Protein 7S62 (pdb70)

Sequence (1382 aa):
KVQYALTIPALLKSGETQRACVNLIGYHQPLALSVVLEHQRVNISIFSEKVQPPHYFKCNKFMVPTVITNAPDFVTLSVSGGGEDIKDRKAVVIAPLNTICLIQMDKPVYKPGCKVRFRLISLNTMLLPISEKYTAVYLEDPSGSRIAQWQNQESVGGVVQLEFPLISDAAPGSYTITAEGESCESARQGFTVDEYILPRFSVIVDPPNTISILDDILTLNVSAIYTYGQPVPGSVTIKCCREASSICTNITGELGPDGAFYGVVSLLPFQMGQSGFQMSLGVALTVTEEGTGIQVTHQFFIMITSQLATLIFDYDALKEFYKRGIPYLVKVILTDANDNPMANEQVEVELAGKTIGAVLTDKEGRAEYAIDTSSFVQENFTVVVSYENPHQCYYTEWEGPDFPTAQHFVMRFYSETGSFLDIQGSSVELNCGQVHNISVRYILSLDGMGEGATTATFYYLAMSRAKIVQHGQRDVHLNQSKSGLFNIGLNVTSDLAPGAELIVYCILDLELIADTISLDIEKCFQNQVSLSFSDDLGPTASNVSLNLSAAPGSLCGVKVIDSSLLLINPYESLSASGVYYSIPYLSLFGYNYGGFNLEEPEPPCEDPNTVIFCKGRYYLPVSSSTEGDTYQNLRRVGLVLGTSSKIRKPVVCGMEAKLRKNFSETFLWRLVSVDSEGQNTITETVPDTITKWQGSMFCVSEKEGFGITKYSANFTSFLPFFVELSLPYSLTREEILVMKAFVSNYLEECIKIIVTLQPSADFEVIPQDVKQDQCICSGGRSSYSWNIIASSLGRISFIVSAETTHIGASCDGPSDQSQSTRKDTVIQTILVQPEGIRKEETSSNLVCVEDSNVEMPINLTLPENIVQGSASAFVTFVGDVLGLPLSNLQNLLQMPYGCGEQNLARMAPIPYVLEYLNNTNQLTDELLQTAVQFLNEGYYRQLRYKLPSGAYDAFWSSPSDGSSWLSAYTFKTFEKAKKYIYVDGKIQQQTLLYLQTSQKLDNGCFKAEGNLFMRQCGQERDLCFTAYLAIALLESNYSSGMTLLDDALGCLEAAMSSASTLYFKSYTVYVFTLVQNWEIRNTLLNELKSKVVSERGTLHWEREDKLGQEGIPLYYPNYSPAEVEITAYMLLSIAKGSDPTHDDLTYMAQISVWLIQQQNSYGGFRSTQDTVVALQALAFYAQLLFKSNAHHNVFLRSEYGDVGQLNLSEHNRLVVQRLQLPEVSGNYSISINGTGCCLVQSTIRYNIPVPKENSAFYVAADSVSKNCLNGVAYTITITVSVSYRGLRNETNMVIIDIQMLSGYQADYPSLRQLENSQQVSKTEEQDNHVFLYLNAVPLKTIQLSFKVLIGSRVLNVKSASVYVYDYYETGENGFASYSQPC

Structure (mmCIF, N/CA/C/O backbone):
data_7S62
#
_entry.id   7S62
#
_cell.length_a   1.00
_cell.length_b   1.00
_cell.length_c   1.00
_cell.angle_alpha   90.00
_cell.angle_beta   90.00
_cell.angle_gamma   90.00
#
_symmetry.space_group_name_H-M   'P 1'
#
loop_
_entity.id
_entity.type
_entity.pdbx_description
1 polymer 'Alpha 2-macroglobulin'
2 non-polymer 2-acetamido-2-deoxy-beta-D-glucopyranose
#
loop_
_atom_site.group_PDB
_atom_site.id
_atom_site.type_symbol
_atom_site.label_atom_id
_atom_site.label_alt_id
_atom_site.label_comp_id
_atom_site.label_asym_id
_atom_site.label_entity_id
_atom_site.label_seq_id
_atom_site.pdbx_PDB_ins_code
_atom_site.Cartn_x
_atom_site.Cartn_y
_atom_site.Cartn_z
_atom_site.occupancy
_atom_site.B_iso_or_equiv
_atom_site.auth_seq_id
_atom_site.auth_comp_id
_atom_site.auth_asym_id
_atom_site.auth_atom_id
_atom_site.pdbx_PDB_model_num
ATOM 1 N N . LYS A 1 22 ? 185.187 209.199 134.359 1.00 4.93 22 LYS A N 1
ATOM 2 C CA . LYS A 1 22 ? 185.233 209.699 135.727 1.00 4.93 22 LYS A CA 1
ATOM 3 C C . LYS A 1 22 ? 186.274 210.807 135.857 1.00 4.93 22 LYS A C 1
ATOM 4 O O . LYS A 1 22 ? 187.100 211.001 134.970 1.00 4.93 22 LYS A O 1
ATOM 10 N N . VAL A 1 23 ? 186.233 211.542 136.962 1.00 3.07 23 VAL A N 1
ATOM 11 C CA . VAL A 1 23 ? 187.197 212.597 137.235 1.00 3.07 23 VAL A CA 1
ATOM 12 C C . VAL A 1 23 ? 187.937 212.244 138.514 1.00 3.07 23 VAL A C 1
ATOM 13 O O . VAL A 1 23 ? 187.310 211.967 139.542 1.00 3.07 23 VAL A O 1
ATOM 17 N N . GLN A 1 24 ? 189.264 212.236 138.444 1.00 9.19 24 GLN A N 1
ATOM 18 C CA . GLN A 1 24 ? 190.105 212.095 139.621 1.00 9.19 24 GLN A CA 1
ATOM 19 C C . GLN A 1 24 ? 191.031 213.296 139.676 1.00 9.19 24 GLN A C 1
ATOM 20 O O . GLN A 1 24 ? 191.725 213.594 138.698 1.00 9.19 24 GLN A O 1
ATOM 26 N N . TYR A 1 25 ? 191.035 213.982 140.811 1.00 7.52 25 TYR A N 1
ATOM 27 C CA . TYR A 1 25 ? 191.727 215.249 140.946 1.00 7.52 25 TYR A CA 1
ATOM 28 C C . TYR A 1 25 ? 192.566 215.240 142.212 1.00 7.52 25 TYR A C 1
ATOM 29 O O . TYR A 1 25 ? 192.348 214.437 143.121 1.00 7.52 25 TYR A O 1
ATOM 38 N N . ALA A 1 26 ? 193.541 216.144 142.254 1.00 8.82 26 ALA A N 1
ATOM 39 C CA . ALA A 1 26 ? 194.385 216.300 143.428 1.00 8.82 26 ALA A CA 1
ATOM 40 C C . ALA A 1 26 ? 194.962 217.706 143.444 1.00 8.82 26 ALA A C 1
ATOM 41 O O . ALA A 1 26 ? 195.514 218.163 142.433 1.00 8.82 26 ALA A O 1
ATOM 43 N N . LEU A 1 27 ? 194.795 218.389 144.576 1.00 11.20 27 LEU A N 1
ATOM 44 C CA . LEU A 1 27 ? 195.536 219.600 144.896 1.00 11.20 27 LEU A CA 1
ATOM 45 C C . LEU A 1 27 ? 196.738 219.257 145.756 1.00 11.20 27 LEU A C 1
ATOM 46 O O . LEU A 1 27 ? 196.621 218.528 146.743 1.00 11.20 27 LEU A O 1
ATOM 51 N N . THR A 1 28 ? 197.888 219.808 145.393 1.00 20.80 28 THR A N 1
ATOM 52 C CA . THR A 1 28 ? 199.084 219.725 146.214 1.00 20.80 28 THR A CA 1
ATOM 53 C C . THR A 1 28 ? 199.541 221.141 146.515 1.00 20.80 28 THR A C 1
ATOM 54 O O . THR A 1 28 ? 199.922 221.883 145.598 1.00 20.80 28 THR A O 1
ATOM 58 N N . ILE A 1 29 ? 199.439 221.521 147.788 1.00 11.03 29 ILE A N 1
ATOM 59 C CA . ILE A 1 29 ? 199.921 222.809 148.290 1.00 11.03 29 ILE A CA 1
ATOM 60 C C . ILE A 1 29 ? 200.487 222.618 149.681 1.00 11.03 29 ILE A C 1
ATOM 61 O O . ILE A 1 29 ? 200.060 221.736 150.440 1.00 11.03 29 ILE A O 1
ATOM 66 N N . PRO A 1 30 ? 201.469 223.436 150.047 1.00 19.98 30 PRO A N 1
ATOM 67 C CA . PRO A 1 30 ? 201.995 223.383 151.414 1.00 19.98 30 PRO A CA 1
ATOM 68 C C . PRO A 1 30 ? 200.955 223.838 152.421 1.00 19.98 30 PRO A C 1
ATOM 69 O O . PRO A 1 30 ? 200.090 224.665 152.127 1.00 19.98 30 PRO A O 1
ATOM 73 N N . ALA A 1 31 ? 201.046 223.286 153.631 1.00 21.76 31 ALA A N 1
ATOM 74 C CA . ALA A 1 31 ? 200.053 223.606 154.649 1.00 21.76 31 ALA A CA 1
ATOM 75 C C . ALA A 1 31 ? 200.259 224.999 155.222 1.00 21.76 31 ALA A C 1
ATOM 76 O O . ALA A 1 31 ? 199.299 225.619 155.693 1.00 21.76 31 ALA A O 1
ATOM 78 N N . LEU A 1 32 ? 201.492 225.499 155.203 1.00 14.19 32 LEU A N 1
ATOM 79 C CA . LEU A 1 32 ? 201.840 226.796 155.780 1.00 14.19 32 LEU A CA 1
ATOM 80 C C . LEU A 1 32 ? 202.438 227.671 154.685 1.00 14.19 32 LEU A C 1
ATOM 81 O O . LEU A 1 32 ? 203.622 227.552 154.361 1.00 14.19 32 LEU A O 1
ATOM 86 N N . LEU A 1 33 ? 201.622 228.551 154.125 1.00 8.43 33 LEU A N 1
ATOM 87 C CA . LEU A 1 33 ? 202.109 229.492 153.133 1.00 8.43 33 LEU A CA 1
ATOM 88 C C . LEU A 1 33 ? 202.902 230.607 153.804 1.00 8.43 33 LEU A C 1
ATOM 89 O O . LEU A 1 33 ? 202.628 231.000 154.944 1.00 8.43 33 LEU A O 1
ATOM 94 N N . LYS A 1 34 ? 203.905 231.108 153.088 1.00 11.41 34 LYS A N 1
ATOM 95 C CA . LYS A 1 34 ? 204.764 232.179 153.572 1.00 11.41 34 LYS A CA 1
ATOM 96 C C . LYS A 1 34 ? 204.307 233.490 152.949 1.00 11.41 34 LYS A C 1
ATOM 97 O O . LYS A 1 34 ? 204.186 233.591 151.725 1.00 11.41 34 LYS A O 1
ATOM 103 N N . SER A 1 35 ? 204.052 234.485 153.792 1.00 13.37 35 SER A N 1
ATOM 104 C CA . SER A 1 35 ? 203.446 235.725 153.333 1.00 13.37 35 SER A CA 1
ATOM 105 C C . SER A 1 35 ? 204.413 236.537 152.483 1.00 13.37 35 SER A C 1
ATOM 106 O O . SER A 1 35 ? 205.594 236.670 152.808 1.00 13.37 35 SER A O 1
ATOM 109 N N . GLY A 1 36 ? 203.897 237.088 151.388 1.00 31.39 36 GLY A N 1
ATOM 110 C CA . GLY A 1 36 ? 204.625 238.041 150.583 1.00 31.39 36 GLY A CA 1
ATOM 111 C C . GLY A 1 36 ? 205.567 237.462 149.552 1.00 31.39 36 GLY A C 1
ATOM 112 O O . GLY A 1 36 ? 206.203 238.234 148.823 1.00 31.39 36 GLY A O 1
ATOM 113 N N . GLU A 1 37 ? 205.680 236.141 149.451 1.00 12.25 37 GLU A N 1
ATOM 114 C CA . GLU A 1 37 ? 206.580 235.526 148.488 1.00 12.25 37 GLU A CA 1
ATOM 115 C C . GLU A 1 37 ? 205.834 234.488 147.660 1.00 12.25 37 GLU A C 1
ATOM 116 O O . GLU A 1 37 ? 204.923 233.814 148.146 1.00 12.25 37 GLU A O 1
ATOM 122 N N . THR A 1 38 ? 206.238 234.373 146.399 1.00 11.03 38 THR A N 1
ATOM 123 C CA . THR A 1 38 ? 205.539 233.522 145.447 1.00 11.03 38 THR A CA 1
ATOM 124 C C . THR A 1 38 ? 205.670 232.051 145.820 1.00 11.03 38 THR A C 1
ATOM 125 O O . THR A 1 38 ? 206.753 231.574 146.163 1.00 11.03 38 THR A O 1
ATOM 129 N N . GLN A 1 39 ? 204.554 231.330 145.746 1.00 11.03 39 GLN A N 1
ATOM 130 C CA . GLN A 1 39 ? 204.537 229.887 145.930 1.00 11.03 39 GLN A CA 1
ATOM 131 C C . GLN A 1 39 ? 203.886 229.243 144.714 1.00 11.03 39 GLN A C 1
ATOM 132 O O . GLN A 1 39 ? 203.491 229.921 143.761 1.00 11.03 39 GLN A O 1
ATOM 138 N N . ARG A 1 40 ? 203.765 227.919 144.756 1.00 11.45 40 ARG A N 1
ATOM 139 C CA . ARG A 1 40 ? 203.179 227.157 143.666 1.00 11.45 40 ARG A CA 1
ATOM 140 C C . ARG A 1 40 ? 202.134 226.196 144.210 1.00 11.45 40 ARG A C 1
ATOM 141 O O . ARG A 1 40 ? 202.255 225.686 145.326 1.00 11.45 40 ARG A O 1
ATOM 149 N N . ALA A 1 41 ? 201.101 225.961 143.405 1.00 26.43 41 ALA A N 1
ATOM 150 C CA . ALA A 1 41 ? 200.037 225.015 143.714 1.00 26.43 41 ALA A CA 1
ATOM 151 C C . ALA A 1 41 ? 199.861 224.104 142.512 1.00 26.43 41 ALA A C 1
ATOM 152 O O . ALA A 1 41 ? 199.745 224.596 141.386 1.00 26.43 41 ALA A O 1
ATOM 154 N N . CYS A 1 42 ? 199.842 222.788 142.728 1.00 11.03 42 CYS A N 1
ATOM 155 C CA . CYS A 1 42 ? 199.838 221.852 141.608 1.00 11.03 42 CYS A CA 1
ATOM 156 C C . CYS A 1 42 ? 198.530 221.066 141.583 1.00 11.03 42 CYS A C 1
ATOM 157 O O . CYS A 1 42 ? 198.053 220.614 142.627 1.00 11.03 42 CYS A O 1
ATOM 160 N N . VAL A 1 43 ? 197.961 220.892 140.388 1.00 11.69 43 VAL A N 1
ATOM 161 C CA . VAL A 1 43 ? 196.667 220.250 140.196 1.00 11.69 43 VAL A CA 1
ATOM 162 C C . VAL A 1 43 ? 196.832 219.088 139.228 1.00 11.69 43 VAL A C 1
ATOM 163 O O . VAL A 1 43 ? 197.586 219.183 138.248 1.00 11.69 43 VAL A O 1
ATOM 167 N N . ASN A 1 44 ? 196.105 217.999 139.496 1.00 12.54 44 ASN A N 1
ATOM 168 C CA . ASN A 1 44 ? 196.324 216.698 138.858 1.00 12.54 44 ASN A CA 1
ATOM 169 C C . ASN A 1 44 ? 195.024 216.091 138.316 1.00 12.54 44 ASN A C 1
ATOM 170 O O . ASN A 1 44 ? 194.667 214.959 138.640 1.00 12.54 44 ASN A O 1
ATOM 175 N N . LEU A 1 45 ? 194.289 216.834 137.490 1.00 9.74 45 LEU A N 1
ATOM 176 C CA . LEU A 1 45 ? 193.053 216.312 136.909 1.00 9.74 45 LEU A CA 1
ATOM 177 C C . LEU A 1 45 ? 193.324 215.199 135.900 1.00 9.74 45 LEU A C 1
ATOM 178 O O . LEU A 1 45 ? 194.257 215.279 135.092 1.00 9.74 45 LEU A O 1
ATOM 183 N N . ILE A 1 46 ? 192.483 214.164 135.930 1.00 8.29 46 ILE A N 1
ATOM 184 C CA . ILE A 1 46 ? 192.657 213.020 135.042 1.00 8.29 46 ILE A CA 1
ATOM 185 C C . ILE A 1 46 ? 191.324 212.301 134.891 1.00 8.29 46 ILE A C 1
ATOM 186 O O . ILE A 1 46 ? 190.473 212.343 135.784 1.00 8.29 46 ILE A O 1
ATOM 191 N N . GLY A 1 47 ? 191.140 211.652 133.741 1.00 7.51 47 GLY A N 1
ATOM 192 C CA . GLY A 1 47 ? 190.056 210.711 133.526 1.00 7.51 47 GLY A CA 1
ATOM 193 C C . GLY A 1 47 ? 188.938 211.198 132.628 1.00 7.51 47 GLY A C 1
ATOM 194 O O . GLY A 1 47 ? 188.480 210.469 131.744 1.00 7.51 47 GLY A O 1
ATOM 195 N N . TYR A 1 48 ? 188.487 212.426 132.865 1.00 6.87 48 TYR A N 1
ATOM 196 C CA . TYR A 1 48 ? 187.434 213.062 132.082 1.00 6.87 48 TYR A CA 1
ATOM 197 C C . TYR A 1 48 ? 187.704 212.973 130.581 1.00 6.87 48 TYR A C 1
ATOM 198 O O . TYR A 1 48 ? 188.831 212.757 130.131 1.00 6.87 48 TYR A O 1
ATOM 207 N N . HIS A 1 49 ? 186.640 213.156 129.800 1.00 6.97 49 HIS A N 1
ATOM 208 C CA . HIS A 1 49 ? 186.719 213.135 128.345 1.00 6.97 49 HIS A CA 1
ATOM 209 C C . HIS A 1 49 ? 186.366 214.469 127.704 1.00 6.97 49 HIS A C 1
ATOM 210 O O . HIS A 1 49 ? 187.102 214.949 126.838 1.00 6.97 49 HIS A O 1
ATOM 217 N N . GLN A 1 50 ? 185.248 215.081 128.095 1.00 4.47 50 GLN A N 1
ATOM 218 C CA . GLN A 1 50 ? 184.890 216.392 127.576 1.00 4.47 50 GLN A CA 1
ATOM 219 C C . GLN A 1 50 ? 185.798 217.463 128.173 1.00 4.47 50 GLN A C 1
ATOM 220 O O . GLN A 1 50 ? 186.480 217.222 129.168 1.00 4.47 50 GLN A O 1
ATOM 226 N N . PRO A 1 51 ? 185.868 218.639 127.553 1.00 3.52 51 PRO A N 1
ATOM 227 C CA . PRO A 1 51 ? 186.587 219.754 128.181 1.00 3.52 51 PRO A CA 1
ATOM 228 C C . PRO A 1 51 ? 185.892 220.226 129.452 1.00 3.52 51 PRO A C 1
ATOM 229 O O . PRO A 1 51 ? 184.673 220.120 129.597 1.00 3.52 51 PRO A O 1
ATOM 233 N N . LEU A 1 52 ? 186.691 220.748 130.380 1.00 4.18 52 LEU A N 1
ATOM 234 C CA . LEU A 1 52 ? 186.248 221.224 131.687 1.00 4.18 52 LEU A CA 1
ATOM 235 C C . LEU A 1 52 ? 186.641 222.688 131.883 1.00 4.18 52 LEU A C 1
ATOM 236 O O . LEU A 1 52 ? 187.080 223.366 130.953 1.00 4.18 52 LEU A O 1
ATOM 241 N N . ALA A 1 53 ? 186.461 223.172 133.112 1.00 4.85 53 ALA A N 1
ATOM 242 C CA . ALA A 1 53 ? 186.804 224.544 133.472 1.00 4.85 53 ALA A CA 1
ATOM 243 C C . ALA A 1 53 ? 187.118 224.557 134.961 1.00 4.85 53 ALA A C 1
ATOM 244 O O . ALA A 1 53 ? 186.237 224.292 135.789 1.00 4.85 53 ALA A O 1
ATOM 246 N N . LEU A 1 54 ? 188.368 224.862 135.290 1.00 3.34 54 LEU A N 1
ATOM 247 C CA . LEU A 1 54 ? 188.886 224.795 136.645 1.00 3.34 54 LEU A CA 1
ATOM 248 C C . LEU A 1 54 ? 188.894 226.175 137.287 1.00 3.34 54 LEU A C 1
ATOM 249 O O . LEU A 1 54 ? 188.926 227.203 136.607 1.00 3.34 54 LEU A O 1
ATOM 254 N N . SER A 1 55 ? 188.853 226.186 138.616 1.00 4.16 55 SER A N 1
ATOM 255 C CA . SER A 1 55 ? 188.980 227.440 139.357 1.00 4.16 55 SER A CA 1
ATOM 256 C C . SER A 1 55 ? 189.486 227.136 140.755 1.00 4.16 55 SER A C 1
ATOM 257 O O . SER A 1 55 ? 188.830 226.403 141.499 1.00 4.16 55 SER A O 1
ATOM 260 N N . VAL A 1 56 ? 190.641 227.688 141.117 1.00 5.71 56 VAL A N 1
ATOM 261 C CA . VAL A 1 56 ? 191.201 227.530 142.453 1.00 5.71 56 VAL A CA 1
ATOM 262 C C . VAL A 1 56 ? 191.386 228.911 143.066 1.00 5.71 56 VAL A C 1
ATOM 263 O O . VAL A 1 56 ? 192.001 229.796 142.455 1.00 5.71 56 VAL A O 1
ATOM 267 N N . VAL A 1 57 ? 190.854 229.089 144.272 1.00 8.67 57 VAL A N 1
ATOM 268 C CA . VAL A 1 57 ? 190.804 230.383 144.942 1.00 8.67 57 VAL A CA 1
ATOM 269 C C . VAL A 1 57 ? 191.384 230.242 146.339 1.00 8.67 57 VAL A C 1
ATOM 270 O O . VAL A 1 57 ? 190.971 229.362 147.099 1.00 8.67 57 VAL A O 1
ATOM 274 N N . LEU A 1 58 ? 192.331 231.110 146.680 1.00 17.05 58 LEU A N 1
ATOM 275 C CA . LEU A 1 58 ? 192.875 231.187 148.035 1.00 17.05 58 LEU A CA 1
ATOM 276 C C . LEU A 1 58 ? 192.090 232.277 148.755 1.00 17.05 58 LEU A C 1
ATOM 277 O O . LEU A 1 58 ? 192.455 233.452 148.732 1.00 17.05 58 LEU A O 1
ATOM 282 N N . GLU A 1 59 ? 190.997 231.876 149.397 1.00 28.03 59 GLU A N 1
ATOM 283 C CA . GLU A 1 59 ? 190.074 232.822 150.015 1.00 28.03 59 GLU A CA 1
ATOM 284 C C . GLU A 1 59 ? 190.734 233.482 151.217 1.00 28.03 59 GLU A C 1
ATOM 285 O O . GLU A 1 59 ? 190.856 232.870 152.282 1.00 28.03 59 GLU A O 1
ATOM 291 N N . HIS A 1 60 ? 191.154 234.730 151.053 1.00 22.95 60 HIS A N 1
ATOM 292 C CA . HIS A 1 60 ? 191.665 235.516 152.166 1.00 22.95 60 HIS A CA 1
ATOM 293 C C . HIS A 1 60 ? 190.486 236.153 152.898 1.00 22.95 60 HIS A C 1
ATOM 294 O O . HIS A 1 60 ? 189.331 235.751 152.732 1.00 22.95 60 HIS A O 1
ATOM 301 N N . GLN A 1 61 ? 190.769 237.150 153.737 1.00 21.64 61 GLN A N 1
ATOM 302 C CA . GLN A 1 61 ? 189.709 237.779 154.518 1.00 21.64 61 GLN A CA 1
ATOM 303 C C . GLN A 1 61 ? 188.641 238.394 153.622 1.00 21.64 61 GLN A C 1
ATOM 304 O O . GLN A 1 61 ? 187.442 238.223 153.870 1.00 21.64 61 GLN A O 1
ATOM 310 N N . ARG A 1 62 ? 189.050 239.105 152.571 1.00 24.33 62 ARG A N 1
ATOM 311 C CA . ARG A 1 62 ? 188.093 239.810 151.728 1.00 24.33 62 ARG A CA 1
ATOM 312 C C . ARG A 1 62 ? 188.294 239.495 150.251 1.00 24.33 62 ARG A C 1
ATOM 313 O O . ARG A 1 62 ? 187.335 239.506 149.473 1.00 24.33 62 ARG A O 1
ATOM 321 N N . VAL A 1 63 ? 189.531 239.213 149.856 1.00 20.58 63 VAL A N 1
ATOM 322 C CA . VAL A 1 63 ? 189.897 239.127 148.451 1.00 20.58 63 VAL A CA 1
ATOM 323 C C . VAL A 1 63 ? 189.937 237.665 148.021 1.00 20.58 63 VAL A C 1
ATOM 324 O O . VAL A 1 63 ? 190.154 236.752 148.823 1.00 20.58 63 VAL A O 1
ATOM 328 N N . ASN A 1 64 ? 189.707 237.448 146.729 1.00 24.00 64 ASN A N 1
ATOM 329 C CA . ASN A 1 64 ? 189.796 236.135 146.108 1.00 24.00 64 ASN A CA 1
ATOM 330 C C . ASN A 1 64 ? 191.000 236.099 145.178 1.00 24.00 64 ASN A C 1
ATOM 331 O O . ASN A 1 64 ? 191.108 236.922 144.264 1.00 24.00 64 ASN A O 1
ATOM 336 N N . ILE A 1 65 ? 191.891 235.146 145.407 1.00 18.29 65 ILE A N 1
ATOM 337 C CA . ILE A 1 65 ? 193.030 234.932 144.530 1.00 18.29 65 ILE A CA 1
ATOM 338 C C . ILE A 1 65 ? 192.618 233.942 143.444 1.00 18.29 65 ILE A C 1
ATOM 339 O O . ILE A 1 65 ? 191.667 233.174 143.599 1.00 18.29 65 ILE A O 1
ATOM 344 N N . SER A 1 66 ? 193.337 233.954 142.327 1.00 11.03 66 SER A N 1
ATOM 345 C CA . SER A 1 66 ? 192.905 233.307 141.093 1.00 11.03 66 SER A CA 1
ATOM 346 C C . SER A 1 66 ? 193.953 232.314 140.611 1.00 11.03 66 SER A C 1
ATOM 347 O O . SER A 1 66 ? 194.453 232.405 139.489 1.00 11.03 66 SER A O 1
ATOM 350 N N . ILE A 1 67 ? 194.324 231.365 141.481 1.00 6.59 67 ILE A N 1
ATOM 351 C CA . ILE A 1 67 ? 195.470 230.497 141.208 1.00 6.59 67 ILE A CA 1
ATOM 352 C C . ILE A 1 67 ? 195.325 229.802 139.861 1.00 6.59 67 ILE A C 1
ATOM 353 O O . ILE A 1 67 ? 196.267 229.766 139.061 1.00 6.59 67 ILE A O 1
ATOM 358 N N . PHE A 1 68 ? 194.149 229.248 139.582 1.00 8.09 68 PHE A N 1
ATOM 359 C CA . PHE A 1 68 ? 193.861 228.621 138.298 1.00 8.09 68 PHE A CA 1
ATOM 360 C C . PHE A 1 68 ? 192.555 229.177 137.757 1.00 8.09 68 PHE A C 1
ATOM 361 O O . PHE A 1 68 ? 191.553 229.220 138.477 1.00 8.09 68 PHE A O 1
ATOM 369 N N . SER A 1 69 ? 192.564 229.605 136.499 1.00 6.13 69 SER A N 1
ATOM 370 C CA . SER A 1 69 ? 191.342 229.995 135.803 1.00 6.13 69 SER A CA 1
ATOM 371 C C . SER A 1 69 ? 191.392 229.526 134.358 1.00 6.13 69 SER A C 1
ATOM 372 O O . SER A 1 69 ? 191.032 230.261 133.433 1.00 6.13 69 SER A O 1
ATOM 375 N N . GLU A 1 70 ? 191.837 228.295 134.145 1.00 8.96 70 GLU A N 1
ATOM 376 C CA . GLU A 1 70 ? 192.142 227.790 132.816 1.00 8.96 70 GLU A CA 1
ATOM 377 C C . GLU A 1 70 ? 190.988 226.971 132.252 1.00 8.96 70 GLU A C 1
ATOM 378 O O . GLU A 1 70 ? 190.151 226.437 132.983 1.00 8.96 70 GLU A O 1
ATOM 384 N N . LYS A 1 71 ? 190.956 226.885 130.924 1.00 8.00 71 LYS A N 1
ATOM 385 C CA . LYS A 1 71 ? 190.034 226.017 130.202 1.00 8.00 71 LYS A CA 1
ATOM 386 C C . LYS A 1 71 ? 190.747 224.695 129.940 1.00 8.00 71 LYS A C 1
ATOM 387 O O . LYS A 1 71 ? 191.588 224.602 129.040 1.00 8.00 71 LYS A O 1
ATOM 393 N N . VAL A 1 72 ? 190.417 223.680 130.729 1.00 7.07 72 VAL A N 1
ATOM 394 C CA . VAL A 1 72 ? 191.101 222.394 130.663 1.00 7.07 72 VAL A CA 1
ATOM 395 C C . VAL A 1 72 ? 190.572 221.617 129.463 1.00 7.07 72 VAL A C 1
ATOM 396 O O . VAL A 1 72 ? 189.378 221.676 129.153 1.00 7.07 72 VAL A O 1
ATOM 400 N N . GLN A 1 73 ? 191.463 220.895 128.778 1.00 7.13 73 GLN A N 1
ATOM 401 C CA . GLN A 1 73 ? 191.200 220.329 127.461 1.00 7.13 73 GLN A CA 1
ATOM 402 C C . GLN A 1 73 ? 191.709 218.894 127.354 1.00 7.13 73 GLN A C 1
ATOM 403 O O . GLN A 1 73 ? 192.911 218.678 127.557 1.00 7.13 73 GLN A O 1
ATOM 409 N N . PRO A 1 74 ? 190.892 217.947 126.874 1.00 8.08 74 PRO A N 1
ATOM 410 C CA . PRO A 1 74 ? 191.186 216.476 126.994 1.00 8.08 74 PRO A CA 1
ATOM 411 C C . PRO A 1 74 ? 191.993 216.051 128.217 1.00 8.08 74 PRO A C 1
ATOM 412 O O . PRO A 1 74 ? 192.355 216.875 129.068 1.00 8.08 74 PRO A O 1
ATOM 416 N N . PRO A 1 75 ? 192.216 214.742 128.409 1.00 9.43 75 PRO A N 1
ATOM 417 C CA . PRO A 1 75 ? 192.701 214.250 129.706 1.00 9.43 75 PRO A CA 1
ATOM 418 C C . PRO A 1 75 ? 194.168 214.578 129.966 1.00 9.43 75 PRO A C 1
ATOM 419 O O . PRO A 1 75 ? 194.842 215.239 129.179 1.00 9.43 75 PRO A O 1
ATOM 423 N N . HIS A 1 76 ? 194.648 214.084 131.110 1.00 20.24 76 HIS A N 1
ATOM 424 C CA . HIS A 1 76 ? 196.016 214.290 131.580 1.00 20.24 76 HIS A CA 1
ATOM 425 C C . HIS A 1 76 ? 196.329 215.776 131.764 1.00 20.24 76 HIS A C 1
ATOM 426 O O . HIS A 1 76 ? 197.134 216.358 131.036 1.00 20.24 76 HIS A O 1
ATOM 433 N N . TYR A 1 77 ? 195.679 216.394 132.751 1.00 9.78 77 TYR A N 1
ATOM 434 C CA . TYR A 1 77 ? 195.985 217.774 133.113 1.00 9.78 77 TYR A CA 1
ATOM 435 C C . TYR A 1 77 ? 196.766 217.746 134.420 1.00 9.78 77 TYR A C 1
ATOM 436 O O . TYR A 1 77 ? 196.181 217.750 135.504 1.00 9.78 77 TYR A O 1
ATOM 445 N N . PHE A 1 78 ? 198.089 217.704 134.323 1.00 8.53 78 PHE A N 1
ATOM 446 C CA . PHE A 1 78 ? 198.961 217.868 135.482 1.00 8.53 78 PHE A CA 1
ATOM 447 C C . PHE A 1 78 ? 199.718 219.172 135.289 1.00 8.53 78 PHE A C 1
ATOM 448 O O . PHE A 1 78 ? 200.694 219.221 134.536 1.00 8.53 78 PHE A O 1
ATOM 456 N N . LYS A 1 79 ? 199.268 220.227 135.955 1.00 13.95 79 LYS A N 1
ATOM 457 C CA . LYS A 1 79 ? 199.920 221.525 135.832 1.00 13.95 79 LYS A CA 1
ATOM 458 C C . LYS A 1 79 ? 200.077 222.139 137.205 1.00 13.95 79 LYS A C 1
ATOM 459 O O . LYS A 1 79 ? 199.202 221.999 138.059 1.00 13.95 79 LYS A O 1
ATOM 465 N N . CYS A 1 80 ? 201.193 222.824 137.417 1.00 18.89 80 CYS A N 1
ATOM 466 C CA . CYS A 1 80 ? 201.477 223.415 138.713 1.00 18.89 80 CYS A CA 1
ATOM 467 C C . CYS A 1 80 ? 201.831 224.877 138.488 1.00 18.89 80 CYS A C 1
ATOM 468 O O . CYS A 1 80 ? 202.824 225.183 137.819 1.00 18.89 80 CYS A O 1
ATOM 471 N N . ASN A 1 81 ? 201.021 225.773 139.046 1.00 14.03 81 ASN A N 1
ATOM 472 C CA . ASN A 1 81 ? 201.025 227.182 138.683 1.00 14.03 81 ASN A CA 1
ATOM 473 C C . ASN A 1 81 ? 201.390 228.047 139.882 1.00 14.03 81 ASN A C 1
ATOM 474 O O . ASN A 1 81 ? 201.186 227.662 141.037 1.00 14.03 81 ASN A O 1
ATOM 479 N N . LYS A 1 82 ? 201.927 229.228 139.586 1.00 10.71 82 LYS A N 1
ATOM 480 C CA . LYS A 1 82 ? 202.421 230.142 140.601 1.00 10.71 82 LYS A CA 1
ATOM 481 C C . LYS A 1 82 ? 201.307 231.042 141.123 1.00 10.71 82 LYS A C 1
ATOM 482 O O . LYS A 1 82 ? 200.315 231.313 140.443 1.00 10.71 82 LYS A O 1
ATOM 488 N N . PHE A 1 83 ? 201.492 231.513 142.353 1.00 4.89 83 PHE A N 1
ATOM 489 C CA . PHE A 1 83 ? 200.621 232.526 142.927 1.00 4.89 83 PHE A CA 1
ATOM 490 C C . PHE A 1 83 ? 201.400 233.301 143.977 1.00 4.89 83 PHE A C 1
ATOM 491 O O . PHE A 1 83 ? 202.468 232.876 144.425 1.00 4.89 83 PHE A O 1
ATOM 499 N N . MET A 1 84 ? 200.865 234.461 144.346 1.00 11.09 84 MET A N 1
ATOM 500 C CA . MET A 1 84 ? 201.497 235.363 145.303 1.00 11.09 84 MET A CA 1
ATOM 501 C C . MET A 1 84 ? 200.686 235.358 146.590 1.00 11.09 84 MET A C 1
ATOM 502 O O . MET A 1 84 ? 199.505 235.718 146.585 1.00 11.09 84 MET A O 1
ATOM 507 N N . VAL A 1 85 ? 201.318 234.962 147.688 1.00 9.99 85 VAL A N 1
ATOM 508 C CA . VAL A 1 85 ? 200.649 234.937 148.985 1.00 9.99 85 VAL A CA 1
ATOM 509 C C . VAL A 1 85 ? 200.548 236.365 149.507 1.00 9.99 85 VAL A C 1
ATOM 510 O O . VAL A 1 85 ? 201.570 237.058 149.601 1.00 9.99 85 VAL A O 1
ATOM 514 N N . PRO A 1 86 ? 199.356 236.849 149.844 1.00 10.28 86 PRO A N 1
ATOM 515 C CA . PRO A 1 86 ? 199.240 238.211 150.370 1.00 10.28 86 PRO A CA 1
ATOM 516 C C . PRO A 1 86 ? 199.938 238.346 151.713 1.00 10.28 86 PRO A C 1
ATOM 517 O O . PRO A 1 86 ? 199.945 237.425 152.533 1.00 10.28 86 PRO A O 1
ATOM 521 N N . THR A 1 87 ? 200.528 239.517 151.933 1.00 7.83 87 THR A N 1
ATOM 522 C CA . THR A 1 87 ? 201.294 239.749 153.149 1.00 7.83 87 THR A CA 1
ATOM 523 C C . THR A 1 87 ? 200.371 239.900 154.352 1.00 7.83 87 THR A C 1
ATOM 524 O O . THR A 1 87 ? 199.335 240.566 154.285 1.00 7.83 87 THR A O 1
ATOM 528 N N . VAL A 1 88 ? 200.746 239.257 155.455 1.00 5.80 88 VAL A N 1
ATOM 529 C CA . VAL A 1 88 ? 199.958 239.276 156.684 1.00 5.80 88 VAL A CA 1
ATOM 530 C C . VAL A 1 88 ? 200.917 239.348 157.864 1.00 5.80 88 VAL A C 1
ATOM 531 O O . VAL A 1 88 ? 201.966 238.698 157.865 1.00 5.80 88 VAL A O 1
ATOM 535 N N . ILE A 1 89 ? 200.552 240.141 158.874 1.00 4.51 89 ILE A N 1
ATOM 536 C CA . ILE A 1 89 ? 201.444 240.391 160.003 1.00 4.51 89 ILE A CA 1
ATOM 537 C C . ILE A 1 89 ? 201.349 239.349 161.115 1.00 4.51 89 ILE A C 1
ATOM 538 O O . ILE A 1 89 ? 202.303 239.202 161.891 1.00 4.51 89 ILE A O 1
ATOM 543 N N . THR A 1 90 ? 200.234 238.629 161.223 1.00 5.09 90 THR A N 1
ATOM 544 C CA . THR A 1 90 ? 200.067 237.603 162.246 1.00 5.09 90 THR A CA 1
ATOM 545 C C . THR A 1 90 ? 199.432 236.378 161.612 1.00 5.09 90 THR A C 1
ATOM 546 O O . THR A 1 90 ? 198.445 236.506 160.883 1.00 5.09 90 THR A O 1
ATOM 550 N N . ASN A 1 91 ? 199.982 235.199 161.901 1.00 5.29 91 ASN A N 1
ATOM 551 C CA . ASN A 1 91 ? 199.562 233.986 161.207 1.00 5.29 91 ASN A CA 1
ATOM 552 C C . ASN A 1 91 ? 198.059 233.766 161.315 1.00 5.29 91 ASN A C 1
ATOM 553 O O . ASN A 1 91 ? 197.485 233.785 162.406 1.00 5.29 91 ASN A O 1
ATOM 558 N N . ALA A 1 92 ? 197.425 233.576 160.165 1.00 9.83 92 ALA A N 1
ATOM 559 C CA . ALA A 1 92 ? 195.980 233.474 160.078 1.00 9.83 92 ALA A CA 1
ATOM 560 C C . ALA A 1 92 ? 195.586 232.307 159.190 1.00 9.83 92 ALA A C 1
ATOM 561 O O . ALA A 1 92 ? 196.274 232.007 158.211 1.00 9.83 92 ALA A O 1
ATOM 563 N N . PRO A 1 93 ? 194.478 231.637 159.497 1.00 13.96 93 PRO A N 1
ATOM 564 C CA . PRO A 1 93 ? 194.040 230.522 158.654 1.00 13.96 93 PRO A CA 1
ATOM 565 C C . PRO A 1 93 ? 193.122 230.980 157.534 1.00 13.96 93 PRO A C 1
ATOM 566 O O . PRO A 1 93 ? 192.207 231.782 157.729 1.00 13.96 93 PRO A O 1
ATOM 570 N N . ASP A 1 94 ? 193.380 230.457 156.340 1.00 18.48 94 ASP A N 1
ATOM 571 C CA . ASP A 1 94 ? 192.548 230.707 155.176 1.00 18.48 94 ASP A CA 1
ATOM 572 C C . ASP A 1 94 ? 192.226 229.388 154.491 1.00 18.48 94 ASP A C 1
ATOM 573 O O . ASP A 1 94 ? 192.735 228.326 154.858 1.00 18.48 94 ASP A O 1
ATOM 578 N N . PHE A 1 95 ? 191.351 229.465 153.496 1.00 13.11 95 PHE A N 1
ATOM 579 C CA . PHE A 1 95 ? 190.837 228.290 152.815 1.00 13.11 95 PHE A CA 1
ATOM 580 C C . PHE A 1 95 ? 191.239 228.324 151.350 1.00 13.11 95 PHE A C 1
ATOM 581 O O . PHE A 1 95 ? 191.466 229.390 150.776 1.00 13.11 95 PHE A O 1
ATOM 589 N N . VAL A 1 96 ? 191.347 227.142 150.756 1.00 7.22 96 VAL A N 1
ATOM 590 C CA . VAL A 1 96 ? 191.600 226.985 149.332 1.00 7.22 96 VAL A CA 1
ATOM 591 C C . VAL A 1 96 ? 190.430 226.213 148.747 1.00 7.22 96 VAL A C 1
ATOM 592 O O . VAL A 1 96 ? 190.158 225.079 149.164 1.00 7.22 96 VAL A O 1
ATOM 596 N N . THR A 1 97 ? 189.743 226.821 147.788 1.00 7.83 97 THR A N 1
ATOM 597 C CA . THR A 1 97 ? 188.555 226.243 147.180 1.00 7.83 97 THR A CA 1
ATOM 598 C C . THR A 1 97 ? 188.862 225.845 145.746 1.00 7.83 97 THR A C 1
ATOM 599 O O . THR A 1 97 ? 189.529 226.583 145.015 1.00 7.83 97 THR A O 1
ATOM 603 N N . LEU A 1 98 ? 188.374 224.674 145.355 1.00 5.07 98 LEU A N 1
ATOM 604 C CA . LEU A 1 98 ? 188.576 224.125 144.024 1.00 5.07 98 LEU A CA 1
ATOM 605 C C . LEU A 1 98 ? 187.230 223.814 143.393 1.00 5.07 98 LEU A C 1
ATOM 606 O O . LEU A 1 98 ? 186.349 223.248 144.046 1.00 5.07 98 LEU A O 1
ATOM 611 N N . SER A 1 99 ? 187.086 224.180 142.119 1.00 5.24 99 SER A N 1
ATOM 612 C CA . SER A 1 99 ? 185.883 223.927 141.339 1.00 5.24 99 SER A CA 1
ATOM 613 C C . SER A 1 99 ? 186.264 223.362 139.980 1.00 5.24 99 SER A C 1
ATOM 614 O O . SER A 1 99 ? 187.195 223.853 139.335 1.00 5.24 99 SER A O 1
ATOM 617 N N . VAL A 1 100 ? 185.514 222.348 139.546 1.00 8.51 100 VAL A N 1
ATOM 618 C CA . VAL A 1 100 ? 185.846 221.529 138.383 1.00 8.51 100 VAL A CA 1
ATOM 619 C C . VAL A 1 100 ? 184.684 221.616 137.391 1.00 8.51 100 VAL A C 1
ATOM 620 O O . VAL A 1 100 ? 184.269 220.618 136.793 1.00 8.51 100 VAL A O 1
ATOM 624 N N . SER A 1 101 ? 184.103 222.802 137.249 1.00 10.48 101 SER A N 1
ATOM 625 C CA . SER A 1 101 ? 182.835 222.903 136.536 1.00 10.48 101 SER A CA 1
ATOM 626 C C . SER A 1 101 ? 183.007 222.495 135.078 1.00 10.48 101 SER A C 1
ATOM 627 O O . SER A 1 101 ? 183.916 222.965 134.393 1.00 10.48 101 SER A O 1
ATOM 630 N N . GLY A 1 102 ? 182.132 221.621 134.600 1.00 6.38 102 GLY A N 1
ATOM 631 C CA . GLY A 1 102 ? 182.280 221.125 133.252 1.00 6.38 102 GLY A CA 1
ATOM 632 C C . GLY A 1 102 ? 180.973 220.616 132.692 1.00 6.38 102 GLY A C 1
ATOM 633 O O . GLY A 1 102 ? 179.914 220.760 133.305 1.00 6.38 102 GLY A O 1
ATOM 634 N N . GLY A 1 103 ? 181.065 220.019 131.502 1.00 5.58 103 GLY A N 1
ATOM 635 C CA . GLY A 1 103 ? 179.882 219.475 130.859 1.00 5.58 103 GLY A CA 1
ATOM 636 C C . GLY A 1 103 ? 179.262 218.320 131.617 1.00 5.58 103 GLY A C 1
ATOM 637 O O . GLY A 1 103 ? 178.038 218.160 131.616 1.00 5.58 103 GLY A O 1
ATOM 638 N N . GLY A 1 104 ? 180.084 217.501 132.264 1.00 6.53 104 GLY A N 1
ATOM 639 C CA . GLY A 1 104 ? 179.576 216.374 133.016 1.00 6.53 104 GLY A CA 1
ATOM 640 C C . GLY A 1 104 ? 179.657 216.568 134.515 1.00 6.53 104 GLY A C 1
ATOM 641 O O . GLY A 1 104 ? 179.032 217.479 135.067 1.00 6.53 104 GLY A O 1
ATOM 642 N N . GLU A 1 105 ? 180.426 215.715 135.183 1.00 14.70 105 GLU A N 1
ATOM 643 C CA . GLU A 1 105 ? 180.557 215.795 136.630 1.00 14.70 105 GLU A CA 1
ATOM 644 C C . GLU A 1 105 ? 181.326 217.047 137.031 1.00 14.70 105 GLU A C 1
ATOM 645 O O . GLU A 1 105 ? 182.281 217.449 136.363 1.00 14.70 105 GLU A O 1
ATOM 651 N N . ASP A 1 106 ? 180.898 217.667 138.127 1.00 20.13 106 ASP A N 1
ATOM 652 C CA . ASP A 1 106 ? 181.568 218.829 138.689 1.00 20.13 106 ASP A CA 1
ATOM 653 C C . ASP A 1 106 ? 181.997 218.522 140.116 1.00 20.13 106 ASP A C 1
ATOM 654 O O . ASP A 1 106 ? 181.252 217.900 140.879 1.00 20.13 106 ASP A O 1
ATOM 659 N N . ILE A 1 107 ? 183.200 218.963 140.467 1.00 20.97 107 ILE A N 1
ATOM 660 C CA . ILE A 1 107 ? 183.815 218.671 141.755 1.00 20.97 107 ILE A CA 1
ATOM 661 C C . ILE A 1 107 ? 184.051 219.981 142.487 1.00 20.97 107 ILE A C 1
ATOM 662 O O . ILE A 1 107 ? 184.599 220.927 141.910 1.00 20.97 107 ILE A O 1
ATOM 667 N N . LYS A 1 108 ? 183.634 220.039 143.747 1.00 14.39 108 LYS A N 1
ATOM 668 C CA . LYS A 1 108 ? 183.900 221.177 144.614 1.00 14.39 108 LYS A CA 1
ATOM 669 C C . LYS A 1 108 ? 184.634 220.683 145.850 1.00 14.39 108 LYS A C 1
ATOM 670 O O . LYS A 1 108 ? 184.212 219.708 146.478 1.00 14.39 108 LYS A O 1
ATOM 676 N N . ASP A 1 109 ? 185.731 221.352 146.191 1.00 5.97 109 ASP A N 1
ATOM 677 C CA . ASP A 1 109 ? 186.570 220.936 147.306 1.00 5.97 109 ASP A CA 1
ATOM 678 C C . ASP A 1 109 ? 187.024 222.160 148.084 1.00 5.97 109 ASP A C 1
ATOM 679 O O . ASP A 1 109 ? 187.133 223.255 147.530 1.00 5.97 109 ASP A O 1
ATOM 684 N N . ARG A 1 110 ? 187.312 221.966 149.370 1.00 11.03 110 ARG A N 1
ATOM 685 C CA . ARG A 1 110 ? 187.667 223.083 150.242 1.00 11.03 110 ARG A CA 1
ATOM 686 C C . ARG A 1 110 ? 188.640 222.589 151.301 1.00 11.03 110 ARG A C 1
ATOM 687 O O . ARG A 1 110 ? 188.235 221.894 152.236 1.00 11.03 110 ARG A O 1
ATOM 695 N N . LYS A 1 111 ? 189.911 222.952 151.162 1.00 11.03 111 LYS A N 1
ATOM 696 C CA . LYS A 1 111 ? 190.940 222.599 152.129 1.00 11.03 111 LYS A CA 1
ATOM 697 C C . LYS A 1 111 ? 191.358 223.840 152.904 1.00 11.03 111 LYS A C 1
ATOM 698 O O . LYS A 1 111 ? 190.997 224.964 152.559 1.00 11.03 111 LYS A O 1
ATOM 704 N N . ALA A 1 112 ? 192.138 223.636 153.961 1.00 12.51 112 ALA A N 1
ATOM 705 C CA . ALA A 1 112 ? 192.524 224.720 154.854 1.00 12.51 112 ALA A CA 1
ATOM 706 C C . ALA A 1 112 ? 194.039 224.822 154.947 1.00 12.51 112 ALA A C 1
ATOM 707 O O . ALA A 1 112 ? 194.730 223.806 155.052 1.00 12.51 112 ALA A O 1
ATOM 709 N N . VAL A 1 113 ? 194.554 226.053 154.908 1.00 8.66 113 VAL A N 1
ATOM 710 C CA . VAL A 1 113 ? 195.976 226.325 155.061 1.00 8.66 113 VAL A CA 1
ATOM 711 C C . VAL A 1 113 ? 196.149 227.501 156.013 1.00 8.66 113 VAL A C 1
ATOM 712 O O . VAL A 1 113 ? 195.195 228.199 156.356 1.00 8.66 113 VAL A O 1
ATOM 716 N N . VAL A 1 114 ? 197.389 227.709 156.446 1.00 7.26 114 VAL A N 1
ATOM 717 C CA . VAL A 1 114 ? 197.733 228.779 157.375 1.00 7.26 114 VAL A CA 1
ATOM 718 C C . VAL A 1 114 ? 198.750 229.678 156.697 1.00 7.26 114 VAL A C 1
ATOM 719 O O . VAL A 1 114 ? 199.800 229.202 156.253 1.00 7.26 114 VAL A O 1
ATOM 723 N N . ILE A 1 115 ? 198.450 230.968 156.612 1.00 4.50 115 ILE A N 1
ATOM 724 C CA . ILE A 1 115 ? 199.399 231.945 156.095 1.00 4.50 115 ILE A CA 1
ATOM 725 C C . ILE A 1 115 ? 200.150 232.538 157.276 1.00 4.50 115 ILE A C 1
ATOM 726 O O . ILE A 1 115 ? 199.535 233.072 158.205 1.00 4.50 115 ILE A O 1
ATOM 731 N N . ALA A 1 116 ? 201.482 232.445 157.241 1.00 5.84 116 ALA A N 1
ATOM 732 C CA . ALA A 1 116 ? 202.295 232.867 158.367 1.00 5.84 116 ALA A CA 1
ATOM 733 C C . ALA A 1 116 ? 203.081 234.129 158.031 1.00 5.84 116 ALA A C 1
ATOM 734 O O . ALA A 1 116 ? 203.373 234.392 156.862 1.00 5.84 116 ALA A O 1
ATOM 736 N N . PRO A 1 117 ? 203.427 234.937 159.029 1.00 5.90 117 PRO A N 1
ATOM 737 C CA . PRO A 1 117 ? 204.268 236.107 158.776 1.00 5.90 117 PRO A CA 1
ATOM 738 C C . PRO A 1 117 ? 205.742 235.736 158.755 1.00 5.90 117 PRO A C 1
ATOM 739 O O . PRO A 1 117 ? 206.153 234.665 159.204 1.00 5.90 117 PRO A O 1
ATOM 743 N N . LEU A 1 118 ? 206.543 236.654 158.223 1.00 7.34 118 LEU A N 1
ATOM 744 C CA . LEU A 1 118 ? 207.981 236.451 158.135 1.00 7.34 118 LEU A CA 1
ATOM 745 C C . LEU A 1 118 ? 208.706 237.716 158.561 1.00 7.34 118 LEU A C 1
ATOM 746 O O . LEU A 1 118 ? 208.273 238.827 158.244 1.00 7.34 118 LEU A O 1
ATOM 751 N N . ASN A 1 119 ? 209.807 237.539 159.278 1.00 8.61 119 ASN A N 1
ATOM 752 C CA . ASN A 1 119 ? 210.666 238.635 159.682 1.00 8.61 119 ASN A CA 1
ATOM 753 C C . ASN A 1 119 ? 211.815 238.775 158.688 1.00 8.61 119 ASN A C 1
ATOM 754 O O . ASN A 1 119 ? 211.842 238.130 157.636 1.00 8.61 119 ASN A O 1
ATOM 759 N N . THR A 1 120 ? 212.773 239.636 159.017 1.00 10.96 120 THR A N 1
ATOM 760 C CA . THR A 1 120 ? 214.008 239.773 158.265 1.00 10.96 120 THR A CA 1
ATOM 761 C C . THR A 1 120 ? 215.166 239.349 159.153 1.00 10.96 120 THR A C 1
ATOM 762 O O . THR A 1 120 ? 215.126 239.523 160.374 1.00 10.96 120 THR A O 1
ATOM 766 N N . ILE A 1 121 ? 216.198 238.786 158.536 1.00 9.63 121 ILE A N 1
ATOM 767 C CA . ILE A 1 121 ? 217.282 238.139 159.265 1.00 9.63 121 ILE A CA 1
ATOM 768 C C . ILE A 1 121 ? 218.494 239.058 159.293 1.00 9.63 121 ILE A C 1
ATOM 769 O O . ILE A 1 121 ? 218.875 239.634 158.267 1.00 9.63 121 ILE A O 1
ATOM 774 N N . CYS A 1 122 ? 219.090 239.203 160.473 1.00 12.93 122 CYS A N 1
ATOM 775 C CA . CYS A 1 122 ? 220.287 240.008 160.671 1.00 12.93 122 CYS A CA 1
ATOM 776 C C . CYS A 1 122 ? 221.448 239.092 161.030 1.00 12.93 122 CYS A C 1
ATOM 777 O O . CYS A 1 122 ? 221.322 238.241 161.916 1.00 12.93 122 CYS A O 1
ATOM 780 N N . LEU A 1 123 ? 222.572 239.268 160.343 1.00 9.36 123 LEU A N 1
ATOM 781 C CA . LEU A 1 123 ? 223.747 238.433 160.525 1.00 9.36 123 LEU A CA 1
ATOM 782 C C . LEU A 1 123 ? 224.962 239.299 160.817 1.00 9.36 123 LEU A C 1
ATOM 783 O O . LEU A 1 123 ? 225.073 240.431 160.335 1.00 9.36 123 LEU A O 1
ATOM 788 N N . ILE A 1 124 ? 225.879 238.739 161.600 1.00 8.51 124 ILE A N 1
ATOM 789 C CA . ILE A 1 124 ? 227.103 239.408 162.014 1.00 8.51 124 ILE A CA 1
ATOM 790 C C . ILE A 1 124 ? 228.267 238.642 161.405 1.00 8.51 124 ILE A C 1
ATOM 791 O O . ILE A 1 124 ? 228.420 237.442 161.659 1.00 8.51 124 ILE A O 1
ATOM 796 N N . GLN A 1 125 ? 229.091 239.324 160.614 1.00 8.43 125 GLN A N 1
ATOM 797 C CA . GLN A 1 125 ? 230.317 238.721 160.089 1.00 8.43 125 GLN A CA 1
ATOM 798 C C . GLN A 1 125 ? 231.473 239.142 160.984 1.00 8.43 125 GLN A C 1
ATOM 799 O O . GLN A 1 125 ? 231.958 240.272 160.899 1.00 8.43 125 GLN A O 1
ATOM 805 N N . MET A 1 126 ? 231.921 238.230 161.836 1.00 10.89 126 MET A N 1
ATOM 806 C CA . MET A 1 126 ? 233.050 238.477 162.726 1.00 10.89 126 MET A CA 1
ATOM 807 C C . MET A 1 126 ? 234.285 237.835 162.111 1.00 10.89 126 MET A C 1
ATOM 808 O O . MET A 1 126 ? 234.532 236.640 162.294 1.00 10.89 126 MET A O 1
ATOM 813 N N . ASP A 1 127 ? 235.058 238.625 161.374 1.00 15.94 127 ASP A N 1
ATOM 814 C CA . ASP A 1 127 ? 236.334 238.131 160.890 1.00 15.94 127 ASP A CA 1
ATOM 815 C C . ASP A 1 127 ? 237.289 237.955 162.062 1.00 15.94 127 ASP A C 1
ATOM 816 O O . ASP A 1 127 ? 237.100 238.535 163.135 1.00 15.94 127 ASP A O 1
ATOM 821 N N . LYS A 1 128 ? 238.327 237.143 161.845 1.00 21.39 128 LYS A N 1
ATOM 822 C CA . LYS A 1 128 ? 239.285 236.846 162.902 1.00 21.39 128 LYS A CA 1
ATOM 823 C C . LYS A 1 128 ? 238.543 236.214 164.074 1.00 21.39 128 LYS A C 1
ATOM 824 O O . LYS A 1 128 ? 238.301 236.886 165.084 1.00 21.39 128 LYS A O 1
ATOM 830 N N . PRO A 1 129 ? 238.140 234.943 163.964 1.00 25.92 129 PRO A N 1
ATOM 831 C CA . PRO A 1 129 ? 237.259 234.352 164.989 1.00 25.92 129 PRO A CA 1
ATOM 832 C C . PRO A 1 129 ? 237.772 234.482 166.413 1.00 25.92 129 PRO A C 1
ATOM 833 O O . PRO A 1 129 ? 236.968 234.684 167.330 1.00 25.92 129 PRO A O 1
ATOM 837 N N . VAL A 1 130 ? 239.079 234.377 166.631 1.00 23.44 130 VAL A N 1
ATOM 838 C CA . VAL A 1 130 ? 239.672 234.561 167.949 1.00 23.44 130 VAL A CA 1
ATOM 839 C C . VAL A 1 130 ? 240.408 235.895 167.973 1.00 23.44 130 VAL A C 1
ATOM 840 O O . VAL A 1 130 ? 241.076 236.271 167.002 1.00 23.44 130 VAL A O 1
ATOM 844 N N . TYR A 1 131 ? 240.248 236.628 169.071 1.00 21.33 131 TYR A N 1
ATOM 845 C CA . TYR A 1 131 ? 240.836 237.947 169.241 1.00 21.33 131 TYR A CA 1
ATOM 846 C C . TYR A 1 131 ? 241.826 237.944 170.396 1.00 21.33 131 TYR A C 1
ATOM 847 O O . TYR A 1 131 ? 241.701 237.166 171.345 1.00 21.33 131 TYR A O 1
ATOM 856 N N . LYS A 1 132 ? 242.811 238.823 170.301 1.00 26.39 132 LYS A N 1
ATOM 857 C CA . LYS A 1 132 ? 243.808 239.046 171.332 1.00 26.39 132 LYS A CA 1
ATOM 858 C C . LYS A 1 132 ? 243.913 240.539 171.591 1.00 26.39 132 LYS A C 1
ATOM 859 O O . LYS A 1 132 ? 243.567 241.351 170.727 1.00 26.39 132 LYS A O 1
ATOM 865 N N . PRO A 1 133 ? 244.364 240.936 172.780 1.00 22.13 133 PRO A N 1
ATOM 866 C CA . PRO A 1 133 ? 244.504 242.366 173.070 1.00 22.13 133 PRO A CA 1
ATOM 867 C C . PRO A 1 133 ? 245.438 243.050 172.084 1.00 22.13 133 PRO A C 1
ATOM 868 O O . PRO A 1 133 ? 246.422 242.473 171.619 1.00 22.13 133 PRO A O 1
ATOM 872 N N . GLY A 1 134 ? 245.110 244.298 171.763 1.00 22.13 134 GLY A N 1
ATOM 873 C CA . GLY A 1 134 ? 245.860 245.060 170.789 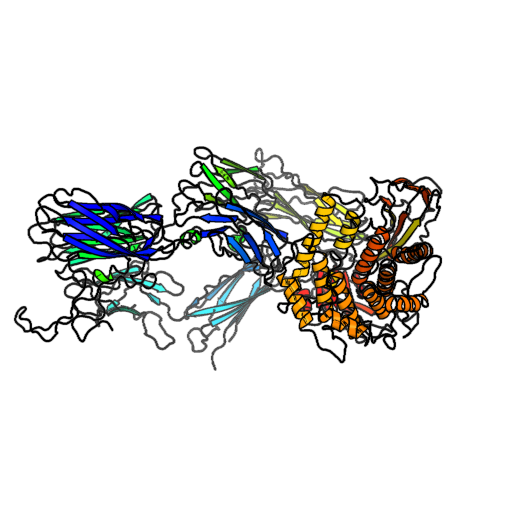1.00 22.13 134 GLY A CA 1
ATOM 874 C C . GLY A 1 134 ? 245.391 244.918 169.360 1.00 22.13 134 GLY A C 1
ATOM 875 O O . GLY A 1 134 ? 246.139 245.275 168.443 1.00 22.13 134 GLY A O 1
ATOM 876 N N . CYS A 1 135 ? 244.182 244.415 169.139 1.00 25.06 135 CYS A N 1
ATOM 877 C CA . CYS A 1 135 ? 243.646 244.168 167.811 1.00 25.06 135 CYS A CA 1
ATOM 878 C C . CYS A 1 135 ? 242.525 245.160 167.497 1.00 25.06 135 CYS A C 1
ATOM 879 O O . CYS A 1 135 ? 242.255 246.099 168.255 1.00 25.06 135 CYS A O 1
ATOM 882 N N . LYS A 1 136 ? 241.874 244.953 166.355 1.00 20.62 136 LYS A N 1
ATOM 883 C CA . LYS A 1 136 ? 240.734 245.760 165.941 1.00 20.62 136 LYS A CA 1
ATOM 884 C C . LYS A 1 136 ? 239.596 244.826 165.571 1.00 20.62 136 LYS A C 1
ATOM 885 O O . LYS A 1 136 ? 239.716 244.049 164.620 1.00 20.62 136 LYS A O 1
ATOM 891 N N . VAL A 1 137 ? 238.496 244.904 166.310 1.00 16.63 137 VAL A N 1
ATOM 892 C CA . VAL A 1 137 ? 237.315 244.115 165.991 1.00 16.63 137 VAL A CA 1
ATOM 893 C C . VAL A 1 137 ? 236.621 244.768 164.805 1.00 16.63 137 VAL A C 1
ATOM 894 O O . VAL A 1 137 ? 236.278 245.954 164.849 1.00 16.63 137 VAL A O 1
ATOM 898 N N . ARG A 1 138 ? 236.416 244.002 163.741 1.00 15.98 138 ARG A N 1
ATOM 899 C CA . ARG A 1 138 ? 235.825 244.514 162.511 1.00 15.98 138 ARG A CA 1
ATOM 900 C C . ARG A 1 138 ? 234.448 243.889 162.324 1.00 15.98 138 ARG A C 1
ATOM 901 O O . ARG A 1 138 ? 234.333 242.714 161.962 1.00 15.98 138 ARG A O 1
ATOM 909 N N . PHE A 1 139 ? 233.412 244.683 162.566 1.00 11.69 139 PHE A N 1
ATOM 910 C CA . PHE A 1 139 ? 232.034 244.244 162.464 1.00 11.69 139 PHE A CA 1
ATOM 911 C C . PHE A 1 139 ? 231.640 244.052 161.007 1.00 11.69 139 PHE A C 1
ATOM 912 O O . PHE A 1 139 ? 232.372 244.408 160.080 1.00 11.69 139 PHE A O 1
ATOM 920 N N . ARG A 1 140 ? 230.458 243.473 160.814 1.00 9.55 140 ARG A N 1
ATOM 921 C CA . ARG A 1 140 ? 229.733 243.621 159.556 1.00 9.55 140 ARG A CA 1
ATOM 922 C C . ARG A 1 140 ? 228.296 243.179 159.797 1.00 9.55 140 ARG A C 1
ATOM 923 O O . ARG A 1 140 ? 228.056 242.003 160.085 1.00 9.55 140 ARG A O 1
ATOM 931 N N . LEU A 1 141 ? 227.359 244.115 159.678 1.00 9.49 141 LEU A N 1
ATOM 932 C CA . LEU A 1 141 ? 225.938 243.840 159.837 1.00 9.49 141 LEU A CA 1
ATOM 933 C C . LEU A 1 141 ? 225.330 243.586 158.465 1.00 9.49 141 LEU A C 1
ATOM 934 O O . LEU A 1 141 ? 225.543 244.374 157.542 1.00 9.49 141 LEU A O 1
ATOM 939 N N . ILE A 1 142 ? 224.573 242.501 158.327 1.00 8.01 142 ILE A N 1
ATOM 940 C CA . ILE A 1 142 ? 223.916 242.180 157.064 1.00 8.01 142 ILE A CA 1
ATOM 941 C C . ILE A 1 142 ? 222.445 241.896 157.326 1.00 8.01 142 ILE A C 1
ATOM 942 O O . ILE A 1 142 ? 222.112 241.080 158.189 1.00 8.01 142 ILE A O 1
ATOM 947 N N . SER A 1 143 ? 221.568 242.560 156.579 1.00 8.69 143 SER A N 1
ATOM 948 C CA . SER A 1 143 ? 220.128 242.378 156.697 1.00 8.69 143 SER A CA 1
ATOM 949 C C . SER A 1 143 ? 219.596 241.747 155.420 1.00 8.69 143 SER A C 1
ATOM 950 O O . SER A 1 143 ? 219.912 242.209 154.320 1.00 8.69 143 SER A O 1
ATOM 953 N N . LEU A 1 144 ? 218.791 240.696 155.566 1.00 8.77 144 LEU A N 1
ATOM 954 C CA . LEU A 1 144 ? 218.272 239.968 154.418 1.00 8.77 144 LEU A CA 1
ATOM 955 C C . LEU A 1 144 ? 216.788 239.685 154.598 1.00 8.77 144 LEU A C 1
ATOM 956 O O . LEU A 1 144 ? 216.297 239.538 155.720 1.00 8.77 144 LEU A O 1
ATOM 961 N N . ASN A 1 145 ? 216.085 239.603 153.472 1.00 8.97 145 ASN A N 1
ATOM 962 C CA . ASN A 1 145 ? 214.708 239.137 153.454 1.00 8.97 145 ASN A CA 1
ATOM 963 C C . ASN A 1 145 ? 214.674 237.638 153.749 1.00 8.97 145 ASN A C 1
ATOM 964 O O . ASN A 1 145 ? 215.709 236.992 153.933 1.00 8.97 145 ASN A O 1
ATOM 969 N N . THR A 1 146 ? 213.469 237.067 153.807 1.00 8.67 146 THR A N 1
ATOM 970 C CA . THR A 1 146 ? 213.363 235.620 153.978 1.00 8.67 146 THR A CA 1
ATOM 971 C C . THR A 1 146 ? 214.015 234.896 152.808 1.00 8.67 146 THR A C 1
ATOM 972 O O . THR A 1 146 ? 214.776 233.941 152.998 1.00 8.67 146 THR A O 1
ATOM 976 N N . MET A 1 147 ? 213.728 235.339 151.589 1.00 10.68 147 MET A N 1
ATOM 977 C CA . MET A 1 147 ? 214.600 235.021 150.470 1.00 10.68 147 MET A CA 1
ATOM 978 C C . MET A 1 147 ? 215.856 235.872 150.578 1.00 10.68 147 MET A C 1
ATOM 979 O O . MET A 1 147 ? 215.798 237.043 150.958 1.00 10.68 147 MET A O 1
ATOM 984 N N . LEU A 1 148 ? 217.000 235.283 150.242 1.00 8.02 148 LEU A N 1
ATOM 985 C CA . LEU A 1 148 ? 218.290 235.907 150.531 1.00 8.02 148 LEU A CA 1
ATOM 986 C C . LEU A 1 148 ? 218.512 237.082 149.582 1.00 8.02 148 LEU A C 1
ATOM 987 O O . LEU A 1 148 ? 219.263 237.010 148.608 1.00 8.02 148 LEU A O 1
ATOM 992 N N . LEU A 1 149 ? 217.842 238.190 149.884 1.00 9.07 149 LEU A N 1
ATOM 993 C CA . LEU A 1 149 ? 217.963 239.433 149.140 1.00 9.07 149 LEU A CA 1
ATOM 994 C C . LEU A 1 149 ? 218.231 240.583 150.098 1.00 9.07 149 LEU A C 1
ATOM 995 O O . LEU A 1 149 ? 217.769 240.564 151.242 1.00 9.07 149 LEU A O 1
ATOM 1000 N N . PRO A 1 150 ? 218.973 241.597 149.660 1.00 9.65 150 PRO A N 1
ATOM 1001 C CA . PRO A 1 150 ? 219.280 242.722 150.547 1.00 9.65 150 PRO A CA 1
ATOM 1002 C C . PRO A 1 150 ? 218.112 243.687 150.662 1.00 9.65 150 PRO A C 1
ATOM 1003 O O . PRO A 1 150 ? 217.389 243.939 149.696 1.00 9.65 150 PRO A O 1
ATOM 1007 N N . ILE A 1 151 ? 217.935 244.230 151.864 1.00 11.32 151 ILE A N 1
ATOM 1008 C CA . ILE A 1 151 ? 216.954 245.278 152.113 1.00 11.32 151 ILE A CA 1
ATOM 1009 C C . ILE A 1 151 ? 217.602 246.359 152.962 1.00 11.32 151 ILE A C 1
ATOM 1010 O O . ILE A 1 151 ? 218.551 246.104 153.709 1.00 11.32 151 ILE A O 1
ATOM 1015 N N . SER A 1 152 ? 217.080 247.577 152.846 1.00 16.30 152 SER A N 1
ATOM 1016 C CA . SER A 1 152 ? 217.566 248.676 153.668 1.00 16.30 152 SER A CA 1
ATOM 1017 C C . SER A 1 152 ? 217.028 248.541 155.085 1.00 16.30 152 SER A C 1
ATOM 1018 O O . SER A 1 152 ? 215.817 248.417 155.291 1.00 16.30 152 SER A O 1
ATOM 1021 N N . GLU A 1 153 ? 217.927 248.572 156.064 1.00 20.09 153 GLU A N 1
ATOM 1022 C CA . GLU A 1 153 ? 217.559 248.404 157.460 1.00 20.09 153 GLU A CA 1
ATOM 1023 C C . GLU A 1 153 ? 218.185 249.513 158.293 1.00 20.09 153 GLU A C 1
ATOM 1024 O O . GLU A 1 153 ? 219.300 249.963 158.020 1.00 20.09 153 GLU A O 1
ATOM 1030 N N . LYS A 1 154 ? 217.449 249.952 159.310 1.00 20.47 154 LYS A N 1
ATOM 1031 C CA . LYS A 1 154 ? 217.884 251.010 160.211 1.00 20.47 154 LYS A CA 1
ATOM 1032 C C . LYS A 1 154 ? 218.063 250.436 161.608 1.00 20.47 154 LYS A C 1
ATOM 1033 O O . LYS A 1 154 ? 217.169 249.757 162.122 1.00 20.47 154 LYS A O 1
ATOM 1039 N N . TYR A 1 155 ? 219.214 250.707 162.216 1.00 14.44 155 TYR A N 1
ATOM 1040 C CA . TYR A 1 155 ? 219.526 250.250 163.561 1.00 14.44 155 TYR A CA 1
ATOM 1041 C C . TYR A 1 155 ? 219.510 251.428 164.526 1.00 14.44 155 TYR A C 1
ATOM 1042 O O . TYR A 1 155 ? 219.738 252.575 164.134 1.00 14.44 155 TYR A O 1
ATOM 1051 N N . THR A 1 156 ? 219.241 251.137 165.797 1.00 14.25 156 THR A N 1
ATOM 1052 C CA . THR A 1 156 ? 219.199 252.173 166.821 1.00 14.25 156 THR A CA 1
ATOM 1053 C C . THR A 1 156 ? 219.995 251.856 168.078 1.00 14.25 156 THR A C 1
ATOM 1054 O O . THR A 1 156 ? 220.354 252.793 168.801 1.00 14.25 156 THR A O 1
ATOM 1058 N N . ALA A 1 157 ? 220.285 250.592 168.370 1.00 14.28 157 ALA A N 1
ATOM 1059 C CA . ALA A 1 157 ? 220.920 250.208 169.626 1.00 14.28 157 ALA A CA 1
ATOM 1060 C C . ALA A 1 157 ? 222.022 249.186 169.389 1.00 14.28 157 ALA A C 1
ATOM 1061 O O . ALA A 1 157 ? 222.067 248.130 170.022 1.00 14.28 157 ALA A O 1
ATOM 1063 N N . VAL A 1 158 ? 222.929 249.481 168.464 1.00 12.76 158 VAL A N 1
ATOM 1064 C CA . VAL A 1 158 ? 224.094 248.630 168.251 1.00 12.76 158 VAL A CA 1
ATOM 1065 C C . VAL A 1 158 ? 225.117 248.936 169.337 1.00 12.76 158 VAL A C 1
ATOM 1066 O O . VAL A 1 158 ? 225.515 250.091 169.516 1.00 12.76 158 VAL A O 1
ATOM 1070 N N . TYR A 1 159 ? 225.534 247.910 170.074 1.00 12.48 159 TYR A N 1
ATOM 1071 C CA . TYR A 1 159 ? 226.510 248.129 171.133 1.00 12.48 159 TYR A CA 1
ATOM 1072 C C . TYR A 1 159 ? 227.189 246.819 171.504 1.00 12.48 159 TYR A C 1
ATOM 1073 O O . TYR A 1 159 ? 226.702 245.729 171.189 1.00 12.48 159 TYR A O 1
ATOM 1082 N N . LEU A 1 160 ? 228.330 246.949 172.179 1.00 12.33 160 LEU A N 1
ATOM 1083 C CA . LEU A 1 160 ? 229.068 245.806 172.704 1.00 12.33 160 LEU A CA 1
ATOM 1084 C C . LEU A 1 160 ? 228.772 245.603 174.185 1.00 12.33 160 LEU A C 1
ATOM 1085 O O . LEU A 1 160 ? 228.170 246.447 174.850 1.00 12.33 160 LEU A O 1
ATOM 1090 N N . GLU A 1 161 ? 229.213 244.458 174.700 1.00 13.15 161 GLU A N 1
ATOM 1091 C CA . GLU A 1 161 ? 229.037 244.131 176.109 1.00 13.15 161 GLU A CA 1
ATOM 1092 C C . GLU A 1 161 ? 230.220 243.303 176.580 1.00 13.15 161 GLU A C 1
ATOM 1093 O O . GLU A 1 161 ? 230.529 242.268 175.981 1.00 13.15 161 GLU A O 1
ATOM 1099 N N . ASP A 1 162 ? 230.862 243.756 177.656 1.00 12.00 162 ASP A N 1
ATOM 1100 C CA . ASP A 1 162 ? 231.997 243.063 178.242 1.00 12.00 162 ASP A CA 1
ATOM 1101 C C . ASP A 1 162 ? 231.527 241.824 179.001 1.00 12.00 162 ASP A C 1
ATOM 1102 O O . ASP A 1 162 ? 230.334 241.666 179.270 1.00 12.00 162 ASP A O 1
ATOM 1107 N N . PRO A 1 163 ? 232.440 240.908 179.341 1.00 10.65 163 PRO A N 1
ATOM 1108 C CA . PRO A 1 163 ? 232.029 239.732 180.124 1.00 10.65 163 PRO A CA 1
ATOM 1109 C C . PRO A 1 163 ? 231.402 240.085 181.458 1.00 10.65 163 PRO A C 1
ATOM 1110 O O . PRO A 1 163 ? 230.610 239.293 181.982 1.00 10.65 163 PRO A O 1
ATOM 1114 N N . SER A 1 164 ? 231.729 241.244 182.030 1.00 9.57 164 SER A N 1
ATOM 1115 C CA . SER A 1 164 ? 231.046 241.701 183.232 1.00 9.57 164 SER A CA 1
ATOM 1116 C C . SER A 1 164 ? 229.606 242.116 182.963 1.00 9.57 164 SER A C 1
ATOM 1117 O O . SER A 1 164 ? 228.836 242.263 183.918 1.00 9.57 164 SER A O 1
ATOM 1120 N N . GLY A 1 165 ? 229.228 242.308 181.703 1.00 9.99 165 GLY A N 1
ATOM 1121 C CA . GLY A 1 165 ? 227.871 242.661 181.348 1.00 9.99 165 GLY A CA 1
ATOM 1122 C C . GLY A 1 165 ? 227.618 244.128 181.090 1.00 9.99 165 GLY A C 1
ATOM 1123 O O . GLY A 1 165 ? 226.456 244.514 180.923 1.00 9.99 165 GLY A O 1
ATOM 1124 N N . SER A 1 166 ? 228.655 244.954 181.049 1.00 10.74 166 SER A N 1
ATOM 1125 C CA . SER A 1 166 ? 228.505 246.389 180.874 1.00 10.74 166 SER A CA 1
ATOM 1126 C C . SER A 1 166 ? 228.842 246.796 179.447 1.00 10.74 166 SER A C 1
ATOM 1127 O O . SER A 1 166 ? 229.743 246.238 178.818 1.00 10.74 166 SER A O 1
ATOM 1130 N N . ARG A 1 167 ? 228.106 247.781 178.942 1.00 10.69 167 ARG A N 1
ATOM 1131 C CA . ARG A 1 167 ? 228.306 248.252 177.581 1.00 10.69 167 ARG A CA 1
ATOM 1132 C C . ARG A 1 167 ? 229.603 249.040 177.488 1.00 10.69 167 ARG A C 1
ATOM 1133 O O . ARG A 1 167 ? 229.862 249.927 178.306 1.00 10.69 167 ARG A O 1
ATOM 1141 N N . ILE A 1 168 ? 230.416 248.716 176.491 1.00 9.60 168 ILE A N 1
ATOM 1142 C CA . ILE A 1 168 ? 231.702 249.368 176.284 1.00 9.60 168 ILE A CA 1
ATOM 1143 C C . ILE A 1 168 ? 231.616 250.445 175.212 1.00 9.60 168 ILE A C 1
ATOM 1144 O O . ILE A 1 168 ? 232.141 251.545 175.384 1.00 9.60 168 ILE A O 1
ATOM 1149 N N . ALA A 1 169 ? 230.953 250.151 174.096 1.00 9.53 169 ALA A N 1
ATOM 1150 C CA . ALA A 1 169 ? 230.798 251.119 173.023 1.00 9.53 169 ALA A CA 1
ATOM 1151 C C . ALA A 1 169 ? 229.433 250.953 172.377 1.00 9.53 169 ALA A C 1
ATOM 1152 O O . ALA A 1 169 ? 228.860 249.857 172.367 1.00 9.53 169 ALA A O 1
ATOM 1154 N N . GLN A 1 170 ? 228.924 252.058 171.831 1.00 11.83 170 GLN A N 1
ATOM 1155 C CA . GLN A 1 170 ? 227.601 252.118 171.230 1.00 11.83 170 GLN A CA 1
ATOM 1156 C C . GLN A 1 170 ? 227.645 252.975 169.973 1.00 11.83 170 GLN A C 1
ATOM 1157 O O . GLN A 1 170 ? 228.417 253.931 169.882 1.00 11.83 170 GLN A O 1
ATOM 1163 N N . TRP A 1 171 ? 226.799 252.625 169.007 1.00 10.84 171 TRP A N 1
ATOM 1164 C CA . TRP A 1 171 ? 226.620 253.387 167.779 1.00 10.84 171 TRP A CA 1
ATOM 1165 C C . TRP A 1 171 ? 225.153 253.767 167.640 1.00 10.84 171 TRP A C 1
ATOM 1166 O O . TRP A 1 171 ? 224.265 252.969 167.953 1.00 10.84 171 TRP A O 1
ATOM 1177 N N . GLN A 1 172 ? 224.899 254.983 167.168 1.00 13.78 172 GLN A N 1
ATOM 1178 C CA . GLN A 1 172 ? 223.549 255.520 167.075 1.00 13.78 172 GLN A CA 1
ATOM 1179 C C . GLN A 1 172 ? 223.160 255.715 165.616 1.00 13.78 172 GLN A C 1
ATOM 1180 O O . GLN A 1 172 ? 223.905 256.333 164.849 1.00 13.78 172 GLN A O 1
ATOM 1186 N N . ASN A 1 173 ? 221.993 255.187 165.243 1.00 14.89 173 ASN A N 1
ATOM 1187 C CA . ASN A 1 173 ? 221.393 255.406 163.927 1.00 14.89 173 ASN A CA 1
ATOM 1188 C C . ASN A 1 173 ? 222.335 254.969 162.804 1.00 14.89 173 ASN A C 1
ATOM 1189 O O . ASN A 1 173 ? 222.797 255.771 161.991 1.00 14.89 173 ASN A O 1
ATOM 1194 N N . GLN A 1 174 ? 222.616 253.669 162.773 1.00 16.01 174 GLN A N 1
ATOM 1195 C CA . GLN A 1 174 ? 223.495 253.091 161.759 1.00 16.01 174 GLN A CA 1
ATOM 1196 C C . GLN A 1 174 ? 222.654 252.746 160.536 1.00 16.01 174 GLN A C 1
ATOM 1197 O O . GLN A 1 174 ? 221.970 251.722 160.505 1.00 16.01 174 GLN A O 1
ATOM 1203 N N . GLU A 1 175 ? 222.703 253.608 159.524 1.00 23.28 175 GLU A N 1
ATOM 1204 C CA . GLU A 1 175 ? 221.952 253.384 158.298 1.00 23.28 175 GLU A CA 1
ATOM 1205 C C . GLU A 1 175 ? 222.717 252.456 157.365 1.00 23.28 175 GLU A C 1
ATOM 1206 O O . GLU A 1 175 ? 223.935 252.574 157.208 1.00 23.28 175 GLU A O 1
ATOM 1212 N N . SER A 1 176 ? 221.992 251.534 156.737 1.00 16.14 176 SER A N 1
ATOM 1213 C CA . SER A 1 176 ? 222.588 250.569 155.825 1.00 16.14 176 SER A CA 1
ATOM 1214 C C . SER A 1 176 ? 222.589 251.124 154.407 1.00 16.14 176 SER A C 1
ATOM 1215 O O . SER A 1 176 ? 221.583 251.672 153.948 1.00 16.14 176 SER A O 1
ATOM 1218 N N . VAL A 1 177 ? 223.717 250.977 153.718 1.00 12.97 177 VAL A N 1
ATOM 1219 C CA . VAL A 1 177 ? 223.856 251.519 152.369 1.00 12.97 177 VAL A CA 1
ATOM 1220 C C . VAL A 1 177 ? 223.432 250.511 151.305 1.00 12.97 177 VAL A C 1
ATOM 1221 O O . VAL A 1 177 ? 222.762 250.873 150.335 1.00 12.97 177 VAL A O 1
ATOM 1225 N N . GLY A 1 178 ? 223.804 249.244 151.456 1.00 10.23 178 GLY A N 1
ATOM 1226 C CA . GLY A 1 178 ? 223.439 248.227 150.492 1.00 10.23 178 GLY A CA 1
ATOM 1227 C C . GLY A 1 178 ? 223.025 246.943 151.172 1.00 10.23 178 GLY A C 1
ATOM 1228 O O . GLY A 1 178 ? 223.279 245.848 150.664 1.00 10.23 178 GLY A O 1
ATOM 1229 N N . GLY A 1 179 ? 222.388 247.067 152.333 1.00 9.49 179 GLY A N 1
ATOM 1230 C CA . GLY A 1 179 ? 222.104 245.926 153.169 1.00 9.49 179 GLY A CA 1
ATOM 1231 C C . GLY A 1 179 ? 223.246 245.506 154.062 1.00 9.49 179 GLY A C 1
ATOM 1232 O O . GLY A 1 179 ? 223.113 244.509 154.783 1.00 9.49 179 GLY A O 1
ATOM 1233 N N . VAL A 1 180 ? 224.361 246.233 154.042 1.00 9.39 180 VAL A N 1
ATOM 1234 C CA . VAL A 1 180 ? 225.536 245.915 154.841 1.00 9.39 180 VAL A CA 1
ATOM 1235 C C . VAL A 1 180 ? 226.008 247.177 155.553 1.00 9.39 180 VAL A C 1
ATOM 1236 O O . VAL A 1 180 ? 226.045 248.264 154.965 1.00 9.39 180 VAL A O 1
ATOM 1240 N N . VAL A 1 181 ? 226.340 247.033 156.831 1.00 9.54 181 VAL A N 1
ATOM 1241 C CA . VAL A 1 181 ? 226.856 248.118 157.657 1.00 9.54 181 VAL A CA 1
ATOM 1242 C C . VAL A 1 181 ? 228.234 247.714 158.154 1.00 9.54 181 VAL A C 1
ATOM 1243 O O . VAL A 1 181 ? 228.391 246.648 158.758 1.00 9.54 181 VAL A O 1
ATOM 1247 N N . GLN A 1 182 ? 229.223 248.562 157.905 1.00 10.81 182 GLN A N 1
ATOM 1248 C CA . GLN A 1 182 ? 230.612 248.271 158.231 1.00 10.81 182 GLN A CA 1
ATOM 1249 C C . GLN A 1 182 ? 231.030 249.098 159.438 1.00 10.81 182 GLN A C 1
ATOM 1250 O O . GLN A 1 182 ? 230.901 250.326 159.430 1.00 10.81 182 GLN A O 1
ATOM 1256 N N . LEU A 1 183 ? 231.530 248.424 160.471 1.00 10.64 183 LEU A N 1
ATOM 1257 C CA . LEU A 1 183 ? 231.903 249.069 161.719 1.00 10.64 183 LEU A CA 1
ATOM 1258 C C . LEU A 1 183 ? 233.270 248.575 162.169 1.00 10.64 183 LEU A C 1
ATOM 1259 O O . LEU A 1 183 ? 233.680 247.458 161.849 1.00 10.64 183 LEU A O 1
ATOM 1264 N N . GLU A 1 184 ? 233.970 249.416 162.924 1.00 14.41 184 GLU A N 1
ATOM 1265 C CA . GLU A 1 184 ? 235.278 249.081 163.462 1.00 14.41 184 GLU A CA 1
ATOM 1266 C C . GLU A 1 184 ? 235.324 249.450 164.936 1.00 14.41 184 GLU A C 1
ATOM 1267 O O . GLU A 1 184 ? 234.621 250.357 165.385 1.00 14.41 184 GLU A O 1
ATOM 1273 N N . PHE A 1 185 ? 236.154 248.734 165.687 1.00 14.24 185 PHE A N 1
ATOM 1274 C CA . PHE A 1 185 ? 236.300 249.020 167.108 1.00 14.24 185 PHE A CA 1
ATOM 1275 C C . PHE A 1 185 ? 237.672 248.574 167.598 1.00 14.24 185 PHE A C 1
ATOM 1276 O O . PHE A 1 185 ? 237.930 247.370 167.698 1.00 14.24 185 PHE A O 1
ATOM 1284 N N . PRO A 1 186 ? 238.582 249.501 167.887 1.00 15.33 186 PRO A N 1
ATOM 1285 C CA . PRO A 1 186 ? 239.881 249.101 168.442 1.00 15.33 186 PRO A CA 1
ATOM 1286 C C . PRO A 1 186 ? 239.711 248.483 169.819 1.00 15.33 186 PRO A C 1
ATOM 1287 O O . PRO A 1 186 ? 238.782 248.811 170.559 1.00 15.33 186 PRO A O 1
ATOM 1291 N N . LEU A 1 187 ? 240.618 247.572 170.163 1.00 16.20 187 LEU A N 1
ATOM 1292 C CA . LEU A 1 187 ? 240.573 246.871 171.436 1.00 16.20 187 LEU A CA 1
ATOM 1293 C C . LEU A 1 187 ? 241.802 247.253 172.246 1.00 16.20 187 LEU A C 1
ATOM 1294 O O . LEU A 1 187 ? 242.930 247.151 171.753 1.00 16.20 187 LEU A O 1
ATOM 1299 N N . ILE A 1 188 ? 241.578 247.696 173.485 1.00 19.50 188 ILE A N 1
ATOM 1300 C CA . ILE A 1 188 ? 242.672 248.208 174.300 1.00 19.50 188 ILE A CA 1
ATOM 1301 C C . ILE A 1 188 ? 243.686 247.098 174.576 1.00 19.50 188 ILE A C 1
ATOM 1302 O O . ILE A 1 188 ? 243.385 245.902 174.495 1.00 19.50 188 ILE A O 1
ATOM 1307 N N . SER A 1 189 ? 244.915 247.512 174.892 1.00 24.68 189 SER A N 1
ATOM 1308 C CA . SER A 1 189 ? 245.980 246.551 175.150 1.00 24.68 189 SER A CA 1
ATOM 1309 C C . SER A 1 189 ? 245.715 245.711 176.391 1.00 24.68 189 SER A C 1
ATOM 1310 O O . SER A 1 189 ? 246.366 244.677 176.572 1.00 24.68 189 SER A O 1
ATOM 1313 N N . ASP A 1 190 ? 244.788 246.130 177.254 1.00 28.02 190 ASP A N 1
ATOM 1314 C CA . ASP A 1 190 ? 244.427 245.305 178.401 1.00 28.02 190 ASP A CA 1
ATOM 1315 C C . ASP A 1 190 ? 243.439 244.217 177.996 1.00 28.02 190 ASP A C 1
ATOM 1316 O O . ASP A 1 190 ? 243.758 243.025 178.055 1.00 28.02 190 ASP A O 1
ATOM 1321 N N . ALA A 1 191 ? 242.240 244.614 177.572 1.00 23.14 191 ALA A N 1
ATOM 1322 C CA . ALA A 1 191 ? 241.278 243.720 176.927 1.00 23.14 191 ALA A CA 1
ATOM 1323 C C . ALA A 1 191 ? 241.006 242.477 177.778 1.00 23.14 191 ALA A C 1
ATOM 1324 O O . ALA A 1 191 ? 241.427 241.366 177.460 1.00 23.14 191 ALA A O 1
ATOM 1326 N N . ALA A 1 192 ? 240.321 242.715 178.897 1.00 23.00 192 ALA A N 1
ATOM 1327 C CA . ALA A 1 192 ? 239.931 241.671 179.839 1.00 23.00 192 ALA A CA 1
ATOM 1328 C C . ALA A 1 192 ? 239.448 240.424 179.112 1.00 23.00 192 ALA A C 1
ATOM 1329 O O . ALA A 1 192 ? 238.445 240.472 178.389 1.00 23.00 192 ALA A O 1
ATOM 1331 N N . PRO A 1 193 ? 240.142 239.299 179.265 1.00 24.78 193 PRO A N 1
ATOM 1332 C CA . PRO A 1 193 ? 239.767 238.092 178.524 1.00 24.78 193 PRO A CA 1
ATOM 1333 C C . PRO A 1 193 ? 238.398 237.582 178.941 1.00 24.78 193 PRO A C 1
ATOM 1334 O O . PRO A 1 193 ? 237.974 237.734 180.087 1.00 24.78 193 PRO A O 1
ATOM 1338 N N . GLY A 1 194 ? 237.709 236.964 177.987 1.00 19.67 194 GLY A N 1
ATOM 1339 C CA . GLY A 1 194 ? 236.380 236.447 178.232 1.00 19.67 194 GLY A CA 1
ATOM 1340 C C . GLY A 1 194 ? 235.607 236.219 176.953 1.00 19.67 194 GLY A C 1
ATOM 1341 O O . GLY A 1 194 ? 236.140 235.656 175.992 1.00 19.67 194 GLY A O 1
ATOM 1342 N N . SER A 1 195 ? 234.348 236.652 176.925 1.00 14.03 195 SER A N 1
ATOM 1343 C CA . SER A 1 195 ? 233.495 236.503 175.744 1.00 14.03 195 SER A CA 1
ATOM 1344 C C . SER A 1 195 ? 232.627 237.754 175.630 1.00 14.03 195 SER A C 1
ATOM 1345 O O . SER A 1 195 ? 231.537 237.821 176.203 1.00 14.03 195 SER A O 1
ATOM 1348 N N . TYR A 1 196 ? 233.119 238.742 174.890 1.00 14.37 196 TYR A N 1
ATOM 1349 C CA . TYR A 1 196 ? 232.315 239.916 174.597 1.00 14.37 196 TYR A CA 1
ATOM 1350 C C . TYR A 1 196 ? 231.120 239.530 173.736 1.00 14.37 196 TYR A C 1
ATOM 1351 O O . TYR A 1 196 ? 231.204 238.654 172.873 1.00 14.37 196 TYR A O 1
ATOM 1360 N N . THR A 1 197 ? 229.997 240.194 173.976 1.00 12.56 197 THR A N 1
ATOM 1361 C CA . THR A 1 197 ? 228.792 239.977 173.191 1.00 12.56 197 THR A CA 1
ATOM 1362 C C . THR A 1 197 ? 228.412 241.261 172.466 1.00 12.56 197 THR A C 1
ATOM 1363 O O . THR A 1 197 ? 228.920 242.342 172.764 1.00 12.56 197 THR A O 1
ATOM 1367 N N . ILE A 1 198 ? 227.509 241.130 171.499 1.00 12.13 198 ILE A N 1
ATOM 1368 C CA . ILE A 1 198 ? 227.067 242.246 170.672 1.00 12.13 198 ILE A CA 1
ATOM 1369 C C . ILE A 1 198 ? 225.548 242.242 170.611 1.00 12.13 198 ILE A C 1
ATOM 1370 O O . ILE A 1 198 ? 224.928 241.177 170.534 1.00 12.13 198 ILE A O 1
ATOM 1375 N N . THR A 1 199 ? 224.947 243.426 170.647 1.00 13.00 199 THR A N 1
ATOM 1376 C CA . THR A 1 199 ? 223.526 243.580 170.373 1.00 13.00 199 THR A CA 1
ATOM 1377 C C . THR A 1 199 ? 223.356 244.548 169.214 1.00 13.00 199 THR A C 1
ATOM 1378 O O . THR A 1 199 ? 224.015 245.592 169.174 1.00 13.00 199 THR A O 1
ATOM 1382 N N . ALA A 1 200 ? 222.490 244.194 168.265 1.00 13.67 200 ALA A N 1
ATOM 1383 C CA . ALA A 1 200 ? 222.219 245.040 167.100 1.00 13.67 200 ALA A CA 1
ATOM 1384 C C . ALA A 1 200 ? 220.707 245.081 166.887 1.00 13.67 200 ALA A C 1
ATOM 1385 O O . ALA A 1 200 ? 220.151 244.269 166.143 1.00 13.67 200 ALA A O 1
ATOM 1387 N N . GLU A 1 201 ? 220.052 246.037 167.537 1.00 17.94 201 GLU A N 1
ATOM 1388 C CA . GLU A 1 201 ? 218.609 246.186 167.420 1.00 17.94 201 GLU A CA 1
ATOM 1389 C C . GLU A 1 201 ? 218.265 246.920 166.132 1.00 17.94 201 GLU A C 1
ATOM 1390 O O . GLU A 1 201 ? 218.947 247.871 165.742 1.00 17.94 201 GLU A O 1
ATOM 1396 N N . GLY A 1 202 ? 217.199 246.469 165.464 1.00 25.15 202 GLY A N 1
ATOM 1397 C CA . GLY A 1 202 ? 216.800 247.051 164.202 1.00 25.15 202 GLY A CA 1
ATOM 1398 C C . GLY A 1 202 ? 215.298 247.238 164.130 1.00 25.15 202 GLY A C 1
ATOM 1399 O O . GLY A 1 202 ? 214.543 246.706 164.946 1.00 25.15 202 GLY A O 1
ATOM 1400 N N . GLU A 1 203 ? 214.875 248.012 163.128 1.00 30.36 203 GLU A N 1
ATOM 1401 C CA . GLU A 1 203 ? 213.453 248.275 162.942 1.00 30.36 203 GLU A CA 1
ATOM 1402 C C . GLU A 1 203 ? 212.685 247.035 162.500 1.00 30.36 203 GLU A C 1
ATOM 1403 O O . GLU A 1 203 ? 211.465 246.982 162.683 1.00 30.36 203 GLU A O 1
ATOM 1409 N N . SER A 1 204 ? 213.365 246.043 161.927 1.00 31.14 204 SER A N 1
ATOM 1410 C CA . SER A 1 204 ? 212.746 244.785 161.528 1.00 31.14 204 SER A CA 1
ATOM 1411 C C . SER A 1 204 ? 213.252 243.605 162.342 1.00 31.14 204 SER A C 1
ATOM 1412 O O . SER A 1 204 ? 212.455 242.794 162.822 1.00 31.14 204 SER A O 1
ATOM 1415 N N . CYS A 1 205 ? 214.566 243.489 162.511 1.00 29.05 205 CYS A N 1
ATOM 1416 C CA . CYS A 1 205 ? 215.128 242.448 163.354 1.00 29.05 205 CYS A CA 1
ATOM 1417 C C . CYS A 1 205 ? 214.831 242.737 164.822 1.00 29.05 205 CYS A C 1
ATOM 1418 O O . CYS A 1 205 ? 214.475 243.854 165.205 1.00 29.05 205 CYS A O 1
ATOM 1421 N N . GLU A 1 206 ? 214.981 241.706 165.650 1.00 30.45 206 GLU A N 1
ATOM 1422 C CA . GLU A 1 206 ? 214.774 241.837 167.087 1.00 30.45 206 GLU A CA 1
ATOM 1423 C C . GLU A 1 206 ? 216.085 241.912 167.860 1.00 30.45 206 GLU A C 1
ATOM 1424 O O . GLU A 1 206 ? 216.256 242.796 168.703 1.00 30.45 206 GLU A O 1
ATOM 1430 N N . SER A 1 207 ? 217.017 241.002 167.588 1.00 20.88 207 SER A N 1
ATOM 1431 C CA . SER A 1 207 ? 218.313 241.018 168.260 1.00 20.88 207 SER A CA 1
ATOM 1432 C C . SER A 1 207 ? 219.298 240.215 167.429 1.00 20.88 207 SER A C 1
ATOM 1433 O O . SER A 1 207 ? 219.112 239.008 167.248 1.00 20.88 207 SER A O 1
ATOM 1436 N N . ALA A 1 208 ? 220.334 240.873 166.924 1.00 17.37 208 ALA A N 1
ATOM 1437 C CA . ALA A 1 208 ? 221.382 240.197 166.163 1.00 17.37 208 ALA A CA 1
ATOM 1438 C C . ALA A 1 208 ? 222.586 239.906 167.056 1.00 17.37 208 ALA A C 1
ATOM 1439 O O . ALA A 1 208 ? 223.690 240.405 166.846 1.00 17.37 208 ALA A O 1
ATOM 1441 N N . ARG A 1 209 ? 222.358 239.071 168.064 1.00 14.23 209 ARG A N 1
ATOM 1442 C CA . ARG A 1 209 ? 223.386 238.794 169.056 1.00 14.23 209 ARG A CA 1
ATOM 1443 C C . ARG A 1 209 ? 224.556 238.032 168.441 1.00 14.23 209 ARG A C 1
ATOM 1444 O O . ARG A 1 209 ? 224.413 237.322 167.444 1.00 14.23 209 ARG A O 1
ATOM 1452 N N . GLN A 1 210 ? 225.727 238.200 169.050 1.00 11.83 210 GLN A N 1
ATOM 1453 C CA . GLN A 1 210 ? 226.945 237.541 168.602 1.00 11.83 210 GLN A CA 1
ATOM 1454 C C . GLN A 1 210 ? 227.886 237.417 169.789 1.00 11.83 210 GLN A C 1
ATOM 1455 O O . GLN A 1 210 ? 227.695 238.060 170.824 1.00 11.83 210 GLN A O 1
ATOM 1461 N N . GLY A 1 211 ? 228.909 236.577 169.634 1.00 12.59 211 GLY A N 1
ATOM 1462 C CA . GLY A 1 211 ? 229.830 236.308 170.712 1.00 12.59 211 GLY A CA 1
ATOM 1463 C C . GLY A 1 211 ? 231.274 236.473 170.280 1.00 12.59 211 GLY A C 1
ATOM 1464 O O . GLY A 1 211 ? 231.603 236.472 169.095 1.00 12.59 211 GLY A O 1
ATOM 1465 N N . PHE A 1 212 ? 232.134 236.624 171.280 1.00 15.56 212 PHE A N 1
ATOM 1466 C CA . PHE A 1 212 ? 233.577 236.684 171.109 1.00 15.56 212 PHE A CA 1
ATOM 1467 C C . PHE A 1 212 ? 234.211 235.471 171.771 1.00 15.56 212 PHE A C 1
ATOM 1468 O O . PHE A 1 212 ? 233.556 234.705 172.482 1.00 15.56 212 PHE A O 1
ATOM 1476 N N . THR A 1 213 ? 235.506 235.304 171.531 1.00 24.26 213 THR A N 1
ATOM 1477 C CA . THR A 1 213 ? 236.307 234.328 172.257 1.00 24.26 213 THR A CA 1
ATOM 1478 C C . THR A 1 213 ? 237.680 234.904 172.562 1.00 24.26 213 THR A C 1
ATOM 1479 O O . THR A 1 213 ? 238.695 234.202 172.509 1.00 24.26 213 THR A O 1
ATOM 1483 N N . VAL A 1 214 ? 237.727 236.196 172.898 1.00 23.97 214 VAL A N 1
ATOM 1484 C CA . VAL A 1 214 ? 239.001 236.843 173.183 1.00 23.97 214 VAL A CA 1
ATOM 1485 C C . VAL A 1 214 ? 239.648 236.172 174.385 1.00 23.97 214 VAL A C 1
ATOM 1486 O O . VAL A 1 214 ? 239.000 235.925 175.411 1.00 23.97 214 VAL A O 1
ATOM 1490 N N . ASP A 1 215 ? 240.930 235.850 174.253 1.00 34.57 215 ASP A N 1
ATOM 1491 C CA . ASP A 1 215 ? 241.643 235.076 175.253 1.00 34.57 215 ASP A CA 1
ATOM 1492 C C . ASP A 1 215 ? 242.927 235.794 175.634 1.00 34.57 215 ASP A C 1
ATOM 1493 O O . ASP A 1 215 ? 243.487 236.567 174.854 1.00 34.57 215 ASP A O 1
ATOM 1498 N N . GLU A 1 216 ? 243.388 235.528 176.852 1.00 43.29 216 GLU A N 1
ATOM 1499 C CA . GLU A 1 216 ? 244.620 236.134 177.332 1.00 43.29 216 GLU A CA 1
ATOM 1500 C C . GLU A 1 216 ? 245.793 235.596 176.526 1.00 43.29 216 GLU A C 1
ATOM 1501 O O . GLU A 1 216 ? 245.970 234.379 176.410 1.00 43.29 216 GLU A O 1
ATOM 1507 N N . TYR A 1 217 ? 246.592 236.500 175.963 1.00 60.21 217 TYR A N 1
ATOM 1508 C CA . TYR A 1 217 ? 247.720 236.106 175.122 1.00 60.21 217 TYR A CA 1
ATOM 1509 C C . TYR A 1 217 ? 248.898 235.699 176.002 1.00 60.21 217 TYR A C 1
ATOM 1510 O O . TYR A 1 217 ? 249.753 236.505 176.376 1.00 60.21 217 TYR A O 1
ATOM 1519 N N . ILE A 1 218 ? 248.937 234.414 176.332 1.00 60.47 218 ILE A N 1
ATOM 1520 C CA . ILE A 1 218 ? 250.074 233.811 177.013 1.00 60.47 218 ILE A CA 1
ATOM 1521 C C . ILE A 1 218 ? 250.704 232.802 176.066 1.00 60.47 218 ILE A C 1
ATOM 1522 O O . ILE A 1 218 ? 250.011 232.063 175.357 1.00 60.47 218 ILE A O 1
ATOM 1527 N N . LEU A 1 219 ? 252.034 232.793 176.033 1.00 62.48 219 LEU A N 1
ATOM 1528 C CA . LEU A 1 219 ? 252.787 231.946 175.112 1.00 62.48 219 LEU A CA 1
ATOM 1529 C C . LEU A 1 219 ? 253.739 231.073 175.916 1.00 62.48 219 LEU A C 1
ATOM 1530 O O . LEU A 1 219 ? 254.885 231.462 176.180 1.00 62.48 219 LEU A O 1
ATOM 1535 N N . PRO A 1 220 ? 253.293 229.890 176.336 1.00 57.03 220 PRO A N 1
ATOM 1536 C CA . PRO A 1 220 ? 254.194 228.974 177.044 1.00 57.03 220 PRO A CA 1
ATOM 1537 C C . PRO A 1 220 ? 255.368 228.577 176.161 1.00 57.03 220 PRO A C 1
ATOM 1538 O O . PRO A 1 220 ? 255.233 228.428 174.946 1.00 57.03 220 PRO A O 1
ATOM 1542 N N . ARG A 1 221 ? 256.530 228.403 176.791 1.00 64.78 221 ARG A N 1
ATOM 1543 C CA . ARG A 1 221 ? 257.755 228.127 176.053 1.00 64.78 221 ARG A CA 1
ATOM 1544 C C . ARG A 1 221 ? 257.793 226.727 175.454 1.00 64.78 221 ARG A C 1
ATOM 1545 O O . ARG A 1 221 ? 258.701 226.437 174.667 1.00 64.78 221 ARG A O 1
ATOM 1553 N N . PHE A 1 222 ? 256.846 225.858 175.798 1.00 64.19 222 PHE A N 1
ATOM 1554 C CA . PHE A 1 222 ? 256.799 224.506 175.264 1.00 64.19 222 PHE A CA 1
ATOM 1555 C C . PHE A 1 222 ? 255.410 224.196 174.729 1.00 64.19 222 PHE A C 1
ATOM 1556 O O . PHE A 1 222 ? 254.413 224.783 175.156 1.00 64.19 222 PHE A O 1
ATOM 1564 N N . SER A 1 223 ? 255.362 223.261 173.785 1.00 59.78 223 SER A N 1
ATOM 1565 C CA . SER A 1 223 ? 254.101 222.704 173.313 1.00 59.78 223 SER A CA 1
ATOM 1566 C C . SER A 1 223 ? 254.345 221.248 172.958 1.00 59.78 223 SER A C 1
ATOM 1567 O O . SER A 1 223 ? 255.150 220.956 172.070 1.00 59.78 223 SER A O 1
ATOM 1570 N N . VAL A 1 224 ? 253.665 220.342 173.654 1.00 50.78 224 VAL A N 1
ATOM 1571 C CA . VAL A 1 224 ? 253.866 218.907 173.492 1.00 50.78 224 VAL A CA 1
ATOM 1572 C C . VAL A 1 224 ? 252.725 218.341 172.656 1.00 50.78 224 VAL A C 1
ATOM 1573 O O . VAL A 1 224 ? 251.558 218.706 172.848 1.00 50.78 224 VAL A O 1
ATOM 1577 N N . ILE A 1 225 ? 253.066 217.477 171.702 1.00 52.48 225 ILE A N 1
ATOM 1578 C CA . ILE A 1 225 ? 252.108 216.886 170.777 1.00 52.48 225 ILE A CA 1
ATOM 1579 C C . ILE A 1 225 ? 252.158 215.373 170.933 1.00 52.48 225 ILE A C 1
ATOM 1580 O O . ILE A 1 225 ? 253.234 214.768 170.843 1.00 52.48 225 ILE A O 1
ATOM 1585 N N . VAL A 1 226 ? 250.993 214.770 171.159 1.00 58.17 226 VAL A N 1
ATOM 1586 C CA . VAL A 1 226 ? 250.857 213.322 171.279 1.00 58.17 226 VAL A CA 1
ATOM 1587 C C . VAL A 1 226 ? 249.495 212.924 170.725 1.00 58.17 226 VAL A C 1
ATOM 1588 O O . VAL A 1 226 ? 248.512 213.657 170.871 1.00 58.17 226 VAL A O 1
ATOM 1592 N N . ASP A 1 227 ? 249.445 211.770 170.060 1.00 60.59 227 ASP A N 1
ATOM 1593 C CA . ASP A 1 227 ? 248.231 211.271 169.410 1.00 60.59 227 ASP A CA 1
ATOM 1594 C C . ASP A 1 227 ? 248.022 209.804 169.766 1.00 60.59 227 ASP A C 1
ATOM 1595 O O . ASP A 1 227 ? 248.405 208.903 169.008 1.00 60.59 227 ASP A O 1
ATOM 1600 N N . PRO A 1 228 ? 247.413 209.525 170.920 1.00 54.33 228 PRO A N 1
ATOM 1601 C CA . PRO A 1 228 ? 247.201 208.135 171.314 1.00 54.33 228 PRO A CA 1
ATOM 1602 C C . PRO A 1 228 ? 246.152 207.479 170.443 1.00 54.33 228 PRO A C 1
ATOM 1603 O O . PRO A 1 228 ? 245.287 208.160 169.860 1.00 54.33 228 PRO A O 1
ATOM 1607 N N . PRO A 1 229 ? 246.181 206.149 170.310 1.00 58.96 229 PRO A N 1
ATOM 1608 C CA . PRO A 1 229 ? 245.118 205.457 169.563 1.00 58.96 229 PRO A CA 1
ATOM 1609 C C . PRO A 1 229 ? 243.745 205.593 170.198 1.00 58.96 229 PRO A C 1
ATOM 1610 O O . PRO A 1 229 ? 242.742 205.335 169.521 1.00 58.96 229 PRO A O 1
ATOM 1614 N N . ASN A 1 230 ? 243.680 205.946 171.485 1.00 59.06 230 ASN A N 1
ATOM 1615 C CA . ASN A 1 230 ? 242.448 206.249 172.208 1.00 59.06 230 ASN A CA 1
ATOM 1616 C C . ASN A 1 230 ? 241.629 205.002 172.524 1.00 59.06 230 ASN A C 1
ATOM 1617 O O . ASN A 1 230 ? 240.604 205.092 173.207 1.00 59.06 230 ASN A O 1
ATOM 1622 N N . THR A 1 231 ? 242.068 203.838 172.046 1.00 40.60 231 THR A N 1
ATOM 1623 C CA . THR A 1 231 ? 241.399 202.582 172.368 1.00 40.60 231 THR A CA 1
ATOM 1624 C C . THR A 1 231 ? 242.332 201.430 172.033 1.00 40.60 231 THR A C 1
ATOM 1625 O O . THR A 1 231 ? 242.877 201.377 170.927 1.00 40.60 231 THR A O 1
ATOM 1629 N N . ILE A 1 232 ? 242.514 200.517 172.983 1.00 32.71 232 ILE A N 1
ATOM 1630 C CA . ILE A 1 232 ? 243.369 199.351 172.799 1.00 32.71 232 ILE A CA 1
ATOM 1631 C C . ILE A 1 232 ? 242.599 198.103 173.202 1.00 32.71 232 ILE A C 1
ATOM 1632 O O . ILE A 1 232 ? 241.873 198.102 174.203 1.00 32.71 232 ILE A O 1
ATOM 1637 N N . SER A 1 233 ? 242.753 197.045 172.413 1.00 33.10 233 SER A N 1
ATOM 1638 C CA . SER A 1 233 ? 242.130 195.769 172.713 1.00 33.10 233 SER A CA 1
ATOM 1639 C C . SER A 1 233 ? 242.927 195.024 173.777 1.00 33.10 233 SER A C 1
ATOM 1640 O O . SER A 1 233 ? 244.085 195.336 174.058 1.00 33.10 233 SER A O 1
ATOM 1643 N N . ILE A 1 234 ? 242.283 194.020 174.374 1.00 36.09 234 ILE A N 1
ATOM 1644 C CA . ILE A 1 234 ? 242.949 193.218 175.393 1.00 36.09 234 ILE A CA 1
ATOM 1645 C C . ILE A 1 234 ? 244.123 192.457 174.793 1.00 36.09 234 ILE A C 1
ATOM 1646 O O . ILE A 1 234 ? 245.213 192.413 175.374 1.00 36.09 234 ILE A O 1
ATOM 1651 N N . LEU A 1 235 ? 243.925 191.851 173.624 1.00 35.18 235 LEU A N 1
ATOM 1652 C CA . LEU A 1 235 ? 244.969 191.046 173.001 1.00 35.18 235 LEU A CA 1
ATOM 1653 C C . LEU A 1 235 ? 245.954 191.917 172.223 1.00 35.18 235 LEU A C 1
ATOM 1654 O O . LEU A 1 235 ? 246.263 191.651 171.057 1.00 35.18 235 LEU A O 1
ATOM 1659 N N . ASP A 1 236 ? 246.480 192.944 172.884 1.00 39.29 236 ASP A N 1
ATOM 1660 C CA . ASP A 1 236 ? 247.526 193.798 172.341 1.00 39.29 236 ASP A CA 1
ATOM 1661 C C . ASP A 1 236 ? 248.733 193.749 173.265 1.00 39.29 236 ASP A C 1
ATOM 1662 O O . ASP A 1 236 ? 248.588 193.788 174.491 1.00 39.29 236 ASP A O 1
ATOM 1667 N N . ASP A 1 237 ? 249.923 193.655 172.677 1.00 41.70 237 ASP A N 1
ATOM 1668 C CA . ASP A 1 237 ? 251.152 193.550 173.450 1.00 41.70 237 ASP A CA 1
ATOM 1669 C C . ASP A 1 237 ? 252.025 194.791 173.391 1.00 41.70 237 ASP A C 1
ATOM 1670 O O . ASP A 1 237 ? 252.796 195.028 174.322 1.00 41.70 237 ASP A O 1
ATOM 1675 N N . ILE A 1 238 ? 251.922 195.590 172.334 1.00 37.75 238 ILE A N 1
ATOM 1676 C CA . ILE A 1 238 ? 252.740 196.783 172.160 1.00 37.75 238 ILE A CA 1
ATOM 1677 C C . ILE A 1 238 ? 251.817 197.988 172.089 1.00 37.75 238 ILE A C 1
ATOM 1678 O O . ILE A 1 238 ? 250.837 197.980 171.337 1.00 37.75 238 ILE A O 1
ATOM 1683 N N . LEU A 1 239 ? 252.119 199.012 172.878 1.00 40.32 239 LEU A N 1
ATOM 1684 C CA . LEU A 1 239 ? 251.455 200.305 172.782 1.00 40.32 239 LEU A CA 1
ATOM 1685 C C . LEU A 1 239 ? 252.493 201.310 172.301 1.00 40.32 239 LEU A C 1
ATOM 1686 O O . LEU A 1 239 ? 253.458 201.601 173.013 1.00 40.32 239 LEU A O 1
ATOM 1691 N N . THR A 1 240 ? 252.307 201.824 171.092 1.00 47.27 240 THR A N 1
ATOM 1692 C CA . THR A 1 240 ? 253.256 202.750 170.492 1.00 47.27 240 THR A CA 1
ATOM 1693 C C . THR A 1 240 ? 252.784 204.182 170.698 1.00 47.27 240 THR A C 1
ATOM 1694 O O . THR A 1 240 ? 251.600 204.487 170.518 1.00 47.27 240 THR A O 1
ATOM 1698 N N . LEU A 1 241 ? 253.706 205.050 171.101 1.00 54.89 241 LEU A N 1
ATOM 1699 C CA . LEU A 1 241 ? 253.428 206.463 171.302 1.00 54.89 241 LEU A CA 1
ATOM 1700 C C . LEU A 1 241 ? 254.300 207.287 170.368 1.00 54.89 241 LEU A C 1
ATOM 1701 O O . LEU A 1 241 ? 255.509 207.058 170.267 1.00 54.89 241 LEU A O 1
ATOM 1706 N N . ASN A 1 242 ? 253.678 208.245 169.691 1.00 61.19 242 ASN A N 1
ATOM 1707 C CA . ASN A 1 242 ? 254.350 209.131 168.745 1.00 61.19 242 ASN A CA 1
ATOM 1708 C C . ASN A 1 242 ? 254.252 210.538 169.323 1.00 61.19 242 ASN A C 1
ATOM 1709 O O . ASN A 1 242 ? 253.327 211.290 169.015 1.00 61.19 242 ASN A O 1
ATOM 1714 N N . VAL A 1 243 ? 255.213 210.888 170.173 1.00 53.53 243 VAL A N 1
ATOM 1715 C CA . VAL A 1 243 ? 255.162 212.127 170.935 1.00 53.53 243 VAL A CA 1
ATOM 1716 C C . VAL A 1 243 ? 256.362 212.993 170.582 1.00 53.53 243 VAL A C 1
ATOM 1717 O O . VAL A 1 243 ? 257.471 212.501 170.353 1.00 53.53 243 VAL A O 1
ATOM 1721 N N . SER A 1 244 ? 256.120 214.299 170.524 1.00 52.18 244 SER A N 1
ATOM 1722 C CA . SER A 1 244 ? 257.184 215.264 170.295 1.00 52.18 244 SER A CA 1
ATOM 1723 C C . SER A 1 244 ? 256.881 216.519 171.099 1.00 52.18 244 SER A C 1
ATOM 1724 O O . SER A 1 244 ? 255.818 216.650 171.708 1.00 52.18 244 SER A O 1
ATOM 1727 N N . ALA A 1 245 ? 257.837 217.443 171.103 1.00 50.91 245 ALA A N 1
ATOM 1728 C CA . ALA A 1 245 ? 257.645 218.742 171.726 1.00 50.91 245 ALA A CA 1
ATOM 1729 C C . ALA A 1 245 ? 258.315 219.801 170.866 1.00 50.91 245 ALA A C 1
ATOM 1730 O O . ALA A 1 245 ? 259.241 219.509 170.106 1.00 50.91 245 ALA A O 1
ATOM 1732 N N . ILE A 1 246 ? 257.829 221.037 170.983 1.00 53.90 246 ILE A N 1
ATOM 1733 C CA . ILE A 1 246 ? 258.266 222.125 170.121 1.00 53.90 246 ILE A CA 1
ATOM 1734 C C . ILE A 1 246 ? 258.290 223.418 170.929 1.00 53.90 246 ILE A C 1
ATOM 1735 O O . ILE A 1 246 ? 257.587 223.566 171.931 1.00 53.90 246 ILE A O 1
ATOM 1740 N N . TYR A 1 247 ? 259.127 224.357 170.488 1.00 57.50 247 TYR A N 1
ATOM 1741 C CA . TYR A 1 247 ? 259.170 225.687 171.081 1.00 57.50 247 TYR A CA 1
ATOM 1742 C C . TYR A 1 247 ? 257.982 226.508 170.584 1.00 57.50 247 TYR A C 1
ATOM 1743 O O . TYR A 1 247 ? 257.071 226.000 169.924 1.00 57.50 247 TYR A O 1
ATOM 1752 N N . THR A 1 248 ? 257.982 227.804 170.902 1.00 58.89 248 THR A N 1
ATOM 1753 C CA . THR A 1 248 ? 256.935 228.687 170.400 1.00 58.89 248 THR A CA 1
ATOM 1754 C C . THR A 1 248 ? 257.122 228.975 168.916 1.00 58.89 248 THR A C 1
ATOM 1755 O O . THR A 1 248 ? 256.144 229.042 168.163 1.00 58.89 248 THR A O 1
ATOM 1759 N N . TYR A 1 249 ? 258.370 229.147 168.477 1.00 66.95 249 TYR A N 1
ATOM 1760 C CA . TYR A 1 249 ? 258.672 229.522 167.102 1.00 66.95 249 TYR A CA 1
ATOM 1761 C C . TYR A 1 249 ? 259.211 228.355 166.281 1.00 66.95 249 TYR A C 1
ATOM 1762 O O . TYR A 1 249 ? 259.846 228.572 165.244 1.00 66.95 249 TYR A O 1
ATOM 1771 N N . GLY A 1 250 ? 258.974 227.124 166.723 1.00 62.79 250 GLY A N 1
ATOM 1772 C CA . GLY A 1 250 ? 259.336 225.962 165.937 1.00 62.79 250 GLY A CA 1
ATOM 1773 C C . GLY A 1 250 ? 260.804 225.593 165.979 1.00 62.79 250 GLY A C 1
ATOM 1774 O O . GLY A 1 250 ? 261.488 225.631 164.952 1.00 62.79 250 GLY A O 1
ATOM 1775 N N . GLN A 1 251 ? 261.304 225.238 167.158 1.00 67.06 251 GLN A N 1
ATOM 1776 C CA . GLN A 1 251 ? 262.671 224.771 167.307 1.00 67.06 251 GLN A CA 1
ATOM 1777 C C . GLN A 1 251 ? 262.684 223.458 168.074 1.00 67.06 251 GLN A C 1
ATOM 1778 O O . GLN A 1 251 ? 261.829 223.227 168.934 1.00 67.06 251 GLN A O 1
ATOM 1784 N N . PRO A 1 252 ? 263.645 222.582 167.786 1.00 62.12 252 PRO A N 1
ATOM 1785 C CA . PRO A 1 252 ? 263.728 221.315 168.521 1.00 62.12 252 PRO A CA 1
ATOM 1786 C C . PRO A 1 252 ? 264.041 221.542 169.991 1.00 62.12 252 PRO A C 1
ATOM 1787 O O . PRO A 1 252 ? 264.649 222.543 170.377 1.00 62.12 252 PRO A O 1
ATOM 1791 N N . VAL A 1 253 ? 263.616 220.590 170.815 1.00 47.19 253 VAL A N 1
ATOM 1792 C CA . VAL A 1 253 ? 263.767 220.694 172.264 1.00 47.19 253 VAL A CA 1
ATOM 1793 C C . VAL A 1 253 ? 264.597 219.525 172.784 1.00 47.19 253 VAL A C 1
ATOM 1794 O O . VAL A 1 253 ? 264.039 218.508 173.219 1.00 47.19 253 VAL A O 1
ATOM 1798 N N . PRO A 1 254 ? 265.924 219.618 172.756 1.00 50.73 254 PRO A N 1
ATOM 1799 C CA . PRO A 1 254 ? 266.739 218.562 173.364 1.00 50.73 254 PRO A CA 1
ATOM 1800 C C . PRO A 1 254 ? 266.438 218.435 174.849 1.00 50.73 254 PRO A C 1
ATOM 1801 O O . PRO A 1 254 ? 266.207 219.428 175.543 1.00 50.73 254 PRO A O 1
ATOM 1805 N N . GLY A 1 255 ? 266.432 217.200 175.331 1.00 47.64 255 GLY A N 1
ATOM 1806 C CA . GLY A 1 255 ? 266.113 216.946 176.723 1.00 47.64 255 GLY A CA 1
ATOM 1807 C C . GLY A 1 255 ? 265.749 215.486 176.928 1.00 47.64 255 GLY A C 1
ATOM 1808 O O . GLY A 1 255 ? 266.104 214.625 176.126 1.00 47.64 255 GLY A O 1
ATOM 1809 N N . SER A 1 256 ? 265.037 215.239 178.023 1.00 41.70 256 SER A N 1
ATOM 1810 C CA . SER A 1 256 ? 264.596 213.903 178.395 1.00 41.70 256 SER A CA 1
ATOM 1811 C C . SER A 1 256 ? 263.078 213.871 178.439 1.00 41.70 256 SER A C 1
ATOM 1812 O O . SER A 1 256 ? 262.451 214.755 179.034 1.00 41.70 256 SER A O 1
ATOM 1815 N N . VAL A 1 257 ? 262.490 212.854 177.817 1.00 36.20 257 VAL A N 1
ATOM 1816 C CA . VAL A 1 257 ? 261.048 212.642 177.840 1.00 36.20 257 VAL A CA 1
ATOM 1817 C C . VAL A 1 257 ? 260.809 211.321 178.549 1.00 36.20 257 VAL A C 1
ATOM 1818 O O . VAL A 1 257 ? 261.237 210.266 178.066 1.00 36.20 257 VAL A O 1
ATOM 1822 N N . THR A 1 258 ? 260.138 211.366 179.694 1.00 32.92 258 THR A N 1
ATOM 1823 C CA . THR A 1 258 ? 259.859 210.159 180.457 1.00 32.92 258 THR A CA 1
ATOM 1824 C C . THR A 1 258 ? 258.354 209.961 180.566 1.00 32.92 258 THR A C 1
ATOM 1825 O O . THR A 1 258 ? 257.612 210.905 180.862 1.00 32.92 258 THR A O 1
ATOM 1829 N N . ILE A 1 259 ? 257.909 208.736 180.303 1.00 35.52 259 ILE A N 1
ATOM 1830 C CA . ILE A 1 259 ? 256.494 208.398 180.260 1.00 35.52 259 ILE A CA 1
ATOM 1831 C C . ILE A 1 259 ? 256.239 207.238 181.214 1.00 35.52 259 ILE A C 1
ATOM 1832 O O . ILE A 1 259 ? 256.965 206.235 181.201 1.00 35.52 259 ILE A O 1
ATOM 1837 N N . LYS A 1 260 ? 255.225 207.391 182.063 1.00 41.31 260 LYS A N 1
ATOM 1838 C CA . LYS A 1 260 ? 254.854 206.387 183.051 1.00 41.31 260 LYS A CA 1
ATOM 1839 C C . LYS A 1 260 ? 253.371 206.093 182.900 1.00 41.31 260 LYS A C 1
ATOM 1840 O O . LYS A 1 260 ? 252.547 207.010 182.959 1.00 41.31 260 LYS A O 1
ATOM 1846 N N . CYS A 1 261 ? 253.031 204.825 182.702 1.00 39.92 261 CYS A N 1
ATOM 1847 C CA . CYS A 1 261 ? 251.653 204.427 182.465 1.00 39.92 261 CYS A CA 1
ATOM 1848 C C . CYS A 1 261 ? 251.310 203.221 183.320 1.00 39.92 261 CYS A C 1
ATOM 1849 O O . CYS A 1 261 ? 252.113 202.292 183.438 1.00 39.92 261 CYS A O 1
ATOM 1852 N N . CYS A 1 262 ? 250.123 203.245 183.916 1.00 47.13 262 CYS A N 1
ATOM 1853 C CA . CYS A 1 262 ? 249.599 202.087 184.642 1.00 47.13 262 CYS A CA 1
ATOM 1854 C C . CYS A 1 262 ? 248.139 202.341 184.999 1.00 47.13 262 CYS A C 1
ATOM 1855 O O . CYS A 1 262 ? 247.519 203.295 184.516 1.00 47.13 262 CYS A O 1
ATOM 1858 N N . ARG A 1 263 ? 247.584 201.460 185.828 1.00 49.77 263 ARG A N 1
ATOM 1859 C CA . ARG A 1 263 ? 246.192 201.552 186.238 1.00 49.77 263 ARG A CA 1
ATOM 1860 C C . ARG A 1 263 ? 246.015 200.836 187.568 1.00 49.77 263 ARG A C 1
ATOM 1861 O O . ARG A 1 263 ? 246.820 199.982 187.947 1.00 49.77 263 ARG A O 1
ATOM 1869 N N . GLU A 1 264 ? 244.945 201.198 188.270 1.00 55.14 264 GLU A N 1
ATOM 1870 C CA . GLU A 1 264 ? 244.525 200.448 189.440 1.00 55.14 264 GLU A CA 1
ATOM 1871 C C . GLU A 1 264 ? 243.812 199.173 188.998 1.00 55.14 264 GLU A C 1
ATOM 1872 O O . GLU A 1 264 ? 243.453 199.007 187.830 1.00 55.14 264 GLU A O 1
ATOM 1878 N N . ALA A 1 265 ? 243.604 198.255 189.941 1.00 57.42 265 ALA A N 1
ATOM 1879 C CA . ALA A 1 265 ? 243.079 196.939 189.600 1.00 57.42 265 ALA A CA 1
ATOM 1880 C C . ALA A 1 265 ? 241.673 196.701 190.134 1.00 57.42 265 ALA A C 1
ATOM 1881 O O . ALA A 1 265 ? 240.747 196.486 189.346 1.00 57.42 265 ALA A O 1
ATOM 1883 N N . SER A 1 266 ? 241.477 196.759 191.452 1.00 73.23 266 SER A N 1
ATOM 1884 C CA . SER A 1 266 ? 240.187 196.407 192.037 1.00 73.23 266 SER A CA 1
ATOM 1885 C C . SER A 1 266 ? 240.127 196.755 193.519 1.00 73.23 266 SER A C 1
ATOM 1886 O O . SER A 1 266 ? 241.064 197.344 194.067 1.00 73.23 266 SER A O 1
ATOM 1889 N N . SER A 1 267 ? 239.025 196.391 194.170 1.00 71.66 267 SER A N 1
ATOM 1890 C CA . SER A 1 267 ? 238.856 196.614 195.601 1.00 71.66 267 SER A CA 1
ATOM 1891 C C . SER A 1 267 ? 238.715 195.288 196.343 1.00 71.66 267 SER A C 1
ATOM 1892 O O . SER A 1 267 ? 239.401 195.043 197.335 1.00 71.66 267 SER A O 1
ATOM 1895 N N . ILE A 1 282 ? 249.890 197.335 189.518 1.00 30.87 282 ILE A N 1
ATOM 1896 C CA . ILE A 1 282 ? 251.214 197.300 188.913 1.00 30.87 282 ILE A CA 1
ATOM 1897 C C . ILE A 1 282 ? 251.433 198.583 188.121 1.00 30.87 282 ILE A C 1
ATOM 1898 O O . ILE A 1 282 ? 250.477 199.183 187.634 1.00 30.87 282 ILE A O 1
ATOM 1903 N N . CYS A 1 283 ? 252.688 199.017 188.015 1.00 49.90 283 CYS A N 1
ATOM 1904 C CA . CYS A 1 283 ? 253.023 200.213 187.255 1.00 49.90 283 CYS A CA 1
ATOM 1905 C C . CYS A 1 283 ? 254.355 200.018 186.546 1.00 49.90 283 CYS A C 1
ATOM 1906 O O . CYS A 1 283 ? 255.229 199.282 187.008 1.00 49.90 283 CYS A O 1
ATOM 1909 N N . THR A 1 284 ? 254.496 200.691 185.405 1.00 45.47 284 THR A N 1
ATOM 1910 C CA . THR A 1 284 ? 255.717 200.665 184.613 1.00 45.47 284 THR A CA 1
ATOM 1911 C C . THR A 1 284 ? 256.093 202.087 184.223 1.00 45.47 284 THR A C 1
ATOM 1912 O O . THR A 1 284 ? 255.294 203.020 184.330 1.00 45.47 284 THR A O 1
ATOM 1916 N N . ASN A 1 285 ? 257.328 202.241 183.751 1.00 42.18 285 ASN A N 1
ATOM 1917 C CA . ASN A 1 285 ? 257.904 203.559 183.515 1.00 42.18 285 ASN A CA 1
ATOM 1918 C C . ASN A 1 285 ? 259.108 203.458 182.591 1.00 42.18 285 ASN A C 1
ATOM 1919 O O . ASN A 1 285 ? 259.999 202.635 182.822 1.00 42.18 285 ASN A O 1
ATOM 1924 N N . ILE A 1 286 ? 259.156 204.282 181.541 1.00 40.75 286 ILE A N 1
ATOM 1925 C CA . ILE A 1 286 ? 260.290 204.288 180.626 1.00 40.75 286 ILE A CA 1
ATOM 1926 C C . ILE A 1 286 ? 260.693 205.726 180.328 1.00 40.75 286 ILE A C 1
ATOM 1927 O O . ILE A 1 286 ? 259.936 206.671 180.552 1.00 40.75 286 ILE A O 1
ATOM 1932 N N . THR A 1 287 ? 261.920 205.877 179.833 1.00 38.89 287 THR A N 1
ATOM 1933 C CA . THR A 1 287 ? 262.518 207.180 179.585 1.00 38.89 287 THR A CA 1
ATOM 1934 C C . THR A 1 287 ? 263.217 207.147 178.235 1.00 38.89 287 THR A C 1
ATOM 1935 O O . THR A 1 287 ? 263.637 206.087 177.766 1.00 38.89 287 THR A O 1
ATOM 1939 N N . GLY A 1 288 ? 263.337 208.318 177.607 1.00 44.21 288 GLY A N 1
ATOM 1940 C CA . GLY A 1 288 ? 264.025 208.407 176.336 1.00 44.21 288 GLY A CA 1
ATOM 1941 C C . GLY A 1 288 ? 264.582 209.793 176.098 1.00 44.21 28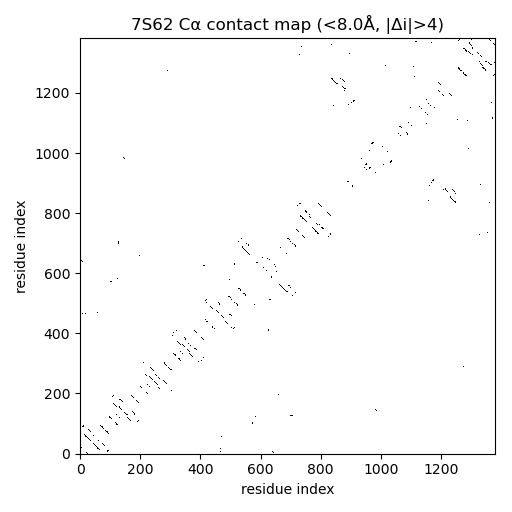8 GLY A C 1
ATOM 1942 O O . GLY A 1 288 ? 264.271 210.752 176.809 1.00 44.21 288 GLY A O 1
ATOM 1943 N N . GLU A 1 289 ? 265.414 209.881 175.065 1.00 52.07 289 GLU A N 1
ATOM 1944 C CA . GLU A 1 289 ? 266.078 211.113 174.681 1.00 52.07 289 GLU A CA 1
ATOM 1945 C C . GLU A 1 289 ? 265.731 211.459 173.239 1.00 52.07 289 GLU A C 1
ATOM 1946 O O . GLU A 1 289 ? 265.366 210.594 172.438 1.00 52.07 289 GLU A O 1
ATOM 1952 N N . LEU A 1 290 ? 265.851 212.743 172.919 1.00 41.07 290 LEU A N 1
ATOM 1953 C CA . LEU A 1 290 ? 265.545 213.263 171.593 1.00 41.07 290 LEU A CA 1
ATOM 1954 C C . LEU A 1 290 ? 266.648 214.245 171.211 1.00 41.07 290 LEU A C 1
ATOM 1955 O O . LEU A 1 290 ? 267.702 214.298 171.850 1.00 41.07 290 LEU A O 1
ATOM 1960 N N . GLY A 1 291 ? 266.416 215.024 170.157 1.00 55.61 291 GLY A N 1
ATOM 1961 C CA . GLY A 1 291 ? 267.385 216.010 169.739 1.00 55.61 291 GLY A CA 1
ATOM 1962 C C . GLY A 1 291 ? 267.599 216.207 168.245 1.00 55.61 291 GLY A C 1
ATOM 1963 O O . GLY A 1 291 ? 267.883 217.327 167.809 1.00 55.61 291 GLY A O 1
ATOM 1964 N N . PRO A 1 292 ? 267.491 215.140 167.418 1.00 54.09 292 PRO A N 1
ATOM 1965 C CA . PRO A 1 292 ? 267.636 215.343 165.968 1.00 54.09 292 PRO A CA 1
ATOM 1966 C C . PRO A 1 292 ? 266.652 216.356 165.406 1.00 54.09 292 PRO A C 1
ATOM 1967 O O . PRO A 1 292 ? 267.054 217.354 164.800 1.00 54.09 292 PRO A O 1
ATOM 1971 N N . ASP A 1 293 ? 265.359 216.107 165.601 1.00 61.18 293 ASP A N 1
ATOM 1972 C CA . ASP A 1 293 ? 264.328 217.064 165.221 1.00 61.18 293 ASP A CA 1
ATOM 1973 C C . ASP A 1 293 ? 263.217 217.183 166.251 1.00 61.18 293 ASP A C 1
ATOM 1974 O O . ASP A 1 293 ? 262.367 218.068 166.112 1.00 61.18 293 ASP A O 1
ATOM 1979 N N . GLY A 1 294 ? 263.192 216.330 167.268 1.00 55.65 294 GLY A N 1
ATOM 1980 C CA . GLY A 1 294 ? 262.134 216.306 168.254 1.00 55.65 294 GLY A CA 1
ATOM 1981 C C . GLY A 1 294 ? 261.169 215.180 167.957 1.00 55.65 294 GLY A C 1
ATOM 1982 O O . GLY A 1 294 ? 260.232 215.348 167.171 1.00 55.65 294 GLY A O 1
ATOM 1983 N N . ALA A 1 295 ? 261.384 214.032 168.598 1.00 51.51 295 ALA A N 1
ATOM 1984 C CA . ALA A 1 295 ? 260.586 212.841 168.342 1.00 51.51 295 ALA A CA 1
ATOM 1985 C C . ALA A 1 295 ? 260.909 211.757 169.358 1.00 51.51 295 ALA A C 1
ATOM 1986 O O . ALA A 1 295 ? 262.076 211.562 169.711 1.00 51.51 295 ALA A O 1
ATOM 1988 N N . PHE A 1 296 ? 259.891 211.046 169.833 1.00 53.30 296 PHE A N 1
ATOM 1989 C CA . PHE A 1 296 ? 260.086 209.927 170.745 1.00 53.30 296 PHE A CA 1
ATOM 1990 C C . PHE A 1 296 ? 259.139 208.803 170.354 1.00 53.30 296 PHE A C 1
ATOM 1991 O O . PHE A 1 296 ? 257.918 208.985 170.368 1.00 53.30 296 PHE A O 1
ATOM 1999 N N . TYR A 1 297 ? 259.704 207.648 170.002 1.00 59.52 297 TYR A N 1
ATOM 2000 C CA . TYR A 1 297 ? 258.924 206.468 169.639 1.00 59.52 297 TYR A CA 1
ATOM 2001 C C . TYR A 1 297 ? 258.840 205.571 170.871 1.00 59.52 297 TYR A C 1
ATOM 2002 O O . TYR A 1 297 ? 259.509 204.544 170.981 1.00 59.52 297 TYR A O 1
ATOM 2011 N N . GLY A 1 298 ? 257.990 205.976 171.811 1.00 53.76 298 GLY A N 1
ATOM 2012 C CA . GLY A 1 298 ? 257.931 205.338 173.111 1.00 53.76 298 GLY A CA 1
ATOM 2013 C C . GLY A 1 298 ? 257.116 204.063 173.165 1.00 53.76 298 GLY A C 1
ATOM 2014 O O . GLY A 1 298 ? 255.989 204.065 173.667 1.00 53.76 298 GLY A O 1
ATOM 2015 N N . VAL A 1 299 ? 257.673 202.966 172.650 1.00 52.09 299 VAL A N 1
ATOM 2016 C CA . VAL A 1 299 ? 256.990 201.680 172.717 1.00 52.09 299 VAL A CA 1
ATOM 2017 C C . VAL A 1 299 ? 256.908 201.217 174.164 1.00 52.09 299 VAL A C 1
ATOM 2018 O O . VAL A 1 299 ? 257.882 201.303 174.923 1.00 52.09 299 VAL A O 1
ATOM 2022 N N . VAL A 1 300 ? 255.734 200.736 174.559 1.00 42.25 300 VAL A N 1
ATOM 2023 C CA . VAL A 1 300 ? 255.499 200.212 175.898 1.00 42.25 300 VAL A CA 1
ATOM 2024 C C . VAL A 1 300 ? 254.971 198.793 175.758 1.00 42.25 300 VAL A C 1
ATOM 2025 O O . VAL A 1 300 ? 253.957 198.565 175.085 1.00 42.25 300 VAL A O 1
ATOM 2029 N N . SER A 1 301 ? 255.658 197.842 176.382 1.00 39.10 301 SER A N 1
ATOM 2030 C CA . SER A 1 301 ? 255.192 196.466 176.399 1.00 39.10 301 SER A CA 1
ATOM 2031 C C . SER A 1 301 ? 254.120 196.300 177.465 1.00 39.10 301 SER A C 1
ATOM 2032 O O . SER A 1 301 ? 254.220 196.865 178.556 1.00 39.10 301 SER A O 1
ATOM 2035 N N . LEU A 1 302 ? 253.085 195.531 177.143 1.00 36.15 302 LEU A N 1
ATOM 2036 C CA . LEU A 1 302 ? 251.980 195.299 178.060 1.00 36.15 302 LEU A CA 1
ATOM 2037 C C . LEU A 1 302 ? 252.129 193.999 178.837 1.00 36.15 302 LEU A C 1
ATOM 2038 O O . LEU A 1 302 ? 251.214 193.622 179.574 1.00 36.15 302 LEU A O 1
ATOM 2043 N N . LEU A 1 303 ? 253.254 193.302 178.681 1.00 40.54 303 LEU A N 1
ATOM 2044 C CA . LEU A 1 303 ? 253.459 192.051 179.409 1.00 40.54 303 LEU A CA 1
ATOM 2045 C C . LEU A 1 303 ? 253.447 192.236 180.921 1.00 40.54 303 LEU A C 1
ATOM 2046 O O . LEU A 1 303 ? 252.782 191.442 181.609 1.00 40.54 303 LEU A O 1
ATOM 2051 N N . PRO A 1 304 ? 254.144 193.218 181.509 1.00 44.61 304 PRO A N 1
ATOM 2052 C CA . PRO A 1 304 ? 253.975 193.441 182.954 1.00 44.61 304 PRO A CA 1
ATOM 2053 C C . PRO A 1 304 ? 252.552 193.789 183.334 1.00 44.61 304 PRO A C 1
ATOM 2054 O O . PRO A 1 304 ? 252.108 193.428 184.430 1.00 44.61 304 PRO A O 1
ATOM 2058 N N . PHE A 1 305 ? 251.821 194.481 182.466 1.00 42.12 305 PHE A N 1
ATOM 2059 C CA . PHE A 1 305 ? 250.406 194.709 182.714 1.00 42.12 305 PHE A CA 1
ATOM 2060 C C . PHE A 1 305 ? 249.650 193.395 182.602 1.00 42.12 305 PHE A C 1
ATOM 2061 O O . PHE A 1 305 ? 249.993 192.531 181.791 1.00 42.12 305 PHE A O 1
ATOM 2069 N N . GLN A 1 306 ? 248.619 193.237 183.429 1.00 42.26 306 GLN A N 1
ATOM 2070 C CA . GLN A 1 306 ? 247.790 192.035 183.385 1.00 42.26 306 GLN A CA 1
ATOM 2071 C C . GLN A 1 306 ? 246.694 192.245 182.346 1.00 42.26 306 GLN A C 1
ATOM 2072 O O . GLN A 1 306 ? 245.530 192.503 182.658 1.00 42.26 306 GLN A O 1
ATOM 2078 N N . MET A 1 307 ? 247.089 192.145 181.080 1.00 49.28 307 MET A N 1
ATOM 2079 C CA . MET A 1 307 ? 246.149 192.183 179.968 1.00 49.28 307 MET A CA 1
ATOM 2080 C C . MET A 1 307 ? 245.662 190.767 179.698 1.00 49.28 307 MET A C 1
ATOM 2081 O O . MET A 1 307 ? 246.453 189.891 179.334 1.00 49.28 307 MET A O 1
ATOM 2086 N N . GLY A 1 308 ? 244.366 190.547 179.879 1.00 48.77 308 GLY A N 1
ATOM 2087 C CA . GLY A 1 308 ? 243.795 189.220 179.826 1.00 48.77 308 GLY A CA 1
ATOM 2088 C C . GLY A 1 308 ? 243.524 188.586 181.171 1.00 48.77 308 GLY A C 1
ATOM 2089 O O . GLY A 1 308 ? 243.141 187.413 181.214 1.00 48.77 308 GLY A O 1
ATOM 2090 N N . GLN A 1 309 ? 243.713 189.320 182.266 1.00 40.65 309 GLN A N 1
ATOM 2091 C CA . GLN A 1 309 ? 243.474 188.789 183.601 1.00 40.65 309 GLN A CA 1
ATOM 2092 C C . GLN A 1 309 ? 242.523 189.702 184.363 1.00 40.65 309 GLN A C 1
ATOM 2093 O O . GLN A 1 309 ? 241.922 190.607 183.776 1.00 40.65 309 GLN A O 1
ATOM 2099 N N . SER A 1 310 ? 242.376 189.474 185.666 1.00 61.47 310 SER A N 1
ATOM 2100 C CA . SER A 1 310 ? 241.403 190.193 186.478 1.00 61.47 310 SER A CA 1
ATOM 2101 C C . SER A 1 310 ? 241.912 191.542 186.970 1.00 61.47 310 SER A C 1
ATOM 2102 O O . SER A 1 310 ? 241.182 192.242 187.679 1.00 61.47 310 SER A O 1
ATOM 2105 N N . GLY A 1 311 ? 243.139 191.922 186.618 1.00 57.13 311 GLY A N 1
ATOM 2106 C CA . GLY A 1 311 ? 243.669 193.216 187.005 1.00 57.13 311 GLY A CA 1
ATOM 2107 C C . GLY A 1 311 ? 243.244 194.327 186.068 1.00 57.13 311 GLY A C 1
ATOM 2108 O O . GLY A 1 311 ? 244.063 195.154 185.656 1.00 57.13 311 GLY A O 1
ATOM 2109 N N . PHE A 1 312 ? 241.960 194.358 185.729 1.00 68.98 312 PHE A N 1
ATOM 2110 C CA . PHE A 1 312 ? 241.427 195.305 184.763 1.00 68.98 312 PHE A CA 1
ATOM 2111 C C . PHE A 1 312 ? 240.836 196.527 185.454 1.00 68.98 312 PHE A C 1
ATOM 2112 O O . PHE A 1 312 ? 240.321 196.449 186.573 1.00 68.98 312 PHE A O 1
ATOM 2120 N N . GLN A 1 313 ? 240.917 197.665 184.767 1.00 59.25 313 GLN A N 1
ATOM 2121 C CA . GLN A 1 313 ? 240.180 198.855 185.163 1.00 59.25 313 GLN A CA 1
ATOM 2122 C C . GLN A 1 313 ? 239.566 199.587 183.980 1.00 59.25 313 GLN A C 1
ATOM 2123 O O . GLN A 1 313 ? 238.979 200.655 184.178 1.00 59.25 313 GLN A O 1
ATOM 2129 N N . MET A 1 314 ? 239.693 199.056 182.764 1.00 49.06 314 MET A N 1
ATOM 2130 C CA . MET A 1 314 ? 239.110 199.627 181.551 1.00 49.06 314 MET A CA 1
ATOM 2131 C C . MET A 1 314 ? 239.651 201.019 181.241 1.00 49.06 314 MET A C 1
ATOM 2132 O O . MET A 1 314 ? 239.044 201.765 180.467 1.00 49.06 314 MET A O 1
ATOM 2137 N N . SER A 1 315 ? 240.789 201.385 181.826 1.00 37.20 315 SER A N 1
ATOM 2138 C CA . SER A 1 315 ? 241.388 202.695 181.581 1.00 37.20 315 SER A CA 1
ATOM 2139 C C . SER A 1 315 ? 242.847 202.640 181.996 1.00 37.20 315 SER A C 1
ATOM 2140 O O . SER A 1 315 ? 243.145 202.384 183.166 1.00 37.20 315 SER A O 1
ATOM 2143 N N . LEU A 1 316 ? 243.750 202.885 181.052 1.00 33.70 316 LEU A N 1
ATOM 2144 C CA . LEU A 1 316 ? 245.186 202.898 181.303 1.00 33.70 316 LEU A CA 1
ATOM 2145 C C . LEU A 1 316 ? 245.626 204.354 181.380 1.00 33.70 316 LEU A C 1
ATOM 2146 O O . LEU A 1 316 ? 245.591 205.068 180.373 1.00 33.70 316 LEU A O 1
ATOM 2151 N N . GLY A 1 317 ? 246.006 204.810 182.572 1.00 37.01 317 GLY A N 1
ATOM 2152 C CA . GLY A 1 317 ? 246.461 206.180 182.720 1.00 37.01 317 GLY A CA 1
ATOM 2153 C C . GLY A 1 317 ? 247.910 206.320 182.284 1.00 37.01 317 GLY A C 1
ATOM 2154 O O . GLY A 1 317 ? 248.751 205.462 182.557 1.00 37.01 317 GLY A O 1
ATOM 2155 N N . VAL A 1 318 ? 248.194 207.421 181.591 1.00 32.92 318 VAL A N 1
ATOM 2156 C CA . VAL A 1 318 ? 249.513 207.702 181.047 1.00 32.92 318 VAL A CA 1
ATOM 2157 C C . VAL A 1 318 ? 249.885 209.125 181.430 1.00 32.92 318 VAL A C 1
ATOM 2158 O O . VAL A 1 318 ? 249.083 210.048 181.247 1.00 32.92 318 VAL A O 1
ATOM 2162 N N . ALA A 1 319 ? 251.092 209.302 181.964 1.00 36.53 319 ALA A N 1
ATOM 2163 C CA . ALA A 1 319 ? 251.626 210.616 182.297 1.00 36.53 319 ALA A CA 1
ATOM 2164 C C . ALA A 1 319 ? 252.973 210.769 181.610 1.00 36.53 319 ALA A C 1
ATOM 2165 O O . ALA A 1 319 ? 253.875 209.952 181.821 1.00 36.53 319 ALA A O 1
ATOM 2167 N N . LEU A 1 320 ? 253.111 211.813 180.800 1.00 33.14 320 LEU A N 1
ATOM 2168 C CA . LEU A 1 320 ? 254.305 212.053 180.005 1.00 33.14 320 LEU A CA 1
ATOM 2169 C C . LEU A 1 320 ? 254.884 213.406 180.388 1.00 33.14 320 LEU A C 1
ATOM 2170 O O . LEU A 1 320 ? 254.172 214.414 180.368 1.00 33.14 320 LEU A O 1
ATOM 2175 N N . THR A 1 321 ? 256.169 213.433 180.734 1.00 31.41 321 THR A N 1
ATOM 2176 C CA . THR A 1 321 ? 256.823 214.661 181.161 1.00 31.41 321 THR A CA 1
ATOM 2177 C C . THR A 1 321 ? 258.081 214.894 180.340 1.00 31.41 321 THR A C 1
ATOM 2178 O O . THR A 1 321 ? 258.913 213.991 180.194 1.00 31.41 321 THR A O 1
ATOM 2182 N N . VAL A 1 322 ? 258.217 216.111 179.821 1.00 36.90 322 VAL A N 1
ATOM 2183 C CA . VAL A 1 322 ? 259.342 216.516 178.986 1.00 36.90 322 VAL A CA 1
ATOM 2184 C C . VAL A 1 322 ? 260.155 217.556 179.741 1.00 36.90 322 VAL A C 1
ATOM 2185 O O . VAL A 1 322 ? 259.590 218.470 180.351 1.00 36.90 322 VAL A O 1
ATOM 2189 N N . THR A 1 323 ? 261.483 217.421 179.702 1.00 47.71 323 THR A N 1
ATOM 2190 C CA . THR A 1 323 ? 262.356 218.351 180.411 1.00 47.71 323 THR A CA 1
ATOM 2191 C C . THR A 1 323 ? 263.385 218.985 179.482 1.00 47.71 323 THR A C 1
ATOM 2192 O O . THR A 1 323 ? 263.299 218.845 178.258 1.00 47.71 323 THR A O 1
ATOM 2196 N N . GLU A 1 324 ? 264.355 219.693 180.058 1.00 61.21 324 GLU A N 1
ATOM 2197 C CA . GLU A 1 324 ? 265.452 220.299 179.316 1.00 61.21 324 GLU A CA 1
ATOM 2198 C C . GLU A 1 324 ? 266.764 220.027 180.039 1.00 61.21 324 GLU A C 1
ATOM 2199 O O . GLU A 1 324 ? 266.796 219.820 181.254 1.00 61.21 324 GLU A O 1
ATOM 2205 N N . GLU A 1 325 ? 267.858 220.028 179.272 1.00 61.97 325 GLU A N 1
ATOM 2206 C CA . GLU A 1 325 ? 269.169 219.781 179.867 1.00 61.97 325 GLU A CA 1
ATOM 2207 C C . GLU A 1 325 ? 269.570 220.910 180.807 1.00 61.97 325 GLU A C 1
ATOM 2208 O O . GLU A 1 325 ? 269.954 220.667 181.957 1.00 61.97 325 GLU A O 1
ATOM 2214 N N . GLY A 1 326 ? 269.489 222.151 180.336 1.00 49.94 326 GLY A N 1
ATOM 2215 C CA . GLY A 1 326 ? 269.902 223.284 181.137 1.00 49.94 326 GLY A CA 1
ATOM 2216 C C . GLY A 1 326 ? 268.870 223.700 182.162 1.00 49.94 326 GLY A C 1
ATOM 2217 O O . GLY A 1 326 ? 269.114 223.620 183.369 1.00 49.94 326 GLY A O 1
ATOM 2218 N N . THR A 1 327 ? 267.709 224.143 181.692 1.00 51.62 327 THR A N 1
ATOM 2219 C CA . THR A 1 327 ? 266.632 224.541 182.586 1.00 51.62 327 THR A CA 1
ATOM 2220 C C . THR A 1 327 ? 265.982 223.305 183.192 1.00 51.62 327 THR A C 1
ATOM 2221 O O . THR A 1 327 ? 265.849 222.274 182.526 1.00 51.62 327 THR A O 1
ATOM 2225 N N . GLY A 1 328 ? 265.578 223.409 184.454 1.00 43.63 328 GLY A N 1
ATOM 2226 C CA . GLY A 1 328 ? 264.935 222.300 185.128 1.00 43.63 328 GLY A CA 1
ATOM 2227 C C . GLY A 1 328 ? 263.434 222.298 184.935 1.00 43.63 328 GLY A C 1
ATOM 2228 O O . GLY A 1 328 ? 262.717 221.537 185.591 1.00 43.63 328 GLY A O 1
ATOM 2229 N N . ILE A 1 329 ? 262.950 223.146 184.036 1.00 53.00 329 ILE A N 1
ATOM 2230 C CA . ILE A 1 329 ? 261.523 223.277 183.771 1.00 53.00 329 ILE A CA 1
ATOM 2231 C C . ILE A 1 329 ? 261.045 222.044 183.018 1.00 53.00 329 ILE A C 1
ATOM 2232 O O . ILE A 1 329 ? 261.772 221.480 182.192 1.00 53.00 329 ILE A O 1
ATOM 2237 N N . GLN A 1 330 ? 259.825 221.607 183.322 1.00 46.35 330 GLN A N 1
ATOM 2238 C CA . GLN A 1 330 ? 259.246 220.426 182.704 1.00 46.35 330 GLN A CA 1
ATOM 2239 C C . GLN A 1 330 ? 257.792 220.687 182.344 1.00 46.35 330 GLN A C 1
ATOM 2240 O O . GLN A 1 330 ? 257.119 221.518 182.960 1.00 46.35 330 GLN A O 1
ATOM 2246 N N . VAL A 1 331 ? 257.318 219.964 181.336 1.00 35.42 331 VAL A N 1
ATOM 2247 C CA . VAL A 1 331 ? 255.938 220.041 180.875 1.00 35.42 331 VAL A CA 1
ATOM 2248 C C . VAL A 1 331 ? 255.301 218.671 181.049 1.00 35.42 331 VAL A C 1
ATOM 2249 O O . VAL A 1 331 ? 255.861 217.660 180.608 1.00 35.42 331 VAL A O 1
ATOM 2253 N N . THR A 1 332 ? 254.136 218.645 181.690 1.00 30.56 332 THR A N 1
ATOM 2254 C CA . THR A 1 332 ? 253.437 217.416 182.039 1.00 30.56 332 THR A CA 1
ATOM 2255 C C . THR A 1 332 ? 252.149 217.319 181.235 1.00 30.56 332 THR A C 1
ATOM 2256 O O . THR A 1 332 ? 251.441 218.317 181.066 1.00 30.56 332 THR A O 1
ATOM 2260 N N . HIS A 1 333 ? 251.852 216.121 180.737 1.00 35.52 333 HIS A N 1
ATOM 2261 C CA . HIS A 1 333 ? 250.626 215.866 179.994 1.00 35.52 333 HIS A CA 1
ATOM 2262 C C . HIS A 1 333 ? 250.109 214.490 180.378 1.00 35.52 333 HIS A C 1
ATOM 2263 O O . HIS A 1 333 ? 250.837 213.501 180.265 1.00 35.52 333 HIS A O 1
ATOM 2270 N N . GLN A 1 334 ? 248.862 214.422 180.833 1.00 30.71 334 GLN A N 1
ATOM 2271 C CA . GLN A 1 334 ? 248.271 213.174 181.295 1.00 30.71 334 GLN A CA 1
ATOM 2272 C C . GLN A 1 334 ? 247.028 212.862 180.477 1.00 30.71 334 GLN A C 1
ATOM 2273 O O . GLN A 1 334 ? 246.210 213.751 180.221 1.00 30.71 334 GLN A O 1
ATOM 2279 N N . PHE A 1 335 ? 246.891 211.603 180.066 1.00 31.50 335 PHE A N 1
ATOM 2280 C CA . PHE A 1 335 ? 245.698 211.185 179.344 1.00 31.50 335 PHE A CA 1
ATOM 2281 C C . PHE A 1 335 ? 245.393 209.726 179.651 1.00 31.50 335 PHE A C 1
ATOM 2282 O O . PHE A 1 335 ? 246.271 208.947 180.028 1.00 31.50 335 PHE A O 1
ATOM 2290 N N . PHE A 1 336 ? 244.128 209.363 179.468 1.00 33.74 336 PHE A N 1
ATOM 2291 C CA . PHE A 1 336 ? 243.647 208.014 179.723 1.00 33.74 336 PHE A CA 1
ATOM 2292 C C . PHE A 1 336 ? 243.384 207.316 178.399 1.00 33.74 336 PHE A C 1
ATOM 2293 O O . PHE A 1 336 ? 242.693 207.862 177.532 1.00 33.74 336 PHE A O 1
ATOM 2301 N N . ILE A 1 337 ? 243.933 206.114 178.245 1.00 34.48 337 ILE A N 1
ATOM 2302 C CA . ILE A 1 337 ? 243.727 205.294 177.059 1.00 34.48 337 ILE A CA 1
ATOM 2303 C C . ILE A 1 337 ? 242.671 204.250 177.385 1.00 34.48 337 ILE A C 1
ATOM 2304 O O . ILE A 1 337 ? 242.787 203.530 178.384 1.00 34.48 337 ILE A O 1
ATOM 2309 N N . MET A 1 338 ? 241.638 204.175 176.555 1.00 45.05 338 MET A N 1
ATOM 2310 C CA . MET A 1 338 ? 240.536 203.265 176.824 1.00 45.05 338 MET A CA 1
ATOM 2311 C C . MET A 1 338 ? 240.942 201.825 176.530 1.00 45.05 338 MET A C 1
ATOM 2312 O O . MET A 1 338 ? 241.657 201.547 175.564 1.00 45.05 338 MET A O 1
ATOM 2317 N N . ILE A 1 339 ? 240.489 200.909 177.381 1.00 40.03 339 ILE A N 1
ATOM 2318 C CA . ILE A 1 339 ? 240.685 199.477 177.188 1.00 40.03 339 ILE A CA 1
ATOM 2319 C C . ILE A 1 339 ? 239.349 198.883 176.772 1.00 40.03 339 ILE A C 1
ATOM 2320 O O . ILE A 1 339 ? 238.355 199.002 177.500 1.00 40.03 339 ILE A O 1
ATOM 2325 N N . THR A 1 340 ? 239.319 198.244 175.608 1.00 33.01 340 THR A N 1
ATOM 2326 C CA . THR A 1 340 ? 238.088 197.702 175.060 1.00 33.01 340 THR A CA 1
ATOM 2327 C C . THR A 1 340 ? 238.138 196.182 175.037 1.00 33.01 340 THR A C 1
ATOM 2328 O O . THR A 1 340 ? 239.204 195.567 175.116 1.00 33.01 340 THR A O 1
ATOM 2332 N N . SER A 1 341 ? 236.955 195.582 174.939 1.00 28.14 341 SER A N 1
ATOM 2333 C CA . SER A 1 341 ? 236.825 194.140 174.785 1.00 28.14 341 SER A CA 1
ATOM 2334 C C . SER A 1 341 ? 235.978 193.727 173.596 1.00 28.14 341 SER A C 1
ATOM 2335 O O . SER A 1 341 ? 236.126 192.593 173.127 1.00 28.14 341 SER A O 1
ATOM 2338 N N . GLN A 1 342 ? 235.103 194.594 173.094 1.00 27.51 342 GLN A N 1
ATOM 2339 C CA . GLN A 1 342 ? 234.281 194.307 171.921 1.00 27.51 342 GLN A CA 1
ATOM 2340 C C . GLN A 1 342 ? 235.123 194.554 170.678 1.00 27.51 342 GLN A C 1
ATOM 2341 O O . GLN A 1 342 ? 235.159 195.656 170.131 1.00 27.51 342 GLN A O 1
ATOM 2347 N N . LEU A 1 343 ? 235.816 193.507 170.227 1.00 27.31 343 LEU A N 1
ATOM 2348 C CA . LEU A 1 343 ? 236.651 193.634 169.037 1.00 27.31 343 LEU A CA 1
ATOM 2349 C C . LEU A 1 343 ? 235.820 193.960 167.803 1.00 27.31 343 LEU A C 1
ATOM 2350 O O . LEU A 1 343 ? 236.206 194.813 166.999 1.00 27.31 343 LEU A O 1
ATOM 2355 N N . ALA A 1 344 ? 234.680 193.297 167.635 1.00 22.92 344 ALA A N 1
ATOM 2356 C CA . ALA A 1 344 ? 233.849 193.449 166.448 1.00 22.92 344 ALA A CA 1
ATOM 2357 C C . ALA A 1 344 ? 232.529 194.113 166.814 1.00 22.92 344 ALA A C 1
ATOM 2358 O O . ALA A 1 344 ? 231.911 193.762 167.823 1.00 22.92 344 ALA A O 1
ATOM 2360 N N . THR A 1 345 ? 232.105 195.071 165.993 1.00 21.85 345 THR A N 1
ATOM 2361 C CA . THR A 1 345 ? 230.847 195.781 166.182 1.00 21.85 345 THR A CA 1
ATOM 2362 C C . THR A 1 345 ? 230.063 195.782 164.879 1.00 21.85 345 THR A C 1
ATOM 2363 O O . THR A 1 345 ? 230.617 196.076 163.812 1.00 21.85 345 THR A O 1
ATOM 2367 N N . LEU A 1 346 ? 228.773 195.463 164.976 1.00 15.25 346 LEU A N 1
ATOM 2368 C CA . LEU A 1 346 ? 227.855 195.453 163.845 1.00 15.25 346 LEU A CA 1
ATOM 2369 C C . LEU A 1 346 ? 226.717 196.415 164.138 1.00 15.25 346 LEU A C 1
ATOM 2370 O O . LEU A 1 346 ? 226.091 196.329 165.199 1.00 15.25 346 LEU A O 1
ATOM 2375 N N . ILE A 1 347 ? 226.452 197.332 163.207 1.00 15.21 347 ILE A N 1
ATOM 2376 C CA . ILE A 1 347 ? 225.468 198.389 163.404 1.00 15.21 347 ILE A CA 1
ATOM 2377 C C . ILE A 1 347 ? 224.602 198.520 162.158 1.00 15.21 347 ILE A C 1
ATOM 2378 O O . ILE A 1 347 ? 224.914 197.991 161.090 1.00 15.21 347 ILE A O 1
ATOM 2383 N N . PHE A 1 348 ? 223.500 199.245 162.316 1.00 12.48 348 PHE A N 1
ATOM 2384 C CA . PHE A 1 348 ? 222.563 199.529 161.238 1.00 12.48 348 PHE A CA 1
ATOM 2385 C C . PHE A 1 348 ? 222.754 200.976 160.798 1.00 12.48 348 PHE A C 1
ATOM 2386 O O . PHE A 1 348 ? 222.685 201.891 161.625 1.00 12.48 348 PHE A O 1
ATOM 2394 N N . ASP A 1 349 ? 222.983 201.184 159.504 1.00 16.96 349 ASP A N 1
ATOM 2395 C CA . ASP A 1 349 ? 223.161 202.531 158.968 1.00 16.96 349 ASP A CA 1
ATOM 2396 C C . ASP A 1 349 ? 221.791 203.163 158.754 1.00 16.96 349 ASP A C 1
ATOM 2397 O O . ASP A 1 349 ? 221.051 202.769 157.849 1.00 16.96 349 ASP A O 1
ATOM 2402 N N . TYR A 1 350 ? 221.455 204.155 159.577 1.00 16.44 350 TYR A N 1
ATOM 2403 C CA . TYR A 1 350 ? 220.114 204.726 159.553 1.00 16.44 350 TYR A CA 1
ATOM 2404 C C . TYR A 1 350 ? 219.961 205.787 158.470 1.00 16.44 350 TYR A C 1
ATOM 2405 O O . TYR A 1 350 ? 219.475 206.890 158.739 1.00 16.44 350 TYR A O 1
ATOM 2414 N N . ASP A 1 351 ? 220.366 205.464 157.245 1.00 17.28 351 ASP A N 1
ATOM 2415 C CA . ASP A 1 351 ? 220.074 206.287 156.078 1.00 17.28 351 ASP A CA 1
ATOM 2416 C C . ASP A 1 351 ? 219.211 205.543 155.074 1.00 17.28 351 ASP A C 1
ATOM 2417 O O . ASP A 1 351 ? 218.160 206.050 154.664 1.00 17.28 351 ASP A O 1
ATOM 2422 N N . ALA A 1 352 ? 219.634 204.349 154.668 1.00 15.11 352 ALA A N 1
ATOM 2423 C CA . ALA A 1 352 ? 218.763 203.387 154.010 1.00 15.11 352 ALA A CA 1
ATOM 2424 C C . ALA A 1 352 ? 217.997 202.638 155.090 1.00 15.11 352 ALA A C 1
ATOM 2425 O O . ALA A 1 352 ? 217.918 203.111 156.229 1.00 15.11 352 ALA A O 1
ATOM 2427 N N . LEU A 1 353 ? 217.414 201.489 154.750 1.00 10.00 353 LEU A N 1
ATOM 2428 C CA . LEU A 1 353 ? 216.709 200.650 155.718 1.00 10.00 353 LEU A CA 1
ATOM 2429 C C . LEU A 1 353 ? 215.520 201.406 156.322 1.00 10.00 353 LEU A C 1
ATOM 2430 O O . LEU A 1 353 ? 215.493 201.763 157.501 1.00 10.00 353 LEU A O 1
ATOM 2435 N N . LYS A 1 354 ? 214.547 201.672 155.454 1.00 14.45 354 LYS A N 1
ATOM 2436 C CA . LYS A 1 354 ? 213.331 202.354 155.870 1.00 14.45 354 LYS A CA 1
ATOM 2437 C C . LYS A 1 354 ? 212.584 201.535 156.921 1.00 14.45 354 LYS A C 1
ATOM 2438 O O . LYS A 1 354 ? 212.818 200.339 157.102 1.00 14.45 354 LYS A O 1
ATOM 2444 N N . GLU A 1 355 ? 211.671 202.204 157.623 1.00 11.03 355 GLU A N 1
ATOM 2445 C CA . GLU A 1 355 ? 210.982 201.625 158.768 1.00 11.03 355 GLU A CA 1
ATOM 2446 C C . GLU A 1 355 ? 209.629 201.020 158.415 1.00 11.03 355 GLU A C 1
ATOM 2447 O O . GLU A 1 355 ? 208.913 200.570 159.313 1.00 11.03 355 GLU A O 1
ATOM 2453 N N . PHE A 1 356 ? 209.263 200.993 157.140 1.00 6.08 356 PHE A N 1
ATOM 2454 C CA . PHE A 1 356 ? 208.030 200.366 156.689 1.00 6.08 356 PHE A CA 1
ATOM 2455 C C . PHE A 1 356 ? 208.359 199.295 155.662 1.00 6.08 356 PHE A C 1
ATOM 2456 O O . PHE A 1 356 ? 209.240 199.485 154.822 1.00 6.08 356 PHE A O 1
ATOM 2464 N N . TYR A 1 357 ? 207.652 198.171 155.719 1.00 22.95 357 TYR A N 1
ATOM 2465 C CA . TYR A 1 357 ? 207.791 197.139 154.704 1.00 22.95 357 TYR A CA 1
ATOM 2466 C C . TYR A 1 357 ? 206.529 197.094 153.855 1.00 22.95 357 TYR A C 1
ATOM 2467 O O . TYR A 1 357 ? 205.413 197.251 154.367 1.00 22.95 357 TYR A O 1
ATOM 2476 N N . LYS A 1 358 ? 206.721 196.893 152.556 1.00 15.07 358 LYS A N 1
ATOM 2477 C CA . LYS A 1 358 ? 205.641 196.815 151.587 1.00 15.07 358 LYS A CA 1
ATOM 2478 C C . LYS A 1 358 ? 205.595 195.421 150.978 1.00 15.07 358 LYS A C 1
ATOM 2479 O O . LYS A 1 358 ? 206.637 194.824 150.693 1.00 15.07 358 LYS A O 1
ATOM 2485 N N . ARG A 1 359 ? 204.386 194.905 150.775 1.00 75.22 359 ARG A N 1
ATOM 2486 C CA . ARG A 1 359 ? 204.227 193.587 150.180 1.00 75.22 359 ARG A CA 1
ATOM 2487 C C . ARG A 1 359 ? 204.698 193.600 148.733 1.00 75.22 359 ARG A C 1
ATOM 2488 O O . ARG A 1 359 ? 204.310 194.471 147.951 1.00 75.22 359 ARG A O 1
ATOM 2496 N N . GLY A 1 360 ? 205.530 192.627 148.374 1.00 11.03 360 GLY A N 1
ATOM 2497 C CA . GLY A 1 360 ? 206.026 192.497 147.024 1.00 11.03 360 GLY A CA 1
ATOM 2498 C C . GLY A 1 360 ? 207.271 193.295 146.720 1.00 11.03 360 GLY A C 1
ATOM 2499 O O . GLY A 1 360 ? 207.863 193.104 145.650 1.00 11.03 360 GLY A O 1
ATOM 2500 N N . ILE A 1 361 ? 207.689 194.175 147.618 1.00 11.03 361 ILE A N 1
ATOM 2501 C CA . ILE A 1 361 ? 208.889 194.990 147.459 1.00 11.03 361 ILE A CA 1
ATOM 2502 C C . ILE A 1 361 ? 209.935 194.470 148.439 1.00 11.03 361 ILE A C 1
ATOM 2503 O O . ILE A 1 361 ? 209.709 194.517 149.655 1.00 11.03 361 ILE A O 1
ATOM 2508 N N . PRO A 1 362 ? 211.067 193.950 147.970 1.00 31.05 362 PRO A N 1
ATOM 2509 C CA . PRO A 1 362 ? 212.063 193.405 148.898 1.00 31.05 362 PRO A CA 1
ATOM 2510 C C . PRO A 1 362 ? 212.577 194.465 149.860 1.00 31.05 362 PRO A C 1
ATOM 2511 O O . PRO A 1 362 ? 212.776 195.624 149.492 1.00 31.05 362 PRO A O 1
ATOM 2515 N N . TYR A 1 363 ? 212.793 194.050 151.103 1.00 8.09 363 TYR A N 1
ATOM 2516 C CA . TYR A 1 363 ? 213.311 194.921 152.150 1.00 8.09 363 TYR A CA 1
ATOM 2517 C C . TYR A 1 363 ? 214.831 194.850 152.136 1.00 8.09 363 TYR A C 1
ATOM 2518 O O . TYR A 1 363 ? 215.405 193.761 152.230 1.00 8.09 363 TYR A O 1
ATOM 2527 N N . LEU A 1 364 ? 215.483 196.002 152.015 1.00 7.16 364 LEU A N 1
ATOM 2528 C CA . LEU A 1 364 ? 216.935 196.057 151.887 1.00 7.16 364 LEU A CA 1
ATOM 2529 C C . LEU A 1 364 ? 217.543 196.250 153.269 1.00 7.16 364 LEU A C 1
ATOM 2530 O O . LEU A 1 364 ? 217.378 197.307 153.885 1.00 7.16 364 LEU A O 1
ATOM 2535 N N . VAL A 1 365 ? 218.254 195.237 153.753 1.00 6.62 365 VAL A N 1
ATOM 2536 C CA . VAL A 1 365 ? 218.914 195.286 155.052 1.00 6.62 365 VAL A CA 1
ATOM 2537 C C . VAL A 1 365 ? 220.391 195.555 154.820 1.00 6.62 365 VAL A C 1
ATOM 2538 O O . VAL A 1 365 ? 221.080 194.757 154.175 1.00 6.62 365 VAL A O 1
ATOM 2542 N N . LYS A 1 366 ? 220.881 196.673 155.344 1.00 12.89 366 LYS A N 1
ATOM 2543 C CA . LYS A 1 366 ? 222.277 197.061 155.207 1.00 12.89 366 LYS A CA 1
ATOM 2544 C C . LYS A 1 366 ? 222.925 197.106 156.582 1.00 12.89 366 LYS A C 1
ATOM 2545 O O . LYS A 1 366 ? 222.423 197.776 157.489 1.00 12.89 366 LYS A O 1
ATOM 2551 N N . VAL A 1 367 ? 224.041 196.399 156.727 1.00 15.48 367 VAL A N 1
ATOM 2552 C CA . VAL A 1 367 ? 224.736 196.267 157.999 1.00 15.48 367 VAL A CA 1
ATOM 2553 C C . VAL A 1 367 ? 226.173 196.734 157.829 1.00 15.48 367 VAL A C 1
ATOM 2554 O O . VAL A 1 367 ? 226.835 196.404 156.836 1.00 15.48 367 VAL A O 1
ATOM 2558 N N . ILE A 1 368 ? 226.648 197.510 158.801 1.00 19.47 368 ILE A N 1
ATOM 2559 C CA . ILE A 1 368 ? 227.985 198.088 158.785 1.00 19.47 368 ILE A CA 1
ATOM 2560 C C . ILE A 1 368 ? 228.800 197.418 159.880 1.00 19.47 368 ILE A C 1
ATOM 2561 O O . ILE A 1 368 ? 228.405 197.421 161.052 1.00 19.47 368 ILE A O 1
ATOM 2566 N N . LEU A 1 369 ? 229.939 196.853 159.496 1.00 22.62 369 LEU A N 1
ATOM 2567 C CA . LEU A 1 369 ? 230.784 196.081 160.396 1.00 22.62 369 LEU A CA 1
ATOM 2568 C C . LEU A 1 369 ? 232.132 196.771 160.545 1.00 22.62 369 LEU A C 1
ATOM 2569 O O . LEU A 1 369 ? 232.818 197.021 159.549 1.00 22.62 369 LEU A O 1
ATOM 2574 N N . THR A 1 370 ? 232.511 197.073 161.787 1.00 29.97 370 THR A N 1
ATOM 2575 C CA . THR A 1 370 ? 233.785 197.720 162.071 1.00 29.97 370 THR A CA 1
ATOM 2576 C C . THR A 1 370 ? 234.430 197.047 163.272 1.00 29.97 370 THR A C 1
ATOM 2577 O O . THR A 1 370 ? 233.751 196.444 164.102 1.00 29.97 370 THR A O 1
ATOM 2581 N N . ASP A 1 371 ? 235.752 197.160 163.367 1.00 38.98 371 ASP A N 1
ATOM 2582 C CA . ASP A 1 371 ? 236.490 196.586 164.481 1.00 38.98 371 ASP A CA 1
ATOM 2583 C C . ASP A 1 371 ? 237.316 197.649 165.190 1.00 38.98 371 ASP A C 1
ATOM 2584 O O . ASP A 1 371 ? 237.835 198.578 164.563 1.00 38.98 371 ASP A O 1
ATOM 2589 N N . ALA A 1 372 ? 237.426 197.493 166.511 1.00 43.46 372 ALA A N 1
ATOM 2590 C CA . ALA A 1 372 ? 238.245 198.356 167.355 1.00 43.46 372 ALA A CA 1
ATOM 2591 C C . ALA A 1 372 ? 237.923 199.827 167.131 1.00 43.46 372 ALA A C 1
ATOM 2592 O O . ALA A 1 372 ? 236.845 200.298 167.506 1.00 43.46 372 ALA A O 1
ATOM 2594 N N . ASN A 1 373 ? 238.855 200.559 166.524 1.00 50.59 373 ASN A N 1
ATOM 2595 C CA . ASN A 1 373 ? 238.668 201.984 166.257 1.00 50.59 373 ASN A CA 1
ATOM 2596 C C . ASN A 1 373 ? 238.140 202.209 164.837 1.00 50.59 373 ASN A C 1
ATOM 2597 O O . ASN A 1 373 ? 238.721 202.932 164.027 1.00 50.59 373 ASN A O 1
ATOM 2602 N N . ASP A 1 374 ? 237.007 201.564 164.553 1.00 52.74 374 ASP A N 1
ATOM 2603 C CA . ASP A 1 374 ? 236.195 201.832 163.364 1.00 52.74 374 ASP A CA 1
ATOM 2604 C C . ASP A 1 374 ? 236.995 201.614 162.074 1.00 52.74 374 ASP A C 1
ATOM 2605 O O . ASP A 1 374 ? 237.279 202.539 161.313 1.00 52.74 374 ASP A O 1
ATOM 2610 N N . ASN A 1 375 ? 237.350 200.353 161.848 1.00 44.02 375 ASN A N 1
ATOM 2611 C CA . ASN A 1 375 ? 238.055 199.972 160.636 1.00 44.02 375 ASN A CA 1
ATOM 2612 C C . ASN A 1 375 ? 237.268 198.908 159.885 1.00 44.02 375 ASN A C 1
ATOM 2613 O O . ASN A 1 375 ? 236.611 198.063 160.501 1.00 44.02 375 ASN A O 1
ATOM 2618 N N . PRO A 1 376 ? 237.308 198.934 158.556 1.00 42.32 376 PRO A N 1
ATOM 2619 C CA . PRO A 1 376 ? 236.548 197.955 157.771 1.00 42.32 376 PRO A CA 1
ATOM 2620 C C . PRO A 1 376 ? 237.086 196.542 157.936 1.00 42.32 376 PRO A C 1
ATOM 2621 O O . PRO A 1 376 ? 238.252 196.319 158.267 1.00 42.32 376 PRO A O 1
ATOM 2625 N N . MET A 1 377 ? 236.204 195.578 157.688 1.00 35.40 377 MET A N 1
ATOM 2626 C CA . MET A 1 377 ? 236.510 194.160 157.801 1.00 35.40 377 MET A CA 1
ATOM 2627 C C . MET A 1 377 ? 236.659 193.523 156.426 1.00 35.40 377 MET A C 1
ATOM 2628 O O . MET A 1 377 ? 236.188 194.048 155.414 1.00 35.40 377 MET A O 1
ATOM 2633 N N . ALA A 1 378 ? 237.325 192.372 156.407 1.00 37.10 378 ALA A N 1
ATOM 2634 C CA . ALA A 1 378 ? 237.482 191.584 155.193 1.00 37.10 378 ALA A CA 1
ATOM 2635 C C . ALA A 1 378 ? 236.286 190.647 155.053 1.00 37.10 378 ALA A C 1
ATOM 2636 O O . ALA A 1 378 ? 235.287 190.774 155.764 1.00 37.10 378 ALA A O 1
ATOM 2638 N N . ASN A 1 379 ? 236.384 189.686 154.134 1.00 39.72 379 ASN A N 1
ATOM 2639 C CA . ASN A 1 379 ? 235.281 188.776 153.841 1.00 39.72 379 ASN A CA 1
ATOM 2640 C C . ASN A 1 379 ? 234.790 188.082 155.102 1.00 39.72 379 ASN A C 1
ATOM 2641 O O . ASN A 1 379 ? 235.510 187.283 155.707 1.00 39.72 379 ASN A O 1
ATOM 2646 N N . GLU A 1 380 ? 233.554 188.387 155.489 1.00 30.43 380 GLU A N 1
ATOM 2647 C CA . GLU A 1 380 ? 232.955 187.850 156.700 1.00 30.43 380 GLU A CA 1
ATOM 2648 C C . GLU A 1 380 ? 231.494 187.522 156.435 1.00 30.43 380 GLU A C 1
ATOM 2649 O O . GLU A 1 380 ? 230.883 188.023 155.487 1.00 30.43 380 GLU A O 1
ATOM 2655 N N . GLN A 1 381 ? 230.939 186.663 157.283 1.00 20.56 381 GLN A N 1
ATOM 2656 C CA . GLN A 1 381 ? 229.548 186.246 157.191 1.00 20.56 381 GLN A CA 1
ATOM 2657 C C . GLN A 1 381 ? 228.774 186.851 158.351 1.00 20.56 381 GLN A C 1
ATOM 2658 O O . GLN A 1 381 ? 229.123 186.629 159.514 1.00 20.56 381 GLN A O 1
ATOM 2664 N N . VAL A 1 382 ? 227.731 187.612 158.035 1.00 15.81 382 VAL A N 1
ATOM 2665 C CA . VAL A 1 382 ? 226.792 188.112 159.030 1.00 15.81 382 VAL A CA 1
ATOM 2666 C C . VAL A 1 382 ? 225.478 187.370 158.846 1.00 15.81 382 VAL A C 1
ATOM 2667 O O . VAL A 1 382 ? 224.924 187.335 157.742 1.00 15.81 382 VAL A O 1
ATOM 2671 N N . GLU A 1 383 ? 224.986 186.754 159.915 1.00 17.95 383 GLU A N 1
ATOM 2672 C CA . GLU A 1 383 ? 223.774 185.952 159.844 1.00 17.95 383 GLU A CA 1
ATOM 2673 C C . GLU A 1 383 ? 222.588 186.792 160.286 1.00 17.95 383 GLU A C 1
ATOM 2674 O O . GLU A 1 383 ? 222.592 187.354 161.385 1.00 17.95 383 GLU A O 1
ATOM 2680 N N . VAL A 1 384 ? 221.584 186.883 159.423 1.00 14.78 384 VAL A N 1
ATOM 2681 C CA . VAL A 1 384 ? 220.383 187.662 159.684 1.00 14.78 384 VAL A CA 1
ATOM 2682 C C . VAL A 1 384 ? 219.239 186.704 159.984 1.00 14.78 384 VAL A C 1
ATOM 2683 O O . VAL A 1 384 ? 218.958 185.790 159.200 1.00 14.78 384 VAL A O 1
ATOM 2687 N N . GLU A 1 385 ? 218.608 186.892 161.136 1.00 17.50 385 GLU A N 1
ATOM 2688 C CA . GLU A 1 385 ? 217.428 186.136 161.515 1.00 17.50 385 GLU A CA 1
ATOM 2689 C C . GLU A 1 385 ? 216.187 186.973 161.230 1.00 17.50 385 GLU A C 1
ATOM 2690 O O . GLU A 1 385 ? 216.071 188.121 161.688 1.00 17.50 385 GLU A O 1
ATOM 2696 N N . LEU A 1 386 ? 215.274 186.385 160.455 1.00 16.04 386 LEU A N 1
ATOM 2697 C CA . LEU A 1 386 ? 214.083 187.087 159.997 1.00 16.04 386 LEU A CA 1
ATOM 2698 C C . LEU A 1 386 ? 213.094 187.265 161.137 1.00 16.04 386 LEU A C 1
ATOM 2699 O O . LEU A 1 386 ? 212.727 188.390 161.491 1.00 16.04 386 LEU A O 1
ATOM 2704 N N . ALA A 1 387 ? 212.641 186.156 161.714 1.00 25.98 387 ALA A N 1
ATOM 2705 C CA . ALA A 1 387 ? 211.828 186.164 162.922 1.00 25.98 387 ALA A CA 1
ATOM 2706 C C . ALA A 1 387 ? 212.485 185.395 164.056 1.00 25.98 387 ALA A C 1
ATOM 2707 O O . ALA A 1 387 ? 212.691 185.952 165.140 1.00 25.98 387 ALA A O 1
ATOM 2709 N N . GLY A 1 388 ? 212.821 184.126 163.834 1.00 21.74 388 GLY A N 1
ATOM 2710 C CA . GLY A 1 388 ? 213.543 183.342 164.815 1.00 21.74 388 GLY A CA 1
ATOM 2711 C C . GLY A 1 388 ? 214.529 182.375 164.192 1.00 21.74 388 GLY A C 1
ATOM 2712 O O . GLY A 1 388 ? 215.099 181.530 164.887 1.00 21.74 388 GLY A O 1
ATOM 2713 N N . LYS A 1 389 ? 214.735 182.484 162.882 1.00 24.65 389 LYS A N 1
ATOM 2714 C CA . LYS A 1 389 ? 215.588 181.567 162.140 1.00 24.65 389 LYS A CA 1
ATOM 2715 C C . LYS A 1 389 ? 216.526 182.348 161.231 1.00 24.65 389 LYS A C 1
ATOM 2716 O O . LYS A 1 389 ? 216.112 183.306 160.574 1.00 24.65 389 LYS A O 1
ATOM 2722 N N . THR A 1 390 ? 217.789 181.933 161.194 1.00 17.96 390 THR A N 1
ATOM 2723 C CA . THR A 1 390 ? 218.753 182.559 160.301 1.00 17.96 390 THR A CA 1
ATOM 2724 C C . THR A 1 390 ? 218.388 182.249 158.856 1.00 17.96 390 THR A C 1
ATOM 2725 O O . THR A 1 390 ? 218.122 181.094 158.510 1.00 17.96 390 THR A O 1
ATOM 2729 N N . ILE A 1 391 ? 218.368 183.276 158.008 1.00 15.12 391 ILE A N 1
ATOM 2730 C CA . ILE A 1 391 ? 217.945 183.080 156.627 1.00 15.12 391 ILE A CA 1
ATOM 2731 C C . ILE A 1 391 ? 219.005 183.558 155.643 1.00 15.12 391 ILE A C 1
ATOM 2732 O O . ILE A 1 391 ? 219.079 183.063 154.513 1.00 15.12 391 ILE A O 1
ATOM 2737 N N . GLY A 1 392 ? 219.832 184.514 156.052 1.00 13.62 392 GLY A N 1
ATOM 2738 C CA . GLY A 1 392 ? 220.672 185.192 155.085 1.00 13.62 392 GLY A CA 1
ATOM 2739 C C . GLY A 1 392 ? 222.080 184.672 154.894 1.00 13.62 392 GLY A C 1
ATOM 2740 O O . GLY A 1 392 ? 222.452 184.298 153.778 1.00 13.62 392 GLY A O 1
ATOM 2741 N N . ALA A 1 393 ? 222.862 184.626 155.969 1.00 13.84 393 ALA A N 1
ATOM 2742 C CA . ALA A 1 393 ? 224.292 184.338 155.896 1.00 13.84 393 ALA A CA 1
ATOM 2743 C C . ALA A 1 393 ? 224.957 185.187 154.811 1.00 13.84 393 ALA A C 1
ATOM 2744 O O . ALA A 1 393 ? 225.541 184.683 153.852 1.00 13.84 393 ALA A O 1
ATOM 2746 N N . VAL A 1 394 ? 224.850 186.500 154.983 1.00 15.41 394 VAL A N 1
ATOM 2747 C CA . VAL A 1 394 ? 225.300 187.451 153.973 1.00 15.41 394 VAL A CA 1
ATOM 2748 C C . VAL A 1 394 ? 226.806 187.631 154.067 1.00 15.41 394 VAL A C 1
ATOM 2749 O O . VAL A 1 394 ? 227.349 187.889 155.148 1.00 15.41 394 VAL A O 1
ATOM 2753 N N . LEU A 1 395 ? 227.484 187.502 152.931 1.00 22.11 395 LEU A N 1
ATOM 2754 C CA . LEU A 1 395 ? 228.899 187.824 152.850 1.00 22.11 395 LEU A CA 1
ATOM 2755 C C . LEU A 1 395 ? 229.080 189.328 152.713 1.00 22.11 395 LEU A C 1
ATOM 2756 O O . LEU A 1 395 ? 228.312 189.999 152.018 1.00 22.11 395 LEU A O 1
ATOM 2761 N N . THR A 1 396 ? 230.097 189.860 153.383 1.00 32.04 396 THR A N 1
ATOM 2762 C CA . THR A 1 396 ? 230.368 191.285 153.298 1.00 32.04 396 THR A CA 1
ATOM 2763 C C . THR A 1 396 ? 231.071 191.603 151.979 1.00 32.04 396 THR A C 1
ATOM 2764 O O . THR A 1 396 ? 231.385 190.716 151.181 1.00 32.04 396 THR A O 1
ATOM 2768 N N . ASP A 1 397 ? 231.326 192.887 151.742 1.00 45.14 397 ASP A N 1
ATOM 2769 C CA . ASP A 1 397 ? 231.872 193.363 150.476 1.00 45.14 397 ASP A CA 1
ATOM 2770 C C . ASP A 1 397 ? 233.241 194.006 150.661 1.00 45.14 397 ASP A C 1
ATOM 2771 O O . ASP A 1 397 ? 233.530 195.064 150.098 1.00 45.14 397 ASP A O 1
ATOM 2776 N N . LYS A 1 398 ? 234.098 193.378 151.465 1.00 49.21 398 LYS A N 1
ATOM 2777 C CA . LYS A 1 398 ? 235.480 193.778 151.715 1.00 49.21 398 LYS A CA 1
ATOM 2778 C C . LYS A 1 398 ? 235.597 195.125 152.417 1.00 49.21 398 LYS A C 1
ATOM 2779 O O . LYS A 1 398 ? 236.720 195.591 152.645 1.00 49.21 398 LYS A O 1
ATOM 2785 N N . GLU A 1 399 ? 234.481 195.774 152.764 1.00 48.64 399 GLU A N 1
ATOM 2786 C CA . GLU A 1 399 ? 234.535 197.010 153.534 1.00 48.64 399 GLU A CA 1
ATOM 2787 C C . GLU A 1 399 ? 233.452 197.059 154.606 1.00 48.64 399 GLU A C 1
ATOM 2788 O O . GLU A 1 399 ? 233.092 198.151 155.060 1.00 48.64 399 GLU A O 1
ATOM 2794 N N . GLY A 1 400 ? 232.929 195.909 155.019 1.00 31.83 400 GLY A N 1
ATOM 2795 C CA . GLY A 1 400 ? 231.938 195.866 156.081 1.00 31.83 400 GLY A CA 1
ATOM 2796 C C . GLY A 1 400 ? 230.650 196.584 155.749 1.00 31.83 400 GLY A C 1
ATOM 2797 O O . GLY A 1 400 ? 230.061 197.228 156.624 1.00 31.83 400 GLY A O 1
ATOM 2798 N N . ARG A 1 401 ? 230.179 196.450 154.510 1.00 35.48 401 ARG A N 1
ATOM 2799 C CA . ARG A 1 401 ? 229.024 197.186 154.011 1.00 35.48 401 ARG A CA 1
ATOM 2800 C C . ARG A 1 401 ? 227.981 196.208 153.487 1.00 35.48 401 ARG A C 1
ATOM 2801 O O . ARG A 1 401 ? 227.477 196.374 152.373 1.00 35.48 401 ARG A O 1
ATOM 2809 N N . ALA A 1 402 ? 227.658 195.183 154.271 1.00 25.96 402 ALA A N 1
ATOM 2810 C CA . ALA A 1 402 ? 226.906 194.057 153.731 1.00 25.96 402 ALA A CA 1
ATOM 2811 C C . ALA A 1 402 ? 225.445 194.424 153.500 1.00 25.96 402 ALA A C 1
ATOM 2812 O O . ALA A 1 402 ? 224.869 195.256 154.204 1.00 25.96 402 ALA A O 1
ATOM 2814 N N . GLU A 1 403 ? 224.846 193.786 152.497 1.00 19.35 403 GLU A N 1
ATOM 2815 C CA . GLU A 1 403 ? 223.487 194.090 152.073 1.00 19.35 403 GLU A CA 1
ATOM 2816 C C . GLU A 1 403 ? 222.751 192.807 151.719 1.00 19.35 403 GLU A C 1
ATOM 2817 O O . GLU A 1 403 ? 223.294 191.939 151.032 1.00 19.35 403 GLU A O 1
ATOM 2823 N N . TYR A 1 404 ? 221.511 192.701 152.184 1.00 6.65 404 TYR A N 1
ATOM 2824 C CA . TYR A 1 404 ? 220.646 191.575 151.872 1.00 6.65 404 TYR A CA 1
ATOM 2825 C C . TYR A 1 404 ? 219.279 192.092 151.449 1.00 6.65 404 TYR A C 1
ATOM 2826 O O . TYR A 1 404 ? 218.880 193.207 151.793 1.00 6.65 404 TYR A O 1
ATOM 2835 N N . ALA A 1 405 ? 218.559 191.268 150.694 1.00 5.23 405 ALA A N 1
ATOM 2836 C CA . ALA A 1 405 ? 217.249 191.627 150.156 1.00 5.23 405 ALA A CA 1
ATOM 2837 C C . ALA A 1 405 ? 216.226 190.619 150.667 1.00 5.23 405 ALA A C 1
ATOM 2838 O O . ALA A 1 405 ? 215.966 189.603 150.020 1.00 5.23 405 ALA A O 1
ATOM 2840 N N . ILE A 1 406 ? 215.642 190.907 151.828 1.00 5.52 406 ILE A N 1
ATOM 2841 C CA . ILE A 1 406 ? 214.602 190.047 152.380 1.00 5.52 406 ILE A CA 1
ATOM 2842 C C . ILE A 1 406 ? 213.386 190.112 151.468 1.00 5.52 406 ILE A C 1
ATOM 2843 O O . ILE A 1 406 ? 212.809 191.184 151.264 1.00 5.52 406 ILE A O 1
ATOM 2848 N N . ASP A 1 407 ? 212.991 188.971 150.913 1.00 11.03 407 ASP A N 1
ATOM 2849 C CA . ASP A 1 407 ? 211.782 188.933 150.103 1.00 11.03 407 ASP A CA 1
ATOM 2850 C C . ASP A 1 407 ? 210.570 189.176 150.988 1.00 11.03 407 ASP A C 1
ATOM 2851 O O . ASP A 1 407 ? 210.338 188.436 151.947 1.00 11.03 407 ASP A O 1
ATOM 2856 N N . THR A 1 408 ? 209.795 190.213 150.671 1.00 16.34 408 THR A N 1
ATOM 2857 C CA . THR A 1 408 ? 208.688 190.635 151.519 1.00 16.34 408 THR A CA 1
ATOM 2858 C C . THR A 1 408 ? 207.332 190.186 151.005 1.00 16.34 408 THR A C 1
ATOM 2859 O O . THR A 1 408 ? 206.310 190.611 151.550 1.00 16.34 408 THR A O 1
ATOM 2863 N N . SER A 1 409 ? 207.287 189.353 149.972 1.00 5.05 409 SER A N 1
ATOM 2864 C CA . SER A 1 409 ? 206.003 188.881 149.477 1.00 5.05 409 SER A CA 1
ATOM 2865 C C . SER A 1 409 ? 205.334 187.988 150.511 1.00 5.05 409 SER A C 1
ATOM 2866 O O . SER A 1 409 ? 205.991 187.197 151.191 1.00 5.05 409 SER A O 1
ATOM 2869 N N . SER A 1 410 ? 204.016 188.138 150.635 1.00 11.03 410 SER A N 1
ATOM 2870 C CA . SER A 1 410 ? 203.190 187.329 151.532 1.00 11.03 410 SER A CA 1
ATOM 2871 C C . SER A 1 410 ? 203.496 187.591 153.006 1.00 11.03 410 SER A C 1
ATOM 2872 O O . SER A 1 410 ? 203.190 186.764 153.866 1.00 11.03 410 SER A O 1
ATOM 2875 N N . PHE A 1 411 ? 204.093 188.736 153.322 1.00 11.03 411 PHE A N 1
ATOM 2876 C CA . PHE A 1 411 ? 204.171 189.212 154.697 1.00 11.03 411 PHE A CA 1
ATOM 2877 C C . PHE A 1 411 ? 202.964 190.091 154.985 1.00 11.03 411 PHE A C 1
ATOM 2878 O O . PHE A 1 411 ? 202.827 191.171 154.404 1.00 11.03 411 PHE A O 1
ATOM 2886 N N . VAL A 1 412 ? 202.098 189.630 155.887 1.00 4.18 412 VAL A N 1
ATOM 2887 C CA . VAL A 1 412 ? 200.923 190.381 156.302 1.00 4.18 412 VAL A CA 1
ATOM 2888 C C . VAL A 1 412 ? 200.950 190.670 157.804 1.00 4.18 412 VAL A C 1
ATOM 2889 O O . VAL A 1 412 ? 199.967 191.147 158.366 1.00 4.18 412 VAL A O 1
ATOM 2893 N N . GLN A 1 413 ? 202.081 190.431 158.459 1.00 3.62 413 GLN A N 1
ATOM 2894 C CA . GLN A 1 413 ? 202.207 190.678 159.889 1.00 3.62 413 GLN A CA 1
ATOM 2895 C C . GLN A 1 413 ? 202.187 192.182 160.149 1.00 3.62 413 GLN A C 1
ATOM 2896 O O . GLN A 1 413 ? 201.915 192.995 159.263 1.00 3.62 413 GLN A O 1
ATOM 2902 N N . GLU A 1 414 ? 202.469 192.575 161.391 1.00 5.92 414 GLU A N 1
ATOM 2903 C CA . GLU A 1 414 ? 202.445 193.982 161.757 1.00 5.92 414 GLU A CA 1
ATOM 2904 C C . GLU A 1 414 ? 203.690 194.478 162.480 1.00 5.92 414 GLU A C 1
ATOM 2905 O O . GLU A 1 414 ? 203.818 195.693 162.657 1.00 5.92 414 GLU A O 1
ATOM 2911 N N . ASN A 1 415 ? 204.595 193.602 162.917 1.00 8.05 415 ASN A N 1
ATOM 2912 C CA . ASN A 1 415 ? 205.799 194.036 163.618 1.00 8.05 415 ASN A CA 1
ATOM 2913 C C . ASN A 1 415 ? 207.073 193.707 162.851 1.00 8.05 415 ASN A C 1
ATOM 2914 O O . ASN A 1 415 ? 207.810 194.621 162.478 1.00 8.05 415 ASN A O 1
ATOM 2919 N N . PHE A 1 416 ? 207.347 192.431 162.584 1.00 6.58 416 PHE A N 1
ATOM 2920 C CA . PHE A 1 416 ? 208.459 192.025 161.722 1.00 6.58 416 PHE A CA 1
ATOM 2921 C C . PHE A 1 416 ? 209.788 192.628 162.194 1.00 6.58 416 PHE A C 1
ATOM 2922 O O . PHE A 1 416 ? 210.369 193.502 161.557 1.00 6.58 416 PHE A O 1
ATOM 2930 N N . THR A 1 417 ? 210.256 192.149 163.343 1.00 10.87 417 THR A N 1
ATOM 2931 C CA . THR A 1 417 ? 211.556 192.571 163.859 1.00 10.87 417 THR A CA 1
ATOM 2932 C C . THR A 1 417 ? 212.654 191.756 163.185 1.00 10.87 417 THR A C 1
ATOM 2933 O O . THR A 1 417 ? 212.716 190.535 163.347 1.00 10.87 417 THR A O 1
ATOM 2937 N N . VAL A 1 418 ? 213.521 192.426 162.438 1.00 7.90 418 VAL A N 1
ATOM 2938 C CA . VAL A 1 418 ? 214.649 191.776 161.779 1.00 7.90 418 VAL A CA 1
ATOM 2939 C C . VAL A 1 418 ? 215.869 191.921 162.674 1.00 7.90 418 VAL A C 1
ATOM 2940 O O . VAL A 1 418 ? 216.044 192.954 163.329 1.00 7.90 418 VAL A O 1
ATOM 2944 N N . VAL A 1 419 ? 216.707 190.888 162.749 1.00 11.21 419 VAL A N 1
ATOM 2945 C CA . VAL A 1 419 ? 217.887 190.954 163.605 1.00 11.21 419 VAL A CA 1
ATOM 2946 C C . VAL A 1 419 ? 219.091 190.453 162.822 1.00 11.21 419 VAL A C 1
ATOM 2947 O O . VAL A 1 419 ? 218.970 189.549 161.993 1.00 11.21 419 VAL A O 1
ATOM 2951 N N . VAL A 1 420 ? 220.245 191.071 163.050 1.00 11.36 420 VAL A N 1
ATOM 2952 C CA . VAL A 1 420 ? 221.488 190.665 162.409 1.00 11.36 420 VAL A CA 1
ATOM 2953 C C . VAL A 1 420 ? 222.514 190.390 163.494 1.00 11.36 420 VAL A C 1
ATOM 2954 O O . VAL A 1 420 ? 222.492 191.007 164.563 1.00 11.36 420 VAL A O 1
ATOM 2958 N N . SER A 1 421 ? 223.423 189.459 163.216 1.00 14.61 421 SER A N 1
ATOM 2959 C CA . SER A 1 421 ? 224.443 189.110 164.189 1.00 14.61 421 SER A CA 1
ATOM 2960 C C . SER A 1 421 ? 225.703 188.671 163.463 1.00 14.61 421 SER A C 1
ATOM 2961 O O . SER A 1 421 ? 225.662 188.225 162.315 1.00 14.61 421 SER A O 1
ATOM 2964 N N . TYR A 1 422 ? 226.833 188.818 164.151 1.00 18.73 422 TYR A N 1
ATOM 2965 C CA . TYR A 1 422 ? 228.134 188.425 163.610 1.00 18.73 422 TYR A CA 1
ATOM 2966 C C . TYR A 1 422 ? 228.508 187.075 164.212 1.00 18.73 422 TYR A C 1
ATOM 2967 O O . TYR A 1 422 ? 229.278 186.975 165.166 1.00 18.73 422 TYR A O 1
ATOM 2976 N N . GLU A 1 423 ? 227.951 186.017 163.632 1.00 20.06 423 GLU A N 1
ATOM 2977 C CA . GLU A 1 423 ? 228.167 184.666 164.135 1.00 20.06 423 GLU A CA 1
ATOM 2978 C C . GLU A 1 423 ? 229.496 184.144 163.610 1.00 20.06 423 GLU A C 1
ATOM 2979 O O . GLU A 1 423 ? 229.628 183.846 162.419 1.00 20.06 423 GLU A O 1
ATOM 2985 N N . ASN A 1 424 ? 230.481 184.037 164.493 1.00 28.56 424 ASN A N 1
ATOM 2986 C CA . ASN A 1 424 ? 231.779 183.461 164.146 1.00 28.56 424 ASN A CA 1
ATOM 2987 C C . ASN A 1 424 ? 232.388 182.893 165.416 1.00 28.56 424 ASN A C 1
ATOM 2988 O O . ASN A 1 424 ? 232.909 183.643 166.256 1.00 28.56 424 ASN A O 1
ATOM 2993 N N . PRO A 1 425 ? 232.351 181.571 165.596 1.00 30.12 425 PRO A N 1
ATOM 2994 C CA . PRO A 1 425 ? 232.889 180.940 166.809 1.00 30.12 425 PRO A CA 1
ATOM 2995 C C . PRO A 1 425 ? 234.414 180.855 166.825 1.00 30.12 425 PRO A C 1
ATOM 2996 O O . PRO A 1 425 ? 234.995 179.824 167.165 1.00 30.12 425 PRO A O 1
ATOM 3000 N N . HIS A 1 426 ? 235.067 181.953 166.447 1.00 32.46 426 HIS A N 1
ATOM 3001 C CA . HIS A 1 426 ? 236.516 182.086 166.573 1.00 32.46 426 HIS A CA 1
ATOM 3002 C C . HIS A 1 426 ? 236.963 183.417 167.150 1.00 32.46 426 HIS A C 1
ATOM 3003 O O . HIS A 1 426 ? 238.099 183.504 167.628 1.00 32.46 426 HIS A O 1
ATOM 3010 N N . GLN A 1 427 ? 236.127 184.450 167.133 1.00 21.91 427 GLN A N 1
ATOM 3011 C CA . GLN A 1 427 ? 236.543 185.776 167.549 1.00 21.91 427 GLN A CA 1
ATOM 3012 C C . GLN A 1 427 ? 236.729 185.835 169.062 1.00 21.91 427 GLN A C 1
ATOM 3013 O O . GLN A 1 427 ? 236.370 184.917 169.802 1.00 21.91 427 GLN A O 1
ATOM 3019 N N . CYS A 1 428 ? 237.311 186.940 169.515 1.00 22.64 428 CYS A N 1
ATOM 3020 C CA . CYS A 1 428 ? 237.516 187.203 170.935 1.00 22.64 428 CYS A CA 1
ATOM 3021 C C . CYS A 1 428 ? 236.498 188.256 171.356 1.00 22.64 428 CYS A C 1
ATOM 3022 O O . CYS A 1 428 ? 236.710 189.453 171.158 1.00 22.64 428 CYS A O 1
ATOM 3025 N N . TYR A 1 429 ? 235.388 187.807 171.937 1.00 21.92 429 TYR A N 1
ATOM 3026 C CA . TYR A 1 429 ? 234.301 188.687 172.363 1.00 21.92 429 TYR A CA 1
ATOM 3027 C C . TYR A 1 429 ? 233.954 188.352 173.807 1.00 21.92 429 TYR A C 1
ATOM 3028 O O . TYR A 1 429 ? 233.062 187.543 174.069 1.00 21.92 429 TYR A O 1
ATOM 3037 N N . TYR A 1 430 ? 234.662 188.977 174.744 1.00 26.41 430 TYR A N 1
ATOM 3038 C CA . TYR A 1 430 ? 234.400 188.795 176.168 1.00 26.41 430 TYR A CA 1
ATOM 3039 C C . TYR A 1 430 ? 233.760 190.077 176.689 1.00 26.41 430 TYR A C 1
ATOM 3040 O O . TYR A 1 430 ? 234.428 190.990 177.172 1.00 26.41 430 TYR A O 1
ATOM 3049 N N . THR A 1 431 ? 232.436 190.137 176.580 1.00 43.20 431 THR A N 1
ATOM 3050 C CA . THR A 1 431 ? 231.710 191.322 177.003 1.00 43.20 431 THR A CA 1
ATOM 3051 C C . THR A 1 431 ? 231.839 191.524 178.510 1.00 43.20 431 THR A C 1
ATOM 3052 O O . THR A 1 431 ? 232.236 190.625 179.256 1.00 43.20 431 THR A O 1
ATOM 3056 N N . GLU A 1 432 ? 231.498 192.730 178.953 1.00 57.20 432 GLU A N 1
ATOM 3057 C CA . GLU A 1 432 ? 231.647 193.125 180.348 1.00 57.20 432 GLU A CA 1
ATOM 3058 C C . GLU A 1 432 ? 230.326 193.304 181.077 1.00 57.20 432 GLU A C 1
ATOM 3059 O O . GLU A 1 432 ? 230.209 192.893 182.233 1.00 57.20 432 GLU A O 1
ATOM 3065 N N . TRP A 1 433 ? 229.326 193.906 180.440 1.00 78.21 433 TRP A N 1
ATOM 3066 C CA . TRP A 1 433 ? 228.022 194.112 181.071 1.00 78.21 433 TRP A CA 1
ATOM 3067 C C . TRP A 1 433 ? 227.053 192.970 180.769 1.00 78.21 433 TRP A C 1
ATOM 3068 O O . TRP A 1 433 ? 225.916 193.191 180.356 1.00 78.21 433 TRP A O 1
ATOM 3079 N N . GLU A 1 434 ? 227.514 191.736 181.004 1.00 74.86 434 GLU A N 1
ATOM 3080 C CA . GLU A 1 434 ? 226.754 190.497 180.826 1.00 74.86 434 GLU A CA 1
ATOM 3081 C C . GLU A 1 434 ? 225.876 190.507 179.577 1.00 74.86 434 GLU A C 1
ATOM 3082 O O . GLU A 1 434 ? 224.730 190.044 179.609 1.00 74.86 434 GLU A O 1
ATOM 3088 N N . GLY A 1 435 ? 226.410 191.011 178.468 1.00 51.42 435 GLY A N 1
ATOM 3089 C CA . GLY A 1 435 ? 225.663 191.104 177.236 1.00 51.42 435 GLY A CA 1
ATOM 3090 C C . GLY A 1 435 ? 225.810 189.875 176.362 1.00 51.42 435 GLY A C 1
ATOM 3091 O O . GLY A 1 435 ? 226.291 188.824 176.797 1.00 51.42 435 GLY A O 1
ATOM 3092 N N . PRO A 1 436 ? 225.389 189.987 175.106 1.00 32.23 436 PRO A N 1
ATOM 3093 C CA . PRO A 1 436 ? 225.499 188.854 174.182 1.00 32.23 436 PRO A CA 1
ATOM 3094 C C . PRO A 1 436 ? 226.950 188.534 173.860 1.00 32.23 436 PRO A C 1
ATOM 3095 O O . PRO A 1 436 ? 227.846 189.370 173.984 1.00 32.23 436 PRO A O 1
ATOM 3099 N N . ASP A 1 437 ? 227.171 187.293 173.439 1.00 23.85 437 ASP A N 1
ATOM 3100 C CA . ASP A 1 437 ? 228.506 186.806 173.125 1.00 23.85 437 ASP A CA 1
ATOM 3101 C C . ASP A 1 437 ? 228.898 187.032 171.670 1.00 23.85 437 ASP A C 1
ATOM 3102 O O . ASP A 1 437 ? 229.967 186.577 171.254 1.00 23.85 437 ASP A O 1
ATOM 3107 N N . PHE A 1 438 ? 228.060 187.705 170.887 1.00 16.69 438 PHE A N 1
ATOM 3108 C CA . PHE A 1 438 ? 228.404 188.070 169.520 1.00 16.69 438 PHE A CA 1
ATOM 3109 C C . PHE A 1 438 ? 227.719 189.384 169.189 1.00 16.69 438 PHE A C 1
ATOM 3110 O O . PHE A 1 438 ? 226.685 189.704 169.786 1.00 16.69 438 PHE A O 1
ATOM 3118 N N . PRO A 1 439 ? 228.269 190.170 168.264 1.00 16.85 439 PRO A N 1
ATOM 3119 C CA . PRO A 1 439 ? 227.623 191.436 167.900 1.00 16.85 439 PRO A CA 1
ATOM 3120 C C . PRO A 1 439 ? 226.227 191.201 167.347 1.00 16.85 439 PRO A C 1
ATOM 3121 O O . PRO A 1 439 ? 226.012 190.312 166.522 1.00 16.85 439 PRO A O 1
ATOM 3125 N N . THR A 1 440 ? 225.283 192.028 167.791 1.00 11.66 440 THR A N 1
ATOM 3126 C CA . THR A 1 440 ? 223.879 191.846 167.454 1.00 11.66 440 THR A CA 1
ATOM 3127 C C . THR A 1 440 ? 223.211 193.204 167.308 1.00 11.66 440 THR A C 1
ATOM 3128 O O . THR A 1 440 ? 223.477 194.120 168.090 1.00 11.66 440 THR A O 1
ATOM 3132 N N . ALA A 1 441 ? 222.348 193.329 166.302 1.00 8.82 441 ALA A N 1
ATOM 3133 C CA . ALA A 1 441 ? 221.551 194.531 166.106 1.00 8.82 441 ALA A CA 1
ATOM 3134 C C . ALA A 1 441 ? 220.132 194.134 165.735 1.00 8.82 441 ALA A C 1
ATOM 3135 O O . ALA A 1 441 ? 219.925 193.126 165.059 1.00 8.82 441 ALA A O 1
ATOM 3137 N N . GLN A 1 442 ? 219.157 194.931 166.167 1.00 7.16 442 GLN A N 1
ATOM 3138 C CA . GLN A 1 442 ? 217.751 194.660 165.899 1.00 7.16 442 GLN A CA 1
ATOM 3139 C C . GLN A 1 442 ? 217.094 195.889 165.293 1.00 7.16 442 GLN A C 1
ATOM 3140 O O . GLN A 1 442 ? 217.336 197.013 165.740 1.00 7.16 442 GLN A O 1
ATOM 3146 N N . HIS A 1 443 ? 216.255 195.676 164.280 1.00 7.77 443 HIS A N 1
ATOM 3147 C CA . HIS A 1 443 ? 215.464 196.751 163.699 1.00 7.77 443 HIS A CA 1
ATOM 3148 C C . HIS A 1 443 ? 214.000 196.341 163.662 1.00 7.77 443 HIS A C 1
ATOM 3149 O O . HIS A 1 443 ? 213.661 195.257 163.175 1.00 7.77 443 HIS A O 1
ATOM 3156 N N . PHE A 1 444 ? 213.143 197.224 164.160 1.00 11.29 444 PHE A N 1
ATOM 3157 C CA . PHE A 1 444 ? 211.711 196.990 164.274 1.00 11.29 444 PHE A CA 1
ATOM 3158 C C . PHE A 1 444 ? 210.991 197.821 163.222 1.00 11.29 444 PHE A C 1
ATOM 3159 O O . PHE A 1 444 ? 211.167 199.042 163.167 1.00 11.29 444 PHE A O 1
ATOM 3167 N N . VAL A 1 445 ? 210.180 197.165 162.394 1.00 6.40 445 VAL A N 1
ATOM 3168 C CA . VAL A 1 445 ? 209.541 197.849 161.274 1.00 6.40 445 VAL A CA 1
ATOM 3169 C C . VAL A 1 445 ? 208.030 197.859 161.468 1.00 6.40 445 VAL A C 1
ATOM 3170 O O . VAL A 1 445 ? 207.516 197.331 162.458 1.00 6.40 445 VAL A O 1
ATOM 3174 N N . MET A 1 446 ? 207.314 198.470 160.530 1.00 11.03 446 MET A N 1
ATOM 3175 C CA . MET A 1 446 ? 205.859 198.449 160.494 1.00 11.03 446 MET A CA 1
ATOM 3176 C C . MET A 1 446 ? 205.405 197.938 159.136 1.00 11.03 446 MET A C 1
ATOM 3177 O O . MET A 1 446 ? 206.204 197.765 158.214 1.00 11.03 446 MET A O 1
ATOM 3182 N N . ARG A 1 447 ? 204.102 197.708 159.020 1.00 4.01 447 ARG A N 1
ATOM 3183 C CA . ARG A 1 447 ? 203.481 197.314 157.764 1.00 4.01 447 ARG A CA 1
ATOM 3184 C C . ARG A 1 447 ? 202.984 198.550 157.028 1.00 4.01 447 ARG A C 1
ATOM 3185 O O . ARG A 1 447 ? 202.523 199.505 157.655 1.00 4.01 447 ARG A O 1
ATOM 3193 N N . PHE A 1 448 ? 203.092 198.549 155.700 1.00 11.03 448 PHE A N 1
ATOM 3194 C CA . PHE A 1 448 ? 202.573 199.653 154.904 1.00 11.03 448 PHE A CA 1
ATOM 3195 C C . PHE A 1 448 ? 201.286 199.232 154.207 1.00 11.03 448 PHE A C 1
ATOM 3196 O O . PHE A 1 448 ? 201.234 198.174 153.573 1.00 11.03 448 PHE A O 1
ATOM 3204 N N . TYR A 1 449 ? 200.257 200.068 154.320 1.00 5.61 449 TYR A N 1
ATOM 3205 C CA . TYR A 1 449 ? 198.925 199.775 153.813 1.00 5.61 449 TYR A CA 1
ATOM 3206 C C . TYR A 1 449 ? 198.704 200.393 152.439 1.00 5.61 449 TYR A C 1
ATOM 3207 O O . TYR A 1 449 ? 199.214 201.471 152.129 1.00 5.61 449 TYR A O 1
ATOM 3216 N N . SER A 1 450 ? 197.925 199.689 151.617 1.00 3.85 450 SER A N 1
ATOM 3217 C CA . SER A 1 450 ? 197.420 200.222 150.357 1.00 3.85 450 SER A CA 1
ATOM 3218 C C . SER A 1 450 ? 196.205 199.404 149.954 1.00 3.85 450 SER A C 1
ATOM 3219 O O . SER A 1 450 ? 196.268 198.173 149.940 1.00 3.85 450 SER A O 1
ATOM 3222 N N . GLU A 1 451 ? 195.110 200.089 149.623 1.00 10.50 451 GLU A N 1
ATOM 3223 C CA . GLU A 1 451 ? 193.821 199.436 149.426 1.00 10.50 451 GLU A CA 1
ATOM 3224 C C . GLU A 1 451 ? 193.843 198.406 148.306 1.00 10.50 451 GLU A C 1
ATOM 3225 O O . GLU A 1 451 ? 193.671 197.210 148.558 1.00 10.50 451 GLU A O 1
ATOM 3231 N N . THR A 1 452 ? 194.057 198.850 147.068 1.00 13.83 452 THR A N 1
ATOM 3232 C CA . THR A 1 452 ? 193.967 197.929 145.943 1.00 13.83 452 THR A CA 1
ATOM 3233 C C . THR A 1 452 ? 195.106 196.922 145.936 1.00 13.83 452 THR A C 1
ATOM 3234 O O . THR A 1 452 ? 194.955 195.831 145.378 1.00 13.83 452 THR A O 1
ATOM 3238 N N . GLY A 1 453 ? 196.229 197.263 146.546 1.00 10.96 453 GLY A N 1
ATOM 3239 C CA . GLY A 1 453 ? 197.410 196.433 146.534 1.00 10.96 453 GLY A CA 1
ATOM 3240 C C . GLY A 1 453 ? 198.363 196.955 145.486 1.00 10.96 453 GLY A C 1
ATOM 3241 O O . GLY A 1 453 ? 198.292 196.574 144.314 1.00 10.96 453 GLY A O 1
ATOM 3242 N N . SER A 1 454 ? 199.272 197.822 145.917 1.00 16.74 454 SER A N 1
ATOM 3243 C CA . SER A 1 454 ? 200.291 198.420 145.070 1.00 16.74 454 SER A CA 1
ATOM 3244 C C . SER A 1 454 ? 201.167 199.281 145.958 1.00 16.74 454 SER A C 1
ATOM 3245 O O . SER A 1 454 ? 200.673 199.887 146.912 1.00 16.74 454 SER A O 1
ATOM 3248 N N . PHE A 1 455 ? 202.457 199.355 145.664 1.00 13.93 455 PHE A N 1
ATOM 3249 C CA . PHE A 1 455 ? 203.346 200.050 146.577 1.00 13.93 455 PHE A CA 1
ATOM 3250 C C . PHE A 1 455 ? 204.453 200.734 145.798 1.00 13.93 455 PHE A C 1
ATOM 3251 O O . PHE A 1 455 ? 204.890 200.255 144.747 1.00 13.93 455 PHE A O 1
ATOM 3259 N N . LEU A 1 456 ? 204.902 201.858 146.345 1.00 25.25 456 LEU A N 1
ATOM 3260 C CA . LEU A 1 456 ? 205.924 202.702 145.748 1.00 25.25 456 LEU A CA 1
ATOM 3261 C C . LEU A 1 456 ? 207.029 202.910 146.769 1.00 25.25 456 LEU A C 1
ATOM 3262 O O . LEU A 1 456 ? 206.750 203.236 147.926 1.00 25.25 456 LEU A O 1
ATOM 3267 N N . ASP A 1 457 ? 208.275 202.715 146.351 1.00 90.26 457 ASP A N 1
ATOM 3268 C CA . ASP A 1 457 ? 209.428 202.911 147.210 1.00 90.26 457 ASP A CA 1
ATOM 3269 C C . ASP A 1 457 ? 210.448 203.724 146.430 1.00 90.26 457 ASP A C 1
ATOM 3270 O O . ASP A 1 457 ? 210.581 203.567 145.217 1.00 90.26 457 ASP A O 1
ATOM 3275 N N . ILE A 1 458 ? 211.164 204.597 147.130 1.00 30.58 458 ILE A N 1
ATOM 3276 C CA . ILE A 1 458 ? 212.164 205.462 146.516 1.00 30.58 458 ILE A CA 1
ATOM 3277 C C . ILE A 1 458 ? 213.513 205.128 147.130 1.00 30.58 458 ILE A C 1
ATOM 3278 O O . ILE A 1 458 ? 213.675 205.197 148.355 1.00 30.58 458 ILE A O 1
ATOM 3283 N N . GLN A 1 459 ? 214.479 204.766 146.288 1.00 21.06 459 GLN A N 1
ATOM 3284 C CA . GLN A 1 459 ? 215.804 204.395 146.770 1.00 21.06 459 GLN A CA 1
ATOM 3285 C C . GLN A 1 459 ? 216.516 205.641 147.279 1.00 21.06 459 GLN A C 1
ATOM 3286 O O . GLN A 1 459 ? 216.927 206.498 146.490 1.00 21.06 459 GLN A O 1
ATOM 3292 N N . GLY A 1 460 ? 216.668 205.740 148.596 1.00 25.99 460 GLY A N 1
ATOM 3293 C CA . GLY A 1 460 ? 217.219 206.939 149.186 1.00 25.99 460 GLY A CA 1
ATOM 3294 C C . GLY A 1 460 ? 218.686 207.135 148.861 1.00 25.99 460 GLY A C 1
ATOM 3295 O O . GLY A 1 460 ? 219.422 206.202 148.538 1.00 25.99 460 GLY A O 1
ATOM 3296 N N . SER A 1 461 ? 219.111 208.392 148.953 1.00 22.08 461 SER A N 1
ATOM 3297 C CA . SER A 1 461 ? 220.491 208.787 148.715 1.00 22.08 461 SER A CA 1
ATOM 3298 C C . SER A 1 461 ? 221.131 209.209 150.029 1.00 22.08 461 SER A C 1
ATOM 3299 O O . SER A 1 461 ? 220.504 209.893 150.844 1.00 22.08 461 SER A O 1
ATOM 3302 N N . SER A 1 462 ? 222.381 208.795 150.232 1.00 21.92 462 SER A N 1
ATOM 3303 C CA . SER A 1 462 ? 223.120 209.101 151.451 1.00 21.92 462 SER A CA 1
ATOM 3304 C C . SER A 1 462 ? 224.332 209.985 151.167 1.00 21.92 462 SER A C 1
ATOM 3305 O O . SER A 1 462 ? 225.319 209.952 151.904 1.00 21.92 462 SER A O 1
ATOM 3308 N N . VAL A 1 463 ? 224.269 210.783 150.101 1.00 19.39 463 VAL A N 1
ATOM 3309 C CA . VAL A 1 463 ? 225.355 211.676 149.724 1.00 19.39 463 VAL A CA 1
ATOM 3310 C C . VAL A 1 463 ? 224.789 213.066 149.476 1.00 19.39 463 VAL A C 1
ATOM 3311 O O . VAL A 1 463 ? 223.604 213.240 149.186 1.00 19.39 463 VAL A O 1
ATOM 3315 N N . GLU A 1 464 ? 225.660 214.064 149.595 1.00 14.90 464 GLU A N 1
ATOM 3316 C CA . GLU A 1 464 ? 225.280 215.444 149.328 1.00 14.90 464 GLU A CA 1
ATOM 3317 C C . GLU A 1 464 ? 225.222 215.664 147.822 1.00 14.90 464 GLU A C 1
ATOM 3318 O O . GLU A 1 464 ? 226.236 215.529 147.131 1.00 14.90 464 GLU A O 1
ATOM 3324 N N . LEU A 1 465 ? 224.040 215.997 147.315 1.00 10.77 465 LEU A N 1
ATOM 3325 C CA . LEU A 1 465 ? 223.861 216.195 145.885 1.00 10.77 465 LEU A CA 1
ATOM 3326 C C . LEU A 1 465 ? 224.422 217.551 145.477 1.00 10.77 465 LEU A C 1
ATOM 3327 O O . LEU A 1 465 ? 224.105 218.574 146.091 1.00 10.77 465 LEU A O 1
ATOM 3332 N N . ASN A 1 466 ? 225.260 217.558 144.445 1.00 8.87 466 ASN A N 1
ATOM 3333 C CA . ASN A 1 466 ? 225.887 218.788 143.989 1.00 8.87 466 ASN A CA 1
ATOM 3334 C C . ASN A 1 466 ? 224.937 219.582 143.097 1.00 8.87 466 ASN A C 1
ATOM 3335 O O . ASN A 1 466 ? 223.917 219.078 142.627 1.00 8.87 466 ASN A O 1
ATOM 3340 N N . CYS A 1 467 ? 225.289 220.842 142.868 1.00 6.80 467 CYS A N 1
ATOM 3341 C CA . CYS A 1 467 ? 224.469 221.715 142.046 1.00 6.80 467 CYS A CA 1
ATOM 3342 C C . CYS A 1 467 ? 224.850 221.598 140.574 1.00 6.80 467 CYS A C 1
ATOM 3343 O O . CYS A 1 467 ? 225.970 221.225 140.218 1.00 6.80 467 CYS A O 1
ATOM 3346 N N . GLY A 1 468 ? 223.889 221.926 139.714 1.00 5.60 468 GLY A N 1
ATOM 3347 C CA . GLY A 1 468 ? 224.111 221.955 138.284 1.00 5.60 468 GLY A CA 1
ATOM 3348 C C . GLY A 1 468 ? 224.161 220.608 137.603 1.00 5.60 468 GLY A C 1
ATOM 3349 O O . GLY A 1 468 ? 224.460 220.550 136.406 1.00 5.60 468 GLY A O 1
ATOM 3350 N N . GLN A 1 469 ? 223.876 219.524 138.318 1.00 6.77 469 GLN A N 1
ATOM 3351 C CA . GLN A 1 469 ? 223.942 218.178 137.768 1.00 6.77 469 GLN A CA 1
ATOM 3352 C C . GLN A 1 469 ? 222.574 217.526 137.858 1.00 6.77 469 GLN A C 1
ATOM 3353 O O . GLN A 1 469 ? 221.954 217.522 138.926 1.00 6.77 469 GLN A O 1
ATOM 3359 N N . VAL A 1 470 ? 222.110 216.968 136.741 1.00 6.95 470 VAL A N 1
ATOM 3360 C CA . VAL A 1 470 ? 220.874 216.200 136.756 1.00 6.95 470 VAL A CA 1
ATOM 3361 C C . VAL A 1 470 ? 221.127 214.847 137.407 1.00 6.95 470 VAL A C 1
ATOM 3362 O O . VAL A 1 470 ? 222.078 214.132 137.062 1.00 6.95 470 VAL A O 1
ATOM 3366 N N . HIS A 1 471 ? 220.298 214.506 138.383 1.00 8.83 471 HIS A N 1
ATOM 3367 C CA . HIS A 1 471 ? 220.411 213.246 139.098 1.00 8.83 471 HIS A CA 1
ATOM 3368 C C . HIS A 1 471 ? 219.270 212.324 138.693 1.00 8.83 471 HIS A C 1
ATOM 3369 O O . HIS A 1 471 ? 218.228 212.768 138.204 1.00 8.83 471 HIS A O 1
ATOM 3376 N N . ASN A 1 472 ? 219.479 211.028 138.894 1.00 12.17 472 ASN A N 1
ATOM 3377 C CA . ASN A 1 472 ? 218.576 210.002 138.390 1.00 12.17 472 ASN A CA 1
ATOM 3378 C C . ASN A 1 472 ? 218.155 209.061 139.510 1.00 12.17 472 ASN A C 1
ATOM 3379 O O . ASN A 1 472 ? 218.346 207.847 139.442 1.00 12.17 472 ASN A O 1
ATOM 3384 N N . ILE A 1 473 ? 217.612 209.641 140.586 1.00 16.19 473 ILE A N 1
ATOM 3385 C CA . ILE A 1 473 ? 217.082 208.860 141.698 1.00 16.19 473 ILE A CA 1
ATOM 3386 C C . ILE A 1 473 ? 216.166 207.753 141.189 1.00 16.19 473 ILE A C 1
ATOM 3387 O O . ILE A 1 473 ? 215.383 207.948 140.253 1.00 16.19 473 ILE A O 1
ATOM 3392 N N . SER A 1 474 ? 216.261 206.583 141.814 1.00 43.11 474 SER A N 1
ATOM 3393 C CA . SER A 1 474 ? 215.542 205.396 141.375 1.00 43.11 474 SER A CA 1
ATOM 3394 C C . SER A 1 474 ? 214.313 205.157 142.243 1.00 43.11 474 SER A C 1
ATOM 3395 O O . SER A 1 474 ? 214.330 205.412 143.451 1.00 43.11 474 SER A O 1
ATOM 3398 N N . VAL A 1 475 ? 213.246 204.672 141.614 1.00 11.03 475 VAL A N 1
ATOM 3399 C CA . VAL A 1 475 ? 211.997 204.346 142.291 1.00 11.03 475 VAL A CA 1
ATOM 3400 C C . VAL A 1 475 ? 211.570 202.946 141.883 1.00 11.03 475 VAL A C 1
ATOM 3401 O O . VAL A 1 475 ? 211.482 202.644 140.689 1.00 11.03 475 VAL A O 1
ATOM 3405 N N . ARG A 1 476 ? 211.304 202.100 142.871 1.00 41.52 476 ARG A N 1
ATOM 3406 C CA . ARG A 1 476 ? 210.815 200.748 142.659 1.00 41.52 476 ARG A CA 1
ATOM 3407 C C . ARG A 1 476 ? 209.319 200.709 142.939 1.00 41.52 476 ARG A C 1
ATOM 3408 O O . ARG A 1 476 ? 208.830 201.391 143.843 1.00 41.52 476 ARG A O 1
ATOM 3416 N N . TYR A 1 477 ? 208.588 199.921 142.158 1.00 8.82 477 TYR A N 1
ATOM 3417 C CA . TYR A 1 477 ? 207.139 199.926 142.262 1.00 8.82 477 TYR A CA 1
ATOM 3418 C C . TYR A 1 477 ? 206.589 198.533 142.022 1.00 8.82 477 TYR A C 1
ATOM 3419 O O . TYR A 1 477 ? 207.023 197.839 141.100 1.00 8.82 477 TYR A O 1
ATOM 3428 N N . ILE A 1 478 ? 205.631 198.135 142.851 1.00 19.63 478 ILE A N 1
ATOM 3429 C CA . ILE A 1 478 ? 204.825 196.946 142.609 1.00 19.63 478 ILE A CA 1
ATOM 3430 C C . ILE A 1 478 ? 203.425 197.420 142.260 1.00 19.63 478 ILE A C 1
ATOM 3431 O O . ILE A 1 478 ? 202.816 198.192 143.010 1.00 19.63 478 ILE A O 1
ATOM 3436 N N . LEU A 1 479 ? 202.927 196.981 141.107 1.00 16.49 479 LEU A N 1
ATOM 3437 C CA . LEU A 1 479 ? 201.673 197.475 140.544 1.00 16.49 479 LEU A CA 1
ATOM 3438 C C . LEU A 1 479 ? 200.829 196.244 140.239 1.00 16.49 479 LEU A C 1
ATOM 3439 O O . LEU A 1 479 ? 200.865 195.717 139.125 1.00 16.49 479 LEU A O 1
ATOM 3444 N N . SER A 1 480 ? 200.074 195.787 141.232 1.00 19.48 480 SER A N 1
ATOM 3445 C CA . SER A 1 480 ? 199.421 194.492 141.152 1.00 19.48 480 SER A CA 1
ATOM 3446 C C . SER A 1 480 ? 198.180 194.551 140.269 1.00 19.48 480 SER A C 1
ATOM 3447 O O . SER A 1 480 ? 197.658 195.619 139.941 1.00 19.48 480 SER A O 1
ATOM 3450 N N . LEU A 1 481 ? 197.706 193.367 139.888 1.00 30.27 481 LEU A N 1
ATOM 3451 C CA . LEU A 1 481 ? 196.451 193.240 139.169 1.00 30.27 481 LEU A CA 1
ATOM 3452 C C . LEU A 1 481 ? 195.289 193.649 140.071 1.00 30.27 481 LEU A C 1
ATOM 3453 O O . LEU A 1 481 ? 195.453 193.902 141.268 1.00 30.27 481 LEU A O 1
ATOM 3458 N N . ASP A 1 482 ? 194.098 193.718 139.477 1.00 34.36 482 ASP A N 1
ATOM 3459 C CA . ASP A 1 482 ? 192.903 194.233 140.142 1.00 34.36 482 ASP A CA 1
ATOM 3460 C C . ASP A 1 482 ? 193.112 195.650 140.661 1.00 34.36 482 ASP A C 1
ATOM 3461 O O . ASP A 1 482 ? 192.405 196.094 141.572 1.00 34.36 482 ASP A O 1
ATOM 3466 N N . GLY A 1 483 ? 194.084 196.362 140.097 1.00 32.36 483 GLY A N 1
ATOM 3467 C CA . GLY A 1 483 ? 194.398 197.714 140.505 1.00 32.36 483 GLY A CA 1
ATOM 3468 C C . GLY A 1 483 ? 194.094 198.734 139.431 1.00 32.36 483 GLY A C 1
ATOM 3469 O O . GLY A 1 483 ? 192.939 199.128 139.246 1.00 32.36 483 GLY A O 1
ATOM 3470 N N . MET A 1 484 ? 195.130 199.169 138.713 1.00 35.34 484 MET A N 1
ATOM 3471 C CA . MET A 1 484 ? 194.943 200.177 137.678 1.00 35.34 484 MET A CA 1
ATOM 3472 C C . MET A 1 484 ? 194.108 199.671 136.509 1.00 35.34 484 MET A C 1
ATOM 3473 O O . MET A 1 484 ? 193.546 200.486 135.769 1.00 35.34 484 MET A O 1
ATOM 3478 N N . GLY A 1 485 ? 194.006 198.357 136.327 1.00 47.12 485 GLY A N 1
ATOM 3479 C CA . GLY A 1 485 ? 193.178 197.807 135.272 1.00 47.12 485 GLY A CA 1
ATOM 3480 C C . GLY A 1 485 ? 193.952 197.017 134.237 1.00 47.12 485 GLY A C 1
ATOM 3481 O O . GLY A 1 485 ? 194.774 197.574 133.504 1.00 47.12 485 GLY A O 1
ATOM 3482 N N . GLU A 1 486 ? 193.684 195.717 134.160 1.00 44.23 486 GLU A N 1
ATOM 3483 C CA . GLU A 1 486 ? 194.398 194.851 133.235 1.00 44.23 486 GLU A CA 1
ATOM 3484 C C . GLU A 1 486 ? 194.084 195.219 131.789 1.00 44.23 486 GLU A C 1
ATOM 3485 O O . GLU A 1 486 ? 193.008 195.732 131.472 1.00 44.23 486 GLU A O 1
ATOM 3491 N N . GLY A 1 487 ? 195.045 194.951 130.908 1.00 40.73 487 GLY A N 1
ATOM 3492 C CA . GLY A 1 487 ? 194.913 195.242 129.499 1.00 40.73 487 GLY A CA 1
ATOM 3493 C C . GLY A 1 487 ? 195.644 196.483 129.033 1.00 40.73 487 GLY A C 1
ATOM 3494 O O . GLY A 1 487 ? 195.825 196.654 127.821 1.00 40.73 487 GLY A O 1
ATOM 3495 N N . ALA A 1 488 ? 196.069 197.347 129.952 1.00 36.82 488 ALA A N 1
ATOM 3496 C CA . ALA A 1 488 ? 196.813 198.559 129.621 1.00 36.82 488 ALA A CA 1
ATOM 3497 C C . ALA A 1 488 ? 198.196 198.452 130.246 1.00 36.82 488 ALA A C 1
ATOM 3498 O O . ALA A 1 488 ? 198.329 198.474 131.474 1.00 36.82 488 ALA A O 1
ATOM 3500 N N . THR A 1 489 ? 199.218 198.325 129.407 1.00 30.39 489 THR A N 1
ATOM 3501 C CA . THR A 1 489 ? 200.593 198.199 129.887 1.00 30.39 489 THR A CA 1
ATOM 3502 C C . THR A 1 489 ? 201.308 199.546 129.932 1.00 30.39 489 THR A C 1
ATOM 3503 O O . THR A 1 489 ? 202.424 199.687 129.441 1.00 30.39 489 THR A O 1
ATOM 3507 N N . THR A 1 490 ? 200.692 200.541 130.565 1.00 29.56 490 THR A N 1
ATOM 3508 C CA . THR A 1 490 ? 201.302 201.860 130.672 1.00 29.56 490 THR A CA 1
ATOM 3509 C C . THR A 1 490 ? 200.771 202.549 131.917 1.00 29.56 490 THR A C 1
ATOM 3510 O O . THR A 1 490 ? 199.558 202.574 132.139 1.00 29.56 490 THR A O 1
ATOM 3514 N N . ALA A 1 491 ? 201.673 203.104 132.723 1.00 26.83 491 ALA A N 1
ATOM 3515 C CA . ALA A 1 491 ? 201.267 203.796 133.938 1.00 26.83 491 ALA A CA 1
ATOM 3516 C C . ALA A 1 491 ? 202.096 205.057 134.111 1.00 26.83 491 ALA A C 1
ATOM 3517 O O . ALA A 1 491 ? 203.303 205.050 133.864 1.00 26.83 491 ALA A O 1
ATOM 3519 N N . THR A 1 492 ? 201.454 206.133 134.551 1.00 19.45 492 THR A N 1
ATOM 3520 C CA . THR A 1 492 ? 202.121 207.410 134.763 1.00 19.45 492 THR A CA 1
ATOM 3521 C C . THR A 1 492 ? 202.296 207.651 136.254 1.00 19.45 492 THR A C 1
ATOM 3522 O O . THR A 1 492 ? 201.333 207.538 137.018 1.00 19.45 492 THR A O 1
ATOM 3526 N N . PHE A 1 493 ? 203.518 207.981 136.665 1.00 11.44 493 PHE A N 1
ATOM 3527 C CA . PHE A 1 493 ? 203.828 208.332 138.042 1.00 11.44 493 PHE A CA 1
ATOM 3528 C C . PHE A 1 493 ? 204.167 209.812 138.091 1.00 11.44 493 PHE A C 1
ATOM 3529 O O . PHE A 1 493 ? 205.095 210.266 137.409 1.00 11.44 493 PHE A O 1
ATOM 3537 N N . TYR A 1 494 ? 203.409 210.561 138.878 1.00 11.03 494 TYR A N 1
ATOM 3538 C CA . TYR A 1 494 ? 203.620 211.986 139.018 1.00 11.03 494 TYR A CA 1
ATOM 3539 C C . TYR A 1 494 ? 204.651 212.250 140.103 1.00 11.03 494 TYR A C 1
ATOM 3540 O O . TYR A 1 494 ? 204.808 211.470 141.048 1.00 11.03 494 TYR A O 1
ATOM 3549 N N . TYR A 1 495 ? 205.332 213.380 139.968 1.00 12.01 495 TYR A N 1
ATOM 3550 C CA . TYR A 1 495 ? 206.605 213.636 140.614 1.00 12.01 495 TYR A CA 1
ATOM 3551 C C . TYR A 1 495 ? 206.667 215.065 141.124 1.00 12.01 495 TYR A C 1
ATOM 3552 O O . TYR A 1 495 ? 206.320 215.998 140.398 1.00 12.01 495 TYR A O 1
ATOM 3561 N N . LEU A 1 496 ? 207.148 215.240 142.354 1.00 11.03 496 LEU A N 1
ATOM 3562 C CA . LEU A 1 496 ? 207.092 216.540 143.000 1.00 11.03 496 LEU A CA 1
ATOM 3563 C C . LEU A 1 496 ? 208.288 216.695 143.925 1.00 11.03 496 LEU A C 1
ATOM 3564 O O . LEU A 1 496 ? 208.789 215.714 144.481 1.00 11.03 496 LEU A O 1
ATOM 3569 N N . ALA A 1 497 ? 208.736 217.936 144.097 1.00 53.33 497 ALA A N 1
ATOM 3570 C CA . ALA A 1 497 ? 209.835 218.251 144.996 1.00 53.33 497 ALA A CA 1
ATOM 3571 C C . ALA A 1 497 ? 209.460 219.452 145.848 1.00 53.33 497 ALA A C 1
ATOM 3572 O O . ALA A 1 497 ? 208.688 220.311 145.422 1.00 53.33 497 ALA A O 1
ATOM 3574 N N . MET A 1 498 ? 210.018 219.512 147.053 1.00 9.62 498 MET A N 1
ATOM 3575 C CA . MET A 1 498 ? 209.700 220.565 148.012 1.00 9.62 498 MET A CA 1
ATOM 3576 C C . MET A 1 498 ? 211.004 221.065 148.616 1.00 9.62 498 MET A C 1
ATOM 3577 O O . MET A 1 498 ? 211.671 220.326 149.348 1.00 9.62 498 MET A O 1
ATOM 3582 N N . SER A 1 499 ? 211.371 222.312 148.314 1.00 6.72 499 SER A N 1
ATOM 3583 C CA . SER A 1 499 ? 212.694 222.805 148.700 1.00 6.72 499 SER A CA 1
ATOM 3584 C C . SER A 1 499 ? 212.726 223.298 150.144 1.00 6.72 499 SER A C 1
ATOM 3585 O O . SER A 1 499 ? 213.367 222.687 151.004 1.00 6.72 499 SER A O 1
ATOM 3588 N N . ARG A 1 500 ? 212.033 224.399 150.434 1.00 6.29 500 ARG A N 1
ATOM 3589 C CA . ARG A 1 500 ? 211.982 224.915 151.798 1.00 6.29 500 ARG A CA 1
ATOM 3590 C C . ARG A 1 500 ? 210.571 224.882 152.363 1.00 6.29 500 ARG A C 1
ATOM 3591 O O . ARG A 1 500 ? 210.322 224.205 153.364 1.00 6.29 500 ARG A O 1
ATOM 3599 N N . ALA A 1 501 ? 209.639 225.602 151.744 1.00 7.50 501 ALA A N 1
ATOM 3600 C CA . ALA A 1 501 ? 208.224 225.440 152.049 1.00 7.50 501 ALA A CA 1
ATOM 3601 C C . ALA A 1 501 ? 207.396 225.596 150.782 1.00 7.50 501 ALA A C 1
ATOM 3602 O O . ALA A 1 501 ? 206.181 225.796 150.872 1.00 7.50 501 ALA A O 1
ATOM 3604 N N . LYS A 1 502 ? 208.025 225.537 149.615 1.00 9.46 502 LYS A N 1
ATOM 3605 C CA . LYS A 1 502 ? 207.374 225.795 148.345 1.00 9.46 502 LYS A CA 1
ATOM 3606 C C . LYS A 1 502 ? 207.641 224.631 147.408 1.00 9.46 502 LYS A C 1
ATOM 3607 O O . LYS A 1 502 ? 208.661 223.949 147.517 1.00 9.46 502 LYS A O 1
ATOM 3613 N N . ILE A 1 503 ? 206.718 224.409 146.491 1.00 11.68 503 ILE A N 1
ATOM 3614 C CA . ILE A 1 503 ? 206.829 223.318 145.536 1.00 11.68 503 ILE A CA 1
ATOM 3615 C C . ILE A 1 503 ? 207.586 223.813 144.314 1.00 11.68 503 ILE A C 1
ATOM 3616 O O . ILE A 1 503 ? 207.200 224.809 143.692 1.00 11.68 503 ILE A O 1
ATOM 3621 N N . VAL A 1 504 ? 208.670 223.123 143.976 1.00 136.73 504 VAL A N 1
ATOM 3622 C CA . VAL A 1 504 ? 209.476 223.447 142.808 1.00 136.73 504 VAL A CA 1
ATOM 3623 C C . VAL A 1 504 ? 209.837 222.146 142.106 1.00 136.73 504 VAL A C 1
ATOM 3624 O O . VAL A 1 504 ? 209.933 221.088 142.734 1.00 136.73 504 VAL A O 1
ATOM 3628 N N . GLN A 1 505 ? 210.011 222.225 140.786 1.00 11.03 505 GLN A N 1
ATOM 3629 C CA . GLN A 1 505 ? 210.409 221.085 139.959 1.00 11.03 505 GLN A CA 1
ATOM 3630 C C . GLN A 1 505 ? 209.380 219.951 140.051 1.00 11.03 505 GLN A C 1
ATOM 3631 O O . GLN A 1 505 ? 209.616 218.894 140.634 1.00 11.03 505 GLN A O 1
ATOM 3637 N N . HIS A 1 506 ? 208.205 220.225 139.492 1.00 14.41 506 HIS A N 1
ATOM 3638 C CA . HIS A 1 506 ? 207.223 219.177 139.261 1.00 14.41 506 HIS A CA 1
ATOM 3639 C C . HIS A 1 506 ? 207.571 218.402 137.994 1.00 14.41 506 HIS A C 1
ATOM 3640 O O . HIS A 1 506 ? 208.356 218.855 137.158 1.00 14.41 506 HIS A O 1
ATOM 3647 N N . GLY A 1 507 ? 206.972 217.224 137.849 1.00 19.09 507 GLY A N 1
ATOM 3648 C CA . GLY A 1 507 ? 207.270 216.414 136.679 1.00 19.09 507 GLY A CA 1
ATOM 3649 C C . GLY A 1 507 ? 206.383 215.193 136.574 1.00 19.09 507 GLY A C 1
ATOM 3650 O O . GLY A 1 507 ? 205.636 214.849 137.493 1.00 19.09 507 GLY A O 1
ATOM 3651 N N . GLN A 1 508 ? 206.495 214.532 135.426 1.00 9.50 508 GLN A N 1
ATOM 3652 C CA . GLN A 1 508 ? 205.730 213.333 135.112 1.00 9.50 508 GLN A CA 1
ATOM 3653 C C . GLN A 1 508 ? 206.654 212.300 134.497 1.00 9.50 508 GLN A C 1
ATOM 3654 O O . GLN A 1 508 ? 207.357 212.607 133.532 1.00 9.50 508 GLN A O 1
ATOM 3660 N N . ARG A 1 509 ? 206.644 211.078 135.025 1.00 10.11 509 ARG A N 1
ATOM 3661 C CA . ARG A 1 509 ? 207.409 209.995 134.426 1.00 10.11 509 ARG A CA 1
ATOM 3662 C C . ARG A 1 509 ? 206.458 208.862 134.078 1.00 10.11 509 ARG A C 1
ATOM 3663 O O . ARG A 1 509 ? 205.802 208.305 134.961 1.00 10.11 509 ARG A O 1
ATOM 3671 N N . ASP A 1 510 ? 206.377 208.529 132.797 1.00 10.62 510 ASP A N 1
ATOM 3672 C CA . ASP A 1 510 ? 205.498 207.473 132.322 1.00 10.62 510 ASP A CA 1
ATOM 3673 C C . ASP A 1 510 ? 206.310 206.225 132.012 1.00 10.62 510 ASP A C 1
ATOM 3674 O O . ASP A 1 510 ? 207.380 206.302 131.403 1.00 10.62 510 ASP A O 1
ATOM 3679 N N . VAL A 1 511 ? 205.802 205.074 132.447 1.00 27.12 511 VAL A N 1
ATOM 3680 C CA . VAL A 1 511 ? 206.503 203.806 132.323 1.00 27.12 511 VAL A CA 1
ATOM 3681 C C . VAL A 1 511 ? 205.655 202.853 131.497 1.00 27.12 511 VAL A C 1
ATOM 3682 O O . VAL A 1 511 ? 204.424 202.818 131.625 1.00 27.12 511 VAL A O 1
ATOM 3686 N N . HIS A 1 512 ? 206.322 202.103 130.626 1.00 28.52 512 HIS A N 1
ATOM 3687 C CA . HIS A 1 512 ? 205.695 201.078 129.803 1.00 28.52 512 HIS A CA 1
ATOM 3688 C C . HIS A 1 512 ? 205.937 199.726 130.458 1.00 28.52 512 HIS A C 1
ATOM 3689 O O . HIS A 1 512 ? 207.088 199.306 130.615 1.00 28.52 512 HIS A O 1
ATOM 3696 N N . LEU A 1 513 ? 204.856 199.046 130.837 1.00 26.55 513 LEU A N 1
ATOM 3697 C CA . LEU A 1 513 ? 204.948 197.787 131.574 1.00 26.55 513 LEU A CA 1
ATOM 3698 C C . LEU A 1 513 ? 205.164 196.634 130.593 1.00 26.55 513 LEU A C 1
ATOM 3699 O O . LEU A 1 513 ? 204.280 195.819 130.322 1.00 26.55 513 LEU A O 1
ATOM 3704 N N . ASN A 1 514 ? 206.382 196.580 130.049 1.00 45.31 514 ASN A N 1
ATOM 3705 C CA . ASN A 1 514 ? 206.746 195.466 129.180 1.00 45.31 514 ASN A CA 1
ATOM 3706 C C . ASN A 1 514 ? 206.720 194.149 129.945 1.00 45.31 514 ASN A C 1
ATOM 3707 O O . ASN A 1 514 ? 206.233 193.134 129.434 1.00 45.31 514 ASN A O 1
ATOM 3712 N N . GLN A 1 515 ? 207.231 194.149 131.173 1.00 44.11 515 GLN A N 1
ATOM 3713 C CA . GLN A 1 515 ? 207.129 192.994 132.049 1.00 44.11 515 GLN A CA 1
ATOM 3714 C C . GLN A 1 515 ? 205.787 193.043 132.778 1.00 44.11 515 GLN A C 1
ATOM 3715 O O . GLN A 1 515 ? 204.905 193.840 132.446 1.00 44.11 515 GLN A O 1
ATOM 3721 N N . SER A 1 516 ? 205.614 192.190 133.786 1.00 30.58 516 SER A N 1
ATOM 3722 C CA . SER A 1 516 ? 204.276 191.967 134.331 1.00 30.58 516 SER A CA 1
ATOM 3723 C C . SER A 1 516 ? 203.863 193.055 135.318 1.00 30.58 516 SER A C 1
ATOM 3724 O O . SER A 1 516 ? 202.925 193.816 135.062 1.00 30.58 516 SER A O 1
ATOM 3727 N N . LYS A 1 517 ? 204.554 193.148 136.453 1.00 21.81 517 LYS A N 1
ATOM 3728 C CA . LYS A 1 517 ? 204.090 194.048 137.500 1.00 21.81 517 LYS A CA 1
ATOM 3729 C C . LYS A 1 517 ? 205.174 194.793 138.260 1.00 21.81 517 LYS A C 1
ATOM 3730 O O . LYS A 1 517 ? 204.841 195.764 138.942 1.00 21.81 517 LYS A O 1
ATOM 3736 N N . SER A 1 518 ? 206.436 194.394 138.186 1.00 20.53 518 SER A N 1
ATOM 3737 C CA . SER A 1 518 ? 207.474 194.952 139.043 1.00 20.53 518 SER A CA 1
ATOM 3738 C C . SER A 1 518 ? 208.550 195.622 138.199 1.00 20.53 518 SER A C 1
ATOM 3739 O O . SER A 1 518 ? 208.450 195.714 136.975 1.00 20.53 518 SER A O 1
ATOM 3742 N N . GLY A 1 519 ? 209.590 196.096 138.878 1.00 19.59 519 GLY A N 1
ATOM 3743 C CA . GLY A 1 519 ? 210.687 196.771 138.214 1.00 19.59 519 GLY A CA 1
ATOM 3744 C C . GLY A 1 519 ? 211.065 198.074 138.883 1.00 19.59 519 GLY A C 1
ATOM 3745 O O . GLY A 1 519 ? 210.814 198.262 140.077 1.00 19.59 519 GLY A O 1
ATOM 3746 N N . LEU A 1 520 ? 211.680 198.979 138.126 1.00 20.93 520 LEU A N 1
ATOM 3747 C CA . LEU A 1 520 ? 212.011 200.298 138.639 1.00 20.93 520 LEU A CA 1
ATOM 3748 C C . LEU A 1 520 ? 212.166 201.255 137.469 1.00 20.93 520 LEU A C 1
ATOM 3749 O O . LEU A 1 520 ? 212.330 200.841 136.320 1.00 20.93 520 LEU A O 1
ATOM 3754 N N . PHE A 1 521 ? 212.110 202.546 137.783 1.00 14.74 521 PHE A N 1
ATOM 3755 C CA . PHE A 1 521 ? 212.343 203.601 136.809 1.00 14.74 521 PHE A CA 1
ATOM 3756 C C . PHE A 1 521 ? 213.157 204.699 137.476 1.00 14.74 521 PHE A C 1
ATOM 3757 O O . PHE A 1 521 ? 213.247 204.778 138.703 1.00 14.74 521 PHE A O 1
ATOM 3765 N N . ASN A 1 522 ? 213.756 205.554 136.654 1.00 18.33 522 ASN A N 1
ATOM 3766 C CA . ASN A 1 522 ? 214.661 206.593 137.120 1.00 18.33 522 ASN A CA 1
ATOM 3767 C C . ASN A 1 522 ? 213.991 207.959 137.053 1.00 18.33 522 ASN A C 1
ATOM 3768 O O . ASN A 1 522 ? 213.266 208.264 136.102 1.00 18.33 522 ASN A O 1
ATOM 3773 N N . ILE A 1 523 ? 214.235 208.774 138.073 1.00 9.19 523 ILE A N 1
ATOM 3774 C CA . ILE A 1 523 ? 213.654 210.105 138.192 1.00 9.19 523 ILE A CA 1
ATOM 3775 C C . ILE A 1 523 ? 214.737 211.123 137.868 1.00 9.19 523 ILE A C 1
ATOM 3776 O O . ILE A 1 523 ? 215.709 211.265 138.618 1.00 9.19 523 ILE A O 1
ATOM 3781 N N . GLY A 1 524 ? 214.568 211.844 136.766 1.00 7.09 524 GLY A N 1
ATOM 3782 C CA . GLY A 1 524 ? 215.591 212.775 136.333 1.00 7.09 524 GLY A CA 1
ATOM 3783 C C . GLY A 1 524 ? 215.590 214.091 137.082 1.00 7.09 524 GLY A C 1
ATOM 3784 O O . GLY A 1 524 ? 215.371 215.145 136.479 1.00 7.09 524 GLY A O 1
ATOM 3785 N N . LEU A 1 525 ? 215.835 214.049 138.390 1.00 4.66 525 LEU A N 1
ATOM 3786 C CA . LEU A 1 525 ? 215.831 215.269 139.186 1.00 4.66 525 LEU A CA 1
ATOM 3787 C C . LEU A 1 525 ? 216.954 216.197 138.745 1.00 4.66 525 LEU A C 1
ATOM 3788 O O . LEU A 1 525 ? 218.082 215.763 138.501 1.00 4.66 525 LEU A O 1
ATOM 3793 N N . ASN A 1 526 ? 216.633 217.483 138.635 1.00 9.17 526 ASN A N 1
ATOM 3794 C CA . ASN A 1 526 ? 217.560 218.512 138.165 1.00 9.17 526 ASN A CA 1
ATOM 3795 C C . ASN A 1 526 ? 217.894 219.419 139.345 1.00 9.17 526 ASN A C 1
ATOM 3796 O O . ASN A 1 526 ? 217.261 220.455 139.548 1.00 9.17 526 ASN A O 1
ATOM 3801 N N . VAL A 1 527 ? 218.907 219.028 140.116 1.00 8.26 527 VAL A N 1
ATOM 3802 C CA . VAL A 1 527 ? 219.279 219.787 141.302 1.00 8.26 527 VAL A CA 1
ATOM 3803 C C . VAL A 1 527 ? 219.905 221.107 140.879 1.00 8.26 527 VAL A C 1
ATOM 3804 O O . VAL A 1 527 ? 220.837 221.139 140.067 1.00 8.26 527 VAL A O 1
ATOM 3808 N N . THR A 1 528 ? 219.395 222.202 141.430 1.00 6.47 528 THR A N 1
ATOM 3809 C CA . THR A 1 528 ? 219.849 223.535 141.076 1.00 6.47 528 THR A CA 1
ATOM 3810 C C . THR A 1 528 ? 219.919 224.353 142.361 1.00 6.47 528 THR A C 1
ATOM 3811 O O . THR A 1 528 ? 219.460 223.918 143.420 1.00 6.47 528 THR A O 1
ATOM 3815 N N . SER A 1 529 ? 220.514 225.542 142.267 1.00 5.05 529 SER A N 1
ATOM 3816 C CA . SER A 1 529 ? 220.703 226.393 143.435 1.00 5.05 529 SER A CA 1
ATOM 3817 C C . SER A 1 529 ? 219.395 226.733 144.136 1.00 5.05 529 SER A C 1
ATOM 3818 O O . SER A 1 529 ? 219.408 227.017 145.338 1.00 5.05 529 SER A O 1
ATOM 3821 N N . ASP A 1 530 ? 218.270 226.714 143.421 1.00 4.39 530 ASP A N 1
ATOM 3822 C CA . ASP A 1 530 ? 216.995 227.055 144.038 1.00 4.39 530 ASP A CA 1
ATOM 3823 C C . ASP A 1 530 ? 216.490 225.989 145.001 1.00 4.39 530 ASP A C 1
ATOM 3824 O O . ASP A 1 530 ? 215.510 226.241 145.708 1.00 4.39 530 ASP A O 1
ATOM 3829 N N . LEU A 1 531 ? 217.122 224.818 145.051 1.00 3.87 531 LEU A N 1
ATOM 3830 C CA . LEU A 1 531 ? 216.831 223.827 146.081 1.00 3.87 531 LEU A CA 1
ATOM 3831 C C . LEU A 1 531 ? 217.806 224.031 147.237 1.00 3.87 531 LEU A C 1
ATOM 3832 O O . LEU A 1 531 ? 218.993 223.710 147.126 1.00 3.87 531 LEU A O 1
ATOM 3837 N N . ALA A 1 532 ? 217.301 224.565 148.344 1.00 7.10 532 ALA A N 1
ATOM 3838 C CA . ALA A 1 532 ? 218.090 224.783 149.542 1.00 7.10 532 ALA A CA 1
ATOM 3839 C C . ALA A 1 532 ? 218.429 223.440 150.180 1.00 7.10 532 ALA A C 1
ATOM 3840 O O . ALA A 1 532 ? 218.006 222.391 149.693 1.00 7.10 532 ALA A O 1
ATOM 3842 N N . PRO A 1 533 ? 219.203 223.430 151.267 1.00 9.44 533 PRO A N 1
ATOM 3843 C CA . PRO A 1 533 ? 219.423 222.167 151.980 1.00 9.44 533 PRO A CA 1
ATOM 3844 C C . PRO A 1 533 ? 218.113 221.570 152.464 1.00 9.44 533 PRO A C 1
ATOM 3845 O O . PRO A 1 533 ? 217.191 222.284 152.861 1.00 9.44 533 PRO A O 1
ATOM 3849 N N . GLY A 1 534 ? 218.039 220.243 152.426 1.00 11.03 534 GLY A N 1
ATOM 3850 C CA . GLY A 1 534 ? 216.844 219.547 152.856 1.00 11.03 534 GLY A CA 1
ATOM 3851 C C . GLY A 1 534 ? 215.706 219.649 151.864 1.00 11.03 534 GLY A C 1
ATOM 3852 O O . GLY A 1 534 ? 214.690 220.289 152.144 1.00 11.03 534 GLY A O 1
ATOM 3853 N N . ALA A 1 535 ? 215.865 219.030 150.699 1.00 11.03 535 ALA A N 1
ATOM 3854 C CA . ALA A 1 535 ? 214.821 219.005 149.683 1.00 11.03 535 ALA A CA 1
ATOM 3855 C C . ALA A 1 535 ? 214.103 217.667 149.770 1.00 11.03 535 ALA A C 1
ATOM 3856 O O . ALA A 1 535 ? 214.738 216.613 149.671 1.00 11.03 535 ALA A O 1
ATOM 3858 N N . GLU A 1 536 ? 212.790 217.703 149.957 1.00 14.05 536 GLU A N 1
ATOM 3859 C CA . GLU A 1 536 ? 212.016 216.487 150.155 1.00 14.05 536 GLU A CA 1
ATOM 3860 C C . GLU A 1 536 ? 211.319 216.101 148.860 1.00 14.05 536 GLU A C 1
ATOM 3861 O O . GLU A 1 536 ? 210.684 216.939 148.211 1.00 14.05 536 GLU A O 1
ATOM 3867 N N . LEU A 1 537 ? 211.443 214.834 148.490 1.00 9.65 537 LEU A N 1
ATOM 3868 C CA . LEU A 1 537 ? 210.984 214.336 147.205 1.00 9.65 537 LEU A CA 1
ATOM 3869 C C . LEU A 1 537 ? 209.751 213.471 147.401 1.00 9.65 537 LEU A C 1
ATOM 3870 O O . LEU A 1 537 ? 209.714 212.635 148.308 1.00 9.65 537 LEU A O 1
ATOM 3875 N N . ILE A 1 538 ? 208.747 213.667 146.547 1.00 11.03 538 ILE A N 1
ATOM 3876 C CA . ILE A 1 538 ? 207.480 212.955 146.632 1.00 11.03 538 ILE A CA 1
ATOM 3877 C C . ILE A 1 538 ? 207.166 212.363 145.269 1.00 11.03 538 ILE A C 1
ATOM 3878 O O . ILE A 1 538 ? 207.270 213.052 144.249 1.00 11.03 538 ILE A O 1
ATOM 3883 N N . VAL A 1 539 ? 206.797 211.087 145.245 1.00 11.03 539 VAL A N 1
ATOM 3884 C CA . VAL A 1 539 ? 206.340 210.437 144.024 1.00 11.03 539 VAL A CA 1
ATOM 3885 C C . VAL A 1 539 ? 205.017 209.761 144.329 1.00 11.03 539 VAL A C 1
ATOM 3886 O O . VAL A 1 539 ? 204.913 209.020 145.312 1.00 11.03 539 VAL A O 1
ATOM 3890 N N . TYR A 1 540 ? 204.003 210.016 143.502 1.00 10.85 540 TYR A N 1
ATOM 3891 C CA . TYR A 1 540 ? 202.706 209.394 143.726 1.00 10.85 540 TYR A CA 1
ATOM 3892 C C . TYR A 1 540 ? 202.075 208.976 142.410 1.00 10.85 540 TYR A C 1
ATOM 3893 O O . TYR A 1 540 ? 202.331 209.568 141.362 1.00 10.85 540 TYR A O 1
ATOM 3902 N N . CYS A 1 541 ? 201.233 207.955 142.486 1.00 11.03 541 CYS A N 1
ATOM 3903 C CA . CYS A 1 541 ? 200.423 207.506 141.365 1.00 11.03 541 CYS A CA 1
ATOM 3904 C C . CYS A 1 541 ? 198.988 207.330 141.828 1.00 11.03 541 CYS A C 1
ATOM 3905 O O . CYS A 1 541 ? 198.741 206.858 142.941 1.00 11.03 541 CYS A O 1
ATOM 3908 N N . ILE A 1 542 ? 198.043 207.716 140.976 1.00 22.10 542 ILE A N 1
ATOM 3909 C CA . ILE A 1 542 ? 196.619 207.609 141.272 1.00 22.10 542 ILE A CA 1
ATOM 3910 C C . ILE A 1 542 ? 196.031 206.547 140.347 1.00 22.10 542 ILE A C 1
ATOM 3911 O O . ILE A 1 542 ? 195.950 206.734 139.127 1.00 22.10 542 ILE A O 1
ATOM 3916 N N . LEU A 1 543 ? 195.654 205.404 140.925 1.00 18.49 543 LEU A N 1
ATOM 3917 C CA . LEU A 1 543 ? 195.430 204.218 140.100 1.00 18.49 543 LEU A CA 1
ATOM 3918 C C . LEU A 1 543 ? 194.018 204.167 139.525 1.00 18.49 543 LEU A C 1
ATOM 3919 O O . LEU A 1 543 ? 193.808 204.436 138.339 1.00 18.49 543 LEU A O 1
ATOM 3924 N N . ASP A 1 544 ? 193.035 203.832 140.361 1.00 34.13 544 ASP A N 1
ATOM 3925 C CA . ASP A 1 544 ? 191.630 203.935 139.989 1.00 34.13 544 ASP A CA 1
ATOM 3926 C C . ASP A 1 544 ? 190.833 204.545 141.132 1.00 34.13 544 ASP A C 1
ATOM 3927 O O . ASP A 1 544 ? 189.904 205.329 140.912 1.00 34.13 544 ASP A O 1
ATOM 3932 N N . LEU A 1 545 ? 191.184 204.163 142.361 1.00 30.26 545 LEU A N 1
ATOM 3933 C CA . LEU A 1 545 ? 190.578 204.750 143.547 1.00 30.26 545 LEU A CA 1
ATOM 3934 C C . LEU A 1 545 ? 191.593 204.934 144.667 1.00 30.26 545 LEU A C 1
ATOM 3935 O O . LEU A 1 545 ? 191.192 205.216 145.802 1.00 30.26 545 LEU A O 1
ATOM 3940 N N . GLU A 1 546 ? 192.884 204.775 144.394 1.00 14.96 546 GLU A N 1
ATOM 3941 C CA . GLU A 1 546 ? 193.903 204.838 145.429 1.00 14.96 546 GLU A CA 1
ATOM 3942 C C . GLU A 1 546 ? 195.044 205.723 144.957 1.00 14.96 546 GLU A C 1
ATOM 3943 O O . GLU A 1 546 ? 195.498 205.600 143.815 1.00 14.96 546 GLU A O 1
ATOM 3949 N N . LEU A 1 547 ? 195.500 206.609 145.834 1.00 12.18 547 LEU A N 1
ATOM 3950 C CA . LEU A 1 547 ? 196.647 207.475 145.589 1.00 12.18 547 LEU A CA 1
ATOM 3951 C C . LEU A 1 547 ? 197.797 206.956 146.439 1.00 12.18 547 LEU A C 1
ATOM 3952 O O . LEU A 1 547 ? 197.797 207.132 147.661 1.00 12.18 547 LEU A O 1
ATOM 3957 N N . ILE A 1 548 ? 198.772 206.321 145.800 1.00 26.85 548 ILE A N 1
ATOM 3958 C CA . ILE A 1 548 ? 199.920 205.746 146.491 1.00 26.85 548 ILE A CA 1
ATOM 3959 C C . ILE A 1 548 ? 201.113 206.679 146.331 1.00 26.85 548 ILE A C 1
ATOM 3960 O O . ILE A 1 548 ? 201.470 207.059 145.210 1.00 26.85 548 ILE A O 1
ATOM 3965 N N .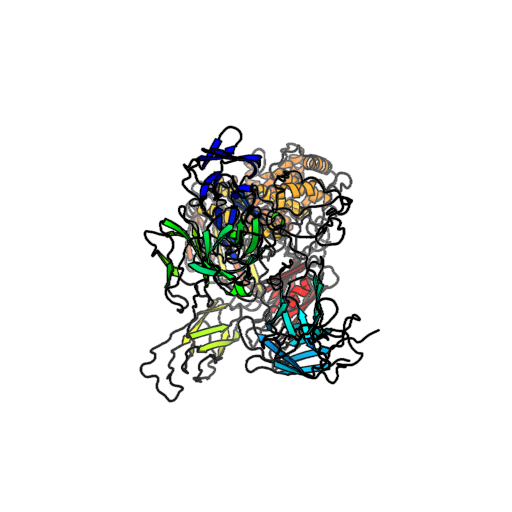 ALA A 1 549 ? 201.714 207.074 147.452 1.00 32.37 549 ALA A N 1
ATOM 3966 C CA . ALA A 1 549 ? 202.788 208.055 147.443 1.00 32.37 549 ALA A CA 1
ATOM 3967 C C . ALA A 1 549 ? 203.895 207.640 148.398 1.00 32.37 549 ALA A C 1
ATOM 3968 O O . ALA A 1 549 ? 203.644 207.036 149.442 1.00 32.37 549 ALA A O 1
ATOM 3970 N N . ASP A 1 550 ? 205.125 207.982 148.027 1.00 11.03 550 ASP A N 1
ATOM 3971 C CA . ASP A 1 550 ? 206.277 207.789 148.895 1.00 11.03 550 ASP A CA 1
ATOM 3972 C C . ASP A 1 550 ? 207.176 209.012 148.821 1.00 11.03 550 ASP A C 1
ATOM 3973 O O . ASP A 1 550 ? 207.284 209.663 147.777 1.00 11.03 550 ASP A O 1
ATOM 3978 N N . THR A 1 551 ? 207.823 209.317 149.946 1.00 9.94 551 THR A N 1
ATOM 3979 C CA . THR A 1 551 ? 208.611 210.530 150.103 1.00 9.94 551 THR A CA 1
ATOM 3980 C C . THR A 1 551 ? 209.960 210.209 150.730 1.00 9.94 551 THR A C 1
ATOM 3981 O O . THR A 1 551 ? 210.089 209.274 151.523 1.00 9.94 551 THR A O 1
ATOM 3985 N N . ILE A 1 552 ? 210.964 211.009 150.375 1.00 10.23 552 ILE A N 1
ATOM 3986 C CA . ILE A 1 552 ? 212.282 210.972 151.001 1.00 10.23 552 ILE A CA 1
ATOM 3987 C C . ILE A 1 552 ? 212.744 212.403 151.257 1.00 10.23 552 ILE A C 1
ATOM 3988 O O . ILE A 1 552 ? 212.073 213.367 150.888 1.00 10.23 552 ILE A O 1
ATOM 3993 N N . SER A 1 553 ? 213.920 212.533 151.867 1.00 7.45 553 SER A N 1
ATOM 3994 C CA . SER A 1 553 ? 214.390 213.772 152.485 1.00 7.45 553 SER A CA 1
ATOM 3995 C C . SER A 1 553 ? 215.795 214.130 152.011 1.00 7.45 553 SER A C 1
ATOM 3996 O O . SER A 1 553 ? 216.713 214.310 152.813 1.00 7.45 553 SER A O 1
ATOM 3999 N N . LEU A 1 554 ? 215.987 214.207 150.691 1.00 5.22 554 LEU A N 1
ATOM 4000 C CA . LEU A 1 554 ? 217.314 214.398 150.118 1.00 5.22 554 LEU A CA 1
ATOM 4001 C C . LEU A 1 554 ? 218.026 215.593 150.737 1.00 5.22 554 LEU A C 1
ATOM 4002 O O . LEU A 1 554 ? 217.402 216.580 151.139 1.00 5.22 554 LEU A O 1
ATOM 4007 N N . ASP A 1 555 ? 219.351 215.502 150.790 1.00 15.30 555 ASP A N 1
ATOM 4008 C CA . ASP A 1 555 ? 220.207 216.587 151.245 1.00 15.30 555 ASP A CA 1
ATOM 4009 C C . ASP A 1 555 ? 220.915 217.200 150.046 1.00 15.30 555 ASP A C 1
ATOM 4010 O O . ASP A 1 555 ? 221.521 216.482 149.245 1.00 15.30 555 ASP A O 1
ATOM 4015 N N . ILE A 1 556 ? 220.840 218.522 149.932 1.00 13.22 556 ILE A N 1
ATOM 4016 C CA . ILE A 1 556 ? 221.439 219.264 148.831 1.00 13.22 556 ILE A CA 1
ATOM 4017 C C . ILE A 1 556 ? 222.519 220.174 149.397 1.00 13.22 556 ILE A C 1
ATOM 4018 O O . ILE A 1 556 ? 222.340 220.770 150.463 1.00 13.22 556 ILE A O 1
ATOM 4023 N N . GLU A 1 557 ? 223.646 220.265 148.694 1.00 11.76 557 GLU A N 1
ATOM 4024 C CA . GLU A 1 557 ? 224.701 221.166 149.127 1.00 11.76 557 GLU A CA 1
ATOM 4025 C C . GLU A 1 557 ? 224.261 222.615 148.939 1.00 11.76 557 GLU A C 1
ATOM 4026 O O . GLU A 1 557 ? 223.386 222.927 148.127 1.00 11.76 557 GLU A O 1
ATOM 4032 N N . LYS A 1 558 ? 224.884 223.505 149.705 1.00 7.13 558 LYS A N 1
ATOM 4033 C CA . LYS A 1 558 ? 224.487 224.906 149.748 1.00 7.13 558 LYS A CA 1
ATOM 4034 C C . LYS A 1 558 ? 225.173 225.670 148.622 1.00 7.13 558 LYS A C 1
ATOM 4035 O O . LYS A 1 558 ? 226.406 225.683 148.537 1.00 7.13 558 LYS A O 1
ATOM 4041 N N . CYS A 1 559 ? 224.377 226.314 147.765 1.00 8.39 559 CYS A N 1
ATOM 4042 C CA . CYS A 1 559 ? 224.898 226.969 146.574 1.00 8.39 559 CYS A CA 1
ATOM 4043 C C . CYS A 1 559 ? 224.568 228.451 146.471 1.00 8.39 559 CYS A C 1
ATOM 4044 O O . CYS A 1 559 ? 225.220 229.151 145.689 1.00 8.39 559 CYS A O 1
ATOM 4047 N N . PHE A 1 560 ? 223.572 228.941 147.206 1.00 5.69 560 PHE A N 1
ATOM 4048 C CA . PHE A 1 560 ? 223.354 230.366 147.439 1.00 5.69 560 PHE A CA 1
ATOM 4049 C C . PHE A 1 560 ? 222.988 231.151 146.186 1.00 5.69 560 PHE A C 1
ATOM 4050 O O . PHE A 1 560 ? 223.166 232.370 146.159 1.00 5.69 560 PHE A O 1
ATOM 4058 N N . GLN A 1 561 ? 222.517 230.486 145.133 1.00 9.37 561 GLN A N 1
ATOM 4059 C CA . GLN A 1 561 ? 221.963 231.098 143.924 1.00 9.37 561 GLN A CA 1
ATOM 4060 C C . GLN A 1 561 ? 222.872 232.156 143.307 1.00 9.37 561 GLN A C 1
ATOM 4061 O O . GLN A 1 561 ? 222.420 232.936 142.461 1.00 9.37 561 GLN A O 1
ATOM 4067 N N . ASN A 1 562 ? 224.145 232.193 143.693 1.00 12.93 562 ASN A N 1
ATOM 4068 C CA . ASN A 1 562 ? 225.090 233.177 143.187 1.00 12.93 562 ASN A CA 1
ATOM 4069 C C . ASN A 1 562 ? 226.458 232.526 143.041 1.00 12.93 562 ASN A C 1
ATOM 4070 O O . ASN A 1 562 ? 226.759 231.515 143.680 1.00 12.93 562 ASN A O 1
ATOM 4075 N N . GLN A 1 563 ? 227.289 233.118 142.189 1.00 15.81 563 GLN A N 1
ATOM 4076 C CA . GLN A 1 563 ? 228.620 232.602 141.904 1.00 15.81 563 GLN A CA 1
ATOM 4077 C C . GLN A 1 563 ? 229.657 233.663 142.236 1.00 15.81 563 GLN A C 1
ATOM 4078 O O . GLN A 1 563 ? 229.480 234.836 141.895 1.00 15.81 563 GLN A O 1
ATOM 4084 N N . VAL A 1 564 ? 230.732 233.250 142.903 1.00 14.45 564 VAL A N 1
ATOM 4085 C CA . VAL A 1 564 ? 231.850 234.125 143.231 1.00 14.45 564 VAL A CA 1
ATOM 4086 C C . VAL A 1 564 ? 233.147 233.386 142.932 1.00 14.45 564 VAL A C 1
ATOM 4087 O O . VAL A 1 564 ? 233.252 232.177 143.166 1.00 14.45 564 VAL A O 1
ATOM 4091 N N . SER A 1 565 ? 234.132 234.111 142.407 1.00 20.64 565 SER A N 1
ATOM 4092 C CA . SER A 1 565 ? 235.377 233.519 141.926 1.00 20.64 565 SER A CA 1
ATOM 4093 C C . SER A 1 565 ? 236.583 234.240 142.516 1.00 20.64 565 SER A C 1
ATOM 4094 O O . SER A 1 565 ? 237.497 234.664 141.804 1.00 20.64 565 SER A O 1
ATOM 4097 N N . LEU A 1 566 ? 236.586 234.403 143.837 1.00 17.84 566 LEU A N 1
ATOM 4098 C CA . LEU A 1 566 ? 237.721 235.008 144.523 1.00 17.84 566 LEU A CA 1
ATOM 4099 C C . LEU A 1 566 ? 238.996 234.225 144.233 1.00 17.84 566 LEU A C 1
ATOM 4100 O O . LEU A 1 566 ? 239.023 232.998 144.366 1.00 17.84 566 LEU A O 1
ATOM 4105 N N . SER A 1 567 ? 240.058 234.932 143.844 1.00 20.85 567 SER A N 1
ATOM 4106 C CA . SER A 1 567 ? 241.302 234.265 143.473 1.00 20.85 567 SER A CA 1
ATOM 4107 C C . SER A 1 567 ? 242.452 235.261 143.459 1.00 20.85 567 SER A C 1
ATOM 4108 O O . SER A 1 567 ? 242.335 236.342 142.875 1.00 20.85 567 SER A O 1
ATOM 4111 N N . PHE A 1 568 ? 243.567 234.881 144.078 1.00 22.19 568 PHE A N 1
ATOM 4112 C CA . PHE A 1 568 ? 244.764 235.707 144.055 1.00 22.19 568 PHE A CA 1
ATOM 4113 C C . PHE A 1 568 ? 245.456 235.606 142.698 1.00 22.19 568 PHE A C 1
ATOM 4114 O O . PHE A 1 568 ? 245.161 234.728 141.884 1.00 22.19 568 PHE A O 1
ATOM 4122 N N . SER A 1 569 ? 246.387 236.528 142.456 1.00 26.69 569 SER A N 1
ATOM 4123 C CA . SER A 1 569 ? 247.167 236.505 141.227 1.00 26.69 569 SER A CA 1
ATOM 4124 C C . SER A 1 569 ? 248.468 235.724 141.358 1.00 26.69 569 SER A C 1
ATOM 4125 O O . SER A 1 569 ? 249.154 235.528 140.350 1.00 26.69 569 SER A O 1
ATOM 4128 N N . ASP A 1 570 ? 248.821 235.278 142.561 1.00 40.12 570 ASP A N 1
ATOM 4129 C CA . ASP A 1 570 ? 250.026 234.488 142.768 1.00 40.12 570 ASP A CA 1
ATOM 4130 C C . ASP A 1 570 ? 249.933 233.789 144.117 1.00 40.12 570 ASP A C 1
ATOM 4131 O O . ASP A 1 570 ? 249.559 234.407 145.116 1.00 40.12 570 ASP A O 1
ATOM 4136 N N . ASP A 1 571 ? 250.276 232.502 144.137 1.00 36.89 571 ASP A N 1
ATOM 4137 C CA . ASP A 1 571 ? 250.223 231.747 145.385 1.00 36.89 571 ASP A CA 1
ATOM 4138 C C . ASP A 1 571 ? 251.387 232.094 146.307 1.00 36.89 571 ASP A C 1
ATOM 4139 O O . ASP A 1 571 ? 251.228 232.098 147.532 1.00 36.89 571 ASP A O 1
ATOM 4144 N N . LEU A 1 572 ? 252.556 232.386 145.745 1.00 37.57 572 LEU A N 1
ATOM 4145 C CA . LEU A 1 572 ? 253.757 232.636 146.527 1.00 37.57 572 LEU A CA 1
ATOM 4146 C C . LEU A 1 572 ? 254.297 234.029 146.233 1.00 37.57 572 LEU A C 1
ATOM 4147 O O . LEU A 1 572 ? 254.126 234.559 145.131 1.00 37.57 572 LEU A O 1
ATOM 4152 N N . GLY A 1 573 ? 254.955 234.616 147.230 1.00 40.43 573 GLY A N 1
ATOM 4153 C CA . GLY A 1 573 ? 255.554 235.920 147.080 1.00 40.43 573 GLY A CA 1
ATOM 4154 C C . GLY A 1 573 ? 256.362 236.336 148.292 1.00 40.43 573 GLY A C 1
ATOM 4155 O O . GLY A 1 573 ? 256.332 235.686 149.342 1.00 40.43 573 GLY A O 1
ATOM 4156 N N . PRO A 1 574 ? 257.107 237.430 148.167 1.00 40.89 574 PRO A N 1
ATOM 4157 C CA . PRO A 1 574 ? 257.899 237.928 149.295 1.00 40.89 574 PRO A CA 1
ATOM 4158 C C . PRO A 1 574 ? 257.019 238.598 150.343 1.00 40.89 574 PRO A C 1
ATOM 4159 O O . PRO A 1 574 ? 255.820 238.806 150.157 1.00 40.89 574 PRO A O 1
ATOM 4163 N N . THR A 1 575 ? 257.652 238.941 151.465 1.00 46.37 575 THR A N 1
ATOM 4164 C CA . THR A 1 575 ? 256.940 239.461 152.625 1.00 46.37 575 THR A CA 1
ATOM 4165 C C . THR A 1 575 ? 256.504 240.911 152.470 1.00 46.37 575 THR A C 1
ATOM 4166 O O . THR A 1 575 ? 255.723 241.394 153.296 1.00 46.37 575 THR A O 1
ATOM 4170 N N . ALA A 1 576 ? 256.981 241.615 151.449 1.00 51.76 576 ALA A N 1
ATOM 4171 C CA . ALA A 1 576 ? 256.615 243.007 151.218 1.00 51.76 576 ALA A CA 1
ATOM 4172 C C . ALA A 1 576 ? 256.168 243.207 149.780 1.00 51.76 576 ALA A C 1
ATOM 4173 O O . ALA A 1 576 ? 256.414 244.251 149.170 1.00 51.76 576 ALA A O 1
ATOM 4175 N N . SER A 1 577 ? 255.500 242.205 149.218 1.00 57.31 577 SER A N 1
ATOM 4176 C CA . SER A 1 577 ? 255.070 242.252 147.833 1.00 57.31 577 SER A CA 1
ATOM 4177 C C . SER A 1 577 ? 253.769 243.038 147.707 1.00 57.31 577 SER A C 1
ATOM 4178 O O . SER A 1 577 ? 253.182 243.492 148.692 1.00 57.31 577 SER A O 1
ATOM 4181 N N . ASN A 1 578 ? 253.313 243.197 146.470 1.00 59.29 578 ASN A N 1
ATOM 4182 C CA . ASN A 1 578 ? 252.052 243.860 146.164 1.00 59.29 578 ASN A CA 1
ATOM 4183 C C . ASN A 1 578 ? 251.068 242.791 145.711 1.00 59.29 578 ASN A C 1
ATOM 4184 O O . ASN A 1 578 ? 251.102 242.359 144.554 1.00 59.29 578 ASN A O 1
ATOM 4189 N N . VAL A 1 579 ? 250.199 242.364 146.620 1.00 42.80 579 VAL A N 1
ATOM 4190 C CA . VAL A 1 579 ? 249.252 241.297 146.325 1.00 42.80 579 VAL A CA 1
ATOM 4191 C C . VAL A 1 579 ? 248.160 241.829 145.407 1.00 42.80 579 VAL A C 1
ATOM 4192 O O . VAL A 1 579 ? 247.608 242.913 145.633 1.00 42.80 579 VAL A O 1
ATOM 4196 N N . SER A 1 580 ? 247.865 241.079 144.351 1.00 37.78 580 SER A N 1
ATOM 4197 C CA . SER A 1 580 ? 246.794 241.401 143.420 1.00 37.78 580 SER A CA 1
ATOM 4198 C C . SER A 1 580 ? 245.698 240.358 143.561 1.00 37.78 580 SER A C 1
ATOM 4199 O O . SER A 1 580 ? 245.981 239.157 143.621 1.00 37.78 580 SER A O 1
ATOM 4202 N N . LEU A 1 581 ? 244.453 240.815 143.627 1.00 25.63 581 LEU A N 1
ATOM 4203 C CA . LEU A 1 581 ? 243.314 239.940 143.852 1.00 25.63 581 LEU A CA 1
ATOM 4204 C C . LEU A 1 581 ? 242.292 240.183 142.752 1.00 25.63 581 LEU A C 1
ATOM 4205 O O . LEU A 1 581 ? 241.938 241.334 142.478 1.00 25.63 581 LEU A O 1
ATOM 4210 N N . ASN A 1 582 ? 241.821 239.108 142.120 1.00 26.51 582 ASN A N 1
ATOM 4211 C CA . ASN A 1 582 ? 240.945 239.191 140.954 1.00 26.51 582 ASN A CA 1
ATOM 4212 C C . ASN A 1 582 ? 239.637 238.485 141.292 1.00 26.51 582 ASN A C 1
ATOM 4213 O O . ASN A 1 582 ? 239.556 237.255 141.229 1.00 26.51 582 ASN A O 1
ATOM 4218 N N . LEU A 1 583 ? 238.613 239.256 141.641 1.00 25.26 583 LEU A N 1
ATOM 4219 C CA . LEU A 1 583 ? 237.335 238.709 142.069 1.00 25.26 583 LEU A CA 1
ATOM 4220 C C . LEU A 1 583 ? 236.268 238.984 141.019 1.00 25.26 583 LEU A C 1
ATOM 4221 O O . LEU A 1 583 ? 236.272 240.037 140.374 1.00 25.26 583 LEU A O 1
ATOM 4226 N N . SER A 1 584 ? 235.361 238.025 140.845 1.00 25.62 584 SER A N 1
ATOM 4227 C CA . SER A 1 584 ? 234.248 238.167 139.919 1.00 25.62 584 SER A CA 1
ATOM 4228 C C . SER A 1 584 ? 233.002 237.553 140.535 1.00 25.62 584 SER A C 1
ATOM 4229 O O . SER A 1 584 ? 233.076 236.569 141.276 1.00 25.62 584 SER A O 1
ATOM 4232 N N . ALA A 1 585 ? 231.856 238.145 140.221 1.00 19.85 585 ALA A N 1
ATOM 4233 C CA . ALA A 1 585 ? 230.573 237.695 140.744 1.00 19.85 585 ALA A CA 1
ATOM 4234 C C . ALA A 1 585 ? 229.471 238.208 139.823 1.00 19.85 585 ALA A C 1
ATOM 4235 O O . ALA A 1 585 ? 229.733 238.650 138.700 1.00 19.85 585 ALA A O 1
ATOM 4237 N N . ALA A 1 586 ? 228.231 238.140 140.300 1.00 22.85 586 ALA A N 1
ATOM 4238 C CA . ALA A 1 586 ? 227.101 238.609 139.519 1.00 22.85 586 ALA A CA 1
ATOM 4239 C C . ALA A 1 586 ? 227.189 240.120 139.301 1.00 22.85 586 ALA A C 1
ATOM 4240 O O . ALA A 1 586 ? 227.696 240.850 140.156 1.00 22.85 586 ALA A O 1
ATOM 4242 N N . PRO A 1 587 ? 226.711 240.609 138.157 1.00 26.37 587 PRO A N 1
ATOM 4243 C CA . PRO A 1 587 ? 226.808 242.045 137.869 1.00 26.37 587 PRO A CA 1
ATOM 4244 C C . PRO A 1 587 ? 226.013 242.886 138.856 1.00 26.37 587 PRO A C 1
ATOM 4245 O O . PRO A 1 587 ? 224.987 242.458 139.389 1.00 26.37 587 PRO A O 1
ATOM 4249 N N . GLY A 1 588 ? 226.507 244.100 139.093 1.00 26.43 588 GLY A N 1
ATOM 4250 C CA . GLY A 1 588 ? 225.831 245.053 139.951 1.00 26.43 588 GLY A CA 1
ATOM 4251 C C . GLY A 1 588 ? 225.672 244.581 141.380 1.00 26.43 588 GLY A C 1
ATOM 4252 O O . GLY A 1 588 ? 224.585 244.686 141.955 1.00 26.43 588 GLY A O 1
ATOM 4253 N N . SER A 1 589 ? 226.746 244.059 141.965 1.00 21.83 589 SER A N 1
ATOM 4254 C CA . SER A 1 589 ? 226.709 243.458 143.290 1.00 21.83 589 SER A CA 1
ATOM 4255 C C . SER A 1 589 ? 227.637 244.212 144.229 1.00 21.83 589 SER A C 1
ATOM 4256 O O . SER A 1 589 ? 228.772 244.529 143.864 1.00 21.83 589 SER A O 1
ATOM 4259 N N . LEU A 1 590 ? 227.160 244.483 145.440 1.00 17.27 590 LEU A N 1
ATOM 4260 C CA . LEU A 1 590 ? 228.007 245.049 146.480 1.00 17.27 590 LEU A CA 1
ATOM 4261 C C . LEU A 1 590 ? 228.595 243.883 147.258 1.00 17.27 590 LEU A C 1
ATOM 4262 O O . LEU A 1 590 ? 227.862 242.987 147.684 1.00 17.27 590 LEU A O 1
ATOM 4267 N N . CYS A 1 591 ? 229.911 243.886 147.449 1.00 12.60 591 CYS A N 1
ATOM 4268 C CA . CYS A 1 591 ? 230.612 242.617 147.567 1.00 12.60 591 CYS A CA 1
ATOM 4269 C C . CYS A 1 591 ? 231.780 242.826 148.522 1.00 12.60 591 CYS A C 1
ATOM 4270 O O . CYS A 1 591 ? 232.725 243.553 148.194 1.00 12.60 591 CYS A O 1
ATOM 4273 N N . GLY A 1 592 ? 231.693 242.234 149.711 1.00 9.02 592 GLY A N 1
ATOM 4274 C CA . GLY A 1 592 ? 232.646 242.486 150.778 1.00 9.02 592 GLY A CA 1
ATOM 4275 C C . GLY A 1 592 ? 233.674 241.371 150.892 1.00 9.02 592 GLY A C 1
ATOM 4276 O O . GLY A 1 592 ? 233.322 240.193 151.005 1.00 9.02 592 GLY A O 1
ATOM 4277 N N . VAL A 1 593 ? 234.943 241.772 150.892 1.00 9.79 593 VAL A N 1
ATOM 4278 C CA . VAL A 1 593 ? 236.071 240.857 150.822 1.00 9.79 593 VAL A CA 1
ATOM 4279 C C . VAL A 1 593 ? 236.774 240.855 152.175 1.00 9.79 593 VAL A C 1
ATOM 4280 O O . VAL A 1 593 ? 236.683 241.810 152.950 1.00 9.79 593 VAL A O 1
ATOM 4284 N N . LYS A 1 594 ? 237.474 239.760 152.465 1.00 11.85 594 LYS A N 1
ATOM 4285 C CA . LYS A 1 594 ? 238.229 239.645 153.703 1.00 11.85 594 LYS A CA 1
ATOM 4286 C C . LYS A 1 594 ? 239.372 238.665 153.493 1.00 11.85 594 LYS A C 1
ATOM 4287 O O . LYS A 1 594 ? 239.215 237.669 152.788 1.00 11.85 594 LYS A O 1
ATOM 4293 N N . VAL A 1 595 ? 240.531 238.975 154.070 1.00 15.59 595 VAL A N 1
ATOM 4294 C CA . VAL A 1 595 ? 241.709 238.118 153.985 1.00 15.59 595 VAL A CA 1
ATOM 4295 C C . VAL A 1 595 ? 242.245 237.923 155.393 1.00 15.59 595 VAL A C 1
ATOM 4296 O O . VAL A 1 595 ? 242.550 238.900 156.084 1.00 15.59 595 VAL A O 1
ATOM 4300 N N . ILE A 1 596 ? 242.380 236.670 155.811 1.00 18.04 596 ILE A N 1
ATOM 4301 C CA . ILE A 1 596 ? 242.602 236.319 157.204 1.00 18.04 596 ILE A CA 1
ATOM 4302 C C . ILE A 1 596 ? 243.730 235.303 157.297 1.00 18.04 596 ILE A C 1
ATOM 4303 O O . ILE A 1 596 ? 243.856 234.414 156.445 1.00 18.04 596 ILE A O 1
ATOM 4308 N N . ASP A 1 597 ? 244.564 235.450 158.323 1.00 26.13 597 ASP A N 1
ATOM 4309 C CA . ASP A 1 597 ? 245.516 234.405 158.670 1.00 26.13 597 ASP A CA 1
ATOM 4310 C C . ASP A 1 597 ? 244.766 233.124 159.009 1.00 26.13 597 ASP A C 1
ATOM 4311 O O . ASP A 1 597 ? 243.829 233.137 159.810 1.00 26.13 597 ASP A O 1
ATOM 4316 N N . SER A 1 598 ? 245.180 232.010 158.403 1.00 28.56 598 SER A N 1
ATOM 4317 C CA . SER A 1 598 ? 244.486 230.756 158.660 1.00 28.56 598 SER A CA 1
ATOM 4318 C C . SER A 1 598 ? 245.008 230.041 159.893 1.00 28.56 598 SER A C 1
ATOM 4319 O O . SER A 1 598 ? 244.479 228.980 160.242 1.00 28.56 598 SER A O 1
ATOM 4322 N N . SER A 1 599 ? 246.034 230.584 160.551 1.00 35.11 599 SER A N 1
ATOM 4323 C CA . SER A 1 599 ? 246.497 229.998 161.802 1.00 35.11 599 SER A CA 1
ATOM 4324 C C . SER A 1 599 ? 245.390 229.980 162.845 1.00 35.11 599 SER A C 1
ATOM 4325 O O . SER A 1 599 ? 245.412 229.153 163.763 1.00 35.11 599 SER A O 1
ATOM 4328 N N . LEU A 1 600 ? 244.417 230.884 162.722 1.00 30.15 600 LEU A N 1
ATOM 4329 C CA . LEU A 1 600 ? 243.281 230.885 163.635 1.00 30.15 600 LEU A CA 1
ATOM 4330 C C . LEU A 1 600 ? 242.414 229.650 163.436 1.00 30.15 600 LEU A C 1
ATOM 4331 O O . LEU A 1 600 ? 241.964 229.037 164.411 1.00 30.15 600 LEU A O 1
ATOM 4336 N N . LEU A 1 601 ? 242.178 229.267 162.179 1.00 31.94 601 LEU A N 1
ATOM 4337 C CA . LEU A 1 601 ? 241.282 228.156 161.884 1.00 31.94 601 LEU A CA 1
ATOM 4338 C C . LEU A 1 601 ? 241.798 226.836 162.437 1.00 31.94 601 LEU A C 1
ATOM 4339 O O . LEU A 1 601 ? 241.021 225.884 162.568 1.00 31.94 601 LEU A O 1
ATOM 4344 N N . LEU A 1 602 ? 243.088 226.753 162.759 1.00 35.05 602 LEU A N 1
ATOM 4345 C CA . LEU A 1 602 ? 243.618 225.596 163.466 1.00 35.05 602 LEU A CA 1
ATOM 4346 C C . LEU A 1 602 ? 243.370 225.668 164.965 1.00 35.05 602 LEU A C 1
ATOM 4347 O O . LEU A 1 602 ? 243.679 224.707 165.676 1.00 35.05 602 LEU A O 1
ATOM 4352 N N . ILE A 1 603 ? 242.824 226.776 165.457 1.00 35.19 603 ILE A N 1
ATOM 4353 C CA . ILE A 1 603 ? 242.546 226.967 166.874 1.00 35.19 603 ILE A CA 1
ATOM 4354 C C . ILE A 1 603 ? 241.047 226.964 167.148 1.00 35.19 603 ILE A C 1
ATOM 4355 O O . ILE A 1 603 ? 240.563 226.208 167.991 1.00 35.19 603 ILE A O 1
ATOM 4360 N N . ASN A 1 604 ? 240.297 227.805 166.442 1.00 32.50 604 ASN A N 1
ATOM 4361 C CA . ASN A 1 604 ? 238.844 227.891 166.584 1.00 32.50 604 ASN A CA 1
ATOM 4362 C C . ASN A 1 604 ? 238.220 227.798 165.200 1.00 32.50 604 ASN A C 1
ATOM 4363 O O . ASN A 1 604 ? 237.919 228.820 164.570 1.00 32.50 604 ASN A O 1
ATOM 4368 N N . PRO A 1 605 ? 238.004 226.585 164.696 1.00 31.18 605 PRO A N 1
ATOM 4369 C CA . PRO A 1 605 ? 237.454 226.412 163.340 1.00 31.18 605 PRO A CA 1
ATOM 4370 C C . PRO A 1 605 ? 235.940 226.593 163.301 1.00 31.18 605 PRO A C 1
ATOM 4371 O O . PRO A 1 605 ? 235.191 225.729 162.838 1.00 31.18 605 PRO A O 1
ATOM 4375 N N . TYR A 1 606 ? 235.480 227.739 163.795 1.00 41.19 606 TYR A N 1
ATOM 4376 C CA . TYR A 1 606 ? 234.060 228.086 163.810 1.00 41.19 606 TYR A CA 1
ATOM 4377 C C . TYR A 1 606 ? 233.926 229.503 163.264 1.00 41.19 606 TYR A C 1
ATOM 4378 O O . TYR A 1 606 ? 233.970 230.475 164.023 1.00 41.19 606 TYR A O 1
ATOM 4387 N N . GLU A 1 607 ? 233.762 229.617 161.950 1.00 20.96 607 GLU A N 1
ATOM 4388 C CA . GLU A 1 607 ? 233.671 230.910 161.291 1.00 20.96 607 GLU A CA 1
ATOM 4389 C C . GLU A 1 607 ? 232.233 231.405 161.321 1.00 20.96 607 GLU A C 1
ATOM 4390 O O . GLU A 1 607 ? 231.314 230.680 160.931 1.00 20.96 607 GLU A O 1
ATOM 4396 N N . SER A 1 608 ? 232.042 232.633 161.793 1.00 11.88 608 SER A N 1
ATOM 4397 C CA . SER A 1 608 ? 230.730 233.256 161.728 1.00 11.88 608 SER A CA 1
ATOM 4398 C C . SER A 1 608 ? 230.366 233.551 160.279 1.00 11.88 608 SER A C 1
ATOM 4399 O O . SER A 1 608 ? 231.229 233.834 159.444 1.00 11.88 608 SER A O 1
ATOM 4402 N N . LEU A 1 609 ? 229.071 233.474 159.985 1.00 7.99 609 LEU A N 1
ATOM 4403 C CA . LEU A 1 609 ? 228.556 233.614 158.625 1.00 7.99 609 LEU A CA 1
ATOM 4404 C C . LEU A 1 609 ? 229.219 232.580 157.710 1.00 7.99 609 LEU A C 1
ATOM 4405 O O . LEU A 1 609 ? 230.047 232.880 156.853 1.00 7.99 609 LEU A O 1
ATOM 4410 N N . SER A 1 610 ? 228.882 231.326 157.986 1.00 6.65 610 SER A N 1
ATOM 4411 C CA . SER A 1 610 ? 229.319 230.216 157.161 1.00 6.65 610 SER A CA 1
ATOM 4412 C C . SER A 1 610 ? 228.269 229.928 156.092 1.00 6.65 610 SER A C 1
ATOM 4413 O O . SER A 1 610 ? 227.244 230.605 155.991 1.00 6.65 610 SER A O 1
ATOM 4416 N N . ALA A 1 611 ? 228.525 228.904 155.277 1.00 7.77 611 ALA A N 1
ATOM 4417 C CA . ALA A 1 611 ? 227.579 228.538 154.231 1.00 7.77 611 ALA A CA 1
ATOM 4418 C C . ALA A 1 611 ? 226.306 227.918 154.789 1.00 7.77 611 ALA A C 1
ATOM 4419 O O . ALA A 1 611 ? 225.303 227.850 154.074 1.00 7.77 611 ALA A O 1
ATOM 4421 N N . SER A 1 612 ? 226.318 227.469 156.042 1.00 5.76 612 SER A N 1
ATOM 4422 C CA . SER A 1 612 ? 225.157 226.829 156.642 1.00 5.76 612 SER A CA 1
ATOM 4423 C C . SER A 1 612 ? 224.427 227.700 157.647 1.00 5.76 612 SER A C 1
ATOM 4424 O O . SER A 1 612 ? 223.227 227.507 157.848 1.00 5.76 612 SER A O 1
ATOM 4427 N N . GLY A 1 613 ? 225.119 228.640 158.292 1.00 6.00 613 GLY A N 1
ATOM 4428 C CA . GLY A 1 613 ? 224.450 229.514 159.242 1.00 6.00 613 GLY A CA 1
ATOM 4429 C C . GLY A 1 613 ? 223.394 230.381 158.587 1.00 6.00 613 GLY A C 1
ATOM 4430 O O . GLY A 1 613 ? 222.303 230.568 159.132 1.00 6.00 613 GLY A O 1
ATOM 4431 N N . VAL A 1 614 ? 223.695 230.901 157.397 1.00 5.20 614 VAL A N 1
ATOM 4432 C CA . VAL A 1 614 ? 222.728 231.718 156.673 1.00 5.20 614 VAL A CA 1
ATOM 4433 C C . VAL A 1 614 ? 221.470 230.912 156.382 1.00 5.20 614 VAL A C 1
ATOM 4434 O O . VAL A 1 614 ? 220.346 231.370 156.618 1.00 5.20 614 VAL A O 1
ATOM 4438 N N . TYR A 1 615 ? 221.643 229.688 155.880 1.00 4.27 615 TYR A N 1
ATOM 4439 C CA . TYR A 1 615 ? 220.493 228.874 155.508 1.00 4.27 615 TYR A CA 1
ATOM 4440 C C . TYR A 1 615 ? 219.705 228.427 156.730 1.00 4.27 615 TYR A C 1
ATOM 4441 O O . TYR A 1 615 ? 218.473 228.350 156.682 1.00 4.27 615 TYR A O 1
ATOM 4450 N N . TYR A 1 616 ? 220.389 228.122 157.831 1.00 5.87 616 TYR A N 1
ATOM 4451 C CA . TYR A 1 616 ? 219.672 227.753 159.043 1.00 5.87 616 TYR A CA 1
ATOM 4452 C C . TYR A 1 616 ? 218.997 228.950 159.693 1.00 5.87 616 TYR A C 1
ATOM 4453 O O . TYR A 1 616 ? 218.105 228.766 160.526 1.00 5.87 616 TYR A O 1
ATOM 4462 N N . SER A 1 617 ? 219.402 230.165 159.339 1.00 5.39 617 SER A N 1
ATOM 4463 C CA . SER A 1 617 ? 218.693 231.362 159.785 1.00 5.39 617 SER A CA 1
ATOM 4464 C C . SER A 1 617 ? 217.552 231.720 158.836 1.00 5.39 617 SER A C 1
ATOM 4465 O O . SER A 1 617 ? 217.473 232.833 158.323 1.00 5.39 617 SER A O 1
ATOM 4468 N N . ILE A 1 618 ? 216.660 230.764 158.589 1.00 7.69 618 ILE A N 1
ATOM 4469 C CA . ILE A 1 618 ? 215.489 230.976 157.740 1.00 7.69 618 ILE A CA 1
ATOM 4470 C C . ILE A 1 618 ? 214.285 230.320 158.405 1.00 7.69 618 ILE A C 1
ATOM 4471 O O . ILE A 1 618 ? 214.350 229.138 158.770 1.00 7.69 618 ILE A O 1
ATOM 4476 N N . PRO A 1 619 ? 213.178 231.034 158.589 1.00 9.05 619 PRO A N 1
ATOM 4477 C CA . PRO A 1 619 ? 212.023 230.434 159.266 1.00 9.05 619 PRO A CA 1
ATOM 4478 C C . PRO A 1 619 ? 211.306 229.431 158.376 1.00 9.05 619 PRO A C 1
ATOM 4479 O O . PRO A 1 619 ? 211.112 229.661 157.180 1.00 9.05 619 PRO A O 1
ATOM 4483 N N . TYR A 1 620 ? 210.903 228.314 158.982 1.00 12.26 620 TYR A N 1
ATOM 4484 C CA . TYR A 1 620 ? 210.095 227.284 158.329 1.00 12.26 620 TYR A CA 1
ATOM 4485 C C . TYR A 1 620 ? 210.735 226.816 157.023 1.00 12.26 620 TYR A C 1
ATOM 4486 O O . TYR A 1 620 ? 210.192 226.995 155.933 1.00 12.26 620 TYR A O 1
ATOM 4495 N N . LEU A 1 621 ? 211.917 226.222 157.145 1.00 10.89 621 LEU A N 1
ATOM 4496 C CA . LEU A 1 621 ? 212.590 225.654 155.986 1.00 10.89 621 LEU A CA 1
ATOM 4497 C C . LEU A 1 621 ? 212.297 224.171 155.804 1.00 10.89 621 LEU A C 1
ATOM 4498 O O . LEU A 1 621 ? 212.781 223.575 154.838 1.00 10.89 621 LEU A O 1
ATOM 4503 N N . SER A 1 622 ? 211.525 223.562 156.707 1.00 9.63 622 SER A N 1
ATOM 4504 C CA . SER A 1 622 ? 211.105 222.173 156.531 1.00 9.63 622 SER A CA 1
ATOM 4505 C C . SER A 1 622 ? 209.825 221.970 157.342 1.00 9.63 622 SER A C 1
ATOM 4506 O O . SER A 1 622 ? 209.885 221.832 158.566 1.00 9.63 622 SER A O 1
ATOM 4509 N N . LEU A 1 623 ? 208.686 221.958 156.656 1.00 6.27 623 LEU A N 1
ATOM 4510 C CA . LEU A 1 623 ? 207.414 221.732 157.322 1.00 6.27 623 LEU A CA 1
ATOM 4511 C C . LEU A 1 623 ? 207.349 220.314 157.875 1.00 6.27 623 LEU A C 1
ATOM 4512 O O . LEU A 1 623 ? 207.927 219.381 157.313 1.00 6.27 623 LEU A O 1
ATOM 4517 N N . PHE A 1 624 ? 206.646 220.154 158.997 1.00 11.03 624 PHE A N 1
ATOM 4518 C CA . PHE A 1 624 ? 206.537 218.845 159.632 1.00 11.03 624 PHE A CA 1
ATOM 4519 C C . PHE A 1 624 ? 205.118 218.294 159.616 1.00 11.03 624 PHE A C 1
ATOM 4520 O O . PHE A 1 624 ? 204.914 217.174 159.142 1.00 11.03 624 PHE A O 1
ATOM 4528 N N . GLY A 1 625 ? 204.133 219.021 160.129 1.00 1.81 625 GLY A N 1
ATOM 4529 C CA . GLY A 1 625 ? 202.811 218.463 160.290 1.00 1.81 625 GLY A CA 1
ATOM 4530 C C . GLY A 1 625 ? 201.730 219.417 159.822 1.00 1.81 625 GLY A C 1
ATOM 4531 O O . GLY A 1 625 ? 201.890 220.152 158.847 1.00 1.81 625 GLY A O 1
ATOM 4532 N N . TYR A 1 626 ? 200.604 219.377 160.534 1.00 10.14 626 TYR A N 1
ATOM 4533 C CA . TYR A 1 626 ? 199.485 220.270 160.282 1.00 10.14 626 TYR A CA 1
ATOM 4534 C C . TYR A 1 626 ? 199.195 221.219 161.436 1.00 10.14 626 TYR A C 1
ATOM 4535 O O . TYR A 1 626 ? 198.395 222.145 161.265 1.00 10.14 626 TYR A O 1
ATOM 4544 N N . ASN A 1 627 ? 199.811 221.019 162.597 1.00 19.15 627 ASN A N 1
ATOM 4545 C CA . ASN A 1 627 ? 199.620 221.906 163.742 1.00 19.15 627 ASN A CA 1
ATOM 4546 C C . ASN A 1 627 ? 200.537 223.107 163.573 1.00 19.15 627 ASN A C 1
ATOM 4547 O O . ASN A 1 627 ? 201.740 223.023 163.825 1.00 19.15 627 ASN A O 1
ATOM 4552 N N . TYR A 1 628 ? 199.974 224.235 163.148 1.00 10.95 628 TYR A N 1
ATOM 4553 C CA . TYR A 1 628 ? 200.753 225.446 162.914 1.00 10.95 628 TYR A CA 1
ATOM 4554 C C . TYR A 1 628 ? 200.004 226.638 163.481 1.00 10.95 628 TYR A C 1
ATOM 4555 O O . TYR A 1 628 ? 198.863 226.897 163.090 1.00 10.95 628 TYR A O 1
ATOM 4564 N N . GLY A 1 629 ? 200.649 227.365 164.387 1.00 10.84 629 GLY A N 1
ATOM 4565 C CA . GLY A 1 629 ? 200.020 228.530 164.990 1.00 10.84 629 GLY A CA 1
ATOM 4566 C C . GLY A 1 629 ? 198.765 228.207 165.768 1.00 10.84 629 GLY A C 1
ATOM 4567 O O . GLY A 1 629 ? 197.813 228.997 165.764 1.00 10.84 629 GLY A O 1
ATOM 4568 N N . GLY A 1 630 ? 198.737 227.056 166.435 1.00 9.73 630 GLY A N 1
ATOM 4569 C CA . GLY A 1 630 ? 197.569 226.680 167.203 1.00 9.73 630 GLY A CA 1
ATOM 4570 C C . GLY A 1 630 ? 196.359 226.313 166.380 1.00 9.73 630 GLY A C 1
ATOM 4571 O O . GLY A 1 630 ? 195.237 226.380 166.885 1.00 9.73 630 GLY A O 1
ATOM 4572 N N . PHE A 1 631 ? 196.549 225.932 165.120 1.00 12.97 631 PHE A N 1
ATOM 4573 C CA . PHE A 1 631 ? 195.460 225.528 164.242 1.00 12.97 631 PHE A CA 1
ATOM 4574 C C . PHE A 1 631 ? 195.686 224.091 163.798 1.00 12.97 631 PHE A C 1
ATOM 4575 O O . PHE A 1 631 ? 196.761 223.758 163.288 1.00 12.97 631 PHE A O 1
ATOM 4583 N N . ASN A 1 632 ? 194.675 223.244 163.990 1.00 20.40 632 ASN A N 1
ATOM 4584 C CA . ASN A 1 632 ? 194.840 221.822 163.709 1.00 20.40 632 ASN A CA 1
ATOM 4585 C C . ASN A 1 632 ? 194.975 221.557 162.214 1.00 20.40 632 ASN A C 1
ATOM 4586 O O . ASN A 1 632 ? 195.849 220.793 161.789 1.00 20.40 632 ASN A O 1
ATOM 4591 N N . LEU A 1 633 ? 194.109 222.164 161.403 1.00 18.22 633 LEU A N 1
ATOM 4592 C CA . LEU A 1 633 ? 194.081 222.008 159.950 1.00 18.22 633 LEU A CA 1
ATOM 4593 C C . LEU A 1 633 ? 193.790 220.581 159.507 1.00 18.22 633 LEU A C 1
ATOM 4594 O O . LEU A 1 633 ? 193.923 220.270 158.318 1.00 18.22 633 LEU A O 1
ATOM 4599 N N . GLU A 1 634 ? 193.394 219.702 160.421 1.00 22.14 634 GLU A N 1
ATOM 4600 C CA . GLU A 1 634 ? 193.137 218.304 160.106 1.00 22.14 634 GLU A CA 1
ATOM 4601 C C . GLU A 1 634 ? 191.637 218.059 160.075 1.00 22.14 634 GLU A C 1
ATOM 4602 O O . GLU A 1 634 ? 190.928 218.403 161.026 1.00 22.14 634 GLU A O 1
ATOM 4608 N N . GLU A 1 635 ? 191.160 217.464 158.987 1.00 28.17 635 GLU A N 1
ATOM 4609 C CA . GLU A 1 635 ? 189.750 217.158 158.864 1.00 28.17 635 GLU A CA 1
ATOM 4610 C C . GLU A 1 635 ? 189.362 216.067 159.861 1.00 28.17 635 GLU A C 1
ATOM 4611 O O . GLU A 1 635 ? 190.209 215.286 160.299 1.00 28.17 635 GLU A O 1
ATOM 4617 N N . PRO A 1 636 ? 188.089 216.010 160.254 1.00 33.71 636 PRO A N 1
ATOM 4618 C CA . PRO A 1 636 ? 187.655 214.965 161.189 1.00 33.71 636 PRO A CA 1
ATOM 4619 C C . PRO A 1 636 ? 187.860 213.571 160.615 1.00 33.71 636 PRO A C 1
ATOM 4620 O O . PRO A 1 636 ? 187.755 213.347 159.407 1.00 33.71 636 PRO A O 1
ATOM 4624 N N . GLU A 1 637 ? 188.160 212.629 161.506 1.00 34.35 637 GLU A N 1
ATOM 4625 C CA . GLU A 1 637 ? 188.458 211.269 161.091 1.00 34.35 637 GLU A CA 1
ATOM 4626 C C . GLU A 1 637 ? 187.202 210.576 160.560 1.00 34.35 637 GLU A C 1
ATOM 4627 O O . GLU A 1 637 ? 186.082 210.918 160.947 1.00 34.35 637 GLU A O 1
ATOM 4633 N N . PRO A 1 638 ? 187.364 209.603 159.668 1.00 26.67 638 PRO A N 1
ATOM 4634 C CA . PRO A 1 638 ? 186.206 208.876 159.135 1.00 26.67 638 PRO A CA 1
ATOM 4635 C C . PRO A 1 638 ? 185.596 207.974 160.193 1.00 26.67 638 PRO A C 1
ATOM 4636 O O . PRO A 1 638 ? 186.214 207.725 161.239 1.00 26.67 638 PRO A O 1
ATOM 4640 N N . PRO A 1 639 ? 184.380 207.477 159.969 1.00 19.73 639 PRO A N 1
ATOM 4641 C CA . PRO A 1 639 ? 183.756 206.588 160.955 1.00 19.73 639 PRO A CA 1
ATOM 4642 C C . PRO A 1 639 ? 184.516 205.279 161.105 1.00 19.73 639 PRO A C 1
ATOM 4643 O O . PRO A 1 639 ? 185.178 204.804 160.180 1.00 19.73 639 PRO A O 1
ATOM 4647 N N . CYS A 1 640 ? 184.408 204.696 162.297 1.00 16.30 640 CYS A N 1
ATOM 4648 C CA . CYS A 1 640 ? 185.098 203.455 162.624 1.00 16.30 640 CYS A CA 1
ATOM 4649 C C . CYS A 1 640 ? 184.223 202.259 162.272 1.00 16.30 640 CYS A C 1
ATOM 4650 O O . CYS A 1 640 ? 183.069 202.176 162.705 1.00 16.30 640 CYS A O 1
ATOM 4653 N N . GLU A 1 641 ? 184.781 201.330 161.500 1.00 19.59 641 GLU A N 1
ATOM 4654 C CA . GLU A 1 641 ? 184.026 200.165 161.061 1.00 19.59 641 GLU A CA 1
ATOM 4655 C C . GLU A 1 641 ? 183.767 199.215 162.223 1.00 19.59 641 GLU A C 1
ATOM 4656 O O . GLU A 1 641 ? 184.646 198.960 163.050 1.00 19.59 641 GLU A O 1
ATOM 4662 N N . ASP A 1 642 ? 182.554 198.685 162.272 1.00 17.27 642 ASP A N 1
ATOM 4663 C CA . ASP A 1 642 ? 182.152 197.810 163.367 1.00 17.27 642 ASP A CA 1
ATOM 4664 C C . ASP A 1 642 ? 182.884 196.478 163.239 1.00 17.27 642 ASP A C 1
ATOM 4665 O O . ASP A 1 642 ? 182.810 195.839 162.185 1.00 17.27 642 ASP A O 1
ATOM 4670 N N . PRO A 1 643 ? 183.599 196.028 164.269 1.00 13.60 643 PRO A N 1
ATOM 4671 C CA . PRO A 1 643 ? 184.367 194.778 164.166 1.00 13.60 643 PRO A CA 1
ATOM 4672 C C . PRO A 1 643 ? 183.582 193.499 164.419 1.00 13.60 643 PRO A C 1
ATOM 4673 O O . PRO A 1 643 ? 184.208 192.460 164.642 1.00 13.60 643 PRO A O 1
ATOM 4677 N N . ASN A 1 644 ? 182.250 193.529 164.395 1.00 8.32 644 ASN A N 1
ATOM 4678 C CA . ASN A 1 644 ? 181.447 192.337 164.638 1.00 8.32 644 ASN A CA 1
ATOM 4679 C C . ASN A 1 644 ? 180.591 191.960 163.437 1.00 8.32 644 ASN A C 1
ATOM 4680 O O . ASN A 1 644 ? 179.572 191.283 163.600 1.00 8.32 644 ASN A O 1
ATOM 4685 N N . THR A 1 645 ? 180.975 192.385 162.234 1.00 4.76 645 THR A N 1
ATOM 4686 C CA . THR A 1 645 ? 180.258 192.055 161.004 1.00 4.76 645 THR A CA 1
ATOM 4687 C C . THR A 1 645 ? 181.106 191.082 160.193 1.00 4.76 645 THR A C 1
ATOM 4688 O O . THR A 1 645 ? 182.162 191.457 159.673 1.00 4.76 645 THR A O 1
ATOM 4692 N N . VAL A 1 646 ? 180.627 189.844 160.063 1.00 1.77 646 VAL A N 1
ATOM 4693 C CA . VAL A 1 646 ? 181.418 188.796 159.434 1.00 1.77 646 VAL A CA 1
ATOM 4694 C C . VAL A 1 646 ? 181.534 189.040 157.931 1.00 1.77 646 VAL A C 1
ATOM 4695 O O . VAL A 1 646 ? 180.806 189.841 157.338 1.00 1.77 646 VAL A O 1
ATOM 4699 N N . ILE A 1 647 ? 182.475 188.330 157.311 1.00 1.68 647 ILE A N 1
ATOM 4700 C CA . ILE A 1 647 ? 182.777 188.472 155.891 1.00 1.68 647 ILE A CA 1
ATOM 4701 C C . ILE A 1 647 ? 182.962 187.088 155.284 1.00 1.68 647 ILE A C 1
ATOM 4702 O O . ILE A 1 647 ? 183.600 186.216 155.884 1.00 1.68 647 ILE A O 1
ATOM 4707 N N . PHE A 1 648 ? 182.397 186.886 154.093 1.00 2.67 648 PHE A N 1
ATOM 4708 C CA . PHE A 1 648 ? 182.540 185.639 153.341 1.00 2.67 648 PHE A CA 1
ATOM 4709 C C . PHE A 1 648 ? 183.557 185.892 152.229 1.00 2.67 648 PHE A C 1
ATOM 4710 O O . PHE A 1 648 ? 183.211 186.201 151.090 1.00 2.67 648 PHE A O 1
ATOM 4718 N N . CYS A 1 649 ? 184.841 185.760 152.575 1.00 5.10 649 CYS A N 1
ATOM 4719 C CA . CYS A 1 649 ? 185.897 186.139 151.633 1.00 5.10 649 CYS A CA 1
ATOM 4720 C C . CYS A 1 649 ? 186.203 185.029 150.629 1.00 5.10 649 CYS A C 1
ATOM 4721 O O . CYS A 1 649 ? 185.912 185.163 149.437 1.00 5.10 649 CYS A O 1
ATOM 4724 N N . LYS A 1 650 ? 186.771 183.915 151.093 1.00 5.66 650 LYS A N 1
ATOM 4725 C CA . LYS A 1 650 ? 187.033 182.780 150.212 1.00 5.66 650 LYS A CA 1
ATOM 4726 C C . LYS A 1 650 ? 186.208 181.560 150.596 1.00 5.66 650 LYS A C 1
ATOM 4727 O O . LYS A 1 650 ? 185.406 181.087 149.785 1.00 5.66 650 LYS A O 1
ATOM 4733 N N . GLY A 1 651 ? 186.377 181.036 151.806 1.00 4.77 651 GLY A N 1
ATOM 4734 C CA . GLY A 1 651 ? 185.520 179.972 152.277 1.00 4.77 651 GLY A CA 1
ATOM 4735 C C . GLY A 1 651 ? 185.249 180.034 153.764 1.00 4.77 651 GLY A C 1
ATOM 4736 O O . GLY A 1 651 ? 184.487 179.218 154.290 1.00 4.77 651 GLY A O 1
ATOM 4737 N N . ARG A 1 652 ? 185.842 181.009 154.448 1.00 2.00 652 ARG A N 1
ATOM 4738 C CA . ARG A 1 652 ? 185.751 181.110 155.896 1.00 2.00 652 ARG A CA 1
ATOM 4739 C C . ARG A 1 652 ? 185.220 182.478 156.293 1.00 2.00 652 ARG A C 1
ATOM 4740 O O . ARG A 1 652 ? 185.498 183.482 155.636 1.00 2.00 652 ARG A O 1
ATOM 4748 N N . TYR A 1 653 ? 184.443 182.504 157.374 1.00 2.66 653 TYR A N 1
ATOM 4749 C CA . TYR A 1 653 ? 184.038 183.766 157.973 1.00 2.66 653 TYR A CA 1
ATOM 4750 C C . TYR A 1 653 ? 185.265 184.527 158.452 1.00 2.66 653 TYR A C 1
ATOM 4751 O O . TYR A 1 653 ? 186.182 183.953 159.043 1.00 2.66 653 TYR A O 1
ATOM 4760 N N . TYR A 1 654 ? 185.282 185.827 158.197 1.00 1.88 654 TYR A N 1
ATOM 4761 C CA . TYR A 1 654 ? 186.385 186.677 158.604 1.00 1.88 654 TYR A CA 1
ATOM 4762 C C . TYR A 1 654 ? 185.832 187.871 159.361 1.00 1.88 654 TYR A C 1
ATOM 4763 O O . TYR A 1 654 ? 184.658 188.217 159.235 1.00 1.88 654 TYR A O 1
ATOM 4772 N N . LEU A 1 655 ? 186.686 188.494 160.159 1.00 11.03 655 LEU A N 1
ATOM 4773 C CA . LEU A 1 655 ? 186.309 189.706 160.860 1.00 11.03 655 LEU A CA 1
ATOM 4774 C C . LEU A 1 655 ? 187.326 190.797 160.565 1.00 11.03 655 LEU A C 1
ATOM 4775 O O . LEU A 1 655 ? 188.499 190.504 160.318 1.00 11.03 655 LEU A O 1
ATOM 4780 N N . PRO A 1 656 ? 186.905 192.057 160.557 1.00 16.18 656 PRO A N 1
ATOM 4781 C CA . PRO A 1 656 ? 187.862 193.141 160.335 1.00 16.18 656 PRO A CA 1
ATOM 4782 C C . PRO A 1 656 ? 188.852 193.268 161.480 1.00 16.18 656 PRO A C 1
ATOM 4783 O O . PRO A 1 656 ? 188.563 192.930 162.629 1.00 16.18 656 PRO A O 1
ATOM 4787 N N . VAL A 1 657 ? 190.041 193.755 161.140 1.00 15.27 657 VAL A N 1
ATOM 4788 C CA . VAL A 1 657 ? 191.096 194.024 162.109 1.00 15.27 657 VAL A CA 1
ATOM 4789 C C . VAL A 1 657 ? 192.013 195.076 161.504 1.00 15.27 657 VAL A C 1
ATOM 4790 O O . VAL A 1 657 ? 192.253 195.086 160.294 1.00 15.27 657 VAL A O 1
ATOM 4794 N N . SER A 1 658 ? 192.508 195.979 162.346 1.00 9.70 658 SER A N 1
ATOM 4795 C CA . SER A 1 658 ? 193.362 197.062 161.884 1.00 9.70 658 SER A CA 1
ATOM 4796 C C . SER A 1 658 ? 194.492 197.290 162.872 1.00 9.70 658 SER A C 1
ATOM 4797 O O . SER A 1 658 ? 194.275 197.286 164.085 1.00 9.70 658 SER A O 1
ATOM 4800 N N . SER A 1 659 ? 195.695 197.498 162.345 1.00 11.33 659 SER A N 1
ATOM 4801 C CA . SER A 1 659 ? 196.850 197.743 163.196 1.00 11.33 659 SER A CA 1
ATOM 4802 C C . SER A 1 659 ? 196.800 199.149 163.778 1.00 11.33 659 SER A C 1
ATOM 4803 O O . SER A 1 659 ? 196.420 200.107 163.101 1.00 11.33 659 SER A O 1
ATOM 4806 N N . SER A 1 660 ? 197.187 199.268 165.049 1.00 31.42 660 SER A N 1
ATOM 4807 C CA . SER A 1 660 ? 197.237 200.581 165.682 1.00 31.42 660 SER A CA 1
ATOM 4808 C C . SER A 1 660 ? 198.377 201.421 165.122 1.00 31.42 660 SER A C 1
ATOM 4809 O O . SER A 1 660 ? 198.182 202.592 164.777 1.00 31.42 660 SER A O 1
ATOM 4812 N N . THR A 1 661 ? 199.571 200.841 165.017 1.00 18.98 661 THR A N 1
ATOM 4813 C CA . THR A 1 661 ? 200.751 201.523 164.497 1.00 18.98 661 THR A CA 1
ATOM 4814 C C . THR A 1 661 ? 201.035 200.977 163.105 1.00 18.98 661 THR A C 1
ATOM 4815 O O . THR A 1 661 ? 201.500 199.842 162.959 1.00 18.98 661 THR A O 1
ATOM 4819 N N . GLU A 1 662 ? 200.747 201.783 162.090 1.00 9.55 662 GLU A N 1
ATOM 4820 C CA . GLU A 1 662 ? 200.903 201.389 160.699 1.00 9.55 662 GLU A CA 1
ATOM 4821 C C . GLU A 1 662 ? 201.230 202.655 159.915 1.00 9.55 662 GLU A C 1
ATOM 4822 O O . GLU A 1 662 ? 201.345 203.743 160.485 1.00 9.55 662 GLU A O 1
ATOM 4828 N N . GLY A 1 663 ? 201.393 202.524 158.605 1.00 8.16 663 GLY A N 1
ATOM 4829 C CA . GLY A 1 663 ? 201.641 203.684 157.778 1.00 8.16 663 GLY A CA 1
ATOM 4830 C C . GLY A 1 663 ? 201.025 203.552 156.404 1.00 8.16 663 GLY A C 1
ATOM 4831 O O . GLY A 1 663 ? 200.983 202.454 155.845 1.00 8.16 663 GLY A O 1
ATOM 4832 N N . ASP A 1 664 ? 200.545 204.656 155.851 1.00 6.63 664 ASP A N 1
ATOM 4833 C CA . ASP A 1 664 ? 199.959 204.653 154.519 1.00 6.63 664 ASP A CA 1
ATOM 4834 C C . ASP A 1 664 ? 200.260 206.005 153.883 1.00 6.63 664 ASP A C 1
ATOM 4835 O O . ASP A 1 664 ? 201.145 206.734 154.343 1.00 6.63 664 ASP A O 1
ATOM 4840 N N . THR A 1 665 ? 199.535 206.337 152.816 1.00 6.10 665 THR A N 1
ATOM 4841 C CA . THR A 1 665 ? 199.805 207.580 152.105 1.00 6.10 665 THR A CA 1
ATOM 4842 C C . THR A 1 665 ? 199.580 208.796 152.994 1.00 6.10 665 THR A C 1
ATOM 4843 O O . THR A 1 665 ? 200.295 209.797 152.876 1.00 6.10 665 THR A O 1
ATOM 4847 N N . TYR A 1 666 ? 198.587 208.742 153.882 1.00 4.78 666 TYR A N 1
ATOM 4848 C CA . TYR A 1 666 ? 198.297 209.909 154.708 1.00 4.78 666 TYR A CA 1
ATOM 4849 C C . TYR A 1 666 ? 199.426 210.210 155.682 1.00 4.78 666 TYR A C 1
ATOM 4850 O O . TYR A 1 666 ? 199.739 211.377 155.921 1.00 4.78 666 TYR A O 1
ATOM 4859 N N . GLN A 1 667 ? 200.030 209.185 156.284 1.00 11.03 667 GLN A N 1
ATOM 4860 C CA . GLN A 1 667 ? 201.183 209.450 157.135 1.00 11.03 667 GLN A CA 1
ATOM 4861 C C . GLN A 1 667 ? 202.464 209.651 156.339 1.00 11.03 667 GLN A C 1
ATOM 4862 O O . GLN A 1 667 ? 203.423 210.210 156.877 1.00 11.03 667 GLN A O 1
ATOM 4868 N N . ASN A 1 668 ? 202.514 209.205 155.082 1.00 7.00 668 ASN A N 1
ATOM 4869 C CA . ASN A 1 668 ? 203.630 209.596 154.228 1.00 7.00 668 ASN A CA 1
ATOM 4870 C C . ASN A 1 668 ? 203.594 211.091 153.948 1.00 7.00 668 ASN A C 1
ATOM 4871 O O . ASN A 1 668 ? 204.633 211.758 153.969 1.00 7.00 668 ASN A O 1
ATOM 4876 N N . LEU A 1 669 ? 202.412 211.627 153.670 1.00 4.60 669 LEU A N 1
ATOM 4877 C CA . LEU A 1 669 ? 202.178 213.062 153.763 1.00 4.60 669 LEU A CA 1
ATOM 4878 C C . LEU A 1 669 ? 201.907 213.386 155.229 1.00 4.60 669 LEU A C 1
ATOM 4879 O O . LEU A 1 669 ? 202.135 212.555 156.110 1.00 4.60 669 LEU A O 1
ATOM 4884 N N . ARG A 1 670 ? 201.473 214.614 155.527 1.00 6.58 670 ARG A N 1
ATOM 4885 C CA . ARG A 1 670 ? 201.278 215.045 156.911 1.00 6.58 670 ARG A CA 1
ATOM 4886 C C . ARG A 1 670 ? 202.595 214.962 157.679 1.00 6.58 670 ARG A C 1
ATOM 4887 O O . ARG A 1 670 ? 202.653 215.242 158.880 1.00 6.58 670 ARG A O 1
ATOM 4895 N N . ARG A 1 671 ? 203.651 214.574 156.983 1.00 7.25 671 ARG A N 1
ATOM 4896 C CA . ARG A 1 671 ? 205.025 214.549 157.456 1.00 7.25 671 ARG A CA 1
ATOM 4897 C C . ARG A 1 671 ? 205.926 215.402 156.588 1.00 7.25 671 ARG A C 1
ATOM 4898 O O . ARG A 1 671 ? 206.792 216.110 157.105 1.00 7.25 671 ARG A O 1
ATOM 4906 N N . VAL A 1 672 ? 205.739 215.344 155.271 1.00 6.63 672 VAL A N 1
ATOM 4907 C CA . VAL A 1 672 ? 206.357 216.320 154.387 1.00 6.63 672 VAL A CA 1
ATOM 4908 C C . VAL A 1 672 ? 205.693 217.676 154.565 1.00 6.63 672 VAL A C 1
ATOM 4909 O O . VAL A 1 672 ? 206.360 218.716 154.552 1.00 6.63 672 VAL A O 1
ATOM 4913 N N . GLY A 1 673 ? 204.374 217.687 154.743 1.00 4.04 673 GLY A N 1
ATOM 4914 C CA . GLY A 1 673 ? 203.632 218.907 155.013 1.00 4.04 673 GLY A CA 1
ATOM 4915 C C . GLY A 1 673 ? 202.587 219.274 153.982 1.00 4.04 673 GLY A C 1
ATOM 4916 O O . GLY A 1 673 ? 201.930 220.310 154.146 1.00 4.04 673 GLY A O 1
ATOM 4917 N N . LEU A 1 674 ? 202.383 218.487 152.931 1.00 11.03 674 LEU A N 1
ATOM 4918 C CA . LEU A 1 674 ? 201.438 218.849 151.887 1.00 11.03 674 LEU A CA 1
ATOM 4919 C C . LEU A 1 674 ? 199.994 218.653 152.333 1.00 11.03 674 LEU A C 1
ATOM 4920 O O . LEU A 1 674 ? 199.700 218.018 153.347 1.00 11.03 674 LEU A O 1
ATOM 4925 N N . VAL A 1 675 ? 199.088 219.218 151.542 1.00 6.59 675 VAL A N 1
ATOM 4926 C CA . VAL A 1 675 ? 197.652 219.071 151.729 1.00 6.59 675 VAL A CA 1
ATOM 4927 C C . VAL A 1 675 ? 197.071 218.534 150.432 1.00 6.59 675 VAL A C 1
ATOM 4928 O O . VAL A 1 675 ? 197.224 219.158 149.375 1.00 6.59 675 VAL A O 1
ATOM 4932 N N . LEU A 1 676 ? 196.415 217.383 150.505 1.00 5.64 676 LEU A N 1
ATOM 4933 C CA . LEU A 1 676 ? 195.689 216.835 149.372 1.00 5.64 676 LEU A CA 1
ATOM 4934 C C . LEU A 1 676 ? 194.195 217.049 149.555 1.00 5.64 676 LEU A C 1
ATOM 4935 O O . LEU A 1 676 ? 193.710 217.315 150.657 1.00 5.64 676 LEU A O 1
ATOM 4940 N N . GLY A 1 677 ? 193.471 216.929 148.450 1.00 11.03 677 GLY A N 1
ATOM 4941 C CA . GLY A 1 677 ? 192.026 216.994 148.475 1.00 11.03 677 GLY A CA 1
ATOM 4942 C C . GLY A 1 677 ? 191.423 215.980 147.531 1.00 11.03 677 GLY A C 1
ATOM 4943 O O . GLY A 1 677 ? 190.301 216.154 147.050 1.00 11.03 677 GLY A O 1
ATOM 4944 N N . THR A 1 678 ? 192.166 214.912 147.265 1.00 11.03 678 THR A N 1
ATOM 4945 C CA . THR A 1 678 ? 191.757 213.942 146.263 1.00 11.03 678 THR A CA 1
ATOM 4946 C C . THR A 1 678 ? 190.529 213.161 146.715 1.00 11.03 678 THR A C 1
ATOM 4947 O O . THR A 1 678 ? 190.265 213.002 147.909 1.00 11.03 678 THR A O 1
ATOM 4951 N N . SER A 1 679 ? 189.760 212.689 145.731 1.00 11.03 679 SER A N 1
ATOM 4952 C CA . SER A 1 679 ? 188.634 211.809 146.012 1.00 11.03 679 SER A CA 1
ATOM 4953 C C . SER A 1 679 ? 189.087 210.409 146.396 1.00 11.03 679 SER A C 1
ATOM 4954 O O . SER A 1 679 ? 188.341 209.692 147.070 1.00 11.03 679 SER A O 1
ATOM 4957 N N . SER A 1 680 ? 190.288 210.012 145.989 1.00 11.03 680 SER A N 1
ATOM 4958 C CA . SER A 1 680 ? 190.779 208.673 146.256 1.00 11.03 680 SER A CA 1
ATOM 4959 C C . SER A 1 680 ? 191.099 208.500 147.739 1.00 11.03 680 SER A C 1
ATOM 4960 O O . SER A 1 680 ? 191.334 209.463 148.470 1.00 11.03 680 SER A O 1
ATOM 4963 N N . LYS A 1 681 ? 191.093 207.247 148.179 1.00 3.71 681 LYS A N 1
ATOM 4964 C CA . LYS A 1 681 ? 191.368 206.931 149.573 1.00 3.71 681 LYS A CA 1
ATOM 4965 C C . LYS A 1 681 ? 192.856 207.062 149.859 1.00 3.71 681 LYS A C 1
ATOM 4966 O O . LYS A 1 681 ? 193.688 206.559 149.100 1.00 3.71 681 LYS A O 1
ATOM 4972 N N . ILE A 1 682 ? 193.192 207.735 150.960 1.00 5.66 682 ILE A N 1
ATOM 4973 C CA . ILE A 1 682 ? 194.578 207.895 151.379 1.00 5.66 682 ILE A CA 1
ATOM 4974 C C . ILE A 1 682 ? 194.802 207.519 152.834 1.00 5.66 682 ILE A C 1
ATOM 4975 O O . ILE A 1 682 ? 195.909 207.694 153.338 1.00 5.66 682 ILE A O 1
ATOM 4980 N N . ARG A 1 683 ? 193.793 207.008 153.531 1.00 4.86 683 ARG A N 1
ATOM 4981 C CA . ARG A 1 683 ? 193.933 206.644 154.931 1.00 4.86 683 ARG A CA 1
ATOM 4982 C C . ARG A 1 683 ? 193.509 205.200 155.140 1.00 4.86 683 ARG A C 1
ATOM 4983 O O . ARG A 1 683 ? 192.605 204.696 154.468 1.00 4.86 683 ARG A O 1
ATOM 4991 N N . LYS A 1 684 ? 194.172 204.539 156.082 1.00 4.76 684 LYS A N 1
ATOM 4992 C CA . LYS A 1 684 ? 193.824 203.170 156.416 1.00 4.76 684 LYS A CA 1
ATOM 4993 C C . LYS A 1 684 ? 192.501 203.131 157.179 1.00 4.76 684 LYS A C 1
ATOM 4994 O O . LYS A 1 684 ? 192.161 204.074 157.897 1.00 4.76 684 LYS A O 1
ATOM 5000 N N . PRO A 1 685 ? 191.724 202.063 157.023 1.00 5.22 685 PRO A N 1
ATOM 5001 C CA . PRO A 1 685 ? 190.509 201.924 157.824 1.00 5.22 685 PRO A CA 1
ATOM 5002 C C . PRO A 1 685 ? 190.856 201.582 159.259 1.00 5.22 685 PRO A C 1
ATOM 5003 O O . PRO A 1 685 ? 191.875 200.950 159.543 1.00 5.22 685 PRO A O 1
ATOM 5007 N N . VAL A 1 686 ? 189.990 202.007 160.169 1.00 10.44 686 VAL A N 1
ATOM 5008 C CA . VAL A 1 686 ? 190.190 201.797 161.594 1.00 10.44 686 VAL A CA 1
ATOM 5009 C C . VAL A 1 686 ? 188.906 201.229 162.176 1.00 10.44 686 VAL A C 1
ATOM 5010 O O . VAL A 1 686 ? 187.805 201.612 161.765 1.00 10.44 686 VAL A O 1
ATOM 5014 N N . VAL A 1 687 ? 189.045 200.294 163.111 1.00 16.31 687 VAL A N 1
ATOM 5015 C CA . VAL A 1 687 ? 187.902 199.672 163.765 1.00 16.31 687 VAL A CA 1
ATOM 5016 C C . VAL A 1 687 ? 187.933 200.022 165.244 1.00 16.31 687 VAL A C 1
ATOM 5017 O O . VAL A 1 687 ? 189.001 200.176 165.845 1.00 16.31 687 VAL A O 1
ATOM 5021 N N . CYS A 1 688 ? 186.747 200.162 165.830 1.00 19.24 688 CYS A N 1
ATOM 5022 C CA . CYS A 1 688 ? 186.653 200.600 167.214 1.00 19.24 688 CYS A CA 1
ATOM 5023 C C . CYS A 1 688 ? 187.224 199.544 168.150 1.00 19.24 688 CYS A C 1
ATOM 5024 O O . CYS A 1 688 ? 187.083 198.340 167.917 1.00 19.24 688 CYS A O 1
ATOM 5027 N N . GLY A 1 689 ? 187.881 200.003 169.213 1.00 19.72 689 GLY A N 1
ATOM 5028 C CA . GLY A 1 689 ? 188.544 199.124 170.149 1.00 19.72 689 GLY A CA 1
ATOM 5029 C C . GLY A 1 689 ? 190.015 198.897 169.877 1.00 19.72 689 GLY A C 1
ATOM 5030 O O . GLY A 1 689 ? 190.716 198.373 170.751 1.00 19.72 689 GLY A O 1
ATOM 5031 N N . MET A 1 690 ? 190.505 199.269 168.697 1.00 28.89 690 MET A N 1
ATOM 5032 C CA . MET A 1 690 ? 191.912 199.144 168.329 1.00 28.89 690 MET A CA 1
ATOM 5033 C C . MET A 1 690 ? 192.410 200.451 167.731 1.00 28.89 690 MET A C 1
ATOM 5034 O O . MET A 1 690 ? 193.036 200.487 166.670 1.00 28.89 690 MET A O 1
ATOM 5039 N N . GLU A 1 691 ? 192.119 201.553 168.414 1.00 48.48 691 GLU A N 1
ATOM 5040 C CA . GLU A 1 691 ? 192.510 202.873 167.950 1.00 48.48 691 GLU A CA 1
ATOM 5041 C C . GLU A 1 691 ? 193.999 203.108 168.202 1.00 48.48 691 GLU A C 1
ATOM 5042 O O . GLU A 1 691 ? 194.704 202.272 168.773 1.00 48.48 691 GLU A O 1
ATOM 5048 N N . ALA A 1 692 ? 194.486 204.270 167.761 1.00 46.83 692 ALA A N 1
ATOM 5049 C CA . ALA A 1 692 ? 195.911 204.565 167.863 1.00 46.83 692 ALA A CA 1
ATOM 5050 C C . ALA A 1 692 ? 196.340 204.772 169.311 1.00 46.83 692 ALA A C 1
ATOM 5051 O O . ALA A 1 692 ? 197.439 204.359 169.700 1.00 46.83 692 ALA A O 1
ATOM 5053 N N . LYS A 1 693 ? 195.492 205.408 170.115 1.00 54.67 693 LYS A N 1
ATOM 5054 C CA . LYS A 1 693 ? 195.801 205.732 171.509 1.00 54.67 693 LYS A CA 1
ATOM 5055 C C . LYS A 1 693 ? 197.089 206.544 171.623 1.00 54.67 693 LYS A C 1
ATOM 5056 O O . LYS A 1 693 ? 197.395 207.364 170.758 1.00 54.67 693 LYS A O 1
ATOM 5062 N N . LEU A 1 718 ? 246.111 229.320 172.170 1.00 56.80 718 LEU A N 1
ATOM 5063 C CA . LEU A 1 718 ? 246.642 230.328 171.262 1.00 56.80 718 LEU A CA 1
ATOM 5064 C C . LEU A 1 718 ? 248.165 230.240 171.241 1.00 56.80 718 LEU A C 1
ATOM 5065 O O . LEU A 1 718 ? 248.829 230.655 172.190 1.00 56.80 718 LEU A O 1
ATOM 5070 N N . ARG A 1 719 ? 248.720 229.694 170.157 1.00 68.53 719 ARG A N 1
ATOM 5071 C CA . ARG A 1 719 ? 250.145 229.386 170.097 1.00 68.53 719 ARG A CA 1
ATOM 5072 C C . ARG A 1 719 ? 250.810 229.990 168.866 1.00 68.53 719 ARG A C 1
ATOM 5073 O O . ARG A 1 719 ? 251.796 229.448 168.362 1.00 68.53 719 ARG A O 1
ATOM 5081 N N . LYS A 1 720 ? 250.292 231.110 168.368 1.00 61.72 720 LYS A N 1
ATOM 5082 C CA . LYS A 1 720 ? 250.881 231.758 167.205 1.00 61.72 720 LYS A CA 1
ATOM 5083 C C . LYS A 1 720 ? 250.689 233.262 167.312 1.00 61.72 720 LYS A C 1
ATOM 5084 O O . LYS A 1 720 ? 249.747 233.738 167.950 1.00 61.72 720 LYS A O 1
ATOM 5090 N N . ASN A 1 721 ? 251.596 234.007 166.684 1.00 55.29 721 ASN A N 1
ATOM 5091 C CA . ASN A 1 721 ? 251.472 235.461 166.606 1.00 55.29 721 ASN A CA 1
ATOM 5092 C C . ASN A 1 721 ? 250.873 235.854 165.257 1.00 55.29 721 ASN A C 1
ATOM 5093 O O . ASN A 1 721 ? 251.533 236.404 164.374 1.00 55.29 721 ASN A O 1
ATOM 5098 N N . PHE A 1 722 ? 249.588 235.548 165.114 1.00 37.50 722 PHE A N 1
ATOM 5099 C CA . PHE A 1 722 ? 248.858 235.927 163.914 1.00 37.50 722 PHE A CA 1
ATOM 5100 C C . PHE A 1 722 ? 248.745 237.443 163.819 1.00 37.50 722 PHE A C 1
ATOM 5101 O O . PHE A 1 722 ? 248.640 238.145 164.827 1.00 37.50 722 PHE A O 1
ATOM 5109 N N . SER A 1 723 ? 248.773 237.949 162.592 1.00 28.68 723 SER A N 1
ATOM 5110 C CA . SER A 1 723 ? 248.700 239.380 162.356 1.00 28.68 723 SER A CA 1
ATOM 5111 C C . SER A 1 723 ? 247.289 239.774 161.923 1.00 28.68 723 SER A C 1
ATOM 5112 O O . SER A 1 723 ? 246.387 238.943 161.800 1.00 28.68 723 SER A O 1
ATOM 5115 N N . GLU A 1 724 ? 247.104 241.069 161.693 1.00 25.21 724 GLU A N 1
ATOM 5116 C CA . GLU A 1 724 ? 245.804 241.627 161.363 1.00 25.21 724 GLU A CA 1
ATOM 5117 C C . GLU A 1 724 ? 245.413 241.297 159.925 1.00 25.21 724 GLU A C 1
ATOM 5118 O O . GLU A 1 724 ? 246.258 241.076 159.055 1.00 25.21 724 GLU A O 1
ATOM 5124 N N . THR A 1 725 ? 244.104 241.267 159.684 1.00 20.78 725 THR A N 1
ATOM 5125 C CA . THR A 1 725 ? 243.583 241.175 158.326 1.00 20.78 725 THR A CA 1
ATOM 5126 C C . THR A 1 725 ? 243.896 242.468 157.584 1.00 20.78 725 THR A C 1
ATOM 5127 O O . THR A 1 725 ? 243.405 243.536 157.960 1.00 20.78 725 THR A O 1
ATOM 5131 N N . PHE A 1 726 ? 244.701 242.379 156.529 1.00 25.32 726 PHE A N 1
ATOM 5132 C CA . PHE A 1 726 ? 245.240 243.580 155.906 1.00 25.32 726 PHE A CA 1
ATOM 5133 C C . PHE A 1 726 ? 244.362 244.143 154.796 1.00 25.32 726 PHE A C 1
ATOM 5134 O O . PHE A 1 726 ? 244.758 245.123 154.158 1.00 25.32 726 PHE A O 1
ATOM 5142 N N . LEU A 1 727 ? 243.191 243.562 154.542 1.00 19.01 727 LEU A N 1
ATOM 5143 C CA . LEU A 1 727 ? 242.227 244.203 153.660 1.00 19.01 727 LEU A CA 1
ATOM 5144 C C . LEU A 1 727 ? 240.822 243.870 154.134 1.00 19.01 727 LEU A C 1
ATOM 5145 O O . LEU A 1 727 ? 240.540 242.735 154.526 1.00 19.01 727 LEU A O 1
ATOM 5150 N N . TRP A 1 728 ? 239.950 244.879 154.100 1.00 11.77 728 TRP A N 1
ATOM 5151 C CA . TRP A 1 728 ? 238.604 244.808 154.653 1.00 11.77 728 TRP A CA 1
ATOM 5152 C C . TRP A 1 728 ? 237.605 245.490 153.724 1.00 11.77 728 TRP A C 1
ATOM 5153 O O . TRP A 1 728 ? 236.608 246.058 154.182 1.00 11.77 728 TRP A O 1
ATOM 5164 N N . ARG A 1 729 ? 237.852 245.435 152.420 1.00 15.23 729 ARG A N 1
ATOM 5165 C CA . ARG A 1 729 ? 237.148 246.277 151.470 1.00 15.23 729 ARG A CA 1
ATOM 5166 C C . ARG A 1 729 ? 235.734 245.766 151.203 1.00 15.23 729 ARG A C 1
ATOM 5167 O O . ARG A 1 729 ? 235.383 244.618 151.491 1.00 15.23 729 ARG A O 1
ATOM 5175 N N . LEU A 1 730 ? 234.924 246.653 150.628 1.00 13.63 730 LEU A N 1
ATOM 5176 C CA . LEU A 1 730 ? 233.493 246.476 150.400 1.00 13.63 730 LEU A CA 1
ATOM 5177 C C . LEU A 1 730 ? 233.139 246.873 148.973 1.00 13.63 730 LEU A C 1
ATOM 5178 O O . LEU A 1 730 ? 232.258 247.698 148.727 1.00 13.63 730 LEU A O 1
ATOM 5183 N N . VAL A 1 731 ? 233.841 246.287 148.006 1.00 17.41 731 VAL A N 1
ATOM 5184 C CA . VAL A 1 731 ? 233.874 246.847 146.659 1.00 17.41 731 VAL A CA 1
ATOM 5185 C C . VAL A 1 731 ? 232.603 246.478 145.898 1.00 17.41 731 VAL A C 1
ATOM 5186 O O . VAL A 1 731 ? 231.927 245.494 146.193 1.00 17.41 731 VAL A O 1
ATOM 5190 N N . SER A 1 732 ? 232.270 247.291 144.900 1.00 20.40 732 SER A N 1
ATOM 5191 C CA . SER A 1 732 ? 231.135 247.040 144.026 1.00 20.40 732 SER A CA 1
ATOM 5192 C C . SER A 1 732 ? 231.626 246.449 142.712 1.00 20.40 732 SER A C 1
ATOM 5193 O O . SER A 1 732 ? 232.713 246.788 142.235 1.00 20.40 732 SER A O 1
ATOM 5196 N N . VAL A 1 733 ? 230.821 245.567 142.133 1.00 28.91 733 VAL A N 1
ATOM 5197 C CA . VAL A 1 733 ? 231.180 244.854 140.914 1.00 28.91 733 VAL A CA 1
ATOM 5198 C C . VAL A 1 733 ? 230.569 245.572 139.719 1.00 28.91 733 VAL A C 1
ATOM 5199 O O . VAL A 1 733 ? 229.362 245.841 139.693 1.00 28.91 733 VAL A O 1
ATOM 5203 N N . ASP A 1 734 ? 231.397 245.877 138.726 1.00 48.05 734 ASP A N 1
ATOM 5204 C CA . ASP A 1 734 ? 230.979 246.628 137.552 1.00 48.05 734 ASP A CA 1
ATOM 5205 C C . ASP A 1 734 ? 230.964 245.725 136.327 1.00 48.05 734 ASP A C 1
ATOM 5206 O O . ASP A 1 734 ? 231.887 244.932 136.118 1.00 48.05 734 ASP A O 1
ATOM 5211 N N . SER A 1 735 ? 229.915 245.859 135.523 1.00 51.32 735 SER A N 1
ATOM 5212 C CA . SER A 1 735 ? 229.731 245.086 134.282 1.00 51.32 735 SER A CA 1
ATOM 5213 C C . SER A 1 735 ? 229.705 243.603 134.664 1.00 51.32 735 SER A C 1
ATOM 5214 O O . SER A 1 735 ? 229.068 243.236 135.662 1.00 51.32 735 SER A O 1
ATOM 5217 N N . GLU A 1 736 ? 230.379 242.733 133.908 1.00 47.07 736 GLU A N 1
ATOM 5218 C CA . GLU A 1 736 ? 230.385 241.314 134.244 1.00 47.07 736 GLU A CA 1
ATOM 5219 C C . GLU A 1 736 ? 231.130 241.045 135.545 1.00 47.07 736 GLU A C 1
ATOM 5220 O O . GLU A 1 736 ? 230.782 240.113 136.277 1.00 47.07 736 GLU A O 1
ATOM 5226 N N . GLY A 1 737 ? 232.144 241.847 135.852 1.00 43.75 737 GLY A N 1
ATOM 5227 C CA . GLY A 1 737 ? 232.888 241.694 137.085 1.00 43.75 737 GLY A CA 1
ATOM 5228 C C . GLY A 1 737 ? 234.322 241.258 136.886 1.00 43.75 737 GLY A C 1
ATOM 5229 O O . GLY A 1 737 ? 234.604 240.070 136.706 1.00 43.75 737 GLY A O 1
ATOM 5230 N N . GLN A 1 738 ? 235.239 242.221 136.913 1.00 47.30 738 GLN A N 1
ATOM 5231 C CA . GLN A 1 738 ? 236.671 241.960 136.833 1.00 47.30 738 GLN A CA 1
ATOM 5232 C C . GLN A 1 738 ? 237.423 242.890 137.773 1.00 47.30 738 GLN A C 1
ATOM 5233 O O . GLN A 1 738 ? 238.483 243.424 137.431 1.00 47.30 738 GLN A O 1
ATOM 5239 N N . ASN A 1 739 ? 236.876 243.104 138.967 1.00 35.24 739 ASN A N 1
ATOM 5240 C CA . ASN A 1 739 ? 237.488 244.020 139.917 1.00 35.24 739 ASN A CA 1
ATOM 5241 C C . ASN A 1 739 ? 238.847 243.502 140.368 1.00 35.24 739 ASN A C 1
ATOM 5242 O O . ASN A 1 739 ? 239.071 242.295 140.491 1.00 35.24 739 ASN A O 1
ATOM 5247 N N . THR A 1 740 ? 239.761 244.434 140.611 1.00 31.92 740 THR A N 1
ATOM 5248 C CA . THR A 1 740 ? 241.108 244.120 141.068 1.00 31.92 740 THR A CA 1
ATOM 5249 C C . THR A 1 740 ? 241.329 244.815 142.404 1.00 31.92 740 THR A C 1
ATOM 5250 O O . THR A 1 740 ? 241.434 246.044 142.460 1.00 31.92 740 THR A O 1
ATOM 5254 N N . ILE A 1 741 ? 241.391 244.032 143.474 1.00 28.22 741 ILE A N 1
ATOM 5255 C CA . ILE A 1 741 ? 241.661 244.556 144.807 1.00 28.22 741 ILE A CA 1
ATOM 5256 C C . ILE A 1 741 ? 243.162 244.489 145.045 1.00 28.22 741 ILE A C 1
ATOM 5257 O O . ILE A 1 741 ? 243.755 243.406 145.021 1.00 28.22 741 ILE A O 1
ATOM 5262 N N . THR A 1 742 ? 243.777 245.646 145.272 1.00 36.19 742 THR A N 1
ATOM 5263 C CA . THR A 1 742 ? 245.224 245.762 145.402 1.00 36.19 742 THR A CA 1
ATOM 5264 C C . THR A 1 742 ? 245.559 246.310 146.781 1.00 36.19 742 THR A C 1
ATOM 5265 O O . THR A 1 742 ? 245.075 247.382 147.159 1.00 36.19 742 THR A O 1
ATOM 5269 N N . GLU A 1 743 ? 246.383 245.578 147.526 1.00 33.74 743 GLU A N 1
ATOM 5270 C CA . GLU A 1 743 ? 246.802 245.988 148.861 1.00 33.74 743 GLU A CA 1
ATOM 5271 C C . GLU A 1 743 ? 248.278 245.644 149.025 1.00 33.74 743 GLU A C 1
ATOM 5272 O O . GLU A 1 743 ? 248.951 245.235 148.074 1.00 33.74 743 GLU A O 1
ATOM 5278 N N . THR A 1 744 ? 248.787 245.813 150.242 1.00 39.16 744 THR A N 1
ATOM 5279 C CA . THR A 1 744 ? 250.173 245.509 150.570 1.00 39.16 744 THR A CA 1
ATOM 5280 C C . THR A 1 744 ? 250.207 244.506 151.713 1.00 39.16 744 THR A C 1
ATOM 5281 O O . THR A 1 744 ? 249.573 244.720 152.752 1.00 39.16 744 THR A O 1
ATOM 5285 N N . VAL A 1 745 ? 250.945 243.421 151.519 1.00 42.09 745 VAL A N 1
ATOM 5286 C CA . VAL A 1 745 ? 250.987 242.339 152.510 1.00 42.09 745 VAL A CA 1
ATOM 5287 C C . VAL A 1 745 ? 251.785 242.794 153.726 1.00 42.09 745 VAL A C 1
ATOM 5288 O O . VAL A 1 745 ? 252.794 243.504 153.569 1.00 42.09 745 VAL A O 1
ATOM 5292 N N . PRO A 1 746 ? 251.373 242.442 154.947 1.00 42.30 746 PRO A N 1
ATOM 5293 C CA . PRO A 1 746 ? 252.216 242.724 156.116 1.00 42.30 746 PRO A CA 1
ATOM 5294 C C . PRO A 1 746 ? 253.456 241.846 156.150 1.00 42.30 746 PRO A C 1
ATOM 5295 O O . PRO A 1 746 ? 253.646 240.994 155.277 1.00 42.30 746 PRO A O 1
ATOM 5299 N N . ASP A 1 747 ? 254.304 242.039 157.159 1.00 46.18 747 ASP A N 1
ATOM 5300 C CA . ASP A 1 747 ? 255.577 241.333 157.225 1.00 46.18 747 ASP A CA 1
ATOM 5301 C C . ASP A 1 747 ? 255.466 239.932 157.812 1.00 46.18 747 ASP A C 1
ATOM 5302 O O . ASP A 1 747 ? 256.423 239.158 157.700 1.00 46.18 747 ASP A O 1
ATOM 5307 N N . THR A 1 748 ? 254.338 239.584 158.423 1.00 41.30 748 THR A N 1
ATOM 5308 C CA . THR A 1 748 ? 254.220 238.301 159.102 1.00 41.30 748 THR A CA 1
ATOM 5309 C C . THR A 1 748 ? 254.201 237.159 158.090 1.00 41.30 748 THR A C 1
ATOM 5310 O O . THR A 1 748 ? 253.563 237.249 157.038 1.00 41.30 748 THR A O 1
ATOM 5314 N N . ILE A 1 749 ? 254.908 236.080 158.413 1.00 36.08 749 ILE A N 1
ATOM 5315 C CA . ILE A 1 749 ? 255.096 234.954 157.497 1.00 36.08 749 ILE A CA 1
ATOM 5316 C C . ILE A 1 749 ? 254.102 233.871 157.904 1.00 36.08 749 ILE A C 1
ATOM 5317 O O . ILE A 1 749 ? 254.410 232.983 158.701 1.00 36.08 749 ILE A O 1
ATOM 5322 N N . THR A 1 750 ? 252.896 233.932 157.338 1.00 31.23 750 THR A N 1
ATOM 5323 C CA . THR A 1 750 ? 251.845 232.948 157.602 1.00 31.23 750 THR A CA 1
ATOM 5324 C C . THR A 1 750 ? 251.030 232.735 156.328 1.00 31.23 750 THR A C 1
ATOM 5325 O O . THR A 1 750 ? 251.430 233.136 155.231 1.00 31.23 750 THR A O 1
ATOM 5329 N N . LYS A 1 751 ? 249.878 232.089 156.489 1.00 27.09 751 LYS A N 1
ATOM 5330 C CA . LYS A 1 751 ? 248.907 231.864 155.429 1.00 27.09 751 LYS A CA 1
ATOM 5331 C C . LYS A 1 751 ? 247.987 233.078 155.304 1.00 27.09 751 LYS A C 1
ATOM 5332 O O . LYS A 1 751 ? 247.881 233.901 156.216 1.00 27.09 751 LYS A O 1
ATOM 5338 N N . TRP A 1 752 ? 247.315 233.188 154.160 1.00 22.66 752 TRP A N 1
ATOM 5339 C CA . TRP A 1 752 ? 246.486 234.358 153.874 1.00 22.66 752 TRP A CA 1
ATOM 5340 C C . TRP A 1 752 ? 245.157 233.964 153.231 1.00 22.66 752 TRP A C 1
ATOM 5341 O O . TRP A 1 752 ? 244.804 234.436 152.150 1.00 22.66 752 TRP A O 1
ATOM 5352 N N . GLN A 1 753 ? 244.407 233.076 153.882 1.00 19.86 753 GLN A N 1
ATOM 5353 C CA . GLN A 1 753 ? 243.164 232.586 153.294 1.00 19.86 753 GLN A CA 1
ATOM 5354 C C . GLN A 1 753 ? 242.182 233.730 153.063 1.00 19.86 753 GLN A C 1
ATOM 5355 O O . GLN A 1 753 ? 241.926 234.531 153.961 1.00 19.86 753 GLN A O 1
ATOM 5361 N N . GLY A 1 754 ? 241.615 233.791 151.868 1.00 15.16 754 GLY A N 1
ATOM 5362 C CA . GLY A 1 754 ? 240.718 234.876 151.490 1.00 15.16 754 GLY A CA 1
ATOM 5363 C C . GLY A 1 754 ? 239.304 234.384 151.250 1.00 15.16 754 GLY A C 1
ATOM 5364 O O . GLY A 1 754 ? 239.101 233.347 150.619 1.00 15.16 754 GLY A O 1
ATOM 5365 N N . SER A 1 755 ? 238.330 235.141 151.750 1.00 11.21 755 SER A N 1
ATOM 5366 C CA . SER A 1 755 ? 236.921 234.818 151.596 1.00 11.21 755 SER A CA 1
ATOM 5367 C C . SER A 1 755 ? 236.151 236.094 151.287 1.00 11.21 755 SER A C 1
ATOM 5368 O O . SER A 1 755 ? 236.704 237.197 151.302 1.00 11.21 755 SER A O 1
ATOM 5371 N N . MET A 1 756 ? 234.861 235.938 151.001 1.00 8.54 756 MET A N 1
ATOM 5372 C CA . MET A 1 756 ? 234.008 237.087 150.731 1.00 8.54 756 MET A CA 1
ATOM 5373 C C . MET A 1 756 ? 232.551 236.677 150.869 1.00 8.54 756 MET A C 1
ATOM 5374 O O . MET A 1 756 ? 232.205 235.496 150.805 1.00 8.54 756 MET A O 1
ATOM 5379 N N . PHE A 1 757 ? 231.696 237.679 151.056 1.00 9.87 757 PHE A N 1
ATOM 5380 C CA . PHE A 1 757 ? 230.256 237.509 150.900 1.00 9.87 757 PHE A CA 1
ATOM 5381 C C . PHE A 1 757 ? 229.815 238.609 149.953 1.00 9.87 757 PHE A C 1
ATOM 5382 O O . PHE A 1 757 ? 230.249 239.756 150.095 1.00 9.87 757 PHE A O 1
ATOM 5390 N N . CYS A 1 758 ? 228.973 238.283 148.984 1.00 11.58 758 CYS A N 1
ATOM 5391 C CA . CYS A 1 758 ? 228.899 239.171 147.829 1.00 11.58 758 CYS A CA 1
ATOM 5392 C C . CYS A 1 758 ? 227.431 239.322 147.425 1.00 11.58 758 CYS A C 1
ATOM 5393 O O . CYS A 1 758 ? 226.926 238.557 146.602 1.00 11.58 758 CYS A O 1
ATOM 5396 N N . VAL A 1 759 ? 226.753 240.327 148.004 1.00 11.77 759 VAL A N 1
ATOM 5397 C CA . VAL A 1 759 ? 225.307 240.456 147.879 1.00 11.77 759 VAL A CA 1
ATOM 5398 C C . VAL A 1 759 ? 224.962 241.240 146.620 1.00 11.77 759 VAL A C 1
ATOM 5399 O O . VAL A 1 759 ? 225.769 242.003 146.084 1.00 11.77 759 VAL A O 1
ATOM 5403 N N . SER A 1 760 ? 223.732 241.050 146.150 1.00 18.61 760 SER A N 1
ATOM 5404 C CA . SER A 1 760 ? 223.208 241.779 145.006 1.00 18.61 760 SER A CA 1
ATOM 5405 C C . SER A 1 760 ? 221.701 241.891 145.165 1.00 18.61 760 SER A C 1
ATOM 5406 O O . SER A 1 760 ? 221.043 240.913 145.529 1.00 18.61 760 SER A O 1
ATOM 5409 N N . GLU A 1 761 ? 221.161 243.079 144.893 1.00 20.75 761 GLU A N 1
ATOM 5410 C CA . GLU A 1 761 ? 219.738 243.333 145.084 1.00 20.75 761 GLU A CA 1
ATOM 5411 C C . GLU A 1 761 ? 218.858 242.594 144.087 1.00 20.75 761 GLU A C 1
ATOM 5412 O O . GLU A 1 761 ? 217.639 242.549 144.279 1.00 20.75 761 GLU A O 1
ATOM 5418 N N . LYS A 1 762 ? 219.435 242.020 143.034 1.00 30.58 762 LYS A N 1
ATOM 5419 C CA . LYS A 1 762 ? 218.650 241.362 141.999 1.00 30.58 762 LYS A CA 1
ATOM 5420 C C . LYS A 1 762 ? 218.567 239.852 142.203 1.00 30.58 762 LYS A C 1
ATOM 5421 O O . LYS A 1 762 ? 217.490 239.265 142.063 1.00 30.58 762 LYS A O 1
ATOM 5427 N N . GLU A 1 763 ? 219.688 239.210 142.531 1.00 24.05 763 GLU A N 1
ATOM 5428 C CA . GLU A 1 763 ? 219.758 237.756 142.603 1.00 24.05 763 GLU A CA 1
ATOM 5429 C C . GLU A 1 763 ? 219.862 237.238 144.032 1.00 24.05 763 GLU A C 1
ATOM 5430 O O . GLU A 1 763 ? 219.048 236.412 144.452 1.00 24.05 763 GLU A O 1
ATOM 5436 N N . GLY A 1 764 ? 220.842 237.697 144.789 1.00 14.79 764 GLY A N 1
ATOM 5437 C CA . GLY A 1 764 ? 221.162 237.163 146.093 1.00 14.79 764 GLY A CA 1
ATOM 5438 C C . GLY A 1 764 ? 222.661 237.104 146.244 1.00 14.79 764 GLY A C 1
ATOM 5439 O O . GLY A 1 764 ? 223.403 237.528 145.361 1.00 14.79 764 GLY A O 1
ATOM 5440 N N . PHE A 1 765 ? 223.134 236.568 147.366 1.00 7.64 765 PHE A N 1
ATOM 5441 C CA . PHE A 1 765 ? 224.566 236.550 147.618 1.00 7.64 765 PHE A CA 1
ATOM 5442 C C . PHE A 1 765 ? 225.079 235.122 147.644 1.00 7.64 765 PHE A C 1
ATOM 5443 O O . PHE A 1 765 ? 224.383 234.204 148.082 1.00 7.64 765 PHE A O 1
ATOM 5451 N N . GLY A 1 766 ? 226.313 234.949 147.183 1.00 6.91 766 GLY A N 1
ATOM 5452 C CA . GLY A 1 766 ? 226.966 233.662 147.267 1.00 6.91 766 GLY A CA 1
ATOM 5453 C C . GLY A 1 766 ? 228.272 233.708 148.030 1.00 6.91 766 GLY A C 1
ATOM 5454 O O . GLY A 1 766 ? 229.248 234.301 147.564 1.00 6.91 766 GLY A O 1
ATOM 5455 N N . ILE A 1 767 ? 228.305 233.084 149.206 1.00 5.87 767 ILE A N 1
ATOM 5456 C CA . ILE A 1 767 ? 229.555 232.944 149.939 1.00 5.87 767 ILE A CA 1
ATOM 5457 C C . ILE A 1 767 ? 230.505 232.071 149.136 1.00 5.87 767 ILE A C 1
ATOM 5458 O O . ILE A 1 767 ? 230.088 231.099 148.492 1.00 5.87 767 ILE A O 1
ATOM 5463 N N . THR A 1 768 ? 231.787 232.422 149.149 1.00 8.39 768 THR A N 1
ATOM 5464 C CA . THR A 1 768 ? 232.777 231.589 148.485 1.00 8.39 768 THR A CA 1
ATOM 5465 C C . THR A 1 768 ? 232.866 230.237 149.183 1.00 8.39 768 THR A C 1
ATOM 5466 O O . THR A 1 768 ? 232.719 230.136 150.404 1.00 8.39 768 THR A O 1
ATOM 5470 N N . LYS A 1 769 ? 233.074 229.185 148.393 1.00 15.60 769 LYS A N 1
ATOM 5471 C CA . LYS A 1 769 ? 233.079 227.830 148.934 1.00 15.60 769 LYS A CA 1
ATOM 5472 C C . LYS A 1 769 ? 234.468 227.429 149.418 1.00 15.60 769 LYS A C 1
ATOM 5473 O O . LYS A 1 769 ? 234.650 227.089 150.590 1.00 15.60 769 LYS A O 1
ATOM 5479 N N . TYR A 1 770 ? 235.453 227.464 148.528 1.00 19.91 770 TYR A N 1
ATOM 5480 C CA . TYR A 1 770 ? 236.831 227.124 148.860 1.00 19.91 770 TYR A CA 1
ATOM 5481 C C . TYR A 1 770 ? 237.641 228.412 148.884 1.00 19.91 770 TYR A C 1
ATOM 5482 O O . TYR A 1 770 ? 237.916 229.000 147.833 1.00 19.91 770 TYR A O 1
ATOM 5491 N N . SER A 1 771 ? 238.017 228.844 150.084 1.00 18.25 771 SER A N 1
ATOM 5492 C CA . SER A 1 771 ? 238.709 230.112 150.250 1.00 18.25 771 SER A CA 1
ATOM 5493 C C . SER A 1 771 ? 240.054 230.097 149.537 1.00 18.25 771 SER A C 1
ATOM 5494 O O . SER A 1 771 ? 240.825 229.142 149.651 1.00 18.25 771 SER A O 1
ATOM 5497 N N . ALA A 1 772 ? 240.331 231.166 148.797 1.00 17.74 772 ALA A N 1
ATOM 5498 C CA . ALA A 1 772 ? 241.604 231.287 148.103 1.00 17.74 772 ALA A CA 1
ATOM 5499 C C . ALA A 1 772 ? 242.750 231.391 149.102 1.00 17.74 772 ALA A C 1
ATOM 5500 O O . ALA A 1 772 ? 242.628 232.015 150.158 1.00 17.74 772 ALA A O 1
ATOM 5502 N N . ASN A 1 773 ? 243.876 230.772 148.755 1.00 19.93 773 ASN A N 1
ATOM 5503 C CA . ASN A 1 773 ? 245.005 230.622 149.662 1.00 19.93 773 ASN A CA 1
ATOM 5504 C C . ASN A 1 773 ? 246.218 231.365 149.124 1.00 19.93 773 ASN A C 1
ATOM 5505 O O . ASN A 1 773 ? 246.482 231.353 147.919 1.00 19.93 773 ASN A O 1
ATOM 5510 N N . PHE A 1 774 ? 246.950 232.014 150.029 1.00 26.87 774 PHE A N 1
ATOM 5511 C CA . PHE A 1 774 ? 248.139 232.778 149.686 1.00 26.87 774 PHE A CA 1
ATOM 5512 C C . PHE A 1 774 ? 249.215 232.530 150.731 1.00 26.87 774 PHE A C 1
ATOM 5513 O O . PHE A 1 774 ? 248.921 232.355 151.916 1.00 26.87 774 PHE A O 1
ATOM 5521 N N . THR A 1 775 ? 250.468 232.518 150.281 1.00 30.52 775 THR A N 1
ATOM 5522 C CA . THR A 1 775 ? 251.612 232.260 151.144 1.00 30.52 775 THR A CA 1
ATOM 5523 C C . THR A 1 775 ? 252.708 233.271 150.850 1.00 30.52 775 THR A C 1
ATOM 5524 O O . THR A 1 775 ? 253.064 233.482 149.687 1.00 30.52 775 THR A O 1
ATOM 5528 N N . SER A 1 776 ? 253.242 233.889 151.901 1.00 38.16 776 SER A N 1
ATOM 5529 C CA . SER A 1 776 ? 254.349 234.830 151.782 1.00 38.16 776 SER A CA 1
ATOM 5530 C C . SER A 1 776 ? 255.475 234.365 152.689 1.00 38.16 776 SER A C 1
ATOM 5531 O O . SER A 1 776 ? 255.259 234.157 153.886 1.00 38.16 776 SER A O 1
ATOM 5534 N N . PHE A 1 777 ? 256.672 234.204 152.123 1.00 45.29 777 PHE A N 1
ATOM 5535 C CA . PHE A 1 777 ? 257.832 233.766 152.884 1.00 45.29 777 PHE A CA 1
ATOM 5536 C C . PHE A 1 777 ? 259.078 234.458 152.353 1.00 45.29 777 PHE A C 1
ATOM 5537 O O . PHE A 1 777 ? 259.138 234.851 151.185 1.00 45.29 777 PHE A O 1
ATOM 5545 N N . LEU A 1 778 ? 260.077 234.594 153.224 1.00 48.39 778 LEU A N 1
ATOM 5546 C CA . LEU A 1 778 ? 261.355 235.183 152.850 1.00 48.39 778 LEU A CA 1
ATOM 5547 C C . LEU A 1 778 ? 262.350 234.077 152.545 1.00 48.39 778 LEU A C 1
ATOM 5548 O O . LEU A 1 778 ? 262.580 233.214 153.405 1.00 48.39 778 LEU A O 1
ATOM 5553 N N . PRO A 1 779 ? 262.948 234.046 151.352 1.00 57.64 779 PRO A N 1
ATOM 5554 C CA . PRO A 1 779 ? 263.878 232.952 151.026 1.00 57.64 779 PRO A CA 1
ATOM 5555 C C . PRO A 1 779 ? 265.123 232.918 151.895 1.00 57.64 779 PRO A C 1
ATOM 5556 O O . PRO A 1 779 ? 265.741 231.853 152.016 1.00 57.64 779 PRO A O 1
ATOM 5560 N N . PHE A 1 780 ? 265.513 234.036 152.504 1.00 69.93 780 PHE A N 1
ATOM 5561 C CA . PHE A 1 780 ? 266.770 234.129 153.238 1.00 69.93 780 PHE A CA 1
ATOM 5562 C C . PHE A 1 780 ? 266.493 234.790 154.580 1.00 69.93 780 PHE A C 1
ATOM 5563 O O . PHE A 1 780 ? 266.203 235.989 154.634 1.00 69.93 780 PHE A O 1
ATOM 5571 N N . PHE A 1 781 ? 266.588 234.016 155.657 1.00 68.13 781 PHE A N 1
ATOM 5572 C CA . PHE A 1 781 ? 266.193 234.456 156.990 1.00 68.13 781 PHE A CA 1
ATOM 5573 C C . PHE A 1 781 ? 267.420 234.787 157.826 1.00 68.13 781 PHE A C 1
ATOM 5574 O O . PHE A 1 781 ? 268.372 234.001 157.877 1.00 68.13 781 PHE A O 1
ATOM 5582 N N . VAL A 1 782 ? 267.389 235.943 158.486 1.00 54.16 782 VAL A N 1
ATOM 5583 C CA . VAL A 1 782 ? 268.374 236.312 159.494 1.00 54.16 782 VAL A CA 1
ATOM 5584 C C . VAL A 1 782 ? 267.629 236.818 160.724 1.00 54.16 782 VAL A C 1
ATOM 5585 O O . VAL A 1 782 ? 266.664 237.580 160.604 1.00 54.16 782 VAL A O 1
ATOM 5589 N N . GLU A 1 783 ? 268.048 236.357 161.901 1.00 51.65 783 GLU A N 1
ATOM 5590 C CA . GLU A 1 783 ? 267.373 236.693 163.146 1.00 51.65 783 GLU A CA 1
ATOM 5591 C C . GLU A 1 783 ? 268.393 237.035 164.221 1.00 51.65 783 GLU A C 1
ATOM 5592 O O . GLU A 1 783 ? 269.461 236.421 164.296 1.00 51.65 783 GLU A O 1
ATOM 5598 N N . LEU A 1 784 ? 268.043 238.008 165.058 1.00 38.53 784 LEU A N 1
ATOM 5599 C CA . LEU A 1 784 ? 268.866 238.450 166.174 1.00 38.53 784 LEU A CA 1
ATOM 5600 C C . LEU A 1 784 ? 268.084 238.315 167.471 1.00 38.53 784 LEU A C 1
ATOM 5601 O O . LEU A 1 784 ? 266.876 238.569 167.508 1.00 38.53 784 LEU A O 1
ATOM 5606 N N . SER A 1 785 ? 268.776 237.910 168.533 1.00 47.04 785 SER A N 1
ATOM 5607 C CA . SER A 1 785 ? 268.187 237.807 169.863 1.00 47.04 785 SER A CA 1
ATOM 5608 C C . SER A 1 785 ? 269.040 238.614 170.828 1.00 47.04 785 SER A C 1
ATOM 5609 O O . SER A 1 785 ? 270.247 238.378 170.936 1.00 47.04 785 SER A O 1
ATOM 5612 N N . LEU A 1 786 ? 268.418 239.559 171.525 1.00 41.53 786 LEU A N 1
ATOM 5613 C CA . LEU A 1 786 ? 269.112 240.404 172.482 1.00 41.53 786 LEU A CA 1
ATOM 5614 C C . LEU A 1 786 ? 268.248 240.593 173.718 1.00 41.53 786 LEU A C 1
ATOM 5615 O O . LEU A 1 786 ? 267.017 240.526 173.635 1.00 41.53 786 LEU A O 1
ATOM 5620 N N . PRO A 1 787 ? 268.862 240.828 174.873 1.00 29.05 787 PRO A N 1
ATOM 5621 C CA . PRO A 1 787 ? 268.088 241.217 176.055 1.00 29.05 787 PRO A CA 1
ATOM 5622 C C . PRO A 1 787 ? 267.592 242.648 175.919 1.00 29.05 787 PRO A C 1
ATOM 5623 O O . PRO A 1 787 ? 268.052 243.422 175.078 1.00 29.05 787 PRO A O 1
ATOM 5627 N N . TYR A 1 788 ? 266.620 242.996 176.764 1.00 22.87 788 TYR A N 1
ATOM 5628 C CA . TYR A 1 788 ? 266.085 244.353 176.728 1.00 22.87 788 TYR A CA 1
ATOM 5629 C C . TYR A 1 788 ? 267.136 245.378 177.134 1.00 22.87 788 TYR A C 1
ATOM 5630 O O . TYR A 1 788 ? 267.252 246.436 176.506 1.00 22.87 788 TYR A O 1
ATOM 5639 N N . SER A 1 789 ? 267.908 245.089 178.179 1.00 25.46 789 SER A N 1
ATOM 5640 C CA . SER A 1 789 ? 268.848 246.061 178.713 1.00 25.46 789 SER A CA 1
ATOM 5641 C C . SER A 1 789 ? 270.139 245.373 179.127 1.00 25.46 789 SER A C 1
ATOM 5642 O O . SER A 1 789 ? 270.190 244.160 179.336 1.00 25.46 789 SER A O 1
ATOM 5645 N N . LEU A 1 790 ? 271.182 246.187 179.256 1.00 32.17 790 LEU A N 1
ATOM 5646 C CA . LEU A 1 790 ? 272.520 245.721 179.576 1.00 32.17 790 LEU A CA 1
ATOM 5647 C C . LEU A 1 790 ? 273.154 246.695 180.558 1.00 32.17 790 LEU A C 1
ATOM 5648 O O . LEU A 1 790 ? 272.709 247.835 180.711 1.00 32.17 790 LEU A O 1
ATOM 5653 N N . THR A 1 791 ? 274.201 246.232 181.227 1.00 43.31 791 THR A N 1
ATOM 5654 C CA . THR A 1 791 ? 274.919 247.034 182.204 1.00 43.31 791 THR A CA 1
ATOM 5655 C C . THR A 1 791 ? 276.254 247.476 181.615 1.00 43.31 791 THR A C 1
ATOM 5656 O O . THR A 1 791 ? 276.823 246.802 180.754 1.00 43.31 791 THR A O 1
ATOM 5660 N N . ARG A 1 792 ? 276.740 248.627 182.075 1.00 47.82 792 ARG A N 1
ATOM 5661 C CA . ARG A 1 792 ? 277.965 249.204 181.538 1.00 47.82 792 ARG A CA 1
ATOM 5662 C C . ARG A 1 792 ? 279.147 248.261 181.737 1.00 47.82 792 ARG A C 1
ATOM 5663 O O . ARG A 1 792 ? 279.221 247.521 182.722 1.00 47.82 792 ARG A O 1
ATOM 5671 N N . GLU A 1 793 ? 280.074 248.304 180.779 1.00 44.36 793 GLU A N 1
ATOM 5672 C CA . GLU A 1 793 ? 281.267 247.452 180.709 1.00 44.36 793 GLU A CA 1
ATOM 5673 C C . GLU A 1 793 ? 280.958 246.008 181.108 1.00 44.36 793 GLU A C 1
ATOM 5674 O O . GLU A 1 793 ? 281.525 245.444 182.044 1.00 44.36 793 GLU A O 1
ATOM 5680 N N . GLU A 1 794 ? 280.033 245.412 180.359 1.00 36.55 794 GLU A N 1
ATOM 5681 C CA . GLU A 1 794 ? 279.666 244.011 180.509 1.00 36.55 794 GLU A CA 1
ATOM 5682 C C . GLU A 1 794 ? 279.807 243.324 179.160 1.00 36.55 794 GLU A C 1
ATOM 5683 O O . GLU A 1 794 ? 279.346 243.851 178.144 1.00 36.55 794 GLU A O 1
ATOM 5689 N N . ILE A 1 795 ? 280.437 242.154 179.150 1.00 37.86 795 ILE A N 1
ATOM 5690 C CA . ILE A 1 795 ? 280.727 241.437 177.913 1.00 37.86 795 ILE A CA 1
ATOM 5691 C C . ILE A 1 795 ? 279.520 240.576 177.559 1.00 37.86 795 ILE A C 1
ATOM 5692 O O . ILE A 1 795 ? 279.230 239.587 178.236 1.00 37.86 795 ILE A O 1
ATOM 5697 N N . LEU A 1 796 ? 278.826 240.942 176.488 1.00 43.94 796 LEU A N 1
ATOM 5698 C CA . LEU A 1 796 ? 277.671 240.209 175.997 1.00 43.94 796 LEU A CA 1
ATOM 5699 C C . LEU A 1 796 ? 278.032 239.468 174.717 1.00 43.94 796 LEU A C 1
ATOM 5700 O O . LEU A 1 796 ? 278.886 239.913 173.945 1.00 43.94 796 LEU A O 1
ATOM 5705 N N . VAL A 1 797 ? 277.378 238.329 174.499 1.00 46.22 797 VAL A N 1
ATOM 5706 C CA . VAL A 1 797 ? 277.557 237.538 173.287 1.00 46.22 797 VAL A CA 1
ATOM 5707 C C . VAL A 1 797 ? 276.360 237.768 172.374 1.00 46.22 797 VAL A C 1
ATOM 5708 O O . VAL A 1 797 ? 275.210 237.798 172.832 1.00 46.22 797 VAL A O 1
ATOM 5712 N N . MET A 1 798 ? 276.629 237.972 171.090 1.00 47.33 798 MET A N 1
ATOM 5713 C CA . MET A 1 798 ? 275.579 238.141 170.097 1.00 47.33 798 MET A CA 1
ATOM 5714 C C . MET A 1 798 ? 275.333 236.819 169.386 1.00 47.33 798 MET A C 1
ATOM 5715 O O . MET A 1 798 ? 276.275 236.099 169.052 1.00 47.33 798 MET A O 1
ATOM 5720 N N . LYS A 1 799 ? 274.061 236.496 169.166 1.00 48.21 799 LYS A N 1
ATOM 5721 C CA . LYS A 1 799 ? 273.675 235.235 168.536 1.00 48.21 799 LYS A CA 1
ATOM 5722 C C . LYS A 1 799 ? 272.800 235.545 167.327 1.00 48.21 799 LYS A C 1
ATOM 5723 O O . LYS A 1 799 ? 271.616 235.860 167.474 1.00 48.21 799 LYS A O 1
ATOM 5729 N N . ALA A 1 800 ? 273.384 235.451 166.138 1.00 47.65 800 ALA A N 1
ATOM 5730 C CA . ALA A 1 800 ? 272.677 235.688 164.887 1.00 47.65 800 ALA A CA 1
ATOM 5731 C C . ALA A 1 800 ? 272.422 234.351 164.209 1.00 47.65 800 ALA A C 1
ATOM 5732 O O . ALA A 1 800 ? 273.362 233.588 163.963 1.00 47.65 800 ALA A O 1
ATOM 5734 N N . PHE A 1 801 ? 271.159 234.070 163.911 1.00 53.86 801 PHE A N 1
ATOM 5735 C CA . PHE A 1 801 ? 270.775 232.853 163.207 1.00 53.86 801 PHE A CA 1
ATOM 5736 C C . PHE A 1 801 ? 270.499 233.183 161.747 1.00 53.86 801 PHE A C 1
ATOM 5737 O O . PHE A 1 801 ? 269.606 233.980 161.446 1.00 53.86 801 PHE A O 1
ATOM 5745 N N . VAL A 1 802 ? 271.260 232.568 160.848 1.00 53.11 802 VAL A N 1
ATOM 5746 C CA . VAL A 1 802 ? 271.055 232.699 159.411 1.00 53.11 802 VAL A CA 1
ATOM 5747 C C . VAL A 1 802 ? 270.610 231.346 158.874 1.00 53.11 802 VAL A C 1
ATOM 5748 O O . VAL A 1 802 ? 271.232 230.317 159.163 1.00 53.11 802 VAL A O 1
ATOM 5752 N N . SER A 1 803 ? 269.519 231.345 158.117 1.00 63.18 803 SER A N 1
ATOM 5753 C CA . SER A 1 803 ? 268.905 230.114 157.650 1.00 63.18 803 SER A CA 1
ATOM 5754 C C . SER A 1 803 ? 268.732 230.160 156.140 1.00 63.18 803 SER A C 1
ATOM 5755 O O . SER A 1 803 ? 268.524 231.225 155.552 1.00 63.18 803 SER A O 1
ATOM 5758 N N . ASN A 1 804 ? 268.821 228.988 155.519 1.00 72.18 804 ASN A N 1
ATOM 5759 C CA . ASN A 1 804 ? 268.677 228.840 154.078 1.00 72.18 804 ASN A CA 1
ATOM 5760 C C . ASN A 1 804 ? 267.454 227.984 153.787 1.00 72.18 804 ASN A C 1
ATOM 5761 O O . ASN A 1 804 ? 267.311 226.889 154.341 1.00 72.18 804 ASN A O 1
ATOM 5766 N N . TYR A 1 805 ? 266.578 228.485 152.918 1.00 75.84 805 TYR A N 1
ATOM 5767 C CA . TYR A 1 805 ? 265.383 227.761 152.514 1.00 75.84 805 TYR A CA 1
ATOM 5768 C C . TYR A 1 805 ? 265.369 227.417 151.033 1.00 75.84 805 TYR A C 1
ATOM 5769 O O . TYR A 1 805 ? 264.394 226.822 150.560 1.00 75.84 805 TYR A O 1
ATOM 5778 N N . LEU A 1 806 ? 266.412 227.771 150.290 1.00 73.31 806 LEU A N 1
ATOM 5779 C CA . LEU A 1 806 ? 266.482 227.421 148.883 1.00 73.31 806 LEU A CA 1
ATOM 5780 C C . LEU A 1 806 ? 266.716 225.922 148.716 1.00 73.31 806 LEU A C 1
ATOM 5781 O O . LEU A 1 806 ? 267.222 225.238 149.610 1.00 73.31 806 LEU A O 1
ATOM 5786 N N . GLU A 1 807 ? 266.333 225.413 147.544 1.00 87.32 807 GLU A N 1
ATOM 5787 C CA . GLU A 1 807 ? 266.508 223.992 147.261 1.00 87.32 807 GLU A CA 1
ATOM 5788 C C . GLU A 1 807 ? 267.977 223.623 147.092 1.00 87.32 807 GLU A C 1
ATOM 5789 O O . GLU A 1 807 ? 268.339 222.451 147.244 1.00 87.32 807 GLU A O 1
ATOM 5795 N N . GLU A 1 808 ? 268.831 224.593 146.780 1.00 82.14 808 GLU A N 1
ATOM 5796 C CA . GLU A 1 808 ? 270.246 224.331 146.564 1.00 82.14 808 GLU A CA 1
ATOM 5797 C C . GLU A 1 808 ? 271.059 224.735 147.787 1.00 82.14 808 GLU A C 1
ATOM 5798 O O . GLU A 1 808 ? 270.736 225.710 148.471 1.00 82.14 808 GLU A O 1
ATOM 5804 N N . CYS A 1 809 ? 272.112 223.968 148.062 1.00 83.88 809 CYS A N 1
ATOM 5805 C CA . CYS A 1 809 ? 272.999 224.274 149.177 1.00 83.88 809 CYS A CA 1
ATOM 5806 C C . CYS A 1 809 ? 273.736 225.579 148.903 1.00 83.88 809 CYS A C 1
ATOM 5807 O O . CYS A 1 809 ? 274.163 225.836 147.774 1.00 83.88 809 CYS A O 1
ATOM 5810 N N . ILE A 1 810 ? 273.882 226.412 149.936 1.00 82.15 810 ILE A N 1
ATOM 5811 C CA . ILE A 1 810 ? 274.471 227.735 149.783 1.00 82.15 810 ILE A CA 1
ATOM 5812 C C . ILE A 1 810 ? 275.548 227.950 150.837 1.00 82.15 810 ILE A C 1
ATOM 5813 O O . ILE A 1 810 ? 275.608 227.261 151.857 1.00 82.15 810 ILE A O 1
ATOM 5818 N N . LYS A 1 811 ? 276.410 228.922 150.568 1.00 79.22 811 LYS A N 1
ATOM 5819 C CA . LYS A 1 811 ? 277.346 229.446 151.549 1.00 79.22 811 LYS A CA 1
ATOM 5820 C C . LYS A 1 811 ? 276.988 230.892 151.871 1.00 79.22 811 LYS A C 1
ATOM 5821 O O . LYS A 1 811 ? 276.265 231.561 151.128 1.00 79.22 811 LYS A O 1
ATOM 5827 N N . ILE A 1 812 ? 277.501 231.376 153.000 1.00 73.00 812 ILE A N 1
ATOM 5828 C CA . ILE A 1 812 ? 277.135 232.696 153.495 1.00 73.00 812 ILE A CA 1
ATOM 5829 C C . ILE A 1 812 ? 278.307 233.283 154.268 1.00 73.00 812 ILE A C 1
ATOM 5830 O O . ILE A 1 812 ? 279.042 232.572 154.958 1.00 73.00 812 ILE A O 1
ATOM 5835 N N . ILE A 1 813 ? 278.487 234.593 154.128 1.00 71.40 813 ILE A N 1
ATOM 5836 C CA . ILE A 1 813 ? 279.451 235.357 154.909 1.00 71.40 813 ILE A CA 1
ATOM 5837 C C . ILE A 1 813 ? 278.701 236.489 155.600 1.00 71.40 813 ILE A C 1
ATOM 5838 O O . ILE A 1 813 ? 277.929 237.214 154.962 1.00 71.40 813 ILE A O 1
ATOM 5843 N N . VAL A 1 814 ? 278.912 236.623 156.906 1.00 53.47 814 VAL A N 1
ATOM 5844 C CA . VAL A 1 814 ? 278.198 237.589 157.732 1.00 53.47 814 VAL A CA 1
ATOM 5845 C C . VAL A 1 814 ? 279.210 238.557 158.329 1.00 53.47 814 VAL A C 1
ATOM 5846 O O . VAL A 1 814 ? 280.272 238.140 158.804 1.00 53.47 814 VAL A O 1
ATOM 5850 N N . THR A 1 815 ? 278.889 239.848 158.281 1.00 61.40 815 THR A N 1
ATOM 5851 C CA . THR A 1 815 ? 279.766 240.895 158.783 1.00 61.40 815 THR A CA 1
ATOM 5852 C C . THR A 1 815 ? 278.996 241.814 159.718 1.00 61.40 815 THR A C 1
ATOM 5853 O O . THR A 1 815 ? 277.832 242.140 159.466 1.00 61.40 815 THR A O 1
ATOM 5857 N N . LEU A 1 816 ? 279.655 242.232 160.794 1.00 58.57 816 LEU A N 1
ATOM 5858 C CA . LEU A 1 816 ? 279.107 243.193 161.742 1.00 58.57 816 LEU A CA 1
ATOM 5859 C C . LEU A 1 816 ? 279.805 244.531 161.553 1.00 58.57 816 LEU A C 1
ATOM 5860 O O . LEU A 1 816 ? 281.039 244.597 161.555 1.00 58.57 816 LEU A O 1
ATOM 5865 N N . GLN A 1 817 ? 279.020 245.586 161.396 1.00 66.94 817 GLN A N 1
ATOM 5866 C CA . GLN A 1 817 ? 279.583 246.905 161.144 1.00 66.94 817 GLN A CA 1
ATOM 5867 C C . GLN A 1 817 ? 280.251 247.438 162.403 1.00 66.94 817 GLN A C 1
ATOM 5868 O O . GLN A 1 817 ? 279.581 247.588 163.433 1.00 66.94 817 GLN A O 1
ATOM 5874 N N . PRO A 1 818 ? 281.548 247.733 162.375 1.00 59.88 818 PRO A N 1
ATOM 5875 C CA . PRO A 1 818 ? 282.207 248.277 163.564 1.00 59.88 818 PRO A CA 1
ATOM 5876 C C . PRO A 1 818 ? 281.754 249.700 163.847 1.00 59.88 818 PRO A C 1
ATOM 5877 O O . PRO A 1 818 ? 281.303 250.432 162.963 1.00 59.88 818 PRO A O 1
ATOM 5881 N N . SER A 1 819 ? 281.881 250.087 165.113 1.00 61.67 819 SER A N 1
ATOM 5882 C CA . SER A 1 819 ? 281.483 251.418 165.543 1.00 61.67 819 SER A CA 1
ATOM 5883 C C . SER A 1 819 ? 282.393 251.869 166.673 1.00 61.67 819 SER A C 1
ATOM 5884 O O . SER A 1 819 ? 283.093 251.066 167.294 1.00 61.67 819 SER A O 1
ATOM 5887 N N . ALA A 1 820 ? 282.378 253.176 166.929 1.00 66.57 820 ALA A N 1
ATOM 5888 C CA . ALA A 1 820 ? 283.227 253.760 167.957 1.00 66.57 820 ALA A CA 1
ATOM 5889 C C . ALA A 1 820 ? 282.529 253.910 169.301 1.00 66.57 820 ALA A C 1
ATOM 5890 O O . ALA A 1 820 ? 283.210 253.977 170.330 1.00 66.57 820 ALA A O 1
ATOM 5892 N N . ASP A 1 821 ? 281.195 253.973 169.319 1.00 60.97 821 ASP A N 1
ATOM 5893 C CA . ASP A 1 821 ? 280.484 254.127 170.585 1.00 60.97 821 ASP A CA 1
ATOM 5894 C C . ASP A 1 821 ? 280.684 252.913 171.483 1.00 60.97 821 ASP A C 1
ATOM 5895 O O . ASP A 1 821 ? 280.904 253.055 172.691 1.00 60.97 821 ASP A O 1
ATOM 5900 N N . PHE A 1 822 ? 280.619 251.713 170.912 1.00 53.14 822 PHE A N 1
ATOM 5901 C CA . PHE A 1 822 ? 280.807 250.477 171.656 1.00 53.14 822 PHE A CA 1
ATOM 5902 C C . PHE A 1 822 ? 281.899 249.653 170.994 1.00 53.14 822 PHE A C 1
ATOM 5903 O O . PHE A 1 822 ? 282.023 249.641 169.766 1.00 53.14 822 PHE A O 1
ATOM 5911 N N . GLU A 1 823 ? 282.692 248.972 171.811 1.00 54.10 823 GLU A N 1
ATOM 5912 C CA . GLU A 1 823 ? 283.787 248.160 171.309 1.00 54.10 823 GLU A CA 1
ATOM 5913 C C . GLU A 1 823 ? 283.323 246.728 171.060 1.00 54.10 823 GLU A C 1
ATOM 5914 O O . GLU A 1 823 ? 282.349 246.251 171.648 1.00 54.10 823 GLU A O 1
ATOM 5920 N N . VAL A 1 824 ? 284.035 246.046 170.168 1.00 48.20 824 VAL A N 1
ATOM 5921 C CA . VAL A 1 824 ? 283.759 244.656 169.829 1.00 48.20 824 VAL A CA 1
ATOM 5922 C C . VAL A 1 824 ? 285.039 243.851 170.016 1.00 48.20 824 VAL A C 1
ATOM 592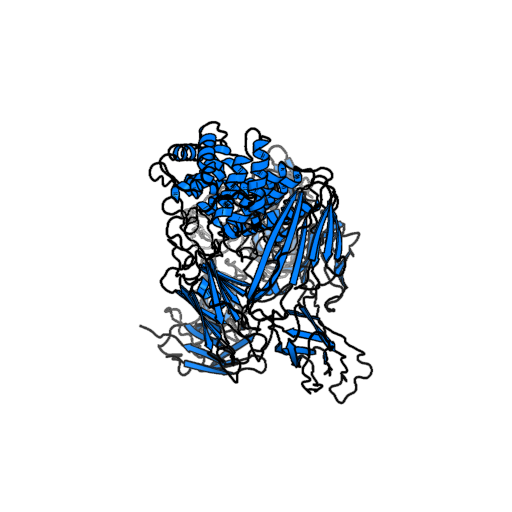3 O O . VAL A 1 824 ? 286.121 244.288 169.606 1.00 48.20 824 VAL A O 1
ATOM 5927 N N . ILE A 1 825 ? 284.924 242.706 170.672 1.00 49.01 825 ILE A N 1
ATOM 5928 C CA . ILE A 1 825 ? 286.075 241.817 170.847 1.00 49.01 825 ILE A CA 1
ATOM 5929 C C . ILE A 1 825 ? 286.309 241.057 169.545 1.00 49.01 825 ILE A C 1
ATOM 5930 O O . ILE A 1 825 ? 285.372 240.427 169.029 1.00 49.01 825 ILE A O 1
ATOM 5935 N N . PRO A 1 826 ? 287.518 241.088 168.989 1.00 57.06 826 PRO A N 1
ATOM 5936 C CA . PRO A 1 826 ? 287.800 240.246 167.822 1.00 57.06 826 PRO A CA 1
ATOM 5937 C C . PRO A 1 826 ? 287.879 238.784 168.222 1.00 57.06 826 PRO A C 1
ATOM 5938 O O . PRO A 1 826 ? 288.877 238.338 168.798 1.00 57.06 826 PRO A O 1
ATOM 5942 N N . GLN A 1 827 ? 286.826 238.027 167.917 1.00 58.18 827 GLN A N 1
ATOM 5943 C CA . GLN A 1 827 ? 286.754 236.636 168.340 1.00 58.18 827 GLN A CA 1
ATOM 5944 C C . GLN A 1 827 ? 287.670 235.728 167.533 1.00 58.18 827 GLN A C 1
ATOM 5945 O O . GLN A 1 827 ? 287.924 234.597 167.964 1.00 58.18 827 GLN A O 1
ATOM 5951 N N . ASP A 1 828 ? 288.174 236.196 166.391 1.00 61.39 828 ASP A N 1
ATOM 5952 C CA . ASP A 1 828 ? 289.041 235.400 165.522 1.00 61.39 828 ASP A CA 1
ATOM 5953 C C . ASP A 1 828 ? 288.363 234.093 165.115 1.00 61.39 828 ASP A C 1
ATOM 5954 O O . ASP A 1 828 ? 288.986 233.031 165.078 1.00 61.39 828 ASP A O 1
ATOM 5959 N N . VAL A 1 829 ? 287.070 234.175 164.814 1.00 68.57 829 VAL A N 1
ATOM 5960 C CA . VAL A 1 829 ? 286.283 233.039 164.349 1.00 68.57 829 VAL A CA 1
ATOM 5961 C C . VAL A 1 829 ? 285.814 233.334 162.930 1.00 68.57 829 VAL A C 1
ATOM 5962 O O . VAL A 1 829 ? 285.267 234.410 162.658 1.00 68.57 829 VAL A O 1
ATOM 5966 N N . LYS A 1 830 ? 286.054 232.391 162.020 1.00 67.08 830 LYS A N 1
ATOM 5967 C CA . LYS A 1 830 ? 285.703 232.594 160.616 1.00 67.08 830 LYS A CA 1
ATOM 5968 C C . LYS A 1 830 ? 285.534 231.231 159.959 1.00 67.08 830 LYS A C 1
ATOM 5969 O O . LYS A 1 830 ? 286.523 230.526 159.736 1.00 67.08 830 LYS A O 1
ATOM 5975 N N . GLN A 1 831 ? 284.291 230.868 159.652 1.00 74.80 831 GLN A N 1
ATOM 5976 C CA . GLN A 1 831 ? 284.006 229.639 158.926 1.00 74.80 831 GLN A CA 1
ATOM 5977 C C . GLN A 1 831 ? 282.786 229.867 158.047 1.00 74.80 831 GLN A C 1
ATOM 5978 O O . GLN A 1 831 ? 281.753 230.345 158.525 1.00 74.80 831 GLN A O 1
ATOM 5984 N N . ASP A 1 832 ? 282.915 229.541 156.763 1.00 79.33 832 ASP A N 1
ATOM 5985 C CA . ASP A 1 832 ? 281.813 229.686 155.814 1.00 79.33 832 ASP A CA 1
ATOM 5986 C C . ASP A 1 832 ? 281.120 228.336 155.706 1.00 79.33 832 ASP A C 1
ATOM 5987 O O . ASP A 1 832 ? 281.427 227.520 154.836 1.00 79.33 832 ASP A O 1
ATOM 5992 N N . GLN A 1 833 ? 280.176 228.096 156.614 1.00 79.87 833 GLN A N 1
ATOM 5993 C CA . GLN A 1 833 ? 279.489 226.813 156.662 1.00 79.87 833 GLN A CA 1
ATOM 5994 C C . GLN A 1 833 ? 278.663 226.599 155.402 1.00 79.87 833 GLN A C 1
ATOM 5995 O O . GLN A 1 833 ? 277.977 227.510 154.930 1.00 79.87 833 GLN A O 1
ATOM 6001 N N . CYS A 1 834 ? 278.734 225.385 154.857 1.00 74.31 834 CYS A N 1
ATOM 6002 C CA . CYS A 1 834 ? 277.967 225.022 153.666 1.00 74.31 834 CYS A CA 1
ATOM 6003 C C . CYS A 1 834 ? 276.572 224.559 154.088 1.00 74.31 834 CYS A C 1
ATOM 6004 O O . CYS A 1 834 ? 276.215 223.381 154.028 1.00 74.31 834 CYS A O 1
ATOM 6007 N N . ILE A 1 835 ? 275.777 225.532 154.536 1.00 68.38 835 ILE A N 1
ATOM 6008 C CA . ILE A 1 835 ? 274.416 225.244 154.963 1.00 68.38 835 ILE A CA 1
ATOM 6009 C C . ILE A 1 835 ? 273.563 224.926 153.741 1.00 68.38 835 ILE A C 1
ATOM 6010 O O . ILE A 1 835 ? 273.864 225.343 152.615 1.00 68.38 835 ILE A O 1
ATOM 6015 N N . CYS A 1 836 ? 272.492 224.166 153.954 1.00 85.34 836 CYS A N 1
ATOM 6016 C CA . CYS A 1 836 ? 271.639 223.776 152.840 1.00 85.34 836 CYS A CA 1
ATOM 6017 C C . CYS A 1 836 ? 270.170 223.932 153.208 1.00 85.34 836 CYS A C 1
ATOM 6018 O O . CYS A 1 836 ? 269.842 224.589 154.202 1.00 85.34 836 CYS A O 1
ATOM 6021 N N . SER A 1 837 ? 269.285 223.347 152.404 1.00 78.50 837 SER A N 1
ATOM 6022 C CA . SER A 1 837 ? 267.853 223.472 152.643 1.00 78.50 837 SER A CA 1
ATOM 6023 C C . SER A 1 837 ? 267.490 222.969 154.034 1.00 78.50 837 SER A C 1
ATOM 6024 O O . SER A 1 837 ? 267.963 221.920 154.479 1.00 78.50 837 SER A O 1
ATOM 6027 N N . GLY A 1 838 ? 266.647 223.732 154.722 1.00 74.87 838 GLY A N 1
ATOM 6028 C CA . GLY A 1 838 ? 266.227 223.370 156.065 1.00 74.87 838 GLY A CA 1
ATOM 6029 C C . GLY A 1 838 ? 267.344 223.370 157.086 1.00 74.87 838 GLY A C 1
ATOM 6030 O O . GLY A 1 838 ? 267.411 222.463 157.925 1.00 74.87 838 GLY A O 1
ATOM 6031 N N . GLY A 1 839 ? 268.227 224.368 157.036 1.00 66.03 839 GLY A N 1
ATOM 6032 C CA . GLY A 1 839 ? 269.327 224.449 157.967 1.00 66.03 839 GLY A CA 1
ATOM 6033 C C . GLY A 1 839 ? 269.459 225.847 158.540 1.00 66.03 839 GLY A C 1
ATOM 6034 O O . GLY A 1 839 ? 268.899 226.814 158.023 1.00 66.03 839 GLY A O 1
ATOM 6035 N N . ARG A 1 840 ? 270.220 225.936 159.628 1.00 65.19 840 ARG A N 1
ATOM 6036 C CA . ARG A 1 840 ? 270.406 227.197 160.328 1.00 65.19 840 ARG A CA 1
ATOM 6037 C C . ARG A 1 840 ? 271.763 227.197 161.015 1.00 65.19 840 ARG A C 1
ATOM 6038 O O . ARG A 1 840 ? 272.171 226.189 161.597 1.00 65.19 840 ARG A O 1
ATOM 6046 N N . SER A 1 841 ? 272.453 228.330 160.943 1.00 50.93 841 SER A N 1
ATOM 6047 C CA . SER A 1 841 ? 273.756 228.500 161.566 1.00 50.93 841 SER A CA 1
ATOM 6048 C C . SER A 1 841 ? 273.640 229.372 162.812 1.00 50.93 841 SER A C 1
ATOM 6049 O O . SER A 1 841 ? 272.612 229.999 163.074 1.00 50.93 841 SER A O 1
ATOM 6052 N N . SER A 1 842 ? 274.721 229.404 163.588 1.00 53.47 842 SER A N 1
ATOM 6053 C CA . SER A 1 842 ? 274.729 230.069 164.887 1.00 53.47 842 SER A CA 1
ATOM 6054 C C . SER A 1 842 ? 275.986 230.920 165.050 1.00 53.47 842 SER A C 1
ATOM 6055 O O . SER A 1 842 ? 276.696 230.831 166.052 1.00 53.47 842 SER A O 1
ATOM 6058 N N . TYR A 1 843 ? 276.284 231.747 164.048 1.00 61.89 843 TYR A N 1
ATOM 6059 C CA . TYR A 1 843 ? 277.410 232.666 164.158 1.00 61.89 843 TYR A CA 1
ATOM 6060 C C . TYR A 1 843 ? 277.238 233.584 165.361 1.00 61.89 843 TYR A C 1
ATOM 6061 O O . TYR A 1 843 ? 276.147 234.098 165.620 1.00 61.89 843 TYR A O 1
ATOM 6070 N N . SER A 1 844 ? 278.327 233.791 166.097 1.00 51.85 844 SER A N 1
ATOM 6071 C CA . SER A 1 844 ? 278.294 234.548 167.339 1.00 51.85 844 SER A CA 1
ATOM 6072 C C . SER A 1 844 ? 279.453 235.533 167.390 1.00 51.85 844 SER A C 1
ATOM 6073 O O . SER A 1 844 ? 280.467 235.371 166.707 1.00 51.85 844 SER A O 1
ATOM 6076 N N . TRP A 1 845 ? 279.284 236.569 168.211 1.00 50.86 845 TRP A N 1
ATOM 6077 C CA . TRP A 1 845 ? 280.311 237.582 168.405 1.00 50.86 845 TRP A CA 1
ATOM 6078 C C . TRP A 1 845 ? 280.283 238.050 169.852 1.00 50.86 845 TRP A C 1
ATOM 6079 O O . TRP A 1 845 ? 279.274 237.918 170.550 1.00 50.86 845 TRP A O 1
ATOM 6090 N N . ASN A 1 846 ? 281.408 238.604 170.294 1.00 48.57 846 ASN A N 1
ATOM 6091 C CA . ASN A 1 846 ? 281.546 239.146 171.639 1.00 48.57 846 ASN A CA 1
ATOM 6092 C C . ASN A 1 846 ? 281.465 240.664 171.579 1.00 48.57 846 ASN A C 1
ATOM 6093 O O . ASN A 1 846 ? 282.188 241.298 170.803 1.00 48.57 846 ASN A O 1
ATOM 6098 N N . ILE A 1 847 ? 280.595 241.241 172.401 1.00 46.29 847 ILE A N 1
ATOM 6099 C CA . ILE A 1 847 ? 280.307 242.669 172.373 1.00 46.29 847 ILE A CA 1
ATOM 6100 C C . ILE A 1 847 ? 280.635 243.257 173.737 1.00 46.29 847 ILE A C 1
ATOM 6101 O O . ILE A 1 847 ? 280.204 242.725 174.766 1.00 46.29 847 ILE A O 1
ATOM 6106 N N . ILE A 1 848 ? 281.395 244.347 173.743 1.00 47.01 848 ILE A N 1
ATOM 6107 C CA . ILE A 1 848 ? 281.704 245.076 174.967 1.00 47.01 848 ILE A CA 1
ATOM 6108 C C . ILE A 1 848 ? 280.674 246.181 175.144 1.00 47.01 848 ILE A C 1
ATOM 6109 O O . ILE A 1 848 ? 280.457 246.991 174.235 1.00 47.01 848 ILE A O 1
ATOM 6114 N N . ALA A 1 849 ? 280.042 246.222 176.313 1.00 43.67 849 ALA A N 1
ATOM 6115 C CA . ALA A 1 849 ? 279.039 247.245 176.606 1.00 43.67 849 ALA A CA 1
ATOM 6116 C C . ALA A 1 849 ? 279.701 248.488 177.203 1.00 43.67 849 ALA A C 1
ATOM 6117 O O . ALA A 1 849 ? 279.360 248.960 178.287 1.00 43.67 849 ALA A O 1
ATOM 6119 N N . SER A 1 850 ? 280.676 249.014 176.465 1.00 51.05 850 SER A N 1
ATOM 6120 C CA . SER A 1 850 ? 281.392 250.219 176.876 1.00 51.05 850 SER A CA 1
ATOM 6121 C C . SER A 1 850 ? 280.811 251.433 176.152 1.00 51.05 850 SER A C 1
ATOM 6122 O O . SER A 1 850 ? 281.464 252.099 175.349 1.00 51.05 850 SER A O 1
ATOM 6125 N N . SER A 1 851 ? 279.550 251.713 176.462 1.00 48.41 851 SER A N 1
ATOM 6126 C CA . SER A 1 851 ? 278.842 252.843 175.876 1.00 48.41 851 SER A CA 1
ATOM 6127 C C . SER A 1 851 ? 277.746 253.272 176.842 1.00 48.41 851 SER A C 1
ATOM 6128 O O . SER A 1 851 ? 277.600 252.718 177.935 1.00 48.41 851 SER A O 1
ATOM 6131 N N . LEU A 1 852 ? 276.976 254.278 176.432 1.00 43.47 852 LEU A N 1
ATOM 6132 C CA . LEU A 1 852 ? 275.893 254.814 177.243 1.00 43.47 852 LEU A CA 1
ATOM 6133 C C . LEU A 1 852 ? 274.622 254.885 176.411 1.00 43.47 852 LEU A C 1
ATOM 6134 O O . LEU A 1 852 ? 274.639 255.391 175.286 1.00 43.47 852 LEU A O 1
ATOM 6139 N N . GLY A 1 853 ? 273.523 254.379 176.966 1.00 39.23 853 GLY A N 1
ATOM 6140 C CA . GLY A 1 853 ? 272.229 254.590 176.345 1.00 39.23 853 GLY A CA 1
ATOM 6141 C C . GLY A 1 853 ? 271.885 253.638 175.218 1.00 39.23 853 GLY A C 1
ATOM 6142 O O . GLY A 1 853 ? 272.065 252.425 175.344 1.00 39.23 853 GLY A O 1
ATOM 6143 N N . ARG A 1 854 ? 271.384 254.181 174.113 1.00 41.24 854 ARG A N 1
ATOM 6144 C CA . ARG A 1 854 ? 270.853 253.391 173.011 1.00 41.24 854 ARG A CA 1
ATOM 6145 C C . ARG A 1 854 ? 271.933 253.135 171.968 1.00 41.24 854 ARG A C 1
ATOM 6146 O O . ARG A 1 854 ? 272.600 254.071 171.516 1.00 41.24 854 ARG A O 1
ATOM 6154 N N . ILE A 1 855 ? 272.101 251.867 171.590 1.00 38.26 855 ILE A N 1
ATOM 6155 C CA . ILE A 1 855 ? 273.056 251.465 170.564 1.00 38.26 855 ILE A CA 1
ATOM 6156 C C . ILE A 1 855 ? 272.363 250.514 169.598 1.00 38.26 855 ILE A C 1
ATOM 6157 O O . ILE A 1 855 ? 271.588 249.643 170.010 1.00 38.26 855 ILE A O 1
ATOM 6162 N N . SER A 1 856 ? 272.641 250.686 168.308 1.00 37.14 856 SER A N 1
ATOM 6163 C CA . SER A 1 856 ? 272.045 249.879 167.253 1.00 37.14 856 SER A CA 1
ATOM 6164 C C . SER A 1 856 ? 273.094 248.950 166.656 1.00 37.14 856 SER A C 1
ATOM 6165 O O . SER A 1 856 ? 274.204 249.385 166.331 1.00 37.14 856 SER A O 1
ATOM 6168 N N . PHE A 1 857 ? 272.736 247.678 166.513 1.00 42.99 857 PHE A N 1
ATOM 6169 C CA . PHE A 1 857 ? 273.579 246.671 165.886 1.00 42.99 857 PHE A CA 1
ATOM 6170 C C . PHE A 1 857 ? 273.036 246.323 164.507 1.00 42.99 857 PHE A C 1
ATOM 6171 O O . PHE A 1 857 ? 271.829 246.115 164.337 1.00 42.99 857 PHE A O 1
ATOM 6179 N N . ILE A 1 858 ? 273.935 246.259 163.526 1.00 48.74 858 ILE A N 1
ATOM 6180 C CA . ILE A 1 858 ? 273.588 245.949 162.145 1.00 48.74 858 ILE A CA 1
ATOM 6181 C C . ILE A 1 858 ? 274.392 244.736 161.704 1.00 48.74 858 ILE A C 1
ATOM 6182 O O . ILE A 1 858 ? 275.624 244.736 161.803 1.00 48.74 858 ILE A O 1
ATOM 6187 N N . VAL A 1 859 ? 273.703 243.716 161.204 1.00 56.70 859 VAL A N 1
ATOM 6188 C CA . VAL A 1 859 ? 274.351 242.562 160.601 1.00 56.70 859 VAL A CA 1
ATOM 6189 C C . VAL A 1 859 ? 274.201 242.672 159.088 1.00 56.70 859 VAL A C 1
ATOM 6190 O O . VAL A 1 859 ? 273.485 243.530 158.572 1.00 56.70 859 VAL A O 1
ATOM 6194 N N . SER A 1 860 ? 274.892 241.791 158.370 1.00 62.68 860 SER A N 1
ATOM 6195 C CA . SER A 1 860 ? 274.878 241.844 156.916 1.00 62.68 860 SER A CA 1
ATOM 6196 C C . SER A 1 860 ? 275.129 240.454 156.350 1.00 62.68 860 SER A C 1
ATOM 6197 O O . SER A 1 860 ? 275.563 239.538 157.052 1.00 62.68 860 SER A O 1
ATOM 6200 N N . ALA A 1 861 ? 274.839 240.312 155.059 1.00 72.29 861 ALA A N 1
ATOM 6201 C CA . ALA A 1 861 ? 275.079 239.075 154.334 1.00 72.29 861 ALA A CA 1
ATOM 6202 C C . ALA A 1 861 ? 275.417 239.421 152.892 1.00 72.29 861 ALA A C 1
ATOM 6203 O O . ALA A 1 861 ? 275.060 240.489 152.389 1.00 72.29 861 ALA A O 1
ATOM 6205 N N . GLU A 1 862 ? 276.117 238.503 152.227 1.00 83.99 862 GLU A N 1
ATOM 6206 C CA . GLU A 1 862 ? 276.523 238.723 150.844 1.00 83.99 862 GLU A CA 1
ATOM 6207 C C . GLU A 1 862 ? 276.019 237.595 149.954 1.00 83.99 862 GLU A C 1
ATOM 6208 O O . GLU A 1 862 ? 275.807 237.789 148.752 1.00 83.99 862 GLU A O 1
ATOM 6214 N N . THR A 1 863 ? 275.822 236.417 150.545 1.00 75.38 863 THR A N 1
ATOM 6215 C CA . THR A 1 863 ? 275.274 235.241 149.866 1.00 75.38 863 THR A CA 1
ATOM 6216 C C . THR A 1 863 ? 276.102 234.862 148.636 1.00 75.38 863 THR A C 1
ATOM 6217 O O . THR A 1 863 ? 275.598 234.770 147.514 1.00 75.38 863 THR A O 1
ATOM 6221 N N . THR A 1 864 ? 277.393 234.642 148.867 1.00 84.46 864 THR A N 1
ATOM 6222 C CA . THR A 1 864 ? 278.231 233.924 147.916 1.00 84.46 864 THR A CA 1
ATOM 6223 C C . THR A 1 864 ? 278.058 232.433 148.190 1.00 84.46 864 THR A C 1
ATOM 6224 O O . THR A 1 864 ? 278.400 231.948 149.274 1.00 84.46 864 THR A O 1
ATOM 6228 N N . HIS A 1 865 ? 277.497 231.720 147.233 1.00 81.40 865 HIS A N 1
ATOM 6229 C CA . HIS A 1 865 ? 276.927 230.431 147.609 1.00 81.40 865 HIS A CA 1
ATOM 6230 C C . HIS A 1 865 ? 277.524 229.243 146.873 1.00 81.40 865 HIS A C 1
ATOM 6231 O O . HIS A 1 865 ? 277.783 228.217 147.509 1.00 81.40 865 HIS A O 1
ATOM 6238 N N . ILE A 1 866 ? 277.754 229.355 145.563 1.00 77.00 866 ILE A N 1
ATOM 6239 C CA . ILE A 1 866 ? 278.120 228.209 144.736 1.00 77.00 866 ILE A CA 1
ATOM 6240 C C . ILE A 1 866 ? 277.035 227.153 144.911 1.00 77.00 866 ILE A C 1
ATOM 6241 O O . ILE A 1 866 ? 277.227 226.156 145.617 1.00 77.00 866 ILE A O 1
ATOM 6246 N N . GLY A 1 867 ? 275.888 227.375 144.271 1.00 80.43 867 GLY A N 1
ATOM 6247 C CA . GLY A 1 867 ? 274.661 226.653 144.555 1.00 80.43 867 GLY A CA 1
ATOM 6248 C C . GLY A 1 867 ? 274.702 225.143 144.447 1.00 80.43 867 GLY A C 1
ATOM 6249 O O . GLY A 1 867 ? 274.127 224.449 145.291 1.00 80.43 867 GLY A O 1
ATOM 6250 N N . ALA A 1 868 ? 275.366 224.614 143.421 1.00 77.92 868 ALA A N 1
ATOM 6251 C CA . ALA A 1 868 ? 275.392 223.170 143.226 1.00 77.92 868 ALA A CA 1
ATOM 6252 C C . ALA A 1 868 ? 276.278 222.513 144.277 1.00 77.92 868 ALA A C 1
ATOM 6253 O O . ALA A 1 868 ? 277.460 222.254 144.029 1.00 77.92 868 ALA A O 1
ATOM 6255 N N . SER A 1 869 ? 275.703 222.242 145.451 1.00 68.15 869 SER A N 1
ATOM 6256 C CA . SER A 1 869 ? 276.418 221.691 146.607 1.00 68.15 869 SER A CA 1
ATOM 6257 C C . SER A 1 869 ? 277.558 222.648 146.939 1.00 68.15 869 SER A C 1
ATOM 6258 O O . SER A 1 869 ? 277.280 223.810 147.283 1.00 68.15 869 SER A O 1
ATOM 6261 N N . CYS A 1 870 ? 278.820 222.233 146.858 1.00 75.70 870 CYS A N 1
ATOM 6262 C CA . CYS A 1 870 ? 279.936 223.142 147.087 1.00 75.70 870 CYS A CA 1
ATOM 6263 C C . CYS A 1 870 ? 280.910 223.087 145.918 1.00 75.70 870 CYS A C 1
ATOM 6264 O O . CYS A 1 870 ? 281.486 224.109 145.530 1.00 75.70 870 CYS A O 1
ATOM 6267 N N . ASP A 1 871 ? 281.099 221.894 145.352 1.00 80.54 871 ASP A N 1
ATOM 6268 C CA . ASP A 1 871 ? 282.027 221.733 144.239 1.00 80.54 871 ASP A CA 1
ATOM 6269 C C . ASP A 1 871 ? 281.457 222.292 142.941 1.00 80.54 871 ASP A C 1
ATOM 6270 O O . ASP A 1 871 ? 282.173 222.950 142.178 1.00 80.54 871 ASP A O 1
ATOM 6275 N N . GLY A 1 872 ? 280.176 222.046 142.675 1.00 71.50 872 GLY A N 1
ATOM 6276 C CA . GLY A 1 872 ? 279.553 222.496 141.454 1.00 71.50 872 GLY A CA 1
ATOM 6277 C C . GLY A 1 872 ? 279.285 223.986 141.457 1.00 71.50 872 GLY A C 1
ATOM 6278 O O . GLY A 1 872 ? 278.571 224.510 142.317 1.00 71.50 872 GLY A O 1
ATOM 6279 N N . PRO A 1 873 ? 279.856 224.699 140.488 1.00 85.10 873 PRO A N 1
ATOM 6280 C CA . PRO A 1 873 ? 279.678 226.154 140.441 1.00 85.10 873 PRO A CA 1
ATOM 6281 C C . PRO A 1 873 ? 278.228 226.544 140.207 1.00 85.10 873 PRO A C 1
ATOM 6282 O O . PRO A 1 873 ? 277.475 225.857 139.512 1.00 85.10 873 PRO A O 1
ATOM 6286 N N . SER A 1 874 ? 277.839 227.668 140.813 1.00 79.03 874 SER A N 1
ATOM 6287 C CA . SER A 1 874 ? 276.483 228.175 140.632 1.00 79.03 874 SER A CA 1
ATOM 6288 C C . SER A 1 874 ? 276.255 228.649 139.202 1.00 79.03 874 SER A C 1
ATOM 6289 O O . SER A 1 874 ? 275.193 228.395 138.621 1.00 79.03 874 SER A O 1
ATOM 6292 N N . ASP A 1 875 ? 277.240 229.333 138.624 1.00 86.36 875 ASP A N 1
ATOM 6293 C CA . ASP A 1 875 ? 277.172 229.886 137.263 1.00 86.36 875 ASP A CA 1
ATOM 6294 C C . ASP A 1 875 ? 275.975 230.834 137.209 1.00 86.36 875 ASP A C 1
ATOM 6295 O O . ASP A 1 875 ? 275.893 231.753 138.039 1.00 86.36 875 ASP A O 1
ATOM 6300 N N . GLN A 1 876 ? 275.038 230.659 136.277 1.00 84.44 876 GLN A N 1
ATOM 6301 C CA . GLN A 1 876 ? 273.900 231.564 136.134 1.00 84.44 876 GLN A CA 1
ATOM 6302 C C . GLN A 1 876 ? 272.702 230.961 136.862 1.00 84.44 876 GLN A C 1
ATOM 6303 O O . GLN A 1 876 ? 271.776 230.418 136.261 1.00 84.44 876 GLN A O 1
ATOM 6309 N N . SER A 1 877 ? 272.734 231.063 138.180 1.00 81.24 877 SER A N 1
ATOM 6310 C CA . SER A 1 877 ? 271.627 230.627 139.023 1.00 81.24 877 SER A CA 1
ATOM 6311 C C . SER A 1 877 ? 271.138 231.720 139.960 1.00 81.24 877 SER A C 1
ATOM 6312 O O . SER A 1 877 ? 269.933 231.820 140.202 1.00 81.24 877 SER A O 1
ATOM 6315 N N . GLN A 1 878 ? 272.041 232.540 140.492 1.00 76.54 878 GLN A N 1
ATOM 6316 C CA . GLN A 1 878 ? 271.663 233.661 141.340 1.00 76.54 878 GLN A CA 1
ATOM 6317 C C . GLN A 1 878 ? 272.791 234.680 141.323 1.00 76.54 878 GLN A C 1
ATOM 6318 O O . GLN A 1 878 ? 273.936 234.360 140.993 1.00 76.54 878 GLN A O 1
ATOM 6324 N N . SER A 1 879 ? 272.453 235.917 141.687 1.00 76.97 879 SER A N 1
ATOM 6325 C CA . SER A 1 879 ? 273.407 237.018 141.668 1.00 76.97 879 SER A CA 1
ATOM 6326 C C . SER A 1 879 ? 273.768 237.496 143.069 1.00 76.97 879 SER A C 1
ATOM 6327 O O . SER A 1 879 ? 274.944 237.480 143.441 1.00 76.97 879 SER A O 1
ATOM 6330 N N . THR A 1 880 ? 272.781 237.910 143.865 1.00 73.57 880 THR A N 1
ATOM 6331 C CA . THR A 1 880 ? 273.045 238.464 145.188 1.00 73.57 880 THR A CA 1
ATOM 6332 C C . THR A 1 880 ? 271.765 238.558 146.011 1.00 73.57 880 THR A C 1
ATOM 6333 O O . THR A 1 880 ? 270.752 239.080 145.535 1.00 73.57 880 THR A O 1
ATOM 6337 N N . ARG A 1 881 ? 271.801 238.055 147.242 1.00 73.99 881 ARG A N 1
ATOM 6338 C CA . ARG A 1 881 ? 270.704 238.199 148.191 1.00 73.99 881 ARG A CA 1
ATOM 6339 C C . ARG A 1 881 ? 271.195 239.031 149.366 1.00 73.99 881 ARG A C 1
ATOM 6340 O O . ARG A 1 881 ? 272.208 238.694 149.987 1.00 73.99 881 ARG A O 1
ATOM 6348 N N . LYS A 1 882 ? 270.485 240.113 149.667 1.00 62.58 882 LYS A N 1
ATOM 6349 C CA . LYS A 1 882 ? 270.862 241.025 150.737 1.00 62.58 882 LYS A CA 1
ATOM 6350 C C . LYS A 1 882 ? 269.754 241.075 151.778 1.00 62.58 882 LYS A C 1
ATOM 6351 O O . LYS A 1 882 ? 268.589 241.310 151.440 1.00 62.58 882 LYS A O 1
ATOM 6357 N N . ASP A 1 883 ? 270.121 240.857 153.040 1.00 61.88 883 ASP A N 1
ATOM 6358 C CA . ASP A 1 883 ? 269.156 240.887 154.136 1.00 61.88 883 ASP A CA 1
ATOM 6359 C C . ASP A 1 883 ? 269.879 241.346 155.393 1.00 61.88 883 ASP A C 1
ATOM 6360 O O . ASP A 1 883 ? 270.598 240.561 156.018 1.00 61.88 883 ASP A O 1
ATOM 6365 N N . THR A 1 884 ? 269.684 242.609 155.761 1.00 55.89 884 THR A N 1
ATOM 6366 C CA . THR A 1 884 ? 270.289 243.195 156.948 1.00 55.89 884 THR A CA 1
ATOM 6367 C C . THR A 1 884 ? 269.186 243.578 157.922 1.00 55.89 884 THR A C 1
ATOM 6368 O O . THR A 1 884 ? 268.209 244.227 157.533 1.00 55.89 884 THR A O 1
ATOM 6372 N N . VAL A 1 885 ? 269.343 243.182 159.182 1.00 46.94 885 VAL A N 1
ATOM 6373 C CA . VAL A 1 885 ? 268.346 243.430 160.215 1.00 46.94 885 VAL A CA 1
ATOM 6374 C C . VAL A 1 885 ? 268.952 244.336 161.278 1.00 46.94 885 VAL A C 1
ATOM 6375 O O . VAL A 1 885 ? 270.077 244.105 161.737 1.00 46.94 885 VAL A O 1
ATOM 6379 N N . ILE A 1 886 ? 268.221 245.384 161.635 1.00 40.28 886 ILE A N 1
ATOM 6380 C CA . ILE A 1 886 ? 268.620 246.286 162.707 1.00 40.28 886 ILE A CA 1
ATOM 6381 C C . ILE A 1 886 ? 268.203 245.689 164.044 1.00 40.28 886 ILE A C 1
ATOM 6382 O O . ILE A 1 886 ? 267.187 244.993 164.149 1.00 40.28 886 ILE A O 1
ATOM 6387 N N . GLN A 1 887 ? 269.001 245.941 165.077 1.00 37.20 887 GLN A N 1
ATOM 6388 C CA . GLN A 1 887 ? 268.628 245.536 166.422 1.00 37.20 887 GLN A CA 1
ATOM 6389 C C . GLN A 1 887 ? 269.023 246.626 167.405 1.00 37.20 887 GLN A C 1
ATOM 6390 O O . GLN A 1 887 ? 269.945 247.404 167.156 1.00 37.20 887 GLN A O 1
ATOM 6396 N N . THR A 1 888 ? 268.321 246.665 168.531 1.00 37.84 888 THR A N 1
ATOM 6397 C CA . THR A 1 888 ? 268.461 247.725 169.514 1.00 37.84 888 THR A CA 1
ATOM 6398 C C . THR A 1 888 ? 268.978 247.164 170.831 1.00 37.84 888 THR A C 1
ATOM 6399 O O . THR A 1 888 ? 268.702 246.015 171.186 1.00 37.84 888 THR A O 1
ATOM 6403 N N . ILE A 1 889 ? 269.738 247.984 171.556 1.00 37.06 889 ILE A N 1
ATOM 6404 C CA . ILE A 1 889 ? 270.180 247.627 172.898 1.00 37.06 889 ILE A CA 1
ATOM 6405 C C . ILE A 1 889 ? 270.273 248.902 173.721 1.00 37.06 889 ILE A C 1
ATOM 6406 O O . ILE A 1 889 ? 270.578 249.979 173.201 1.00 37.06 889 ILE A O 1
ATOM 6411 N N . LEU A 1 890 ? 269.982 248.780 175.013 1.00 32.48 890 LEU A N 1
ATOM 6412 C CA . LEU A 1 890 ? 270.010 249.904 175.941 1.00 32.48 890 LEU A CA 1
ATOM 6413 C C . LEU A 1 890 ? 270.930 249.541 177.098 1.00 32.48 890 LEU A C 1
ATOM 6414 O O . LEU A 1 890 ? 270.603 248.664 177.903 1.00 32.48 890 LEU A O 1
ATOM 6419 N N . VAL A 1 891 ? 272.078 250.207 177.179 1.00 35.11 891 VAL A N 1
ATOM 6420 C CA . VAL A 1 891 ? 273.018 250.020 178.277 1.00 35.11 891 VAL A CA 1
ATOM 6421 C C . VAL A 1 891 ? 272.803 251.134 179.290 1.00 35.11 891 VAL A C 1
ATOM 6422 O O . VAL A 1 891 ? 272.745 252.319 178.929 1.00 35.11 891 VAL A O 1
ATOM 6426 N N . GLN A 1 892 ? 272.662 250.748 180.557 1.00 35.25 892 GLN A N 1
ATOM 6427 C CA . GLN A 1 892 ? 272.332 251.668 181.632 1.00 35.25 892 GLN A CA 1
ATOM 6428 C C . GLN A 1 892 ? 273.339 251.514 182.766 1.00 35.25 892 GLN A C 1
ATOM 6429 O O . GLN A 1 892 ? 273.645 250.380 183.170 1.00 35.25 892 GLN A O 1
ATOM 6435 N N . PRO A 1 893 ? 273.898 252.613 183.271 1.00 46.38 893 PRO A N 1
ATOM 6436 C CA . PRO A 1 893 ? 274.872 252.530 184.353 1.00 46.38 893 PRO A CA 1
ATOM 6437 C C . PRO A 1 893 ? 274.385 251.677 185.518 1.00 46.38 893 PRO A C 1
ATOM 6438 O O . PRO A 1 893 ? 273.187 251.586 185.794 1.00 46.38 893 PRO A O 1
ATOM 6442 N N . GLU A 1 894 ? 275.339 251.052 186.202 1.00 47.75 894 GLU A N 1
ATOM 6443 C CA . GLU A 1 894 ? 275.035 250.265 187.387 1.00 47.75 894 GLU A CA 1
ATOM 6444 C C . GLU A 1 894 ? 274.529 251.159 188.515 1.00 47.75 894 GLU A C 1
ATOM 6445 O O . GLU A 1 894 ? 274.948 252.310 188.663 1.00 47.75 894 GLU A O 1
ATOM 6451 N N . GLY A 1 895 ? 273.616 250.613 189.319 1.00 31.89 895 GLY A N 1
ATOM 6452 C CA . GLY A 1 895 ? 273.047 251.331 190.439 1.00 31.89 895 GLY A CA 1
ATOM 6453 C C . GLY A 1 895 ? 271.545 251.504 190.283 1.00 31.89 895 GLY A C 1
ATOM 6454 O O . GLY A 1 895 ? 270.868 250.675 189.661 1.00 31.89 895 GLY A O 1
ATOM 6455 N N . ILE A 1 896 ? 271.033 252.595 190.856 1.00 34.20 896 ILE A N 1
ATOM 6456 C CA . ILE A 1 896 ? 269.617 252.924 190.791 1.00 34.20 896 ILE A CA 1
ATOM 6457 C C . ILE A 1 896 ? 269.464 254.359 190.309 1.00 34.20 896 ILE A C 1
ATOM 6458 O O . ILE A 1 896 ? 270.395 255.163 190.363 1.00 34.20 896 ILE A O 1
ATOM 6463 N N . ARG A 1 897 ? 268.261 254.670 189.835 1.00 38.42 897 ARG A N 1
ATOM 6464 C CA . ARG A 1 897 ? 267.965 255.994 189.311 1.00 38.42 897 ARG A CA 1
ATOM 6465 C C . ARG A 1 897 ? 267.606 256.958 190.434 1.00 38.42 897 ARG A C 1
ATOM 6466 O O . ARG A 1 897 ? 266.940 256.587 191.404 1.00 38.42 897 ARG A O 1
ATOM 6474 N N . LYS A 1 898 ? 268.052 258.204 190.293 1.00 39.87 898 LYS A N 1
ATOM 6475 C CA . LYS A 1 898 ? 267.730 259.259 191.241 1.00 39.87 898 LYS A CA 1
ATOM 6476 C C . LYS A 1 898 ? 267.394 260.529 190.476 1.00 39.87 898 LYS A C 1
ATOM 6477 O O . LYS A 1 898 ? 267.918 260.771 189.386 1.00 39.87 898 LYS A O 1
ATOM 6483 N N . GLU A 1 899 ? 266.512 261.340 191.056 1.00 45.29 899 GLU A N 1
ATOM 6484 C CA . GLU A 1 899 ? 266.090 262.594 190.453 1.00 45.29 899 GLU A CA 1
ATOM 6485 C C . GLU A 1 899 ? 266.076 263.694 191.503 1.00 45.29 899 GLU A C 1
ATOM 6486 O O . GLU A 1 899 ? 265.915 263.435 192.698 1.00 45.29 899 GLU A O 1
ATOM 6492 N N . GLU A 1 900 ? 266.249 264.930 191.041 1.00 42.52 900 GLU A N 1
ATOM 6493 C CA . GLU A 1 900 ? 266.205 266.093 191.923 1.00 42.52 900 GLU A CA 1
ATOM 6494 C C . GLU A 1 900 ? 265.624 267.255 191.131 1.00 42.52 900 GLU A C 1
ATOM 6495 O O . GLU A 1 900 ? 266.325 267.862 190.317 1.00 42.52 900 GLU A O 1
ATOM 6501 N N . THR A 1 901 ? 264.355 267.562 191.374 1.00 33.05 901 THR A N 1
ATOM 6502 C CA . THR A 1 901 ? 263.636 268.598 190.650 1.00 33.05 901 THR A CA 1
ATOM 6503 C C . THR A 1 901 ? 263.305 269.753 191.584 1.00 33.05 901 THR A C 1
ATOM 6504 O O . THR A 1 901 ? 262.875 269.539 192.721 1.00 33.05 901 THR A O 1
ATOM 6508 N N . SER A 1 902 ? 263.506 270.978 191.100 1.00 28.97 902 SER A N 1
ATOM 6509 C CA . SER A 1 902 ? 263.203 272.190 191.861 1.00 28.97 902 SER A CA 1
ATOM 6510 C C . SER A 1 902 ? 262.431 273.135 190.947 1.00 28.97 902 SER A C 1
ATOM 6511 O O . SER A 1 902 ? 263.020 274.000 190.295 1.00 28.97 902 SER A O 1
ATOM 6514 N N . SER A 1 903 ? 261.112 272.972 190.909 1.00 26.25 903 SER A N 1
ATOM 6515 C CA . SER A 1 903 ? 260.266 273.818 190.082 1.00 26.25 903 SER A CA 1
ATOM 6516 C C . SER A 1 903 ? 260.058 275.171 190.748 1.00 26.25 903 SER A C 1
ATOM 6517 O O . SER A 1 903 ? 260.054 275.290 191.975 1.00 26.25 903 SER A O 1
ATOM 6520 N N . ASN A 1 904 ? 259.892 276.200 189.922 1.00 32.84 904 ASN A N 1
ATOM 6521 C CA . ASN A 1 904 ? 259.660 277.546 190.420 1.00 32.84 904 ASN A CA 1
ATOM 6522 C C . ASN A 1 904 ? 258.683 278.266 189.505 1.00 32.84 904 ASN A C 1
ATOM 6523 O O . ASN A 1 904 ? 258.558 277.939 188.322 1.00 32.84 904 ASN A O 1
ATOM 6528 N N . LEU A 1 905 ? 257.991 279.250 190.069 1.00 42.89 905 LEU A N 1
ATOM 6529 C CA . LEU A 1 905 ? 257.075 280.103 189.329 1.00 42.89 905 LEU A CA 1
ATOM 6530 C C . LEU A 1 905 ? 257.602 281.530 189.332 1.00 42.89 905 LEU A C 1
ATOM 6531 O O . LEU A 1 905 ? 258.044 282.035 190.368 1.00 42.89 905 LEU A O 1
ATOM 6536 N N . VAL A 1 906 ? 257.557 282.178 188.171 1.00 57.03 906 VAL A N 1
ATOM 6537 C CA . VAL A 1 906 ? 257.986 283.563 188.026 1.00 57.03 906 VAL A CA 1
ATOM 6538 C C . VAL A 1 906 ? 256.774 284.408 187.659 1.00 57.03 906 VAL A C 1
ATOM 6539 O O . VAL A 1 906 ? 256.042 284.085 186.715 1.00 57.03 906 VAL A O 1
ATOM 6543 N N . CYS A 1 907 ? 256.553 285.476 188.418 1.00 67.67 907 CYS A N 1
ATOM 6544 C CA . CYS A 1 907 ? 255.462 286.416 188.179 1.00 67.67 907 CYS A CA 1
ATOM 6545 C C . CYS A 1 907 ? 256.089 287.794 188.008 1.00 67.67 907 CYS A C 1
ATOM 6546 O O . CYS A 1 907 ? 256.321 288.505 188.991 1.00 67.67 907 CYS A O 1
ATOM 6549 N N . VAL A 1 908 ? 256.361 288.171 186.763 1.00 74.39 908 VAL A N 1
ATOM 6550 C CA . VAL A 1 908 ? 257.075 289.400 186.450 1.00 74.39 908 VAL A CA 1
ATOM 6551 C C . VAL A 1 908 ? 256.138 290.349 185.719 1.00 74.39 908 VAL A C 1
ATOM 6552 O O . VAL A 1 908 ? 255.417 289.945 184.800 1.00 74.39 908 VAL A O 1
ATOM 6556 N N . GLU A 1 909 ? 256.141 291.609 186.142 1.00 72.77 909 GLU A N 1
ATOM 6557 C CA . GLU A 1 909 ? 255.384 292.679 185.499 1.00 72.77 909 GLU A CA 1
ATOM 6558 C C . GLU A 1 909 ? 256.400 293.730 185.064 1.00 72.77 909 GLU A C 1
ATOM 6559 O O . GLU A 1 909 ? 256.732 294.639 185.828 1.00 72.77 909 GLU A O 1
ATOM 6565 N N . ASP A 1 910 ? 256.891 293.592 183.831 1.00 77.41 910 ASP A N 1
ATOM 6566 C CA . ASP A 1 910 ? 257.911 294.484 183.279 1.00 77.41 910 ASP A CA 1
ATOM 6567 C C . ASP A 1 910 ? 259.165 294.506 184.152 1.00 77.41 910 ASP A C 1
ATOM 6568 O O . ASP A 1 910 ? 259.760 295.558 184.391 1.00 77.41 910 ASP A O 1
ATOM 6573 N N . SER A 1 911 ? 259.571 293.331 184.630 1.00 77.17 911 SER A N 1
ATOM 6574 C CA . SER A 1 911 ? 260.754 293.182 185.464 1.00 77.17 911 SER A CA 1
ATOM 6575 C C . SER A 1 911 ? 261.587 292.010 184.962 1.00 77.17 911 SER A C 1
ATOM 6576 O O . SER A 1 911 ? 261.169 291.249 184.086 1.00 77.17 911 SER A O 1
ATOM 6579 N N . ASN A 1 912 ? 262.782 291.869 185.533 1.00 74.66 912 ASN A N 1
ATOM 6580 C CA . ASN A 1 912 ? 263.718 290.819 185.155 1.00 74.66 912 ASN A CA 1
ATOM 6581 C C . ASN A 1 912 ? 264.161 290.057 186.395 1.00 74.66 912 ASN A C 1
ATOM 6582 O O . ASN A 1 912 ? 264.332 290.645 187.467 1.00 74.66 912 ASN A O 1
ATOM 6587 N N . VAL A 1 913 ? 264.347 288.748 186.242 1.00 68.05 913 VAL A N 1
ATOM 6588 C CA . VAL A 1 913 ? 264.743 287.865 187.333 1.00 68.05 913 VAL A CA 1
ATOM 6589 C C . VAL A 1 913 ? 265.997 287.113 186.911 1.00 68.05 913 VAL A C 1
ATOM 6590 O O . VAL A 1 913 ? 266.079 286.617 185.781 1.00 68.05 913 VAL A O 1
ATOM 6594 N N . GLU A 1 914 ? 266.969 287.030 187.816 1.00 81.51 914 GLU A N 1
ATOM 6595 C CA . GLU A 1 914 ? 268.275 286.434 187.548 1.00 81.51 914 GLU A CA 1
ATOM 6596 C C . GLU A 1 914 ? 268.588 285.342 188.562 1.00 81.51 914 GLU A C 1
ATOM 6597 O O . GLU A 1 914 ? 269.671 285.302 189.151 1.00 81.51 914 GLU A O 1
ATOM 6603 N N . MET A 1 915 ? 267.639 284.438 188.791 1.00 69.39 915 MET A N 1
ATOM 6604 C CA . MET A 1 915 ? 267.885 283.357 189.734 1.00 69.39 915 MET A CA 1
ATOM 6605 C C . MET A 1 915 ? 268.954 282.413 189.188 1.00 69.39 915 MET A C 1
ATOM 6606 O O . MET A 1 915 ? 268.975 282.120 187.988 1.00 69.39 915 MET A O 1
ATOM 6611 N N . PRO A 1 916 ? 269.862 281.943 190.031 1.00 68.16 916 PRO A N 1
ATOM 6612 C CA . PRO A 1 916 ? 270.853 280.954 189.602 1.00 68.16 916 PRO A CA 1
ATOM 6613 C C . PRO A 1 916 ? 270.266 279.549 189.676 1.00 68.16 916 PRO A C 1
ATOM 6614 O O . PRO A 1 916 ? 269.091 279.351 189.978 1.00 68.16 916 PRO A O 1
ATOM 6618 N N . ILE A 1 917 ? 271.113 278.565 189.389 1.00 69.05 917 ILE A N 1
ATOM 6619 C CA . ILE A 1 917 ? 270.756 277.156 189.493 1.00 69.05 917 ILE A CA 1
ATOM 6620 C C . ILE A 1 917 ? 271.645 276.529 190.556 1.00 69.05 917 ILE A C 1
ATOM 6621 O O . ILE A 1 917 ? 272.877 276.549 190.435 1.00 69.05 917 ILE A O 1
ATOM 6626 N N . ASN A 1 918 ? 271.022 275.972 191.594 1.00 64.44 918 ASN A N 1
ATOM 6627 C CA . ASN A 1 918 ? 271.742 275.408 192.734 1.00 64.44 918 ASN A CA 1
ATOM 6628 C C . ASN A 1 918 ? 271.740 273.889 192.600 1.00 64.44 918 ASN A C 1
ATOM 6629 O O . ASN A 1 918 ? 270.891 273.184 193.146 1.00 64.44 918 ASN A O 1
ATOM 6634 N N . LEU A 1 919 ? 272.720 273.382 191.856 1.00 59.98 919 LEU A N 1
ATOM 6635 C CA . LEU A 1 919 ? 272.873 271.954 191.617 1.00 59.98 919 LEU A CA 1
ATOM 6636 C C . LEU A 1 919 ? 274.190 271.483 192.218 1.00 59.98 919 LEU A C 1
ATOM 6637 O O . LEU A 1 919 ? 275.228 272.127 192.034 1.00 59.98 919 LEU A O 1
ATOM 6642 N N . THR A 1 920 ? 274.136 270.377 192.956 1.00 69.06 920 THR A N 1
ATOM 6643 C CA . THR A 1 920 ? 275.314 269.793 193.592 1.00 69.06 920 THR A CA 1
ATOM 6644 C C . THR A 1 920 ? 275.196 268.279 193.493 1.00 69.06 920 THR A C 1
ATOM 6645 O O . THR A 1 920 ? 274.311 267.683 194.114 1.00 69.06 920 THR A O 1
ATOM 6649 N N . LEU A 1 921 ? 276.078 267.664 192.721 1.00 65.52 921 LEU A N 1
ATOM 6650 C CA . LEU A 1 921 ? 276.041 266.216 192.567 1.00 65.52 921 LEU A CA 1
ATOM 6651 C C . LEU A 1 921 ? 276.503 265.556 193.862 1.00 65.52 921 LEU A C 1
ATOM 6652 O O . LEU A 1 921 ? 277.563 265.913 194.389 1.00 65.52 921 LEU A O 1
ATOM 6657 N N . PRO A 1 922 ? 275.743 264.609 194.408 1.00 60.21 922 PRO A N 1
ATOM 6658 C CA . PRO A 1 922 ? 276.127 264.005 195.688 1.00 60.21 922 PRO A CA 1
ATOM 6659 C C . PRO A 1 922 ? 277.402 263.185 195.575 1.00 60.21 922 PRO A C 1
ATOM 6660 O O . PRO A 1 922 ? 277.738 262.649 194.516 1.00 60.21 922 PRO A O 1
ATOM 6664 N N . GLU A 1 923 ? 278.115 263.097 196.695 1.00 73.56 923 GLU A N 1
ATOM 6665 C CA . GLU A 1 923 ? 279.330 262.302 196.770 1.00 73.56 923 GLU A CA 1
ATOM 6666 C C . GLU A 1 923 ? 278.997 260.816 196.632 1.00 73.56 923 GLU A C 1
ATOM 6667 O O . GLU A 1 923 ? 277.870 260.380 196.884 1.00 73.56 923 GLU A O 1
ATOM 6673 N N . ASN A 1 924 ? 279.999 260.040 196.210 1.00 64.02 924 ASN A N 1
ATOM 6674 C CA . ASN A 1 924 ? 279.860 258.602 195.974 1.00 64.02 924 ASN A CA 1
ATOM 6675 C C . ASN A 1 924 ? 278.849 258.336 194.857 1.00 64.02 924 ASN A C 1
ATOM 6676 O O . ASN A 1 924 ? 277.843 257.646 195.032 1.00 64.02 924 ASN A O 1
ATOM 6681 N N . ILE A 1 925 ? 279.145 258.907 193.693 1.00 60.98 925 ILE A N 1
ATOM 6682 C CA . ILE A 1 925 ? 278.267 258.856 192.533 1.00 60.98 925 ILE A CA 1
ATOM 6683 C C . ILE A 1 925 ? 278.976 258.116 191.407 1.00 60.98 925 ILE A C 1
ATOM 6684 O O . ILE A 1 925 ? 280.209 258.108 191.322 1.00 60.98 925 ILE A O 1
ATOM 6689 N N . VAL A 1 926 ? 278.188 257.479 190.548 1.00 56.04 926 VAL A N 1
ATOM 6690 C CA . VAL A 1 926 ? 278.729 256.758 189.402 1.00 56.04 926 VAL A CA 1
ATOM 6691 C C . VAL A 1 926 ? 279.069 257.754 188.302 1.00 56.04 926 VAL A C 1
ATOM 6692 O O . VAL A 1 926 ? 278.224 258.559 187.892 1.00 56.04 926 VAL A O 1
ATOM 6696 N N . GLN A 1 927 ? 280.309 257.705 187.825 1.00 64.14 927 GLN A N 1
ATOM 6697 C CA . GLN A 1 927 ? 280.747 258.614 186.777 1.00 64.14 927 GLN A CA 1
ATOM 6698 C C . GLN A 1 927 ? 280.103 258.255 185.442 1.00 64.14 927 GLN A C 1
ATOM 6699 O O . GLN A 1 927 ? 279.841 257.087 185.143 1.00 64.14 927 GLN A O 1
ATOM 6705 N N . GLY A 1 928 ? 279.844 259.284 184.636 1.00 61.96 928 GLY A N 1
ATOM 6706 C CA . GLY A 1 928 ? 279.244 259.121 183.333 1.00 61.96 928 GLY A CA 1
ATOM 6707 C C . GLY A 1 928 ? 277.731 259.166 183.313 1.00 61.96 928 GLY A C 1
ATOM 6708 O O . GLY A 1 928 ? 277.145 259.356 182.242 1.00 61.96 928 GLY A O 1
ATOM 6709 N N . SER A 1 929 ? 277.081 258.999 184.465 1.00 53.14 929 SER A N 1
ATOM 6710 C CA . SER A 1 929 ? 275.626 259.078 184.562 1.00 53.14 929 SER A CA 1
ATOM 6711 C C . SER A 1 929 ? 275.268 260.403 185.229 1.00 53.14 929 SER A C 1
ATOM 6712 O O . SER A 1 929 ? 275.091 260.497 186.443 1.00 53.14 929 SER A O 1
ATOM 6715 N N . ALA A 1 930 ? 275.162 261.445 184.407 1.00 44.97 930 ALA A N 1
ATOM 6716 C CA . ALA A 1 930 ? 274.850 262.777 184.907 1.00 44.97 930 ALA A CA 1
ATOM 6717 C C . ALA A 1 930 ? 274.289 263.611 183.768 1.00 44.97 930 ALA A C 1
ATOM 6718 O O . ALA A 1 930 ? 274.909 263.708 182.706 1.00 44.97 930 ALA A O 1
ATOM 6720 N N . SER A 1 931 ? 273.120 264.205 183.992 1.00 47.88 931 SER A N 1
ATOM 6721 C CA . SER A 1 931 ? 272.505 265.074 183.001 1.00 47.88 931 SER A CA 1
ATOM 6722 C C . SER A 1 931 ? 271.798 266.217 183.713 1.00 47.88 931 SER A C 1
ATOM 6723 O O . SER A 1 931 ? 271.169 266.016 184.756 1.00 47.88 931 SER A O 1
ATOM 6726 N N . ALA A 1 932 ? 271.913 267.414 183.144 1.00 45.01 932 ALA A N 1
ATOM 6727 C CA . ALA A 1 932 ? 271.291 268.616 183.684 1.00 45.01 932 ALA A CA 1
ATOM 6728 C C . ALA A 1 932 ? 270.239 269.104 182.699 1.00 45.01 932 ALA A C 1
ATOM 6729 O O . ALA A 1 932 ? 270.554 269.380 181.536 1.00 45.01 932 ALA A O 1
ATOM 6731 N N . PHE A 1 933 ? 269.004 269.238 183.174 1.00 44.15 933 PHE A N 1
ATOM 6732 C CA . PHE A 1 933 ? 267.841 269.417 182.324 1.00 44.15 933 PHE A CA 1
ATOM 6733 C C . PHE A 1 933 ? 267.091 270.668 182.761 1.00 44.15 933 PHE A C 1
ATOM 6734 O O . PHE A 1 933 ? 266.969 270.935 183.960 1.00 44.15 933 PHE A O 1
ATOM 6742 N N . VAL A 1 934 ? 266.600 271.442 181.795 1.00 40.22 934 VAL A N 1
ATOM 6743 C CA . VAL A 1 934 ? 265.872 272.676 182.069 1.00 40.22 934 VAL A CA 1
ATOM 6744 C C . VAL A 1 934 ? 264.597 272.682 181.238 1.00 40.22 934 VAL A C 1
ATOM 6745 O O . VAL A 1 934 ? 264.633 272.412 180.032 1.00 40.22 934 VAL A O 1
ATOM 6749 N N . THR A 1 935 ? 263.473 272.991 181.883 1.00 37.20 935 THR A N 1
ATOM 6750 C CA . THR A 1 935 ? 262.160 272.957 181.256 1.00 37.20 935 THR A CA 1
ATOM 6751 C C . THR A 1 935 ? 261.460 274.294 181.447 1.00 37.20 935 THR A C 1
ATOM 6752 O O . THR A 1 935 ? 261.452 274.847 182.553 1.00 37.20 935 THR A O 1
ATOM 6756 N N . PHE A 1 936 ? 260.872 274.801 180.365 1.00 44.11 936 PHE A N 1
ATOM 6757 C CA . PHE A 1 936 ? 260.041 275.995 180.382 1.00 44.11 936 PHE A CA 1
ATOM 6758 C C . PHE A 1 936 ? 258.679 275.649 179.800 1.00 44.11 936 PHE A C 1
ATOM 6759 O O . PHE A 1 936 ? 258.584 274.848 178.866 1.00 44.11 936 PHE A O 1
ATOM 6767 N N . VAL A 1 937 ? 257.625 276.240 180.353 1.00 39.43 937 VAL A N 1
ATOM 6768 C CA . VAL A 1 937 ? 256.277 276.077 179.818 1.00 39.43 937 VAL A CA 1
ATOM 6769 C C . VAL A 1 937 ? 255.597 277.439 179.793 1.00 39.43 937 VAL A C 1
ATOM 6770 O O . VAL A 1 937 ? 255.780 278.256 180.702 1.00 39.43 937 VAL A O 1
ATOM 6774 N N . GLY A 1 938 ? 254.821 277.688 178.739 1.00 37.59 938 GLY A N 1
ATOM 6775 C CA . GLY A 1 938 ? 254.140 278.960 178.591 1.00 37.59 938 GLY A CA 1
ATOM 6776 C C . GLY A 1 938 ? 252.856 279.106 179.375 1.00 37.59 938 GLY A C 1
ATOM 6777 O O . GLY A 1 938 ? 252.310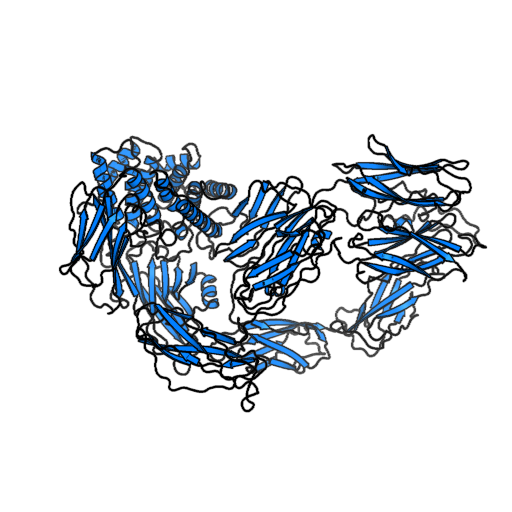 280.211 179.436 1.00 37.59 938 GLY A O 1
ATOM 6778 N N . ASP A 1 939 ? 252.361 278.025 179.973 1.00 37.73 939 ASP A N 1
ATOM 6779 C CA . ASP A 1 939 ? 251.146 278.058 180.774 1.00 37.73 939 ASP A CA 1
ATOM 6780 C C . ASP A 1 939 ? 251.400 277.370 182.105 1.00 37.73 939 ASP A C 1
ATOM 6781 O O . ASP A 1 939 ? 252.224 276.457 182.201 1.00 37.73 939 ASP A O 1
ATOM 6786 N N . VAL A 1 940 ? 250.680 277.818 183.136 1.00 34.56 940 VAL A N 1
ATOM 6787 C CA . VAL A 1 940 ? 250.883 277.272 184.477 1.00 34.56 940 VAL A CA 1
ATOM 6788 C C . VAL A 1 940 ? 250.578 275.780 184.493 1.00 34.56 940 VAL A C 1
ATOM 6789 O O . VAL A 1 940 ? 251.381 274.968 184.967 1.00 34.56 940 VAL A O 1
ATOM 6793 N N . LEU A 1 941 ? 249.414 275.399 183.983 1.00 26.50 941 LEU A N 1
ATOM 6794 C CA . LEU A 1 941 ? 249.080 273.989 183.790 1.00 26.50 941 LEU A CA 1
ATOM 6795 C C . LEU A 1 941 ? 249.306 273.594 182.331 1.00 26.50 941 LEU A C 1
ATOM 6796 O O . LEU A 1 941 ? 248.388 273.251 181.587 1.00 26.50 941 LEU A O 1
ATOM 6801 N N . GLY A 1 942 ? 250.566 273.672 181.918 1.00 29.50 942 GLY A N 1
ATOM 6802 C CA . GLY A 1 942 ? 250.916 273.365 180.548 1.00 29.50 942 GLY A CA 1
ATOM 6803 C C . GLY A 1 942 ? 251.726 272.095 180.401 1.00 29.50 942 GLY A C 1
ATOM 6804 O O . GLY A 1 942 ? 251.570 271.363 179.420 1.00 29.50 942 GLY A O 1
ATOM 6805 N N . LEU A 1 943 ? 252.601 271.829 181.368 1.00 20.87 943 LEU A N 1
ATOM 6806 C CA . LEU A 1 943 ? 253.432 270.628 181.302 1.00 20.87 943 LEU A CA 1
ATOM 6807 C C . LEU A 1 943 ? 252.615 269.343 181.368 1.00 20.87 943 LEU A C 1
ATOM 6808 O O . LEU A 1 943 ? 252.864 268.443 180.548 1.00 20.87 943 LEU A O 1
ATOM 6813 N N . PRO A 1 944 ? 251.624 269.170 182.302 1.00 18.04 944 PRO A N 1
ATOM 6814 C CA . PRO A 1 944 ? 250.835 267.931 182.342 1.00 18.04 944 PRO A CA 1
ATOM 6815 C C . PRO A 1 944 ? 249.821 267.818 181.207 1.00 18.04 944 PRO A C 1
ATOM 6816 O O . PRO A 1 944 ? 248.650 267.506 181.424 1.00 18.04 944 PRO A O 1
ATOM 6820 N N . LEU A 1 945 ? 250.276 268.075 179.990 1.00 23.97 945 LEU A N 1
ATOM 6821 C CA . LEU A 1 945 ? 249.482 267.894 178.783 1.00 23.97 945 LEU A CA 1
ATOM 6822 C C . LEU A 1 945 ? 250.085 266.875 177.836 1.00 23.97 945 LEU A C 1
ATOM 6823 O O . LEU A 1 945 ? 249.350 266.109 177.209 1.00 23.97 945 LEU A O 1
ATOM 6828 N N . SER A 1 946 ? 251.408 266.850 177.713 1.00 22.07 946 SER A N 1
ATOM 6829 C CA . SER A 1 946 ? 252.089 265.845 176.916 1.00 22.07 946 SER A CA 1
ATOM 6830 C C . SER A 1 946 ? 252.426 264.593 177.709 1.00 22.07 946 SER A C 1
ATOM 6831 O O . SER A 1 946 ? 252.857 263.599 177.115 1.00 22.07 946 SER A O 1
ATOM 6834 N N . ASN A 1 947 ? 252.243 264.613 179.028 1.00 15.70 947 ASN A N 1
ATOM 6835 C CA . ASN A 1 947 ? 252.600 263.496 179.892 1.00 15.70 947 ASN A CA 1
ATOM 6836 C C . ASN A 1 947 ? 251.388 262.956 180.643 1.00 15.70 947 ASN A C 1
ATOM 6837 O O . ASN A 1 947 ? 251.528 262.392 181.728 1.00 15.70 947 ASN A O 1
ATOM 6842 N N . LEU A 1 948 ? 250.189 263.125 180.081 1.00 11.38 948 LEU A N 1
ATOM 6843 C CA . LEU A 1 948 ? 248.978 262.757 180.810 1.00 11.38 948 LEU A CA 1
ATOM 6844 C C . LEU A 1 948 ? 248.901 261.255 181.062 1.00 11.38 948 LEU A C 1
ATOM 6845 O O . LEU A 1 948 ? 248.504 260.825 182.150 1.00 11.38 948 LEU A O 1
ATOM 6850 N N . GLN A 1 949 ? 249.269 260.440 180.074 1.00 10.39 949 GLN A N 1
ATOM 6851 C CA . GLN A 1 949 ? 249.201 258.995 180.256 1.00 10.39 949 GLN A CA 1
ATOM 6852 C C . GLN A 1 949 ? 250.311 258.469 181.154 1.00 10.39 949 GLN A C 1
ATOM 6853 O O . GLN A 1 949 ? 250.185 257.364 181.690 1.00 10.39 949 GLN A O 1
ATOM 6859 N N . ASN A 1 950 ? 251.388 259.230 181.329 1.00 13.57 950 ASN A N 1
ATOM 6860 C CA . ASN A 1 950 ? 252.500 258.815 182.173 1.00 13.57 950 ASN A CA 1
ATOM 6861 C C . ASN A 1 950 ? 252.791 259.892 183.206 1.00 13.57 950 ASN A C 1
ATOM 6862 O O . ASN A 1 950 ? 253.946 260.285 183.398 1.00 13.57 950 ASN A O 1
ATOM 6867 N N . LEU A 1 951 ? 251.739 260.377 183.867 1.00 11.54 951 LEU A N 1
ATOM 6868 C CA . LEU A 1 951 ? 251.880 261.493 184.795 1.00 11.54 951 LEU A CA 1
ATOM 6869 C C . LEU A 1 951 ? 252.863 261.181 185.913 1.00 11.54 951 LEU A C 1
ATOM 6870 O O . LEU A 1 951 ? 253.543 262.085 186.410 1.00 11.54 951 LEU A O 1
ATOM 6875 N N . LEU A 1 952 ? 252.962 259.920 186.315 1.00 12.81 952 LEU A N 1
ATOM 6876 C CA . LEU A 1 952 ? 253.881 259.506 187.362 1.00 12.81 952 LEU A CA 1
ATOM 6877 C C . LEU A 1 952 ? 254.677 258.298 186.895 1.00 12.81 952 LEU A C 1
ATOM 6878 O O . LEU A 1 952 ? 254.191 257.480 186.109 1.00 12.81 952 LEU A O 1
ATOM 6883 N N . GLN A 1 953 ? 255.908 258.192 187.389 1.00 13.51 953 GLN A N 1
ATOM 6884 C CA . GLN A 1 953 ? 256.752 257.053 187.065 1.00 13.51 953 GLN A CA 1
ATOM 6885 C C . GLN A 1 953 ? 256.337 255.785 187.797 1.00 13.51 953 GLN A C 1
ATOM 6886 O O . GLN A 1 953 ? 256.872 254.713 187.495 1.00 13.51 953 GLN A O 1
ATOM 6892 N N . MET A 1 954 ? 255.402 255.879 188.735 1.00 10.83 954 MET A N 1
ATOM 6893 C CA . MET A 1 954 ? 254.978 254.722 189.500 1.00 10.83 954 MET A CA 1
ATOM 6894 C C . MET A 1 954 ? 254.336 253.682 188.584 1.00 10.83 954 MET A C 1
ATOM 6895 O O . MET A 1 954 ? 253.752 254.025 187.554 1.00 10.83 954 MET A O 1
ATOM 6900 N N . PRO A 1 955 ? 254.445 252.403 188.926 1.00 8.32 955 PRO A N 1
ATOM 6901 C CA . PRO A 1 955 ? 253.685 251.387 188.196 1.00 8.32 955 PRO A CA 1
ATOM 6902 C C . PRO A 1 955 ? 252.220 251.432 188.589 1.00 8.32 955 PRO A C 1
ATOM 6903 O O . PRO A 1 955 ? 251.877 251.574 189.764 1.00 8.32 955 PRO A O 1
ATOM 6907 N N . TYR A 1 956 ? 251.354 251.303 187.593 1.00 7.32 956 TYR A N 1
ATOM 6908 C CA . TYR A 1 956 ? 249.913 251.332 187.782 1.00 7.32 956 TYR A CA 1
ATOM 6909 C C . TYR A 1 956 ? 249.363 249.913 187.747 1.00 7.32 956 TYR A C 1
ATOM 6910 O O . TYR A 1 956 ? 250.053 248.963 187.373 1.00 7.32 956 TYR A O 1
ATOM 6919 N N . GLY A 1 957 ? 248.100 249.775 188.134 1.00 7.70 957 GLY A N 1
ATOM 6920 C CA . GLY A 1 957 ? 247.487 248.463 188.149 1.00 7.70 957 GLY A CA 1
ATOM 6921 C C . GLY A 1 957 ? 246.504 248.218 189.274 1.00 7.70 957 GLY A C 1
ATOM 6922 O O . GLY A 1 957 ? 245.894 247.148 189.337 1.00 7.70 957 GLY A O 1
ATOM 6923 N N . CYS A 1 958 ? 246.338 249.183 190.170 1.00 9.86 958 CYS A N 1
ATOM 6924 C CA . CYS A 1 958 ? 245.274 249.119 191.158 1.00 9.86 958 CYS A CA 1
ATOM 6925 C C . CYS A 1 958 ? 244.143 250.057 190.751 1.00 9.86 958 CYS A C 1
ATOM 6926 O O . CYS A 1 958 ? 244.271 250.869 189.832 1.00 9.86 958 CYS A O 1
ATOM 6929 N N . GLY A 1 959 ? 243.017 249.934 191.453 1.00 9.33 959 GLY A N 1
ATOM 6930 C CA . GLY A 1 959 ? 241.853 250.730 191.100 1.00 9.33 959 GLY A CA 1
ATOM 6931 C C . GLY A 1 959 ? 242.090 252.218 191.255 1.00 9.33 959 GLY A C 1
ATOM 6932 O O . GLY A 1 959 ? 241.749 253.008 190.375 1.00 9.33 959 GLY A O 1
ATOM 6933 N N . GLU A 1 960 ? 242.676 252.621 192.382 1.00 9.68 960 GLU A N 1
ATOM 6934 C CA . GLU A 1 960 ? 242.972 254.034 192.577 1.00 9.68 960 GLU A CA 1
ATOM 6935 C C . GLU A 1 960 ? 244.139 254.488 191.717 1.00 9.68 960 GLU A C 1
ATOM 6936 O O . GLU A 1 960 ? 244.163 255.639 191.271 1.00 9.68 960 GLU A O 1
ATOM 6942 N N . GLN A 1 961 ? 245.120 253.614 191.488 1.00 9.24 961 GLN A N 1
ATOM 6943 C CA . GLN A 1 961 ? 246.257 253.995 190.657 1.00 9.24 961 GLN A CA 1
ATOM 6944 C C . GLN A 1 961 ? 245.822 254.271 189.226 1.00 9.24 961 GLN A C 1
ATOM 6945 O O . GLN A 1 961 ? 246.332 255.194 188.583 1.00 9.24 961 GLN A O 1
ATOM 6950 N N . ASN A 1 962 ? 244.882 253.480 188.707 1.00 5.17 962 ASN A N 1
ATOM 6951 C CA . ASN A 1 962 ? 244.428 253.695 187.339 1.00 5.17 962 ASN A CA 1
ATOM 6952 C C . ASN A 1 962 ? 243.678 255.010 187.193 1.00 5.17 962 ASN A C 1
ATOM 6953 O O . ASN A 1 962 ? 243.742 255.638 186.132 1.00 5.17 962 ASN A O 1
ATOM 6958 N N . LEU A 1 963 ? 242.972 255.447 188.233 1.00 5.00 963 LEU A N 1
ATOM 6959 C CA . LEU A 1 963 ? 242.273 256.724 188.173 1.00 5.00 963 LEU A CA 1
ATOM 6960 C C . LEU A 1 963 ? 243.235 257.867 188.449 1.00 5.00 963 LEU A C 1
ATOM 6961 O O . LEU A 1 963 ? 242.965 258.737 189.283 1.00 5.00 963 LEU A O 1
ATOM 6966 N N . ALA A 1 964 ? 244.365 257.863 187.751 1.00 4.11 964 ALA A N 1
ATOM 6967 C CA . ALA A 1 964 ? 245.268 258.996 187.708 1.00 4.11 964 ALA A CA 1
ATOM 6968 C C . ALA A 1 964 ? 245.664 259.353 186.290 1.00 4.11 964 ALA A C 1
ATOM 6969 O O . ALA A 1 964 ? 246.324 260.378 186.091 1.00 4.11 964 ALA A O 1
ATOM 6971 N N . ARG A 1 965 ? 245.300 258.534 185.309 1.00 5.10 965 ARG A N 1
ATOM 6972 C CA . ARG A 1 965 ? 245.467 258.849 183.902 1.00 5.10 965 ARG A CA 1
ATOM 6973 C C . ARG A 1 965 ? 244.169 259.298 183.249 1.00 5.10 965 ARG A C 1
ATOM 6974 O O . ARG A 1 965 ? 244.171 259.634 182.062 1.00 5.10 965 ARG A O 1
ATOM 6982 N N . MET A 1 966 ? 243.062 259.311 183.993 1.00 5.14 966 MET A N 1
ATOM 6983 C CA . MET A 1 966 ? 241.810 259.862 183.491 1.00 5.14 966 MET A CA 1
ATOM 6984 C C . MET A 1 966 ? 241.087 260.757 184.483 1.00 5.14 966 MET A C 1
ATOM 6985 O O . MET A 1 966 ? 240.031 261.290 184.134 1.00 5.14 966 MET A O 1
ATOM 6990 N N . ALA A 1 967 ? 241.587 260.926 185.698 1.00 3.98 967 ALA A N 1
ATOM 6991 C CA . ALA A 1 967 ? 240.932 261.755 186.701 1.00 3.98 967 ALA A CA 1
ATOM 6992 C C . ALA A 1 967 ? 241.194 263.249 186.520 1.00 3.98 967 ALA A C 1
ATOM 6993 O O . ALA A 1 967 ? 240.257 264.042 186.668 1.00 3.98 967 ALA A O 1
ATOM 6995 N N . PRO A 1 968 ? 242.424 263.697 186.240 1.00 4.46 968 PRO A N 1
ATOM 6996 C CA . PRO A 1 968 ? 242.649 265.134 186.058 1.00 4.46 968 PRO A CA 1
ATOM 6997 C C . PRO A 1 968 ? 242.453 265.629 184.637 1.00 4.46 968 PRO A C 1
ATOM 6998 O O . PRO A 1 968 ? 242.490 266.850 184.413 1.00 4.46 968 PRO A O 1
ATOM 7002 N N . ILE A 1 969 ? 242.256 264.730 183.680 1.00 7.08 969 ILE A N 1
ATOM 7003 C CA . ILE A 1 969 ? 242.109 265.133 182.286 1.00 7.08 969 ILE A CA 1
ATOM 7004 C C . ILE A 1 969 ? 240.780 265.851 182.045 1.00 7.08 969 ILE A C 1
ATOM 7005 O O . ILE A 1 969 ? 240.776 266.819 181.273 1.00 7.08 969 ILE A O 1
ATOM 7010 N N . PRO A 1 970 ? 239.641 265.479 182.663 1.00 6.64 970 PRO A N 1
ATOM 7011 C CA . PRO A 1 970 ? 238.451 266.324 182.470 1.00 6.64 970 PRO A CA 1
ATOM 7012 C C . PRO A 1 970 ? 238.647 267.735 182.986 1.00 6.64 970 PRO A C 1
ATOM 7013 O O . PRO A 1 970 ? 238.191 268.692 182.353 1.00 6.64 970 PRO A O 1
ATOM 7017 N N . TYR A 1 971 ? 239.348 267.892 184.111 1.00 8.11 971 TYR A N 1
ATOM 7018 C CA . TYR A 1 971 ? 239.542 269.220 184.680 1.00 8.11 971 TYR A CA 1
ATOM 7019 C C . TYR A 1 971 ? 240.483 270.059 183.827 1.00 8.11 971 TYR A C 1
ATOM 7020 O O . TYR A 1 971 ? 240.216 271.241 183.579 1.00 8.11 971 TYR A O 1
ATOM 7029 N N . VAL A 1 972 ? 241.587 269.470 183.360 1.00 12.24 972 VAL A N 1
ATOM 7030 C CA . VAL A 1 972 ? 242.485 270.241 182.505 1.00 12.24 972 VAL A CA 1
ATOM 7031 C C . VAL A 1 972 ? 241.811 270.568 181.176 1.00 12.24 972 VAL A C 1
ATOM 7032 O O . VAL A 1 972 ? 242.012 271.658 180.622 1.00 12.24 972 VAL A O 1
ATOM 7036 N N . LEU A 1 973 ? 240.985 269.658 180.653 1.00 14.37 973 LEU A N 1
ATOM 7037 C CA . LEU A 1 973 ? 240.273 269.937 179.414 1.00 14.37 973 LEU A CA 1
ATOM 7038 C C . LEU A 1 973 ? 239.251 271.051 179.607 1.00 14.37 973 LEU A C 1
ATOM 7039 O O . LEU A 1 973 ? 239.093 271.914 178.736 1.00 14.37 973 LEU A O 1
ATOM 7044 N N . GLU A 1 974 ? 238.555 271.055 180.749 1.00 16.22 974 GLU A N 1
ATOM 7045 C CA . GLU A 1 974 ? 237.631 272.142 181.051 1.00 16.22 974 GLU A CA 1
ATOM 7046 C C . GLU A 1 974 ? 238.365 273.468 181.164 1.00 16.22 974 GLU A C 1
ATOM 7047 O O . GLU A 1 974 ? 237.879 274.496 180.682 1.00 16.22 974 GLU A O 1
ATOM 7053 N N . TYR A 1 975 ? 239.535 273.467 181.805 1.00 17.55 975 TYR A N 1
ATOM 7054 C CA . TYR A 1 975 ? 240.322 274.692 181.910 1.00 17.55 975 TYR A CA 1
ATOM 7055 C C . TYR A 1 975 ? 240.712 275.212 180.533 1.00 17.55 975 TYR A C 1
ATOM 7056 O O . TYR A 1 975 ? 240.578 276.408 180.245 1.00 17.55 975 TYR A O 1
ATOM 7065 N N . LEU A 1 976 ? 241.200 274.320 179.666 1.00 22.18 976 LEU A N 1
ATOM 7066 C CA . LEU A 1 976 ? 241.598 274.739 178.325 1.00 22.18 976 LEU A CA 1
ATOM 7067 C C . LEU A 1 976 ? 240.411 275.273 177.536 1.00 22.18 976 LEU A C 1
ATOM 7068 O O . LEU A 1 976 ? 240.525 276.289 176.840 1.00 22.18 976 LEU A O 1
ATOM 7073 N N . ASN A 1 977 ? 239.260 274.604 177.630 1.00 23.75 977 ASN A N 1
ATOM 7074 C CA . ASN A 1 977 ? 238.077 275.074 176.918 1.00 23.75 977 ASN A CA 1
ATOM 7075 C C . ASN A 1 977 ? 237.622 276.428 177.442 1.00 23.75 977 ASN A C 1
ATOM 7076 O O . ASN A 1 977 ? 237.198 277.292 176.667 1.00 23.75 977 ASN A O 1
ATOM 7081 N N . ASN A 1 978 ? 237.701 276.630 178.758 1.00 23.42 978 ASN A N 1
ATOM 7082 C CA . ASN A 1 978 ? 237.219 277.873 179.344 1.00 23.42 978 ASN A CA 1
ATOM 7083 C C . ASN A 1 978 ? 238.125 279.046 178.997 1.00 23.42 978 ASN A C 1
ATOM 7084 O O . ASN A 1 978 ? 237.637 280.148 178.724 1.00 23.42 978 ASN A O 1
ATOM 7089 N N . THR A 1 979 ? 239.441 278.847 179.005 1.00 27.80 979 THR A N 1
ATOM 7090 C CA . THR A 1 979 ? 240.314 279.971 178.661 1.00 27.80 979 THR A CA 1
ATOM 7091 C C . THR A 1 979 ? 240.654 279.999 177.171 1.00 27.80 979 THR A C 1
ATOM 7092 O O . THR A 1 979 ? 241.795 280.237 176.778 1.00 27.80 979 THR A O 1
ATOM 7096 N N . ASN A 1 980 ? 239.625 279.825 176.343 1.00 30.26 980 ASN A N 1
ATOM 7097 C CA . ASN A 1 980 ? 239.683 279.978 174.885 1.00 30.26 980 ASN A CA 1
ATOM 7098 C C . ASN A 1 980 ? 240.992 279.450 174.294 1.00 30.26 980 ASN A C 1
ATOM 7099 O O . ASN A 1 980 ? 241.721 280.151 173.592 1.00 30.26 980 ASN A O 1
ATOM 7104 N N . GLN A 1 981 ? 241.284 278.184 174.592 1.00 34.60 981 GLN A N 1
ATOM 7105 C CA . GLN A 1 981 ? 242.532 277.585 174.140 1.00 34.60 981 GLN A CA 1
ATOM 7106 C C . GLN A 1 981 ? 242.387 276.171 173.597 1.00 34.60 981 GLN A C 1
ATOM 7107 O O . GLN A 1 981 ? 243.387 275.604 173.148 1.00 34.60 981 GLN A O 1
ATOM 7113 N N . LEU A 1 982 ? 241.195 275.585 173.623 1.00 30.49 982 LEU A N 1
ATOM 7114 C CA . LEU A 1 982 ? 241.032 274.208 173.179 1.00 30.49 982 LEU A CA 1
ATOM 7115 C C . LEU A 1 982 ? 241.234 274.107 171.673 1.00 30.49 982 LEU A C 1
ATOM 7116 O O . LEU A 1 982 ? 240.824 274.993 170.918 1.00 30.49 982 LEU A O 1
ATOM 7121 N N . THR A 1 983 ? 241.869 273.023 171.240 1.00 39.59 983 THR A N 1
ATOM 7122 C CA . THR A 1 983 ? 242.111 272.752 169.832 1.00 39.59 983 THR A CA 1
ATOM 7123 C C . THR A 1 983 ? 241.520 271.393 169.481 1.00 39.59 983 THR A C 1
ATOM 7124 O O . THR A 1 983 ? 241.338 270.538 170.352 1.00 39.59 983 THR A O 1
ATOM 7128 N N . ASP A 1 984 ? 241.205 271.204 168.198 1.00 44.45 984 ASP A N 1
ATOM 7129 C CA . ASP A 1 984 ? 240.514 269.990 167.773 1.00 44.45 984 ASP A CA 1
ATOM 7130 C C . ASP A 1 984 ? 241.355 268.747 168.045 1.00 44.45 984 ASP A C 1
ATOM 7131 O O . ASP A 1 984 ? 240.867 267.770 168.626 1.00 44.45 984 ASP A O 1
ATOM 7136 N N . GLU A 1 985 ? 242.626 268.764 167.638 1.00 44.76 985 GLU A N 1
ATOM 7137 C CA . GLU A 1 985 ? 243.467 267.586 167.828 1.00 44.76 985 GLU A CA 1
ATOM 7138 C C . GLU A 1 985 ? 243.770 267.339 169.301 1.00 44.76 985 GLU A C 1
ATOM 7139 O O . GLU A 1 985 ? 243.849 266.182 169.731 1.00 44.76 985 GLU A O 1
ATOM 7145 N N . LEU A 1 986 ? 243.935 268.404 170.089 1.00 25.53 986 LEU A N 1
ATOM 7146 C CA . LEU A 1 986 ? 244.162 268.229 171.519 1.00 25.53 986 LEU A CA 1
ATOM 7147 C C . LEU A 1 986 ? 242.941 267.612 172.189 1.00 25.53 986 LEU A C 1
ATOM 7148 O O . LEU A 1 986 ? 243.070 266.722 173.039 1.00 25.53 986 LEU A O 1
ATOM 7153 N N . LEU A 1 987 ? 241.744 268.072 171.817 1.00 23.37 987 LEU A N 1
ATOM 7154 C CA . LEU A 1 987 ? 240.526 267.473 172.349 1.00 23.37 987 LEU A CA 1
ATOM 7155 C C . LEU A 1 987 ? 240.401 266.018 171.924 1.00 23.37 987 LEU A C 1
ATOM 7156 O O . LEU A 1 987 ? 239.959 265.172 172.708 1.00 23.37 987 LEU A O 1
ATOM 7161 N N . GLN A 1 988 ? 240.778 265.708 170.682 1.00 25.25 988 GLN A N 1
ATOM 7162 C CA . GLN A 1 988 ? 240.724 264.324 170.224 1.00 25.25 988 GLN A CA 1
ATOM 7163 C C . GLN A 1 988 ? 241.666 263.439 171.031 1.00 25.25 988 GLN A C 1
ATOM 7164 O O . GLN A 1 988 ? 241.302 262.323 171.422 1.00 25.25 988 GLN A O 1
ATOM 7170 N N . THR A 1 989 ? 242.881 263.923 171.299 1.00 21.09 989 THR A N 1
ATOM 7171 C CA . THR A 1 989 ? 243.822 263.154 172.109 1.00 21.09 989 THR A CA 1
ATOM 7172 C C . THR A 1 989 ? 243.308 262.971 173.533 1.00 21.09 989 THR A C 1
ATOM 7173 O O . THR A 1 989 ? 243.437 261.886 174.116 1.00 21.09 989 THR A O 1
ATOM 7177 N N . ALA A 1 990 ? 242.726 264.023 174.113 1.00 16.84 990 ALA A N 1
ATOM 7178 C CA . ALA A 1 990 ? 242.169 263.905 175.456 1.00 16.84 990 ALA A CA 1
ATOM 7179 C C . ALA A 1 990 ? 241.027 262.898 175.491 1.00 16.84 990 ALA A C 1
ATOM 7180 O O . ALA A 1 990 ? 240.907 262.116 176.440 1.00 16.84 990 ALA A O 1
ATOM 7182 N N . VAL A 1 991 ? 240.176 262.904 174.464 1.00 16.55 991 VAL A N 1
ATOM 7183 C CA . VAL A 1 991 ? 239.080 261.942 174.396 1.00 16.55 991 VAL A CA 1
ATOM 7184 C C . VAL A 1 991 ? 239.626 260.528 174.270 1.00 16.55 991 VAL A C 1
ATOM 7185 O O . VAL A 1 991 ? 239.105 259.589 174.884 1.00 16.55 991 VAL A O 1
ATOM 7189 N N . GLN A 1 992 ? 240.683 260.351 173.475 1.00 16.57 992 GLN A N 1
ATOM 7190 C CA . GLN A 1 992 ? 241.302 259.035 173.354 1.00 16.57 992 GLN A CA 1
ATOM 7191 C C . GLN A 1 992 ? 241.828 258.546 174.699 1.00 16.57 992 GLN A C 1
ATOM 7192 O O . GLN A 1 992 ? 241.618 257.385 175.074 1.00 16.57 992 GLN A O 1
ATOM 7198 N N . PHE A 1 993 ? 242.512 259.421 175.440 1.00 13.70 993 PHE A N 1
ATOM 7199 C CA . PHE A 1 993 ? 243.031 259.032 176.750 1.00 13.70 993 PHE A CA 1
ATOM 7200 C C . PHE A 1 993 ? 241.899 258.690 177.709 1.00 13.70 993 PHE A C 1
ATOM 7201 O O . PHE A 1 993 ? 241.981 257.704 178.452 1.00 13.70 993 PHE A O 1
ATOM 7209 N N . LEU A 1 994 ? 240.832 259.491 177.703 1.00 11.05 994 LEU A N 1
ATOM 7210 C CA . LEU A 1 994 ? 239.683 259.212 178.557 1.00 11.05 994 LEU A CA 1
ATOM 7211 C C . LEU A 1 994 ? 239.068 257.862 178.224 1.00 11.05 994 LEU A C 1
ATOM 7212 O O . LEU A 1 994 ? 238.709 257.091 179.122 1.00 11.05 994 LEU A O 1
ATOM 7217 N N . ASN A 1 995 ? 238.934 257.563 176.935 1.00 12.94 995 ASN A N 1
ATOM 7218 C CA . ASN A 1 995 ? 238.284 256.328 176.527 1.00 12.94 995 ASN A CA 1
ATOM 7219 C C . ASN A 1 995 ? 239.141 255.121 176.898 1.00 12.94 995 ASN A C 1
ATOM 7220 O O . ASN A 1 995 ? 238.623 254.098 177.367 1.00 12.94 995 ASN A O 1
ATOM 7225 N N . GLU A 1 996 ? 240.461 255.232 176.717 1.00 12.54 996 GLU A N 1
ATOM 7226 C CA . GLU A 1 996 ? 241.355 254.156 177.134 1.00 12.54 996 GLU A CA 1
ATOM 7227 C C . GLU A 1 996 ? 241.291 253.944 178.640 1.00 12.54 996 GLU A C 1
ATOM 7228 O O . GLU A 1 996 ? 241.284 252.800 179.115 1.00 12.54 996 GLU A O 1
ATOM 7234 N N . GLY A 1 997 ? 241.255 255.033 179.410 1.00 9.07 997 GLY A N 1
ATOM 7235 C CA . GLY A 1 997 ? 241.131 254.899 180.851 1.00 9.07 997 GLY A CA 1
ATOM 7236 C C . GLY A 1 997 ? 239.830 254.240 181.260 1.00 9.07 997 GLY A C 1
ATOM 7237 O O . GLY A 1 997 ? 239.795 253.442 182.198 1.00 9.07 997 GLY A O 1
ATOM 7238 N N . TYR A 1 998 ? 238.741 254.570 180.565 1.00 8.53 998 TYR A N 1
ATOM 7239 C CA . TYR A 1 998 ? 237.460 253.931 180.847 1.00 8.53 998 TYR A CA 1
ATOM 7240 C C . TYR A 1 998 ? 237.527 252.432 180.579 1.00 8.53 998 TYR A C 1
ATOM 7241 O O . TYR A 1 998 ? 237.055 251.627 181.391 1.00 8.53 998 TYR A O 1
ATOM 7250 N N . TYR A 1 999 ? 238.131 252.039 179.454 1.00 9.53 999 TYR A N 1
ATOM 7251 C CA . TYR A 1 999 ? 238.297 250.615 179.169 1.00 9.53 999 TYR A CA 1
ATOM 7252 C C . TYR A 1 999 ? 239.125 249.919 180.242 1.00 9.53 999 TYR A C 1
ATOM 7253 O O . TYR A 1 999 ? 238.770 248.826 180.695 1.00 9.53 999 TYR A O 1
ATOM 7262 N N . ARG A 1 1000 ? 240.238 250.530 180.655 1.00 10.78 1000 ARG A N 1
ATOM 7263 C CA . ARG A 1 1000 ? 241.083 249.894 181.662 1.00 10.78 1000 ARG A CA 1
ATOM 7264 C C . ARG A 1 1000 ? 240.362 249.771 182.999 1.00 10.78 1000 ARG A C 1
ATOM 7265 O O . ARG A 1 1000 ? 240.458 248.736 183.667 1.00 10.78 1000 ARG A O 1
ATOM 7273 N N . GLN A 1 1001 ? 239.636 250.814 183.405 1.00 8.47 1001 GLN A N 1
ATOM 7274 C CA . GLN A 1 1001 ? 238.991 250.821 184.712 1.00 8.47 1001 GLN A CA 1
ATOM 7275 C C . GLN A 1 1001 ? 237.752 249.938 184.760 1.00 8.47 1001 GLN A C 1
ATOM 7276 O O . GLN A 1 1001 ? 237.395 249.452 185.837 1.00 8.47 1001 GLN A O 1
ATOM 7282 N N . LEU A 1 1002 ? 237.100 249.699 183.622 1.00 10.71 1002 LEU A N 1
ATOM 7283 C CA . LEU A 1 1002 ? 235.917 248.847 183.626 1.00 10.71 1002 LEU A CA 1
ATOM 7284 C C . LEU A 1 1002 ? 236.233 247.414 184.033 1.00 10.71 1002 LEU A C 1
ATOM 7285 O O . LEU A 1 1002 ? 235.313 246.658 184.359 1.00 10.71 1002 LEU A O 1
ATOM 7290 N N . ARG A 1 1003 ? 237.509 247.024 184.023 1.00 15.11 1003 ARG A N 1
ATOM 7291 C CA . ARG A 1 1003 ? 237.884 245.648 184.328 1.00 15.11 1003 ARG A CA 1
ATOM 7292 C C . ARG A 1 1003 ? 237.783 245.315 185.811 1.00 15.11 1003 ARG A C 1
ATOM 7293 O O . ARG A 1 1003 ? 237.640 244.138 186.156 1.00 15.11 1003 ARG A O 1
ATOM 7301 N N . TYR A 1 1004 ? 237.854 246.306 186.693 1.00 9.28 1004 TYR A N 1
ATOM 7302 C CA . TYR A 1 1004 ? 237.861 246.047 188.126 1.00 9.28 1004 TYR A CA 1
ATOM 7303 C C . TYR A 1 1004 ? 236.463 245.991 188.722 1.00 9.28 1004 TYR A C 1
ATOM 7304 O O . TYR A 1 1004 ? 236.333 245.798 189.933 1.00 9.28 1004 TYR A O 1
ATOM 7313 N N . LYS A 1 1005 ? 235.422 246.165 187.913 1.00 14.75 1005 LYS A N 1
ATOM 7314 C CA . LYS A 1 1005 ? 234.068 246.233 188.442 1.00 14.75 1005 LYS A CA 1
ATOM 7315 C C . LYS A 1 1005 ? 233.597 244.858 188.892 1.00 14.75 1005 LYS A C 1
ATOM 7316 O O . LYS A 1 1005 ? 233.718 243.875 188.156 1.00 14.75 1005 LYS A O 1
ATOM 7322 N N . LEU A 1 1006 ? 233.063 244.791 190.105 1.00 16.84 1006 LEU A N 1
ATOM 7323 C CA . LEU A 1 1006 ? 232.468 243.568 190.608 1.00 16.84 1006 LEU A CA 1
ATOM 7324 C C . LEU A 1 1006 ? 231.031 243.437 190.118 1.00 16.84 1006 LEU A C 1
ATOM 7325 O O . LEU A 1 1006 ? 230.378 244.435 189.808 1.00 16.84 1006 LEU A O 1
ATOM 7330 N N . PRO A 1 1007 ? 230.513 242.210 190.034 1.00 16.73 1007 PRO A N 1
ATOM 7331 C CA . PRO A 1 1007 ? 229.096 242.042 189.673 1.00 16.73 1007 PRO A CA 1
ATOM 7332 C C . PRO A 1 1007 ? 228.143 242.677 190.668 1.00 16.73 1007 PRO A C 1
ATOM 7333 O O . PRO A 1 1007 ? 226.999 242.975 190.303 1.00 16.73 1007 PRO A O 1
ATOM 7337 N N . SER A 1 1008 ? 228.575 242.897 191.910 1.00 17.07 1008 SER A N 1
ATOM 7338 C CA . SER A 1 1008 ? 227.734 243.550 192.905 1.00 17.07 1008 SER A CA 1
ATOM 7339 C C . SER A 1 1008 ? 227.530 245.031 192.626 1.00 17.07 1008 SER A C 1
ATOM 7340 O O . SER A 1 1008 ? 226.704 245.660 193.295 1.00 17.07 1008 SER A O 1
ATOM 7343 N N . GLY A 1 1009 ? 228.256 245.600 191.669 1.00 15.20 1009 GLY A N 1
ATOM 7344 C CA . GLY A 1 1009 ? 228.161 247.006 191.350 1.00 15.20 1009 GLY A CA 1
ATOM 7345 C C . GLY A 1 1009 ? 229.215 247.874 192.002 1.00 15.20 1009 GLY A C 1
ATOM 7346 O O . GLY A 1 1009 ? 229.355 249.041 191.617 1.00 15.20 1009 GLY A O 1
ATOM 7347 N N . ALA A 1 1010 ? 229.954 247.343 192.970 1.00 14.49 1010 ALA A N 1
ATOM 7348 C CA . ALA A 1 1010 ? 231.011 248.087 193.632 1.00 14.49 1010 ALA A CA 1
ATOM 7349 C C . ALA A 1 1010 ? 232.340 247.859 192.928 1.00 14.49 1010 ALA A C 1
ATOM 7350 O O . ALA A 1 1010 ? 232.554 246.834 192.277 1.00 14.49 1010 ALA A O 1
ATOM 7352 N N . TYR A 1 1011 ? 233.237 248.827 193.072 1.00 12.02 1011 TYR A N 1
ATOM 7353 C CA . TYR A 1 1011 ? 234.548 248.796 192.440 1.00 12.02 1011 TYR A CA 1
ATOM 7354 C C . TYR A 1 1011 ? 235.599 248.460 193.486 1.00 12.02 1011 TYR A C 1
ATOM 7355 O O . TYR A 1 1011 ? 235.584 249.019 194.587 1.00 12.02 1011 TYR A O 1
ATOM 7364 N N . ASP A 1 1012 ? 236.507 247.548 193.146 1.00 12.68 1012 ASP A N 1
ATOM 7365 C CA . ASP A 1 1012 ? 237.571 247.152 194.054 1.00 12.68 1012 ASP A CA 1
ATOM 7366 C C . ASP A 1 1012 ? 238.889 247.115 193.301 1.00 12.68 1012 ASP A C 1
ATOM 7367 O O . ASP A 1 1012 ? 238.920 246.904 192.087 1.00 12.68 1012 ASP A O 1
ATOM 7372 N N . ALA A 1 1013 ? 239.977 247.326 194.033 1.00 11.76 1013 ALA A N 1
ATOM 7373 C CA . ALA A 1 1013 ? 241.300 247.212 193.447 1.00 11.76 1013 ALA A CA 1
ATOM 7374 C C . ALA A 1 1013 ? 241.714 245.746 193.375 1.00 11.76 1013 ALA A C 1
ATOM 7375 O O . ALA A 1 1013 ? 241.109 244.872 194.000 1.00 11.76 1013 ALA A O 1
ATOM 7377 N N . PHE A 1 1014 ? 242.760 245.479 192.590 1.00 10.61 1014 PHE A N 1
ATOM 7378 C CA . PHE A 1 1014 ? 243.355 244.147 192.487 1.00 10.61 1014 PHE A CA 1
ATOM 7379 C C . PHE A 1 1014 ? 242.319 243.115 192.029 1.00 10.61 1014 PHE A C 1
ATOM 7380 O O . PHE A 1 1014 ? 241.880 242.251 192.787 1.00 10.61 1014 PHE A O 1
ATOM 7388 N N . TRP A 1 1015 ? 241.920 243.250 190.763 1.00 14.25 1015 TRP A N 1
ATOM 7389 C CA . TRP A 1 1015 ? 240.946 242.318 190.204 1.00 14.25 1015 TRP A CA 1
ATOM 7390 C C . TRP A 1 1015 ? 241.428 240.875 190.288 1.00 14.25 1015 TRP A C 1
ATOM 7391 O O . TRP A 1 1015 ? 240.609 239.949 190.301 1.00 14.25 1015 TRP A O 1
ATOM 7402 N N . SER A 1 1016 ? 242.744 240.659 190.335 1.00 15.27 1016 SER A N 1
ATOM 7403 C CA . SER A 1 1016 ? 243.274 239.311 190.501 1.00 15.27 1016 SER A CA 1
ATOM 7404 C C . SER A 1 1016 ? 243.033 238.760 191.901 1.00 15.27 1016 SER A C 1
ATOM 7405 O O . SER A 1 1016 ? 242.999 237.537 192.073 1.00 15.27 1016 SER A O 1
ATOM 7408 N N . SER A 1 1017 ? 242.869 239.626 192.899 1.00 19.65 1017 SER A N 1
ATOM 7409 C CA . SER A 1 1017 ? 242.628 239.221 194.285 1.00 19.65 1017 SER A CA 1
ATOM 7410 C C . SER A 1 1017 ? 241.409 239.965 194.817 1.00 19.65 1017 SER A C 1
ATOM 7411 O O . SER A 1 1017 ? 241.535 240.910 195.604 1.00 19.65 1017 SER A O 1
ATOM 7414 N N . PRO A 1 1018 ? 240.210 239.564 194.400 1.00 24.65 1018 PRO A N 1
ATOM 7415 C CA . PRO A 1 1018 ? 239.006 240.294 194.810 1.00 24.65 1018 PRO A CA 1
ATOM 7416 C C . PRO A 1 1018 ? 238.719 240.129 196.293 1.00 24.65 1018 PRO A C 1
ATOM 7417 O O . PRO A 1 1018 ? 238.986 239.084 196.891 1.00 24.65 1018 PRO A O 1
ATOM 7421 N N . SER A 1 1019 ? 238.162 241.187 196.887 1.00 35.56 1019 SER A N 1
ATOM 7422 C CA . SER A 1 1019 ? 237.726 241.144 198.285 1.00 35.56 1019 SER A CA 1
ATOM 7423 C C . SER A 1 1019 ? 236.530 242.088 198.429 1.00 35.56 1019 SER A C 1
ATOM 7424 O O . SER A 1 1019 ? 236.703 243.296 198.602 1.00 35.56 1019 SER A O 1
ATOM 7427 N N . ASP A 1 1020 ? 235.328 241.520 198.290 1.00 38.13 1020 ASP A N 1
ATOM 7428 C CA . ASP A 1 1020 ? 234.031 242.106 198.635 1.00 38.13 1020 ASP A CA 1
ATOM 7429 C C . ASP A 1 1020 ? 233.929 243.608 198.382 1.00 38.13 1020 ASP A C 1
ATOM 7430 O O . ASP A 1 1020 ? 233.332 244.339 199.178 1.00 38.13 1020 ASP A O 1
ATOM 7435 N N . GLY A 1 1021 ? 234.476 244.072 197.263 1.00 20.46 1021 GLY A N 1
ATOM 7436 C CA . GLY A 1 1021 ? 234.380 245.472 196.899 1.00 20.46 1021 GLY A CA 1
ATOM 7437 C C . GLY A 1 1021 ? 235.128 246.419 197.815 1.00 20.46 1021 GLY A C 1
ATOM 7438 O O . GLY A 1 1021 ? 235.563 246.038 198.904 1.00 20.46 1021 GLY A O 1
ATOM 7439 N N . SER A 1 1022 ? 235.286 247.665 197.374 1.00 13.81 1022 SER A N 1
ATOM 7440 C CA . SER A 1 1022 ? 235.908 248.712 198.179 1.00 13.81 1022 SER A CA 1
ATOM 7441 C C . SER A 1 1022 ? 235.071 249.970 198.008 1.00 13.81 1022 SER A C 1
ATOM 7442 O O . SER A 1 1022 ? 234.994 250.520 196.905 1.00 13.81 1022 SER A O 1
ATOM 7445 N N . SER A 1 1023 ? 234.441 250.420 199.094 1.00 14.06 1023 SER A N 1
ATOM 7446 C CA . SER A 1 1023 ? 233.473 251.507 198.992 1.00 14.06 1023 SER A CA 1
ATOM 7447 C C . SER A 1 1023 ? 234.131 252.815 198.570 1.00 14.06 1023 SER A C 1
ATOM 7448 O O . SER A 1 1023 ? 233.578 253.553 197.747 1.00 14.06 1023 SER A O 1
ATOM 7451 N N . TRP A 1 1024 ? 235.300 253.129 199.129 1.00 9.20 1024 TRP A N 1
ATOM 7452 C CA . TRP A 1 1024 ? 235.969 254.374 198.769 1.00 9.20 1024 TRP A CA 1
ATOM 7453 C C . TRP A 1 1024 ? 236.369 254.385 197.301 1.00 9.20 1024 TRP A C 1
ATOM 7454 O O . TRP A 1 1024 ? 236.187 255.391 196.606 1.00 9.20 1024 TRP A O 1
ATOM 7465 N N . LEU A 1 1025 ? 236.921 253.276 196.810 1.00 8.65 1025 LEU A N 1
ATOM 7466 C CA . LEU A 1 1025 ? 237.299 253.216 195.404 1.00 8.65 1025 LEU A CA 1
ATOM 7467 C C . LEU A 1 1025 ? 236.070 253.280 194.508 1.00 8.65 1025 LEU A C 1
ATOM 7468 O O . LEU A 1 1025 ? 236.116 253.874 193.425 1.00 8.65 1025 LEU A O 1
ATOM 7473 N N . SER A 1 1026 ? 234.965 252.666 194.938 1.00 9.48 1026 SER A N 1
ATOM 7474 C CA . SER A 1 1026 ? 233.730 252.766 194.169 1.00 9.48 1026 SER A CA 1
ATOM 7475 C C . SER A 1 1026 ? 233.259 254.209 194.085 1.00 9.48 1026 SER A C 1
ATOM 7476 O O . SER A 1 1026 ? 232.840 254.671 193.019 1.00 9.48 1026 SER A O 1
ATOM 7479 N N . ALA A 1 1027 ? 233.327 254.938 195.200 1.00 7.96 1027 ALA A N 1
ATOM 7480 C CA . ALA A 1 1027 ? 232.951 256.348 195.178 1.00 7.96 1027 ALA A CA 1
ATOM 7481 C C . ALA A 1 1027 ? 233.853 257.138 194.243 1.00 7.96 1027 ALA A C 1
ATOM 7482 O O . ALA A 1 1027 ? 233.376 257.977 193.471 1.00 7.96 1027 ALA A O 1
ATOM 7484 N N . TYR A 1 1028 ? 235.159 256.875 194.290 1.00 7.68 1028 TYR A N 1
ATOM 7485 C CA . TYR A 1 1028 ? 236.096 257.587 193.426 1.00 7.68 1028 TYR A CA 1
ATOM 7486 C C . TYR A 1 1028 ? 235.793 257.332 191.955 1.00 7.68 1028 TYR A C 1
ATOM 7487 O O . TYR A 1 1028 ? 235.726 258.269 191.149 1.00 7.68 1028 TYR A O 1
ATOM 7496 N N . THR A 1 1029 ? 235.603 256.065 191.584 1.00 7.93 1029 THR A N 1
ATOM 7497 C CA . THR A 1 1029 ? 235.332 255.745 190.187 1.00 7.93 1029 THR A CA 1
ATOM 7498 C C . THR A 1 1029 ? 233.993 256.308 189.736 1.00 7.93 1029 THR A C 1
ATOM 7499 O O . THR A 1 1029 ? 233.873 256.797 188.608 1.00 7.93 1029 THR A O 1
ATOM 7503 N N . PHE A 1 1030 ? 232.975 256.249 190.596 1.00 7.15 1030 PHE A N 1
ATOM 7504 C CA . PHE A 1 1030 ? 231.676 256.811 190.244 1.00 7.15 1030 PHE A CA 1
ATOM 7505 C C . PHE A 1 1030 ? 231.778 258.311 190.013 1.00 7.15 1030 PHE A C 1
ATOM 7506 O O . PHE A 1 1030 ? 231.239 258.839 189.033 1.00 7.15 1030 PHE A O 1
ATOM 7514 N N . LYS A 1 1031 ? 232.481 259.013 190.902 1.00 6.04 1031 LYS A N 1
ATOM 7515 C CA . LYS A 1 1031 ? 232.645 260.452 190.750 1.00 6.04 1031 LYS A CA 1
ATOM 7516 C C . LYS A 1 1031 ? 233.381 260.790 189.460 1.00 6.04 1031 LYS A C 1
ATOM 7517 O O . LYS A 1 1031 ? 232.969 261.687 188.713 1.00 6.04 1031 LYS A O 1
ATOM 7523 N N . THR A 1 1032 ? 234.472 260.073 189.174 1.00 6.36 1032 THR A N 1
ATOM 7524 C CA . THR A 1 1032 ? 235.236 260.365 187.964 1.00 6.36 1032 THR A CA 1
ATOM 7525 C C . THR A 1 1032 ? 234.430 260.063 186.708 1.00 6.36 1032 THR A C 1
ATOM 7526 O O . THR A 1 1032 ? 234.480 260.828 185.740 1.00 6.36 1032 THR A O 1
ATOM 7530 N N . PHE A 1 1033 ? 233.685 258.956 186.696 1.00 6.75 1033 PHE A N 1
ATOM 7531 C CA . PHE A 1 1033 ? 232.873 258.635 185.529 1.00 6.75 1033 PHE A CA 1
ATOM 7532 C C . PHE A 1 1033 ? 231.774 259.668 185.319 1.00 6.75 1033 PHE A C 1
ATOM 7533 O O . PHE A 1 1033 ? 231.504 260.067 184.182 1.00 6.75 1033 PHE A O 1
ATOM 7541 N N . GLU A 1 1034 ? 231.127 260.113 186.400 1.00 10.63 1034 GLU A N 1
ATOM 7542 C CA . GLU A 1 1034 ? 230.100 261.139 186.260 1.00 10.63 1034 GLU A CA 1
ATOM 7543 C C . GLU A 1 1034 ? 230.692 262.441 185.740 1.00 10.63 1034 GLU A C 1
ATOM 7544 O O . GLU A 1 1034 ? 230.073 263.128 184.921 1.00 10.63 1034 GLU A O 1
ATOM 7550 N N . LYS A 1 1035 ? 231.888 262.803 186.209 1.00 8.85 1035 LYS A N 1
ATOM 7551 C CA . LYS A 1 1035 ? 232.521 264.017 185.709 1.00 8.85 1035 LYS A CA 1
ATOM 7552 C C . LYS A 1 1035 ? 232.947 263.879 184.253 1.00 8.85 1035 LYS A C 1
ATOM 7553 O O . LYS A 1 1035 ? 232.904 264.860 183.503 1.00 8.85 1035 LYS A O 1
ATOM 7559 N N . ALA A 1 1036 ? 233.357 262.681 183.834 1.00 9.44 1036 ALA A N 1
ATOM 7560 C CA . ALA A 1 1036 ? 233.961 262.478 182.523 1.00 9.44 1036 ALA A CA 1
ATOM 7561 C C . ALA A 1 1036 ? 233.021 261.810 181.527 1.00 9.44 1036 ALA A C 1
ATOM 7562 O O . ALA A 1 1036 ? 233.474 261.343 180.479 1.00 9.44 1036 ALA A O 1
ATOM 7564 N N . LYS A 1 1037 ? 231.728 261.740 181.830 1.00 11.31 1037 LYS A N 1
ATOM 7565 C CA . LYS A 1 1037 ? 230.770 261.203 180.872 1.00 11.31 1037 LYS A CA 1
ATOM 7566 C C . LYS A 1 1037 ? 230.287 262.248 179.877 1.00 11.31 1037 LYS A C 1
ATOM 7567 O O . LYS A 1 1037 ? 229.467 261.924 179.013 1.00 11.31 1037 LYS A O 1
ATOM 7573 N N . LYS A 1 1038 ? 230.760 263.489 179.988 1.00 10.87 1038 LYS A N 1
ATOM 7574 C CA . LYS A 1 1038 ? 230.372 264.515 179.028 1.00 10.87 1038 LYS A CA 1
ATOM 7575 C C . LYS A 1 1038 ? 230.977 264.247 177.656 1.00 10.87 1038 LYS A C 1
ATOM 7576 O O . LYS A 1 1038 ? 230.334 264.489 176.628 1.00 10.87 1038 LYS A O 1
ATOM 7582 N N . TYR A 1 1039 ? 232.213 263.752 177.617 1.00 11.03 1039 TYR A N 1
ATOM 7583 C CA . TYR A 1 1039 ? 232.925 263.534 176.364 1.00 11.03 1039 TYR A CA 1
ATOM 7584 C C . TYR A 1 1039 ? 232.769 262.116 175.830 1.00 11.03 1039 TYR A C 1
ATOM 7585 O O . TYR A 1 1039 ? 232.277 261.923 174.715 1.00 11.03 1039 TYR A O 1
ATOM 7594 N N . ILE A 1 1040 ? 233.176 261.118 176.602 1.00 9.29 1040 ILE A N 1
ATOM 7595 C CA . ILE A 1 1040 ? 233.205 259.745 176.140 1.00 9.29 1040 ILE A CA 1
ATOM 7596 C C . ILE A 1 1040 ? 231.912 259.052 176.539 1.00 9.29 1040 ILE A C 1
ATOM 7597 O O . ILE A 1 1040 ? 231.161 259.516 177.400 1.00 9.29 1040 ILE A O 1
ATOM 7602 N N . TYR A 1 1041 ? 231.643 257.919 175.897 1.00 9.97 1041 TYR A N 1
ATOM 7603 C CA . TYR A 1 1041 ? 230.468 257.130 176.233 1.00 9.97 1041 TYR A CA 1
ATOM 7604 C C . TYR A 1 1041 ? 230.632 256.509 177.613 1.00 9.97 1041 TYR A C 1
ATOM 7605 O O . TYR A 1 1041 ? 231.689 255.959 177.934 1.00 9.97 1041 TYR A O 1
ATOM 7614 N N . VAL A 1 1042 ? 229.589 256.601 178.431 1.00 10.56 1042 VAL A N 1
ATOM 7615 C CA . VAL A 1 1042 ? 229.566 255.970 179.746 1.00 10.56 1042 VAL A CA 1
ATOM 7616 C C . VAL A 1 1042 ? 228.202 255.327 179.942 1.00 10.56 1042 VAL A C 1
ATOM 7617 O O . VAL A 1 1042 ? 227.171 255.973 179.732 1.00 10.56 1042 VAL A O 1
ATOM 7621 N N . ASP A 1 1043 ? 228.194 254.058 180.341 1.00 11.18 1043 ASP A N 1
ATOM 7622 C CA . ASP A 1 1043 ? 226.939 253.358 180.569 1.00 11.18 1043 ASP A CA 1
ATOM 7623 C C . ASP A 1 1043 ? 226.205 253.967 181.756 1.00 11.18 1043 ASP A C 1
ATOM 7624 O O . ASP A 1 1043 ? 226.798 254.203 182.812 1.00 11.18 1043 ASP A O 1
ATOM 7629 N N . GLY A 1 1044 ? 224.910 254.228 181.579 1.00 10.78 1044 GLY A N 1
ATOM 7630 C CA . GLY A 1 1044 ? 224.109 254.715 182.686 1.00 10.78 1044 GLY A CA 1
ATOM 7631 C C . GLY A 1 1044 ? 223.771 253.632 183.688 1.00 10.78 1044 GLY A C 1
ATOM 7632 O O . GLY A 1 1044 ? 223.612 253.911 184.881 1.00 10.78 1044 GLY A O 1
ATOM 7633 N N . LYS A 1 1045 ? 223.665 252.384 183.226 1.00 13.16 1045 LYS A N 1
ATOM 7634 C CA . LYS A 1 1045 ? 223.358 251.283 184.132 1.00 13.16 1045 LYS A CA 1
ATOM 7635 C C . LYS A 1 1045 ? 224.478 251.072 185.143 1.00 13.16 1045 LYS A C 1
ATOM 7636 O O . LYS A 1 1045 ? 224.219 250.748 186.305 1.00 13.16 1045 LYS A O 1
ATOM 7642 N N . ILE A 1 1046 ? 225.729 251.249 184.718 1.00 13.00 1046 ILE A N 1
ATOM 7643 C CA . ILE A 1 1046 ? 226.854 251.093 185.634 1.00 13.00 1046 ILE A CA 1
ATOM 7644 C C . ILE A 1 1046 ? 226.804 252.142 186.735 1.00 13.00 1046 ILE A C 1
ATOM 7645 O O . ILE A 1 1046 ? 226.996 251.831 187.918 1.00 13.00 1046 ILE A O 1
ATOM 7650 N N . GLN A 1 1047 ? 226.552 253.399 186.368 1.00 12.81 1047 GLN A N 1
ATOM 7651 C CA . GLN A 1 1047 ? 226.444 254.448 187.373 1.00 12.81 1047 GLN A CA 1
ATOM 7652 C C . GLN A 1 1047 ? 225.271 254.190 188.307 1.00 12.81 1047 GLN A C 1
ATOM 7653 O O . GLN A 1 1047 ? 225.385 254.378 189.525 1.00 12.81 1047 GLN A O 1
ATOM 7659 N N . GLN A 1 1048 ? 224.139 253.744 187.758 1.00 16.93 1048 GLN A N 1
ATOM 7660 C CA . GLN A 1 1048 ? 222.987 253.442 188.598 1.00 16.93 1048 GLN A CA 1
ATOM 7661 C C . GLN A 1 1048 ? 223.296 252.317 189.576 1.00 16.93 1048 GLN A C 1
ATOM 7662 O O . GLN A 1 1048 ? 222.917 252.384 190.749 1.00 16.93 1048 GLN A O 1
ATOM 7668 N N . GLN A 1 1049 ? 223.998 251.280 189.116 1.00 16.37 1049 GLN A N 1
ATOM 7669 C CA . GLN A 1 1049 ? 224.310 250.149 189.983 1.00 16.37 1049 GLN A CA 1
ATOM 7670 C C . GLN A 1 1049 ? 225.299 250.537 191.074 1.00 16.37 1049 GLN A C 1
ATOM 7671 O O . GLN A 1 1049 ? 225.158 250.112 192.225 1.00 16.37 1049 GLN A O 1
ATOM 7677 N N . THR A 1 1050 ? 226.311 251.339 190.735 1.00 15.26 1050 THR A N 1
ATOM 7678 C CA . THR A 1 1050 ? 227.248 251.794 191.758 1.00 15.26 1050 THR A CA 1
ATOM 7679 C C . THR A 1 1050 ? 226.552 252.686 192.780 1.00 15.26 1050 THR A C 1
ATOM 7680 O O . THR A 1 1050 ? 226.800 252.577 193.989 1.00 15.26 1050 THR A O 1
ATOM 7684 N N . LEU A 1 1051 ? 225.660 253.562 192.317 1.00 17.48 1051 LEU A N 1
ATOM 7685 C CA . LEU A 1 1051 ? 224.914 254.398 193.248 1.00 17.48 1051 LEU A CA 1
ATOM 7686 C C . LEU A 1 1051 ? 224.006 253.554 194.132 1.00 17.48 1051 LEU A C 1
ATOM 7687 O O . LEU A 1 1051 ? 223.834 253.852 195.317 1.00 17.48 1051 LEU A O 1
ATOM 7692 N N . LEU A 1 1052 ? 223.423 252.489 193.577 1.00 20.79 1052 LEU A N 1
ATOM 7693 C CA . LEU A 1 1052 ? 222.610 251.581 194.382 1.00 20.79 1052 LEU A CA 1
ATOM 7694 C C . LEU A 1 1052 ? 223.455 250.858 195.423 1.00 20.79 1052 LEU A C 1
ATOM 7695 O O . LEU A 1 1052 ? 222.999 250.624 196.549 1.00 20.79 1052 LEU A O 1
ATOM 7700 N N . TYR A 1 1053 ? 224.680 250.470 195.060 1.00 20.46 1053 TYR A N 1
ATOM 7701 C CA . TYR A 1 1053 ? 225.570 249.869 196.048 1.00 20.46 1053 TYR A CA 1
ATOM 7702 C C . TYR A 1 1053 ? 225.867 250.849 197.172 1.00 20.46 1053 TYR A C 1
ATOM 7703 O O . TYR A 1 1053 ? 225.903 250.468 198.348 1.00 20.46 1053 TYR A O 1
ATOM 7712 N N . LEU A 1 1054 ? 226.093 252.117 196.828 1.00 22.09 1054 LEU A N 1
ATOM 7713 C CA . LEU A 1 1054 ? 226.289 253.131 197.859 1.00 22.09 1054 LEU A CA 1
ATOM 7714 C C . LEU A 1 1054 ? 225.039 253.288 198.720 1.00 22.09 1054 LEU A C 1
ATOM 7715 O O . LEU A 1 1054 ? 225.135 253.512 199.932 1.00 22.09 1054 LEU A O 1
ATOM 7720 N N . GLN A 1 1055 ? 223.857 253.185 198.104 1.00 30.08 1055 GLN A N 1
ATOM 7721 C CA . GLN A 1 1055 ? 222.607 253.166 198.861 1.00 30.08 1055 GLN A CA 1
ATOM 7722 C C . GLN A 1 1055 ? 222.617 252.056 199.903 1.00 30.08 1055 GLN A C 1
ATOM 7723 O O . GLN A 1 1055 ? 222.364 252.295 201.090 1.00 30.08 1055 GLN A O 1
ATOM 7729 N N . THR A 1 1056 ? 222.913 250.830 199.470 1.00 39.06 1056 THR A N 1
ATOM 7730 C CA . THR A 1 1056 ? 222.860 249.692 200.383 1.00 39.06 1056 THR A CA 1
ATOM 7731 C C . THR A 1 1056 ? 223.954 249.759 201.439 1.00 39.06 1056 THR A C 1
ATOM 7732 O O . THR A 1 1056 ? 223.779 249.229 202.542 1.00 39.06 1056 THR A O 1
ATOM 7736 N N . SER A 1 1057 ? 225.080 250.402 201.132 1.00 39.80 1057 SER A N 1
ATOM 7737 C CA . SER A 1 1057 ? 226.190 250.501 202.080 1.00 39.80 1057 SER A CA 1
ATOM 7738 C C . SER A 1 1057 ? 225.849 251.532 203.156 1.00 39.80 1057 SER A C 1
ATOM 7739 O O . SER A 1 1057 ? 226.458 252.598 203.270 1.00 39.80 1057 SER A O 1
ATOM 7742 N N . GLN A 1 1058 ? 224.842 251.194 203.960 1.00 45.16 1058 GLN A N 1
ATOM 7743 C CA . GLN A 1 1058 ? 224.440 252.087 205.039 1.00 45.16 1058 GLN A CA 1
ATOM 7744 C C . GLN A 1 1058 ? 225.333 251.901 206.260 1.00 45.16 1058 GLN A C 1
ATOM 7745 O O . GLN A 1 1058 ? 226.103 252.799 206.617 1.00 45.16 1058 GLN A O 1
ATOM 7751 N N . LYS A 1 1059 ? 225.267 250.721 206.879 1.00 42.23 1059 LYS A N 1
ATOM 7752 C CA . LYS A 1 1059 ? 226.089 250.348 208.034 1.00 42.23 1059 LYS A CA 1
ATOM 7753 C C . LYS A 1 1059 ? 226.251 251.509 209.011 1.00 42.23 1059 LYS A C 1
ATOM 7754 O O . LYS A 1 1059 ? 227.350 251.832 209.464 1.00 42.23 1059 LYS A O 1
ATOM 7760 N N . LEU A 1 1060 ? 225.127 252.140 209.346 1.00 37.92 1060 LEU A N 1
ATOM 7761 C CA . LEU A 1 1060 ? 225.166 253.384 210.103 1.00 37.92 1060 LEU A CA 1
ATOM 7762 C C . LEU A 1 1060 ? 225.606 253.158 211.542 1.00 37.92 1060 LEU A C 1
ATOM 7763 O O . LEU A 1 1060 ? 224.785 252.838 212.406 1.00 37.92 1060 LEU A O 1
ATOM 7768 N N . ASP A 1 1061 ? 226.897 253.326 211.807 1.00 43.14 1061 ASP A N 1
ATOM 7769 C CA . ASP A 1 1061 ? 227.401 253.337 213.177 1.00 43.14 1061 ASP A CA 1
ATOM 7770 C C . ASP A 1 1061 ? 227.045 254.683 213.792 1.00 43.14 1061 ASP A C 1
ATOM 7771 O O . ASP A 1 1061 ? 227.717 255.687 213.543 1.00 43.14 1061 ASP A O 1
ATOM 7776 N N . ASN A 1 1062 ? 225.984 254.706 214.596 1.00 54.92 1062 ASN A N 1
ATOM 7777 C CA . ASN A 1 1062 ? 225.403 255.946 215.131 1.00 54.92 1062 ASN A CA 1
ATOM 7778 C C . ASN A 1 1062 ? 224.981 256.782 213.923 1.00 54.92 1062 ASN A C 1
ATOM 7779 O O . ASN A 1 1062 ? 224.262 256.266 213.053 1.00 54.92 1062 ASN A O 1
ATOM 7784 N N . GLY A 1 1063 ? 225.384 258.046 213.822 1.00 46.74 1063 GLY A N 1
ATOM 7785 C CA . GLY A 1 1063 ? 225.029 258.872 212.687 1.00 46.74 1063 GLY A CA 1
ATOM 7786 C C . GLY A 1 1063 ? 226.007 258.867 211.534 1.00 46.74 1063 GLY A C 1
ATOM 7787 O O . GLY A 1 1063 ? 225.874 259.685 210.621 1.00 46.74 1063 GLY A O 1
ATOM 7788 N N . CYS A 1 1064 ? 226.985 257.968 211.542 1.00 44.97 1064 CYS A N 1
ATOM 7789 C CA . CYS A 1 1064 ? 228.059 257.962 210.561 1.00 44.97 1064 CYS A CA 1
ATOM 7790 C C . CYS A 1 1064 ? 227.926 256.772 209.618 1.00 44.97 1064 CYS A C 1
ATOM 7791 O O . CYS A 1 1064 ? 227.481 255.693 210.013 1.00 44.97 1064 CYS A O 1
ATOM 7794 N N . PHE A 1 1065 ? 228.326 256.977 208.365 1.00 31.80 1065 PHE A N 1
ATOM 7795 C CA . PHE A 1 1065 ? 228.426 255.868 207.430 1.00 31.80 1065 PHE A CA 1
ATOM 7796 C C . PHE A 1 1065 ? 229.643 255.012 207.764 1.00 31.80 1065 PHE A C 1
ATOM 7797 O O . PHE A 1 1065 ? 230.532 255.415 208.516 1.00 31.80 1065 PHE A O 1
ATOM 7805 N N . LYS A 1 1066 ? 229.679 253.812 207.192 1.00 31.11 1066 LYS A N 1
ATOM 7806 C CA . LYS A 1 1066 ? 230.809 252.914 207.372 1.00 31.11 1066 LYS A CA 1
ATOM 7807 C C . LYS A 1 1066 ? 231.296 252.446 206.012 1.00 31.11 1066 LYS A C 1
ATOM 7808 O O . LYS A 1 1066 ? 230.492 252.114 205.137 1.00 31.11 1066 LYS A O 1
ATOM 7814 N N . ALA A 1 1067 ? 232.612 252.421 205.842 1.00 27.26 1067 ALA A N 1
ATOM 7815 C CA . ALA A 1 1067 ? 233.234 252.087 204.572 1.00 27.26 1067 ALA A CA 1
ATOM 7816 C C . ALA A 1 1067 ? 233.660 250.625 204.541 1.00 27.26 1067 ALA A C 1
ATOM 7817 O O . ALA A 1 1067 ? 233.914 250.003 205.574 1.00 27.26 1067 ALA A O 1
ATOM 7819 N N . GLU A 1 1068 ? 233.736 250.085 203.333 1.00 28.22 1068 GLU A N 1
ATOM 7820 C CA . GLU A 1 1068 ? 234.219 248.734 203.104 1.00 28.22 1068 GLU A CA 1
ATOM 7821 C C . GLU A 1 1068 ? 235.671 248.773 202.643 1.00 28.22 1068 GLU A C 1
ATOM 7822 O O . GLU A 1 1068 ? 236.143 249.765 202.085 1.00 28.22 1068 GLU A O 1
ATOM 7828 N N . GLY A 1 1069 ? 236.378 247.680 202.890 1.00 26.67 1069 GLY A N 1
ATOM 7829 C CA . GLY A 1 1069 ? 237.791 247.616 202.594 1.00 26.67 1069 GLY A CA 1
ATOM 7830 C C . GLY A 1 1069 ? 238.630 248.275 203.675 1.00 26.67 1069 GLY A C 1
ATOM 7831 O O . GLY A 1 1069 ? 238.153 249.071 204.483 1.00 26.67 1069 GLY A O 1
ATOM 7832 N N . ASN A 1 1070 ? 239.916 247.922 203.690 1.00 25.44 1070 ASN A N 1
ATOM 7833 C CA . ASN A 1 1070 ? 240.807 248.415 204.732 1.00 25.44 1070 ASN A CA 1
ATOM 7834 C C . ASN A 1 1070 ? 242.199 248.729 204.199 1.00 25.44 1070 ASN A C 1
ATOM 7835 O O . ASN A 1 1070 ? 243.191 248.528 204.907 1.00 25.44 1070 ASN A O 1
ATOM 7840 N N . LEU A 1 1071 ? 242.306 249.209 202.958 1.00 18.10 1071 LEU A N 1
ATOM 7841 C CA . LEU A 1 1071 ? 243.617 249.465 202.373 1.00 18.10 1071 LEU A CA 1
ATOM 7842 C C . LEU A 1 1071 ? 243.756 250.850 201.753 1.00 18.10 1071 LEU A C 1
ATOM 7843 O O . LEU A 1 1071 ? 244.706 251.076 200.996 1.00 18.10 1071 LEU A O 1
ATOM 7848 N N . PHE A 1 1072 ? 242.851 251.786 202.042 1.00 16.70 1072 PHE A N 1
ATOM 7849 C CA . PHE A 1 1072 ? 242.951 253.116 201.450 1.00 16.70 1072 PHE A CA 1
ATOM 7850 C C . PHE A 1 1072 ? 243.104 254.217 202.490 1.00 16.70 1072 PHE A C 1
ATOM 7851 O O . PHE A 1 1072 ? 244.055 255.000 202.406 1.00 16.70 1072 PHE A O 1
ATOM 7859 N N . MET A 1 1073 ? 242.207 254.310 203.469 1.00 26.98 1073 MET A N 1
ATOM 7860 C CA . MET A 1 1073 ? 242.357 255.296 204.540 1.00 26.98 1073 MET A CA 1
ATOM 7861 C C . MET A 1 1073 ? 243.050 254.640 205.733 1.00 26.98 1073 MET A C 1
ATOM 7862 O O . MET A 1 1073 ? 242.533 254.573 206.848 1.00 26.98 1073 MET A O 1
ATOM 7867 N N . ARG A 1 1074 ? 244.258 254.154 205.472 1.00 23.75 1074 ARG A N 1
ATOM 7868 C CA . ARG A 1 1074 ? 245.054 253.467 206.477 1.00 23.75 1074 ARG A CA 1
ATOM 7869 C C . ARG A 1 1074 ? 245.772 254.422 207.417 1.00 23.75 1074 ARG A C 1
ATOM 7870 O O . ARG A 1 1074 ? 246.360 253.971 208.405 1.00 23.75 1074 ARG A O 1
ATOM 7878 N N . GLN A 1 1075 ? 245.735 255.723 207.144 1.00 36.15 1075 GLN A N 1
ATOM 7879 C CA . GLN A 1 1075 ? 246.471 256.694 207.933 1.00 36.15 1075 GLN A CA 1
ATOM 7880 C C . GLN A 1 1075 ? 245.584 257.655 208.706 1.00 36.15 1075 GLN A C 1
ATOM 7881 O O . GLN A 1 1075 ? 246.102 258.415 209.532 1.00 36.15 1075 GLN A O 1
ATOM 7887 N N . CYS A 1 1076 ? 244.274 257.650 208.469 1.00 53.40 1076 CYS A N 1
ATOM 7888 C CA . CYS A 1 1076 ? 243.377 258.522 209.211 1.00 53.40 1076 CYS A CA 1
ATOM 7889 C C . CYS A 1 1076 ? 243.053 257.989 210.600 1.00 53.40 1076 CYS A C 1
ATOM 7890 O O . CYS A 1 1076 ? 242.526 258.740 211.426 1.00 53.40 1076 CYS A O 1
ATOM 7893 N N . GLY A 1 1077 ? 243.355 256.723 210.876 1.00 44.79 1077 GLY A N 1
ATOM 7894 C CA . GLY A 1 1077 ? 243.122 256.156 212.188 1.00 44.79 1077 GLY A CA 1
ATOM 7895 C C . GLY A 1 1077 ? 241.699 255.688 212.406 1.00 44.79 1077 GLY A C 1
ATOM 7896 O O . GLY A 1 1077 ? 241.075 255.124 211.502 1.00 44.79 1077 GLY A O 1
ATOM 7897 N N . GLN A 1 1078 ? 241.176 255.916 213.612 1.00 58.65 1078 GLN A N 1
ATOM 7898 C CA . GLN A 1 1078 ? 239.808 255.533 213.938 1.00 58.65 1078 GLN A CA 1
ATOM 7899 C C . GLN A 1 1078 ? 238.772 256.423 213.267 1.00 58.65 1078 GLN A C 1
ATOM 7900 O O . GLN A 1 1078 ? 237.580 256.106 213.324 1.00 58.65 1078 GLN A O 1
ATOM 7906 N N . GLU A 1 1079 ? 239.193 257.522 212.644 1.00 44.38 1079 GLU A N 1
ATOM 7907 C CA . GLU A 1 1079 ? 238.293 258.449 211.976 1.00 44.38 1079 GLU A CA 1
ATOM 7908 C C . GLU A 1 1079 ? 237.996 258.035 210.545 1.00 44.38 1079 GLU A C 1
ATOM 7909 O O . GLU A 1 1079 ? 237.596 258.879 209.734 1.00 44.38 1079 GLU A O 1
ATOM 7915 N N . ARG A 1 1080 ? 238.199 256.759 210.218 1.00 32.22 1080 ARG A N 1
ATOM 7916 C CA . ARG A 1 1080 ? 238.037 256.307 208.843 1.00 32.22 1080 ARG A CA 1
ATOM 7917 C C . ARG A 1 1080 ? 236.599 256.476 208.375 1.00 32.22 1080 ARG A C 1
ATOM 7918 O O . ARG A 1 1080 ? 236.354 256.867 207.228 1.00 32.22 1080 ARG A O 1
ATOM 7926 N N . ASP A 1 1081 ? 235.633 256.192 209.250 1.00 33.64 1081 ASP A N 1
ATOM 7927 C CA . ASP A 1 1081 ? 234.233 256.362 208.878 1.00 33.64 1081 ASP A CA 1
ATOM 7928 C C . ASP A 1 1081 ? 233.911 257.820 208.569 1.00 33.64 1081 ASP A C 1
ATOM 7929 O O . ASP A 1 1081 ? 233.252 258.115 207.567 1.00 33.64 1081 ASP A O 1
ATOM 7934 N N . LEU A 1 1082 ? 234.373 258.748 209.411 1.00 26.94 1082 LEU A N 1
ATOM 7935 C CA . LEU A 1 1082 ? 234.107 260.163 209.165 1.00 26.94 1082 LEU A CA 1
ATOM 7936 C C . LEU A 1 1082 ? 234.791 260.643 207.892 1.00 26.94 1082 LEU A C 1
ATOM 7937 O O . LEU A 1 1082 ? 234.210 261.413 207.116 1.00 26.94 1082 LEU A O 1
ATOM 7942 N N . CYS A 1 1083 ? 236.028 260.202 207.660 1.00 23.16 1083 CYS A N 1
ATOM 7943 C CA . CYS A 1 1083 ? 236.718 260.582 206.434 1.00 23.16 1083 CYS A CA 1
ATOM 7944 C C . CYS A 1 1083 ? 235.984 260.056 205.209 1.00 23.16 1083 CYS A C 1
ATOM 7945 O O . CYS A 1 1083 ? 235.855 260.762 204.201 1.00 23.16 1083 CYS A O 1
ATOM 7948 N N . PHE A 1 1084 ? 235.486 258.819 205.277 1.00 16.45 1084 PHE A N 1
ATOM 7949 C CA . PHE A 1 1084 ? 234.756 258.269 204.142 1.00 16.45 1084 PHE A CA 1
ATOM 7950 C C . PHE A 1 1084 ? 233.441 259.001 203.920 1.00 16.45 1084 PHE A C 1
ATOM 7951 O O . PHE A 1 1084 ? 233.039 259.215 202.773 1.00 16.45 1084 PHE A O 1
ATOM 7959 N N . THR A 1 1085 ? 232.745 259.376 204.997 1.00 20.17 1085 THR A N 1
ATOM 7960 C CA . THR A 1 1085 ? 231.523 260.161 204.834 1.00 20.17 1085 THR A CA 1
ATOM 7961 C C . THR A 1 1085 ? 231.819 261.497 204.173 1.00 20.17 1085 THR A C 1
ATOM 7962 O O . THR A 1 1085 ? 231.087 261.933 203.277 1.00 20.17 1085 THR A O 1
ATOM 7966 N N . ALA A 1 1086 ? 232.888 262.166 204.608 1.00 14.53 1086 ALA A N 1
ATOM 7967 C CA . ALA A 1 1086 ? 233.240 263.443 204.003 1.00 14.53 1086 ALA A CA 1
ATOM 7968 C C . ALA A 1 1086 ? 233.567 263.278 202.526 1.00 14.53 1086 ALA A C 1
ATOM 7969 O O . ALA A 1 1086 ? 233.120 264.073 201.693 1.00 14.53 1086 ALA A O 1
ATOM 7971 N N . TYR A 1 1087 ? 234.326 262.238 202.175 1.00 8.37 1087 TYR A N 1
ATOM 7972 C CA . TYR A 1 1087 ? 234.660 262.034 200.768 1.00 8.37 1087 TYR A CA 1
ATOM 7973 C C . TYR A 1 1087 ? 233.428 261.673 199.949 1.00 8.37 1087 TYR A C 1
ATOM 7974 O O . TYR A 1 1087 ? 233.306 262.085 198.790 1.00 8.37 1087 TYR A O 1
ATOM 7983 N N . LEU A 1 1088 ? 232.512 260.892 200.524 1.00 11.31 1088 LEU A N 1
ATOM 7984 C CA . LEU A 1 1088 ? 231.274 260.572 199.825 1.00 11.31 1088 LEU A CA 1
ATOM 7985 C C . LEU A 1 1088 ? 230.460 261.829 199.564 1.00 11.31 1088 LEU A C 1
ATOM 7986 O O . LEU A 1 1088 ? 229.890 262.000 198.479 1.00 11.31 1088 LEU A O 1
ATOM 7991 N N . ALA A 1 1089 ? 230.404 262.728 200.546 1.00 10.79 1089 ALA A N 1
ATOM 7992 C CA . ALA A 1 1089 ? 229.730 264.001 200.331 1.00 10.79 1089 ALA A CA 1
ATOM 7993 C C . ALA A 1 1089 ? 230.416 264.807 199.235 1.00 10.79 1089 ALA A C 1
ATOM 7994 O O . ALA A 1 1089 ? 229.746 265.415 198.396 1.00 10.79 1089 ALA A O 1
ATOM 7996 N N . ILE A 1 1090 ? 231.751 264.823 199.222 1.00 9.62 1090 ILE A N 1
ATOM 7997 C CA . ILE A 1 1090 ? 232.469 265.566 198.185 1.00 9.62 1090 ILE A CA 1
ATOM 7998 C C . ILE A 1 1090 ? 232.120 265.020 196.809 1.00 9.62 1090 ILE A C 1
ATOM 7999 O O . ILE A 1 1090 ? 231.853 265.775 195.863 1.00 9.62 1090 ILE A O 1
ATOM 8004 N N . ALA A 1 1091 ? 232.126 263.693 196.678 1.00 9.18 1091 ALA A N 1
ATOM 8005 C CA . ALA A 1 1091 ? 231.795 263.072 195.402 1.00 9.18 1091 ALA A CA 1
ATOM 8006 C C . ALA A 1 1091 ? 230.371 263.407 194.980 1.00 9.18 1091 ALA A C 1
ATOM 8007 O O . ALA A 1 1091 ? 230.123 263.744 193.817 1.00 9.18 1091 ALA A O 1
ATOM 8009 N N . LEU A 1 1092 ? 229.422 263.338 195.916 1.00 12.74 1092 LEU A N 1
ATOM 8010 C CA . LEU A 1 1092 ? 228.034 263.625 195.566 1.00 12.74 1092 LEU A CA 1
ATOM 8011 C C . LEU A 1 1092 ? 227.850 265.077 195.141 1.00 12.74 1092 LEU A C 1
ATOM 8012 O O . LEU A 1 1092 ? 227.155 265.350 194.157 1.00 12.74 1092 LEU A O 1
ATOM 8017 N N . LEU A 1 1093 ? 228.460 266.026 195.859 1.00 12.43 1093 LEU A N 1
ATOM 8018 C CA . LEU A 1 1093 ? 228.352 267.425 195.447 1.00 12.43 1093 LEU A CA 1
ATOM 8019 C C . LEU A 1 1093 ? 228.958 267.659 194.072 1.00 12.43 1093 LEU A C 1
ATOM 8020 O O . LEU A 1 1093 ? 228.319 268.262 193.203 1.00 12.43 1093 LEU A O 1
ATOM 8025 N N . GLU A 1 1094 ? 230.185 267.202 193.843 1.00 13.53 1094 GLU A N 1
ATOM 8026 C CA . GLU A 1 1094 ? 230.826 267.559 192.585 1.00 13.53 1094 GLU A CA 1
ATOM 8027 C C . GLU A 1 1094 ? 230.469 266.606 191.451 1.00 13.53 1094 GLU A C 1
ATOM 8028 O O . GLU A 1 1094 ? 230.998 266.752 190.345 1.00 13.53 1094 GLU A O 1
ATOM 8034 N N . SER A 1 1095 ? 229.570 265.652 191.690 1.00 18.31 1095 SER A N 1
ATOM 8035 C CA . SER A 1 1095 ? 228.945 264.905 190.610 1.00 18.31 1095 SER A CA 1
ATOM 8036 C C . SER A 1 1095 ? 227.616 265.514 190.168 1.00 18.31 1095 SER A C 1
ATOM 8037 O O . SER A 1 1095 ? 226.806 264.816 189.548 1.00 18.31 1095 SER A O 1
ATOM 8040 N N . ASN A 1 1096 ? 227.377 266.790 190.485 1.00 30.98 1096 ASN A N 1
ATOM 8041 C CA . ASN A 1 1096 ? 226.165 267.512 190.083 1.00 30.98 1096 ASN A CA 1
ATOM 8042 C C . ASN A 1 1096 ? 224.909 266.903 190.705 1.00 30.98 1096 ASN A C 1
ATOM 8043 O O . ASN A 1 1096 ? 223.931 266.601 190.019 1.00 30.98 1096 ASN A O 1
ATOM 8048 N N . TYR A 1 1097 ? 224.938 266.730 192.023 1.00 21.93 1097 TYR A N 1
ATOM 8049 C CA . TYR A 1 1097 ? 223.773 266.305 192.787 1.00 21.93 1097 TYR A CA 1
ATOM 8050 C C . TYR A 1 1097 ? 223.429 267.389 193.795 1.00 21.93 1097 TYR A C 1
ATOM 8051 O O . TYR A 1 1097 ? 224.314 267.902 194.487 1.00 21.93 1097 TYR A O 1
ATOM 8060 N N . SER A 1 1098 ? 222.150 267.739 193.874 1.00 31.27 1098 SER A N 1
ATOM 8061 C CA . SER A 1 1098 ? 221.701 268.725 194.842 1.00 31.27 1098 SER A CA 1
ATOM 8062 C C . SER A 1 1098 ? 221.672 268.105 196.236 1.00 31.27 1098 SER A C 1
ATOM 8063 O O . SER A 1 1098 ? 221.917 266.910 196.422 1.00 31.27 1098 SER A O 1
ATOM 8066 N N . SER A 1 1099 ? 221.357 268.928 197.235 1.00 30.01 1099 SER A N 1
ATOM 8067 C CA . SER A 1 1099 ? 221.324 268.492 198.622 1.00 30.01 1099 SER A CA 1
ATOM 8068 C C . SER A 1 1099 ? 219.970 267.920 199.029 1.00 30.01 1099 SER A C 1
ATOM 8069 O O . SER A 1 1099 ? 219.629 267.942 200.217 1.00 30.01 1099 SER A O 1
ATOM 8072 N N . GLY A 1 1100 ? 219.193 267.414 198.074 1.00 32.57 1100 GLY A N 1
ATOM 8073 C CA . GLY A 1 1100 ? 217.911 266.812 198.382 1.00 32.57 1100 GLY A CA 1
ATOM 8074 C C . GLY A 1 1100 ? 217.951 265.299 198.448 1.00 32.57 1100 GLY A C 1
ATOM 8075 O O . GLY A 1 1100 ? 216.974 264.664 198.854 1.00 32.57 1100 GLY A O 1
ATOM 8076 N N . MET A 1 1101 ? 219.075 264.710 198.051 1.00 27.94 1101 MET A N 1
ATOM 8077 C CA . MET A 1 1101 ? 219.210 263.261 198.066 1.00 27.94 1101 MET A CA 1
ATOM 8078 C C . MET A 1 1101 ? 219.310 262.744 199.497 1.00 27.94 1101 MET A C 1
ATOM 8079 O O . MET A 1 1101 ? 219.737 263.454 200.411 1.00 27.94 1101 MET A O 1
ATOM 8084 N N . THR A 1 1102 ? 218.901 261.487 199.688 1.00 32.63 1102 THR A N 1
ATOM 8085 C CA . THR A 1 1102 ? 218.942 260.892 201.020 1.00 32.63 1102 THR A CA 1
ATOM 8086 C C . THR A 1 1102 ? 220.374 260.740 201.528 1.00 32.63 1102 THR A C 1
ATOM 8087 O O . THR A 1 1102 ? 220.667 261.104 202.674 1.00 32.63 1102 THR A O 1
ATOM 8091 N N . LEU A 1 1103 ? 221.285 260.225 200.693 1.00 28.41 1103 LEU A N 1
ATOM 8092 C CA . LEU A 1 1103 ? 222.673 260.075 201.123 1.00 28.41 1103 LEU A CA 1
ATOM 8093 C C . LEU A 1 1103 ? 223.284 261.422 201.462 1.00 28.41 1103 LEU A C 1
ATOM 8094 O O . LEU A 1 1103 ? 223.970 261.567 202.478 1.00 28.41 1103 LEU A O 1
ATOM 8099 N N . LEU A 1 1104 ? 223.050 262.421 200.613 1.00 26.30 1104 LEU A N 1
ATOM 8100 C CA . LEU A 1 1104 ? 223.649 263.727 200.846 1.00 26.30 1104 LEU A CA 1
ATOM 8101 C C . LEU A 1 1104 ? 223.084 264.385 202.095 1.00 26.30 1104 LEU A C 1
ATOM 8102 O O . LEU A 1 1104 ? 223.832 264.977 202.880 1.00 26.30 1104 LEU A O 1
ATOM 8107 N N . ASP A 1 1105 ? 221.768 264.304 202.296 1.00 29.32 1105 ASP A N 1
ATOM 8108 C CA . ASP A 1 1105 ? 221.181 264.897 203.491 1.00 29.32 1105 ASP A CA 1
ATOM 8109 C C . ASP A 1 1105 ? 221.692 264.208 204.747 1.00 29.32 1105 ASP A C 1
ATOM 8110 O O . ASP A 1 1105 ? 222.025 264.871 205.738 1.00 29.32 1105 ASP A O 1
ATOM 8115 N N . ASP A 1 1106 ? 221.782 262.876 204.720 1.00 31.75 1106 ASP A N 1
ATOM 8116 C CA . ASP A 1 1106 ? 222.307 262.151 205.870 1.00 31.75 1106 ASP A CA 1
ATOM 8117 C C . ASP A 1 1106 ? 223.764 262.515 206.130 1.00 31.75 1106 ASP A C 1
ATOM 8118 O O . ASP A 1 1106 ? 224.173 262.684 207.285 1.00 31.75 1106 ASP A O 1
ATOM 8123 N N . ALA A 1 1107 ? 224.561 262.646 205.068 1.00 28.09 1107 ALA A N 1
ATOM 8124 C CA . ALA A 1 1107 ? 225.967 262.998 205.233 1.00 28.09 1107 ALA A CA 1
ATOM 8125 C C . ALA A 1 1107 ? 226.124 264.400 205.803 1.00 28.09 1107 ALA A C 1
ATOM 8126 O O . ALA A 1 1107 ? 226.981 264.634 206.660 1.00 28.09 1107 ALA A O 1
ATOM 8128 N N . LEU A 1 1108 ? 225.321 265.354 205.328 1.00 29.01 1108 LEU A N 1
ATOM 8129 C CA . LEU A 1 1108 ? 225.384 266.701 205.887 1.00 29.01 1108 LEU A CA 1
ATOM 8130 C C . LEU A 1 1108 ? 224.958 266.711 207.349 1.00 29.01 1108 LEU A C 1
ATOM 8131 O O . LEU A 1 1108 ? 225.562 267.409 208.173 1.00 29.01 1108 LEU A O 1
ATOM 8136 N N . GLY A 1 1109 ? 223.923 265.943 207.693 1.00 38.64 1109 GLY A N 1
ATOM 8137 C CA . GLY A 1 1109 ? 223.544 265.829 209.092 1.00 38.64 1109 GLY A CA 1
ATOM 8138 C C . GLY A 1 1109 ? 224.653 265.241 209.943 1.00 38.64 1109 GLY A C 1
ATOM 8139 O O . GLY A 1 1109 ? 224.869 265.666 211.081 1.00 38.64 1109 GLY A O 1
ATOM 8140 N N . CYS A 1 1110 ? 225.368 264.252 209.404 1.00 40.67 1110 CYS A N 1
ATOM 8141 C CA . CYS A 1 1110 ? 226.490 263.661 210.124 1.00 40.67 1110 CYS A CA 1
ATOM 8142 C C . CYS A 1 1110 ? 227.624 264.662 210.312 1.00 40.67 1110 CYS A C 1
ATOM 8143 O O . CYS A 1 1110 ? 228.185 264.777 211.407 1.00 40.67 1110 CYS A O 1
ATOM 8146 N N . LEU A 1 1111 ? 227.973 265.395 209.254 1.00 40.19 1111 LEU A N 1
ATOM 8147 C CA . LEU A 1 1111 ? 229.083 266.338 209.319 1.00 40.19 1111 LEU A CA 1
ATOM 8148 C C . LEU A 1 1111 ? 228.761 267.576 210.142 1.00 40.19 1111 LEU A C 1
ATOM 8149 O O . LEU A 1 1111 ? 229.687 268.221 210.645 1.00 40.19 1111 LEU A O 1
ATOM 8154 N N . GLU A 1 1112 ? 227.483 267.926 210.288 1.00 46.95 1112 GLU A N 1
ATOM 8155 C CA . GLU A 1 1112 ? 227.137 269.115 211.060 1.00 46.95 1112 GLU A CA 1
ATOM 8156 C C . GLU A 1 1112 ? 227.558 268.972 212.518 1.00 46.95 1112 GLU A C 1
ATOM 8157 O O . GLU A 1 1112 ? 228.046 269.930 213.128 1.00 46.95 1112 GLU A O 1
ATOM 8163 N N . ALA A 1 1113 ? 227.375 267.789 213.092 1.00 48.10 1113 ALA A N 1
ATOM 8164 C CA . ALA A 1 1113 ? 227.728 267.539 214.489 1.00 48.10 1113 ALA A CA 1
ATOM 8165 C C . ALA A 1 1113 ? 229.123 266.924 214.591 1.00 48.10 1113 ALA A C 1
ATOM 8166 O O . ALA A 1 1113 ? 229.312 265.816 215.091 1.00 48.10 1113 ALA A O 1
ATOM 8168 N N . ALA A 1 1114 ? 230.117 267.668 214.102 1.00 45.61 1114 ALA A N 1
ATOM 8169 C CA . ALA A 1 1114 ? 231.490 267.185 214.122 1.00 45.61 1114 ALA A CA 1
ATOM 8170 C C . ALA A 1 1114 ? 232.520 268.237 214.509 1.00 45.61 1114 ALA A C 1
ATOM 8171 O O . ALA A 1 1114 ? 233.716 267.934 214.480 1.00 45.61 1114 ALA A O 1
ATOM 8173 N N . MET A 1 1115 ? 232.108 269.457 214.861 1.00 50.55 1115 MET A N 1
ATOM 8174 C CA . MET A 1 1115 ? 233.082 270.489 215.204 1.00 50.55 1115 MET A CA 1
ATOM 8175 C C . MET A 1 1115 ? 233.740 270.215 216.551 1.00 50.55 1115 MET A C 1
ATOM 8176 O O . MET A 1 1115 ? 234.956 270.382 216.697 1.00 50.55 1115 MET A O 1
ATOM 8181 N N . SER A 1 1116 ? 232.953 269.805 217.548 1.00 60.74 1116 SER A N 1
ATOM 8182 C CA . SER A 1 1116 ? 233.504 269.566 218.879 1.00 60.74 1116 SER A CA 1
ATOM 8183 C C . SER A 1 1116 ? 234.542 268.451 218.850 1.00 60.74 1116 SER A C 1
ATOM 8184 O O . SER A 1 1116 ? 235.628 268.579 219.428 1.00 60.74 1116 SER A O 1
ATOM 8187 N N . SER A 1 1117 ? 234.228 267.353 218.174 1.00 48.20 1117 SER A N 1
ATOM 8188 C CA . SER A 1 1117 ? 235.172 266.267 217.971 1.00 48.20 1117 SER A CA 1
ATOM 8189 C C . SER A 1 1117 ? 235.928 266.507 216.667 1.00 48.20 1117 SER A C 1
ATOM 8190 O O . SER A 1 1117 ? 235.949 267.619 216.133 1.00 48.20 1117 SER A O 1
ATOM 8193 N N . ALA A 1 1118 ? 236.577 265.460 216.156 1.00 51.60 1118 ALA A N 1
ATOM 8194 C CA . ALA A 1 1118 ? 237.249 265.486 214.857 1.00 51.60 1118 ALA A CA 1
ATOM 8195 C C . ALA A 1 1118 ? 238.358 266.540 214.818 1.00 51.60 1118 ALA A C 1
ATOM 8196 O O . ALA A 1 1118 ? 238.312 267.512 214.060 1.00 51.60 1118 ALA A O 1
ATOM 8198 N N . SER A 1 1119 ? 239.368 266.327 215.662 1.00 41.32 1119 SER A N 1
ATOM 8199 C CA . SER A 1 1119 ? 240.536 267.207 215.708 1.00 41.32 1119 SER A CA 1
ATOM 8200 C C . SER A 1 1119 ? 241.639 266.640 214.813 1.00 41.32 1119 SER A C 1
ATOM 8201 O O . SER A 1 1119 ? 242.710 266.229 215.261 1.00 41.32 1119 SER A O 1
ATOM 8204 N N . THR A 1 1120 ? 241.350 266.624 213.513 1.00 33.21 1120 THR A N 1
ATOM 8205 C CA . THR A 1 1120 ? 242.285 266.133 212.509 1.00 33.21 1120 THR A CA 1
ATOM 8206 C C . THR A 1 1120 ? 242.411 267.152 211.390 1.00 33.21 1120 THR A C 1
ATOM 8207 O O . THR A 1 1120 ? 241.400 267.602 210.838 1.00 33.21 1120 THR A O 1
ATOM 8211 N N . LEU A 1 1121 ? 243.650 267.507 211.048 1.00 24.61 1121 LEU A N 1
ATOM 8212 C CA . LEU A 1 1121 ? 243.871 268.446 209.957 1.00 24.61 1121 LEU A CA 1
ATOM 8213 C C . LEU A 1 1121 ? 243.590 267.815 208.600 1.00 24.61 1121 LEU A C 1
ATOM 8214 O O . LEU A 1 1121 ? 243.385 268.540 207.622 1.00 24.61 1121 LEU A O 1
ATOM 8219 N N . TYR A 1 1122 ? 243.572 266.484 208.521 1.00 23.17 1122 TYR A N 1
ATOM 8220 C CA . TYR A 1 1122 ? 243.151 265.813 207.296 1.00 23.17 1122 TYR A CA 1
ATOM 8221 C C . TYR A 1 1122 ? 241.640 265.886 207.118 1.00 23.17 1122 TYR A C 1
ATOM 8222 O O . TYR A 1 1122 ? 241.150 266.132 206.011 1.00 23.17 1122 TYR A O 1
ATOM 8231 N N . PHE A 1 1123 ? 240.889 265.670 208.197 1.00 23.44 1123 PHE A N 1
ATOM 8232 C CA . PHE A 1 1123 ? 239.433 265.697 208.124 1.00 23.44 1123 PHE A CA 1
ATOM 8233 C C . PHE A 1 1123 ? 238.902 267.119 207.999 1.00 23.44 1123 PHE A C 1
ATOM 8234 O O . PHE A 1 1123 ? 237.855 267.340 207.373 1.00 23.44 1123 PHE A O 1
ATOM 8242 N N . LYS A 1 1124 ? 239.605 268.088 208.588 1.00 22.45 1124 LYS A N 1
ATOM 8243 C CA . LYS A 1 1124 ? 239.159 269.473 208.510 1.00 22.45 1124 LYS A CA 1
ATOM 8244 C C . LYS A 1 1124 ? 239.148 269.970 207.071 1.00 22.45 1124 LYS A C 1
ATOM 8245 O O . LYS A 1 1124 ? 238.257 270.730 206.681 1.00 22.45 1124 LYS A O 1
ATOM 8251 N N . SER A 1 1125 ? 240.130 269.556 206.268 1.00 18.30 1125 SER A N 1
ATOM 8252 C CA . SER A 1 1125 ? 240.163 269.971 204.869 1.00 18.30 1125 SER A CA 1
ATOM 8253 C C . SER A 1 1125 ? 238.971 269.421 204.096 1.00 18.30 1125 SER A C 1
ATOM 8254 O O . SER A 1 1125 ? 238.348 270.139 203.303 1.00 18.30 1125 SER A O 1
ATOM 8257 N N . TYR A 1 1126 ? 238.637 268.147 204.314 1.00 13.83 1126 TYR A N 1
ATOM 8258 C CA . TYR A 1 1126 ? 237.463 267.571 203.667 1.00 13.83 1126 TYR A CA 1
ATOM 8259 C C . TYR A 1 1126 ? 236.199 268.315 204.069 1.00 13.83 1126 TYR A C 1
ATOM 8260 O O . TYR A 1 1126 ? 235.343 268.612 203.224 1.00 13.83 1126 TYR A O 1
ATOM 8269 N N . THR A 1 1127 ? 236.059 268.620 205.361 1.00 18.31 1127 THR A N 1
ATOM 8270 C CA . THR A 1 1127 ? 234.852 269.306 205.808 1.00 18.31 1127 THR A CA 1
ATOM 8271 C C . THR A 1 1127 ? 234.776 270.718 205.235 1.00 18.31 1127 THR A C 1
ATOM 8272 O O . THR A 1 1127 ? 233.696 271.178 204.846 1.00 18.31 1127 THR A O 1
ATOM 8276 N N . VAL A 1 1128 ? 235.911 271.416 205.159 1.00 14.31 1128 VAL A N 1
ATOM 8277 C CA . VAL A 1 1128 ? 235.923 272.747 204.558 1.00 14.31 1128 VAL A CA 1
ATOM 8278 C C . VAL A 1 1128 ? 235.500 272.673 203.100 1.00 14.31 1128 VAL A C 1
ATOM 8279 O O . VAL A 1 1128 ? 234.711 273.497 202.625 1.00 14.31 1128 VAL A O 1
ATOM 8283 N N . TYR A 1 1129 ? 236.017 271.691 202.362 1.00 13.94 1129 TYR A N 1
ATOM 8284 C CA . TYR A 1 1129 ? 235.648 271.597 200.954 1.00 13.94 1129 TYR A CA 1
ATOM 8285 C C . TYR A 1 1129 ? 234.166 271.290 200.784 1.00 13.94 1129 TYR A C 1
ATOM 8286 O O . TYR A 1 1129 ? 233.507 271.874 199.916 1.00 13.94 1129 TYR A O 1
ATOM 8295 N N . VAL A 1 1130 ? 233.618 270.383 201.596 1.00 13.74 1130 VAL A N 1
ATOM 8296 C CA . VAL A 1 1130 ? 232.209 270.038 201.422 1.00 13.74 1130 VAL A CA 1
ATOM 8297 C C . VAL A 1 1130 ? 231.313 271.208 201.820 1.00 13.74 1130 VAL A C 1
ATOM 8298 O O . VAL A 1 1130 ? 230.279 271.456 201.189 1.00 13.74 1130 VAL A O 1
ATOM 8302 N N . PHE A 1 1131 ? 231.699 271.959 202.853 1.00 17.63 1131 PHE A N 1
ATOM 8303 C CA . PHE A 1 1131 ? 230.914 273.112 203.269 1.00 17.63 1131 PHE A CA 1
ATOM 8304 C C . PHE A 1 1131 ? 231.141 274.330 202.388 1.00 17.63 1131 PHE A C 1
ATOM 8305 O O . PHE A 1 1131 ? 230.408 275.313 202.519 1.00 17.63 1131 PHE A O 1
ATOM 8313 N N . THR A 1 1132 ? 232.152 274.304 201.522 1.00 12.84 1132 THR A N 1
ATOM 8314 C CA . THR A 1 1132 ? 232.216 275.299 200.460 1.00 12.84 1132 THR A CA 1
ATOM 8315 C C . THR A 1 1132 ? 231.365 274.874 199.271 1.00 12.84 1132 THR A C 1
ATOM 8316 O O . THR A 1 1132 ? 230.701 275.709 198.648 1.00 12.84 1132 THR A O 1
ATOM 8320 N N . LEU A 1 1133 ? 231.353 273.576 198.960 1.00 13.47 1133 LEU A N 1
ATOM 8321 C CA . LEU A 1 1133 ? 230.505 273.087 197.878 1.00 13.47 1133 LEU A CA 1
ATOM 8322 C C . LEU A 1 1133 ? 229.033 273.337 198.178 1.00 13.47 1133 LEU A C 1
ATOM 8323 O O . LEU A 1 1133 ? 228.278 273.772 197.301 1.00 13.47 1133 LEU A O 1
ATOM 8328 N N . VAL A 1 1134 ? 228.604 273.070 199.410 1.00 14.09 1134 VAL A N 1
ATOM 8329 C CA . VAL A 1 1134 ? 227.290 273.499 199.879 1.00 14.09 1134 VAL A CA 1
ATOM 8330 C C . VAL A 1 1134 ? 227.468 274.934 200.361 1.00 14.09 1134 VAL A C 1
ATOM 8331 O O . VAL A 1 1134 ? 227.925 275.172 201.478 1.00 14.09 1134 VAL A O 1
ATOM 8335 N N . GLN A 1 1135 ? 227.099 275.894 199.512 1.00 15.50 1135 GLN A N 1
ATOM 8336 C CA . GLN A 1 1135 ? 227.425 277.296 199.749 1.00 15.50 1135 GLN A CA 1
ATOM 8337 C C . GLN A 1 1135 ? 226.908 277.766 201.101 1.00 15.50 1135 GLN A C 1
ATOM 8338 O O . GLN A 1 1135 ? 225.695 277.855 201.317 1.00 15.50 1135 GLN A O 1
ATOM 8344 N N . ASN A 1 1136 ? 227.828 278.062 202.016 1.00 14.35 1136 ASN A N 1
ATOM 8345 C CA . ASN A 1 1136 ? 227.493 278.475 203.368 1.00 14.35 1136 ASN A CA 1
ATOM 8346 C C . ASN A 1 1136 ? 228.315 279.698 203.742 1.00 14.35 1136 ASN A C 1
ATOM 8347 O O . ASN A 1 1136 ? 229.422 279.899 203.239 1.00 14.35 1136 ASN A O 1
ATOM 8352 N N . TRP A 1 1137 ? 227.756 280.518 204.628 1.00 22.81 1137 TRP A N 1
ATOM 8353 C CA . TRP A 1 1137 ? 228.396 281.763 205.028 1.00 22.81 1137 TRP A CA 1
ATOM 8354 C C . TRP A 1 1137 ? 228.986 281.724 206.429 1.00 22.81 1137 TRP A C 1
ATOM 8355 O O . TRP A 1 1137 ? 229.954 282.443 206.694 1.00 22.81 1137 TRP A O 1
ATOM 8366 N N . GLU A 1 1138 ? 228.442 280.912 207.332 1.00 27.11 1138 GLU A N 1
ATOM 8367 C CA . GLU A 1 1138 ? 228.898 280.912 208.717 1.00 27.11 1138 GLU A CA 1
ATOM 8368 C C . GLU A 1 1138 ? 229.776 279.712 209.057 1.00 27.11 1138 GLU A C 1
ATOM 8369 O O . GLU A 1 1138 ? 230.888 279.889 209.564 1.00 27.11 1138 GLU A O 1
ATOM 8375 N N . ILE A 1 1139 ? 229.312 278.494 208.775 1.00 23.89 1139 ILE A N 1
ATOM 8376 C CA . ILE A 1 1139 ? 230.045 277.301 209.188 1.00 23.89 1139 ILE A CA 1
ATOM 8377 C C . ILE A 1 1139 ? 231.340 277.157 208.395 1.00 23.89 1139 ILE A C 1
ATOM 8378 O O . ILE A 1 1139 ? 232.412 276.917 208.965 1.00 23.89 1139 ILE A O 1
ATOM 8383 N N . ARG A 1 1140 ? 231.269 277.330 207.074 1.00 20.78 1140 ARG A N 1
ATOM 8384 C CA . ARG A 1 1140 ? 232.477 277.270 206.259 1.00 20.78 1140 ARG A CA 1
ATOM 8385 C C . ARG A 1 1140 ? 233.446 278.380 206.638 1.00 20.78 1140 ARG A C 1
ATOM 8386 O O . ARG A 1 1140 ? 234.660 278.156 206.722 1.00 20.78 1140 ARG A O 1
ATOM 8394 N N . ASN A 1 1141 ? 232.925 279.585 206.877 1.00 24.50 1141 ASN A N 1
ATOM 8395 C CA . ASN A 1 1141 ? 233.785 280.707 207.230 1.00 24.50 1141 ASN A CA 1
ATOM 8396 C C . ASN A 1 1141 ? 234.513 280.451 208.541 1.00 24.50 1141 ASN A C 1
ATOM 8397 O O . ASN A 1 1141 ? 235.728 280.652 208.636 1.00 24.50 1141 ASN A O 1
ATOM 8402 N N . THR A 1 1142 ? 233.791 279.989 209.566 1.00 23.40 1142 THR A N 1
ATOM 8403 C CA . THR A 1 1142 ? 234.443 279.761 210.850 1.00 23.40 1142 THR A CA 1
ATOM 8404 C C . THR A 1 1142 ? 235.403 278.580 210.789 1.00 23.40 1142 THR A C 1
ATOM 8405 O O . THR A 1 1142 ? 236.455 278.608 211.439 1.00 23.40 1142 THR A O 1
ATOM 8409 N N . LEU A 1 1143 ? 235.091 277.555 209.991 1.00 20.78 1143 LEU A N 1
ATOM 8410 C CA . LEU A 1 1143 ? 236.001 276.420 209.893 1.00 20.78 1143 LEU A CA 1
ATOM 8411 C C . LEU A 1 1143 ? 237.296 276.811 209.190 1.00 20.78 1143 LEU A C 1
ATOM 8412 O O . LEU A 1 1143 ? 238.389 276.449 209.644 1.00 20.78 1143 LEU A O 1
ATOM 8417 N N . LEU A 1 1144 ? 237.202 277.566 208.091 1.00 22.91 1144 LEU A N 1
ATOM 8418 C CA . LEU A 1 1144 ? 238.427 278.016 207.439 1.00 22.91 1144 LEU A CA 1
ATOM 8419 C C . LEU A 1 1144 ? 239.177 279.021 208.304 1.00 22.91 1144 LEU A C 1
ATOM 8420 O O . LEU A 1 1144 ? 240.409 279.071 208.257 1.00 22.91 1144 LEU A O 1
ATOM 8425 N N . ASN A 1 1145 ? 238.463 279.826 209.096 1.00 26.32 1145 ASN A N 1
ATOM 8426 C CA . ASN A 1 1145 ? 239.139 280.741 210.009 1.00 26.32 1145 ASN A CA 1
ATOM 8427 C C . ASN A 1 1145 ? 239.919 279.978 211.069 1.00 26.32 1145 ASN A C 1
ATOM 8428 O O . ASN A 1 1145 ? 241.019 280.388 211.457 1.00 26.32 1145 ASN A O 1
ATOM 8433 N N . GLU A 1 1146 ? 239.357 278.872 211.561 1.00 28.44 1146 GLU A N 1
ATOM 8434 C CA . GLU A 1 1146 ? 240.095 278.022 212.489 1.00 28.44 1146 GLU A CA 1
ATOM 8435 C C . GLU A 1 1146 ? 241.310 277.393 211.817 1.00 28.44 1146 GLU A C 1
ATOM 8436 O O . GLU A 1 1146 ? 242.400 277.350 212.401 1.00 28.44 1146 GLU A O 1
ATOM 8442 N N . LEU A 1 1147 ? 241.142 276.901 210.586 1.00 23.70 1147 LEU A N 1
ATOM 8443 C CA . LEU A 1 1147 ? 242.245 276.228 209.903 1.00 23.70 1147 LEU A CA 1
ATOM 8444 C C . LEU A 1 1147 ? 243.375 277.194 209.569 1.00 23.70 1147 LEU A C 1
ATOM 8445 O O . LEU A 1 1147 ? 244.551 276.817 209.611 1.00 23.70 1147 LEU A O 1
ATOM 8450 N N . LYS A 1 1148 ? 243.041 278.440 209.232 1.00 26.72 1148 LYS A N 1
ATOM 8451 C CA . LYS A 1 1148 ? 244.063 279.415 208.871 1.00 26.72 1148 LYS A CA 1
ATOM 8452 C C . LYS A 1 1148 ? 245.019 279.704 210.018 1.00 26.72 1148 LYS A C 1
ATOM 8453 O O . LYS A 1 1148 ? 246.135 280.173 209.776 1.00 26.72 1148 LYS A O 1
ATOM 8459 N N . SER A 1 1149 ? 244.605 279.449 211.260 1.00 37.31 1149 SER A N 1
ATOM 8460 C CA . SER A 1 1149 ? 245.498 279.666 212.392 1.00 37.31 1149 SER A CA 1
ATOM 8461 C C . SER A 1 1149 ? 246.694 278.722 212.344 1.00 37.31 1149 SER A C 1
ATOM 8462 O O . SER A 1 1149 ? 247.819 279.121 212.666 1.00 37.31 1149 SER A O 1
ATOM 8465 N N . LYS A 1 1150 ? 246.471 277.471 211.946 1.00 29.75 1150 LYS A N 1
ATOM 8466 C CA . LYS A 1 1150 ? 247.524 276.455 211.944 1.00 29.75 1150 LYS A CA 1
ATOM 8467 C C . LYS A 1 1150 ? 248.167 276.342 210.560 1.00 29.75 1150 LYS A C 1
ATOM 8468 O O . LYS A 1 1150 ? 248.112 275.309 209.899 1.00 29.75 1150 LYS A O 1
ATOM 8474 N N . VAL A 1 1151 ? 248.800 277.430 210.133 1.00 35.49 1151 VAL A N 1
ATOM 8475 C CA . VAL A 1 1151 ? 249.463 277.494 208.837 1.00 35.49 1151 VAL A CA 1
ATOM 8476 C C . VAL A 1 1151 ? 250.969 277.525 209.059 1.00 35.49 1151 VAL A C 1
ATOM 8477 O O . VAL A 1 1151 ? 251.464 278.215 209.957 1.00 35.49 1151 VAL A O 1
ATOM 8481 N N . VAL A 1 1152 ? 251.692 276.747 208.259 1.00 42.22 1152 VAL A N 1
ATOM 8482 C CA . VAL A 1 1152 ? 253.147 276.688 208.316 1.00 42.22 1152 VAL A CA 1
ATOM 8483 C C . VAL A 1 1152 ? 253.693 277.647 207.270 1.00 42.22 1152 VAL A C 1
ATOM 8484 O O . VAL A 1 1152 ? 253.353 277.545 206.085 1.00 42.22 1152 VAL A O 1
ATOM 8488 N N . SER A 1 1153 ? 254.539 278.578 207.700 1.00 48.13 1153 SER A N 1
ATOM 8489 C CA . SER A 1 1153 ? 255.042 279.639 206.840 1.00 48.13 1153 SER A CA 1
ATOM 8490 C C . SER A 1 1153 ? 256.513 279.411 206.524 1.00 48.13 1153 SER A C 1
ATOM 8491 O O . SER A 1 1153 ? 257.318 279.166 207.429 1.00 48.13 1153 SER A O 1
ATOM 8494 N N . GLU A 1 1154 ? 256.853 279.493 205.245 1.00 51.12 1154 GLU A N 1
ATOM 8495 C CA . GLU A 1 1154 ? 258.223 279.449 204.754 1.00 51.12 1154 GLU A CA 1
ATOM 8496 C C . GLU A 1 1154 ? 258.530 280.770 204.051 1.00 51.12 1154 GLU A C 1
ATOM 8497 O O . GLU A 1 1154 ? 257.775 281.741 204.151 1.00 51.12 1154 GLU A O 1
ATOM 8503 N N . ARG A 1 1155 ? 259.651 280.804 203.335 1.00 57.06 1155 ARG A N 1
ATOM 8504 C CA . ARG A 1 1155 ? 260.036 282.021 202.636 1.00 57.06 1155 ARG A CA 1
ATOM 8505 C C . ARG A 1 1155 ? 259.134 282.249 201.430 1.00 57.06 1155 ARG A C 1
ATOM 8506 O O . ARG A 1 1155 ? 259.406 281.745 200.336 1.00 57.06 1155 ARG A O 1
ATOM 8514 N N . GLY A 1 1156 ? 258.058 283.009 201.625 1.00 42.49 1156 GLY A N 1
ATOM 8515 C CA . GLY A 1 1156 ? 257.150 283.341 200.548 1.00 42.49 1156 GLY A CA 1
ATOM 8516 C C . GLY A 1 1156 ? 256.133 282.279 200.197 1.00 42.49 1156 GLY A C 1
ATOM 8517 O O . GLY A 1 1156 ? 255.359 282.478 199.255 1.00 42.49 1156 GLY A O 1
ATOM 8518 N N . THR A 1 1157 ? 256.108 281.157 200.914 1.00 49.09 1157 THR A N 1
ATOM 8519 C CA . THR A 1 1157 ? 255.181 280.071 200.629 1.00 49.09 1157 THR A CA 1
ATOM 8520 C C . THR A 1 1157 ? 254.482 279.634 201.909 1.00 49.09 1157 THR A C 1
ATOM 8521 O O . THR A 1 1157 ? 255.080 279.621 202.988 1.00 49.09 1157 THR A O 1
ATOM 8525 N N . LEU A 1 1158 ? 253.211 279.260 201.773 1.00 47.09 1158 LEU A N 1
ATOM 8526 C CA . LEU A 1 1158 ? 252.390 278.801 202.886 1.00 47.09 1158 LEU A CA 1
ATOM 8527 C C . LEU A 1 1158 ? 251.806 277.436 202.559 1.00 47.09 1158 LEU A C 1
ATOM 8528 O O . LEU A 1 1158 ? 251.362 277.198 201.432 1.00 47.09 1158 LEU A O 1
ATOM 8533 N N . HIS A 1 1159 ? 251.800 276.544 203.546 1.00 35.83 1159 HIS A N 1
ATOM 8534 C CA . HIS A 1 1159 ? 251.266 275.202 203.354 1.00 35.83 1159 HIS A CA 1
ATOM 8535 C C . HIS A 1 1159 ? 250.919 274.605 204.710 1.00 35.83 1159 HIS A C 1
ATOM 8536 O O . HIS A 1 1159 ? 251.345 275.098 205.757 1.00 35.83 1159 HIS A O 1
ATOM 8543 N N . TRP A 1 1160 ? 250.142 273.526 204.674 1.00 30.51 1160 TRP A N 1
ATOM 8544 C CA . TRP A 1 1160 ? 249.666 272.839 205.869 1.00 30.51 1160 TRP A CA 1
ATOM 8545 C C . TRP A 1 1160 ? 250.371 271.499 206.018 1.00 30.51 1160 TRP A C 1
ATOM 8546 O O . TRP A 1 1160 ? 250.242 270.624 205.156 1.00 30.51 1160 TRP A O 1
ATOM 8557 N N . GLU A 1 1161 ? 251.102 271.341 207.118 1.00 45.04 1161 GLU A N 1
ATOM 8558 C CA . GLU A 1 1161 ? 251.760 270.082 207.419 1.00 45.04 1161 GLU A CA 1
ATOM 8559 C C . GLU A 1 1161 ? 250.743 269.070 207.939 1.00 45.04 1161 GLU A C 1
ATOM 8560 O O . GLU A 1 1161 ? 249.608 269.406 208.287 1.00 45.04 1161 GLU A O 1
ATOM 8566 N N . ARG A 1 1162 ? 251.166 267.806 207.989 1.00 48.88 1162 ARG A N 1
ATOM 8567 C CA . ARG A 1 1162 ? 250.287 266.746 208.467 1.00 48.88 1162 ARG A CA 1
ATOM 8568 C C . ARG A 1 1162 ? 249.940 266.903 209.942 1.00 48.88 1162 ARG A C 1
ATOM 8569 O O . ARG A 1 1162 ? 248.897 266.399 210.375 1.00 48.88 1162 ARG A O 1
ATOM 8577 N N . GLU A 1 1163 ? 250.779 267.598 210.710 1.00 69.35 1163 GLU A N 1
ATOM 8578 C CA . GLU A 1 1163 ? 250.592 267.777 212.150 1.00 69.35 1163 GLU A CA 1
ATOM 8579 C C . GLU A 1 1163 ? 250.449 266.419 212.839 1.00 69.35 1163 GLU A C 1
ATOM 8580 O O . GLU A 1 1163 ? 249.514 266.163 213.600 1.00 69.35 1163 GLU A O 1
ATOM 8586 N N . ASP A 1 1164 ? 251.387 265.525 212.534 1.00 77.12 1164 ASP A N 1
ATOM 8587 C CA . ASP A 1 1164 ? 251.402 264.182 213.112 1.00 77.12 1164 ASP A CA 1
ATOM 8588 C C . ASP A 1 1164 ? 252.193 264.244 214.411 1.00 77.12 1164 ASP A C 1
ATOM 8589 O O . ASP A 1 1164 ? 253.411 264.065 214.433 1.00 77.12 1164 ASP A O 1
ATOM 8594 N N . LYS A 1 1165 ? 251.486 264.505 215.513 1.00 80.04 1165 LYS A N 1
ATOM 8595 C CA . LYS A 1 1165 ? 252.147 264.630 216.808 1.00 80.04 1165 LYS A CA 1
ATOM 8596 C C . LYS A 1 1165 ? 252.724 263.303 217.282 1.00 80.04 1165 LYS A C 1
ATOM 8597 O O . LYS A 1 1165 ? 253.717 263.289 218.018 1.00 80.04 1165 LYS A O 1
ATOM 8603 N N . LEU A 1 1166 ? 252.124 262.187 216.876 1.00 92.09 1166 LEU A N 1
ATOM 8604 C CA . LEU A 1 1166 ? 252.546 260.871 217.345 1.00 92.09 1166 LEU A CA 1
ATOM 8605 C C . LEU A 1 1166 ? 253.918 260.537 216.773 1.00 92.09 1166 LEU A C 1
ATOM 8606 O O . LEU A 1 1166 ? 254.050 260.251 215.579 1.00 92.09 1166 LEU A O 1
ATOM 8611 N N . GLY A 1 1167 ? 254.941 260.572 217.624 1.00 80.41 1167 GLY A N 1
ATOM 8612 C CA . GLY A 1 1167 ? 256.284 260.209 217.219 1.00 80.41 1167 GLY A CA 1
ATOM 8613 C C . GLY A 1 1167 ? 256.937 261.201 216.278 1.00 80.41 1167 GLY A C 1
ATOM 8614 O O . GLY A 1 1167 ? 257.190 260.884 215.112 1.00 80.41 1167 GLY A O 1
ATOM 8615 N N . GLN A 1 1168 ? 257.217 262.406 216.771 1.00 92.55 1168 GLN A N 1
ATOM 8616 C CA . GLN A 1 1168 ? 257.874 263.440 215.972 1.00 92.55 1168 GLN A CA 1
ATOM 8617 C C . GLN A 1 1168 ? 259.381 263.292 216.138 1.00 92.55 1168 GLN A C 1
ATOM 8618 O O . GLN A 1 1168 ? 259.995 263.895 217.020 1.00 92.55 1168 GLN A O 1
ATOM 8624 N N . GLU A 1 1169 ? 259.985 262.477 215.275 1.00 84.27 1169 GLU A N 1
ATOM 8625 C CA . GLU A 1 1169 ? 261.429 262.285 215.289 1.00 84.27 1169 GLU A CA 1
ATOM 8626 C C . GLU A 1 1169 ? 261.995 262.388 213.878 1.00 84.27 1169 GLU A C 1
ATOM 8627 O O . GLU A 1 1169 ? 261.268 262.714 212.935 1.00 84.27 1169 GLU A O 1
ATOM 8633 N N . GLY A 1 1170 ? 263.290 262.125 213.725 1.00 71.95 1170 GLY A N 1
ATOM 8634 C CA . GLY A 1 1170 ? 263.916 262.188 212.419 1.00 71.95 1170 GLY A CA 1
ATOM 8635 C C . GLY A 1 1170 ? 264.604 260.903 212.007 1.00 71.95 1170 GLY A C 1
ATOM 8636 O O . GLY A 1 1170 ? 264.766 260.634 210.813 1.00 71.95 1170 GLY A O 1
ATOM 8637 N N . ILE A 1 1171 ? 265.014 260.100 212.984 1.00 69.11 1171 ILE A N 1
ATOM 8638 C CA . ILE A 1 1171 ? 265.724 258.852 212.714 1.00 69.11 1171 ILE A CA 1
ATOM 8639 C C . ILE A 1 1171 ? 264.755 257.758 212.270 1.00 69.11 1171 ILE A C 1
ATOM 8640 O O . ILE A 1 1171 ? 264.975 257.151 211.212 1.00 69.11 1171 ILE A O 1
ATOM 8645 N N . PRO A 1 1172 ? 263.671 257.458 213.021 1.00 77.39 1172 PRO A N 1
ATOM 8646 C CA . PRO A 1 1172 ? 262.837 256.306 212.604 1.00 77.39 1172 PRO A CA 1
ATOM 8647 C C . PRO A 1 1172 ? 261.940 256.620 211.413 1.00 77.39 1172 PRO A C 1
ATOM 8648 O O . PRO A 1 1172 ? 260.708 256.665 211.504 1.00 77.39 1172 PRO A O 1
ATOM 8652 N N . LEU A 1 1173 ? 262.577 256.841 210.261 1.00 70.01 1173 LEU A N 1
ATOM 8653 C CA . LEU A 1 1173 ? 261.884 256.981 208.979 1.00 70.01 1173 LEU A CA 1
ATOM 8654 C C . LEU A 1 1173 ? 260.846 258.103 209.002 1.00 70.01 1173 LEU A C 1
ATOM 8655 O O . LEU A 1 1173 ? 259.731 257.952 208.498 1.00 70.01 1173 LEU A O 1
ATOM 8660 N N . TYR A 1 1174 ? 261.213 259.239 209.597 1.00 80.79 1174 TYR A N 1
ATOM 8661 C CA . TYR A 1 1174 ? 260.385 260.434 209.541 1.00 80.79 1174 TYR A CA 1
ATOM 8662 C C . TYR A 1 1174 ? 261.131 261.654 209.018 1.00 80.79 1174 TYR A C 1
ATOM 8663 O O . TYR A 1 1174 ? 260.548 262.742 208.968 1.00 80.79 1174 TYR A O 1
ATOM 8672 N N . TYR A 1 1175 ? 262.393 261.504 208.626 1.00 78.37 1175 TYR A N 1
ATOM 8673 C CA . TYR A 1 1175 ? 263.186 262.582 208.048 1.00 78.37 1175 TYR A CA 1
ATOM 8674 C C . TYR A 1 1175 ? 262.724 263.033 206.659 1.00 78.37 1175 TYR A C 1
ATOM 8675 O O . TYR A 1 1175 ? 262.926 264.208 206.325 1.00 78.37 1175 TYR A O 1
ATOM 8684 N N . PRO A 1 1176 ? 262.126 262.156 205.793 1.00 68.08 1176 PRO A N 1
ATOM 8685 C CA . PRO A 1 1176 ? 261.685 262.644 204.476 1.00 68.08 1176 PRO A CA 1
ATOM 8686 C C . PRO A 1 1176 ? 260.774 263.858 204.552 1.00 68.08 1176 PRO A C 1
ATOM 8687 O O . PRO A 1 1176 ? 259.679 263.796 205.118 1.00 68.08 1176 PRO A O 1
ATOM 8691 N N . ASN A 1 1177 ? 261.233 264.973 203.980 1.00 66.21 1177 ASN A N 1
ATOM 8692 C CA . ASN A 1 1177 ? 260.460 266.207 204.038 1.00 66.21 1177 ASN A CA 1
ATOM 8693 C C . ASN A 1 1177 ? 259.267 266.175 203.093 1.00 66.21 1177 ASN A C 1
ATOM 8694 O O . ASN A 1 1177 ? 258.217 266.746 203.406 1.00 66.21 1177 ASN A O 1
ATOM 8699 N N . TYR A 1 1178 ? 259.400 265.517 201.940 1.00 47.37 1178 TYR A N 1
ATOM 8700 C CA . TYR A 1 1178 ? 258.329 265.503 200.945 1.00 47.37 1178 TYR A CA 1
ATOM 8701 C C . TYR A 1 1178 ? 257.312 264.417 201.305 1.00 47.37 1178 TYR A C 1
ATOM 8702 O O . TYR A 1 1178 ? 257.207 263.361 200.677 1.00 47.37 1178 TYR A O 1
ATOM 8711 N N . SER A 1 1179 ? 256.550 264.698 202.350 1.00 34.41 1179 SER A N 1
ATOM 8712 C CA . SER A 1 1179 ? 255.440 263.828 202.715 1.00 34.41 1179 SER A CA 1
ATOM 8713 C C . SER A 1 1179 ? 254.310 264.019 201.712 1.00 34.41 1179 SER A C 1
ATOM 8714 O O . SER A 1 1179 ? 253.856 265.152 201.515 1.00 34.41 1179 SER A O 1
ATOM 8717 N N . PRO A 1 1180 ? 253.848 262.963 201.044 1.00 23.88 1180 PRO A N 1
ATOM 8718 C CA . PRO A 1 1180 ? 252.765 263.130 200.063 1.00 23.88 1180 PRO A CA 1
ATOM 8719 C C . PRO A 1 1180 ? 251.454 263.596 200.665 1.00 23.88 1180 PRO A C 1
ATOM 8720 O O . PRO A 1 1180 ? 250.642 264.188 199.948 1.00 23.88 1180 PRO A O 1
ATOM 8724 N N . ALA A 1 1181 ? 251.224 263.360 201.958 1.00 21.94 1181 ALA A N 1
ATOM 8725 C CA . ALA A 1 1181 ? 249.920 263.652 202.545 1.00 21.94 1181 ALA A CA 1
ATOM 8726 C C . ALA A 1 1181 ? 249.595 265.139 202.494 1.00 21.94 1181 ALA A C 1
ATOM 8727 O O . ALA A 1 1181 ? 248.454 265.520 202.209 1.00 21.94 1181 ALA A O 1
ATOM 8729 N N . GLU A 1 1182 ? 250.580 265.996 202.767 1.00 25.16 1182 GLU A N 1
ATOM 8730 C CA . GLU A 1 1182 ? 250.309 267.426 202.862 1.00 25.16 1182 GLU A CA 1
ATOM 8731 C C . GLU A 1 1182 ? 249.897 268.041 201.531 1.00 25.16 1182 GLU A C 1
ATOM 8732 O O . GLU A 1 1182 ? 249.228 269.080 201.529 1.00 25.16 1182 GLU A O 1
ATOM 8738 N N . VAL A 1 1183 ? 250.274 267.432 200.406 1.00 19.52 1183 VAL A N 1
ATOM 8739 C CA . VAL A 1 1183 ? 249.898 267.985 199.108 1.00 19.52 1183 VAL A CA 1
ATOM 8740 C C . VAL A 1 1183 ? 248.386 267.954 198.930 1.00 19.52 1183 VAL A C 1
ATOM 8741 O O . VAL A 1 1183 ? 247.784 268.925 198.461 1.00 19.52 1183 VAL A O 1
ATOM 8745 N N . GLU A 1 1184 ? 247.746 266.845 199.306 1.00 15.94 1184 GLU A N 1
ATOM 8746 C CA . GLU A 1 1184 ? 246.296 266.747 199.176 1.00 15.94 1184 GLU A CA 1
ATOM 8747 C C . GLU A 1 1184 ? 245.587 267.774 200.052 1.00 15.94 1184 GLU A C 1
ATOM 8748 O O . GLU A 1 1184 ? 244.621 268.416 199.617 1.00 15.94 1184 GLU A O 1
ATOM 8754 N N . ILE A 1 1185 ? 246.053 267.945 201.290 1.00 17.34 1185 ILE A N 1
ATOM 8755 C CA . ILE A 1 1185 ? 245.432 268.911 202.189 1.00 17.34 1185 ILE A CA 1
ATOM 8756 C C . ILE A 1 1185 ? 245.595 270.325 201.651 1.00 17.34 1185 ILE A C 1
ATOM 8757 O O . ILE A 1 1185 ? 244.643 271.115 201.643 1.00 17.34 1185 ILE A O 1
ATOM 8762 N N . THR A 1 1186 ? 246.799 270.671 201.192 1.00 15.55 1186 THR A N 1
ATOM 8763 C CA . THR A 1 1186 ? 247.001 271.999 200.628 1.00 15.55 1186 THR A CA 1
ATOM 8764 C C . THR A 1 1186 ? 246.168 272.206 199.371 1.00 15.55 1186 THR A C 1
ATOM 8765 O O . THR A 1 1186 ? 245.684 273.316 199.124 1.00 15.55 1186 THR A O 1
ATOM 8769 N N . ALA A 1 1187 ? 245.982 271.160 198.569 1.00 12.99 1187 ALA A N 1
ATOM 8770 C CA . ALA A 1 1187 ? 245.193 271.303 197.352 1.00 12.99 1187 ALA A CA 1
ATOM 8771 C C . ALA A 1 1187 ? 243.722 271.546 197.671 1.00 12.99 1187 ALA A C 1
ATOM 8772 O O . ALA A 1 1187 ? 243.086 272.415 197.064 1.00 12.99 1187 ALA A O 1
ATOM 8774 N N . TYR A 1 1188 ? 243.157 270.793 198.621 1.00 9.68 1188 TYR A N 1
ATOM 8775 C CA . TYR A 1 1188 ? 241.800 271.107 199.071 1.00 9.68 1188 TYR A CA 1
ATOM 8776 C C . TYR A 1 1188 ? 241.703 272.496 199.681 1.00 9.68 1188 TYR A C 1
ATOM 8777 O O . TYR A 1 1188 ? 240.693 273.182 199.497 1.00 9.68 1188 TYR A O 1
ATOM 8786 N N . MET A 1 1189 ? 242.720 272.932 200.419 1.00 13.68 1189 MET A N 1
ATOM 8787 C CA . MET A 1 1189 ? 242.657 274.274 200.985 1.00 13.68 1189 MET A CA 1
ATOM 8788 C C . MET A 1 1189 ? 242.631 275.332 199.888 1.00 13.68 1189 MET A C 1
ATOM 8789 O O . MET A 1 1189 ? 241.844 276.286 199.950 1.00 13.68 1189 MET A O 1
ATOM 8794 N N . LEU A 1 1190 ? 243.479 275.175 198.869 1.00 12.55 1190 LEU A N 1
ATOM 8795 C CA . LEU A 1 1190 ? 243.478 276.114 197.752 1.00 12.55 1190 LEU A CA 1
ATOM 8796 C C . LEU A 1 1190 ? 242.151 276.084 197.008 1.00 12.55 1190 LEU A C 1
ATOM 8797 O O . LEU A 1 1190 ? 241.613 277.136 196.647 1.00 12.55 1190 LEU A O 1
ATOM 8802 N N . LEU A 1 1191 ? 241.604 274.889 196.772 1.00 12.14 1191 LEU A N 1
ATOM 8803 C CA . LEU A 1 1191 ? 240.312 274.790 196.100 1.00 12.14 1191 LEU A CA 1
ATOM 8804 C C . LEU A 1 1191 ? 239.219 275.485 196.896 1.00 12.14 1191 LEU A C 1
ATOM 8805 O O . LEU A 1 1191 ? 238.400 276.219 196.331 1.00 12.14 1191 LEU A O 1
ATOM 8810 N N . SER A 1 1192 ? 239.188 275.266 198.210 1.00 13.12 1192 SER A N 1
ATOM 8811 C CA . SER A 1 1192 ? 238.138 275.854 199.030 1.00 13.12 1192 SER A CA 1
ATOM 8812 C C . SER A 1 1192 ? 238.256 277.369 199.086 1.00 13.12 1192 SER A C 1
ATOM 8813 O O . SER A 1 1192 ? 237.247 278.076 198.999 1.00 13.12 1192 SER A O 1
ATOM 8816 N N . ILE A 1 1193 ? 239.473 277.892 199.237 1.00 17.22 1193 ILE A N 1
ATOM 8817 C CA . ILE A 1 1193 ? 239.606 279.343 199.264 1.00 17.22 1193 ILE A CA 1
ATOM 8818 C C . ILE A 1 1193 ? 239.294 279.940 197.895 1.00 17.22 1193 ILE A C 1
ATOM 8819 O O . ILE A 1 1193 ? 238.710 281.026 197.807 1.00 17.22 1193 ILE A O 1
ATOM 8824 N N . ALA A 1 1194 ? 239.655 279.248 196.808 1.00 18.94 1194 ALA A N 1
ATOM 8825 C CA . ALA A 1 1194 ? 239.343 279.746 195.471 1.00 18.94 1194 ALA A CA 1
ATOM 8826 C C . ALA A 1 1194 ? 237.842 279.773 195.218 1.00 18.94 1194 ALA A C 1
ATOM 8827 O O . ALA A 1 1194 ? 237.326 280.720 194.613 1.00 18.94 1194 ALA A O 1
ATOM 8829 N N . LYS A 1 1195 ? 237.123 278.746 195.669 1.00 20.82 1195 LYS A N 1
ATOM 8830 C CA . LYS A 1 1195 ? 235.674 278.679 195.488 1.00 20.82 1195 LYS A CA 1
ATOM 8831 C C . LYS A 1 1195 ? 234.964 279.553 196.525 1.00 20.82 1195 LYS A C 1
ATOM 8832 O O . LYS A 1 1195 ? 234.092 279.113 197.272 1.00 20.82 1195 LYS A O 1
ATOM 8838 N N . GLY A 1 1196 ? 235.357 280.826 196.553 1.00 31.14 1196 GLY A N 1
ATOM 8839 C CA . GLY A 1 1196 ? 234.794 281.784 197.475 1.00 31.14 1196 GLY A CA 1
ATOM 8840 C C . GLY A 1 1196 ? 233.723 282.646 196.826 1.00 31.14 1196 GLY A C 1
ATOM 8841 O O . GLY A 1 1196 ? 233.455 282.565 195.630 1.00 31.14 1196 GLY A O 1
ATOM 8842 N N . SER A 1 1197 ? 233.098 283.482 197.656 1.00 41.90 1197 SER A N 1
ATOM 8843 C CA . SER A 1 1197 ? 232.073 284.389 197.153 1.00 41.90 1197 SER A CA 1
ATOM 8844 C C . SER A 1 1197 ? 232.672 285.409 196.193 1.00 41.90 1197 SER A C 1
ATOM 8845 O O . SER A 1 1197 ? 232.173 285.601 195.079 1.00 41.90 1197 SER A O 1
ATOM 8848 N N . ASP A 1 1198 ? 233.747 286.072 196.610 1.00 52.08 1198 ASP A N 1
ATOM 8849 C CA . ASP A 1 1198 ? 234.441 287.037 195.767 1.00 52.08 1198 ASP A CA 1
ATOM 8850 C C . ASP A 1 1198 ? 235.885 287.180 196.232 1.00 52.08 1198 ASP A C 1
ATOM 8851 O O . ASP A 1 1198 ? 236.149 287.861 197.231 1.00 52.08 1198 ASP A O 1
ATOM 8856 N N . PRO A 1 1199 ? 236.838 286.543 195.552 1.00 51.04 1199 PRO A N 1
ATOM 8857 C CA . PRO A 1 1199 ? 238.248 286.664 195.954 1.00 51.04 1199 PRO A CA 1
ATOM 8858 C C . PRO A 1 1199 ? 238.716 288.111 195.915 1.00 51.04 1199 PRO A C 1
ATOM 8859 O O . PRO A 1 1199 ? 238.747 288.747 194.859 1.00 51.04 1199 PRO A O 1
ATOM 8863 N N . THR A 1 1200 ? 239.082 288.628 197.081 1.00 55.75 1200 THR A N 1
ATOM 8864 C CA . THR A 1 1200 ? 239.497 290.013 197.221 1.00 55.75 1200 THR A CA 1
ATOM 8865 C C . THR A 1 1200 ? 240.998 290.162 196.987 1.00 55.75 1200 THR A C 1
ATOM 8866 O O . THR A 1 1200 ? 241.753 289.185 196.951 1.00 55.75 1200 THR A O 1
ATOM 8870 N N . HIS A 1 1201 ? 241.428 291.419 196.845 1.00 67.99 1201 HIS A N 1
ATOM 8871 C CA . HIS A 1 1201 ? 242.840 291.702 196.616 1.00 67.99 1201 HIS A CA 1
ATOM 8872 C C . HIS A 1 1201 ? 243.702 291.201 197.765 1.00 67.99 1201 HIS A C 1
ATOM 8873 O O . HIS A 1 1201 ? 244.845 290.783 197.548 1.00 67.99 1201 HIS A O 1
ATOM 8880 N N . ASP A 1 1202 ? 243.176 291.231 198.990 1.00 70.46 1202 ASP A N 1
ATOM 8881 C CA . ASP A 1 1202 ? 243.867 290.631 200.124 1.00 70.46 1202 ASP A CA 1
ATOM 8882 C C . ASP A 1 1202 ? 243.910 289.111 200.044 1.00 70.46 1202 ASP A C 1
ATOM 8883 O O . ASP A 1 1202 ? 244.639 288.488 200.824 1.00 70.46 1202 ASP A O 1
ATOM 8888 N N . ASP A 1 1203 ? 243.147 288.501 199.136 1.00 55.31 1203 ASP A N 1
ATOM 8889 C CA . ASP A 1 1203 ? 243.116 287.051 199.012 1.00 55.31 1203 ASP A CA 1
ATOM 8890 C C . ASP A 1 1203 ? 243.839 286.538 197.773 1.00 55.31 1203 ASP A C 1
ATOM 8891 O O . ASP A 1 1203 ? 244.214 285.362 197.739 1.00 55.31 1203 ASP A O 1
ATOM 8896 N N . LEU A 1 1204 ? 244.050 287.380 196.758 1.00 51.93 1204 LEU A N 1
ATOM 8897 C CA . LEU A 1 1204 ? 244.883 286.959 195.632 1.00 51.93 1204 LEU A CA 1
ATOM 8898 C C . LEU A 1 1204 ? 246.315 286.681 196.075 1.00 51.93 1204 LEU A C 1
ATOM 8899 O O . LEU A 1 1204 ? 246.962 285.755 195.570 1.00 51.93 1204 LEU A O 1
ATOM 8904 N N . THR A 1 1205 ? 246.836 287.480 197.010 1.00 49.50 1205 THR A N 1
ATOM 8905 C CA . THR A 1 1205 ? 248.162 287.194 197.545 1.00 49.50 1205 THR A CA 1
ATOM 8906 C C . THR A 1 1205 ? 248.186 285.868 198.296 1.00 49.50 1205 THR A C 1
ATOM 8907 O O . THR A 1 1205 ? 249.183 285.140 198.231 1.00 49.50 1205 THR A O 1
ATOM 8911 N N . TYR A 1 1206 ? 247.102 285.530 198.998 1.00 43.51 1206 TYR A N 1
ATOM 8912 C CA . TYR A 1 1206 ? 247.014 284.221 199.634 1.00 43.51 1206 TYR A CA 1
ATOM 8913 C C . TYR A 1 1206 ? 246.978 283.109 198.594 1.00 43.51 1206 TYR A C 1
ATOM 8914 O O . TYR A 1 1206 ? 247.601 282.056 198.778 1.00 43.51 1206 TYR A O 1
ATOM 8923 N N . MET A 1 1207 ? 246.246 283.325 197.499 1.00 39.15 1207 MET A N 1
ATOM 8924 C CA . MET A 1 1207 ? 246.258 282.380 196.387 1.00 39.15 1207 MET A CA 1
ATOM 8925 C C . MET A 1 1207 ? 247.679 282.135 195.904 1.00 39.15 1207 MET A C 1
ATOM 8926 O O . MET A 1 1207 ? 248.098 280.989 195.718 1.00 39.15 1207 MET A O 1
ATOM 8931 N N . ALA A 1 1208 ? 248.431 283.213 195.682 1.00 37.58 1208 ALA A N 1
ATOM 8932 C CA . ALA A 1 1208 ? 249.797 283.068 195.190 1.00 37.58 1208 ALA A CA 1
ATOM 8933 C C . ALA A 1 1208 ? 250.678 282.339 196.199 1.00 37.58 1208 ALA A C 1
ATOM 8934 O O . ALA A 1 1208 ? 251.463 281.457 195.828 1.00 37.58 1208 ALA A O 1
ATOM 8936 N N . GLN A 1 1209 ? 250.561 282.691 197.482 1.00 41.52 1209 GLN A N 1
ATOM 8937 C CA . GLN A 1 1209 ? 251.420 282.097 198.500 1.00 41.52 1209 GLN A CA 1
ATOM 8938 C C . GLN A 1 1209 ? 251.080 280.639 198.775 1.00 41.52 1209 GLN A C 1
ATOM 8939 O O . GLN A 1 1209 ? 251.941 279.900 199.261 1.00 41.52 1209 GLN A O 1
ATOM 8945 N N . ILE A 1 1210 ? 249.850 280.211 198.495 1.00 28.23 1210 ILE A N 1
ATOM 8946 C CA . ILE A 1 1210 ? 249.518 278.797 198.617 1.00 28.23 1210 ILE A CA 1
ATOM 8947 C C . ILE A 1 1210 ? 249.779 278.033 197.325 1.00 28.23 1210 ILE A C 1
ATOM 8948 O O . ILE A 1 1210 ? 249.960 276.808 197.366 1.00 28.23 1210 ILE A O 1
ATOM 8953 N N . SER A 1 1211 ? 249.820 278.716 196.182 1.00 25.14 1211 SER A N 1
ATOM 8954 C CA . SER A 1 1211 ? 250.031 278.035 194.914 1.00 25.14 1211 SER A CA 1
ATOM 8955 C C . SER A 1 1211 ? 251.499 277.862 194.569 1.00 25.14 1211 SER A C 1
ATOM 8956 O O . SER A 1 1211 ? 251.855 276.878 193.912 1.00 25.14 1211 SER A O 1
ATOM 8959 N N . VAL A 1 1212 ? 252.362 278.792 194.986 1.00 28.06 1212 VAL A N 1
ATOM 8960 C CA . VAL A 1 1212 ? 253.783 278.651 194.679 1.00 28.06 1212 VAL A CA 1
ATOM 8961 C C . VAL A 1 1212 ? 254.353 277.406 195.349 1.00 28.06 1212 VAL A C 1
ATOM 8962 O O . VAL A 1 1212 ? 255.075 276.619 194.721 1.00 28.06 1212 VAL A O 1
ATOM 8966 N N . TRP A 1 1213 ? 254.018 277.187 196.621 1.00 26.18 1213 TRP A N 1
ATOM 8967 C CA . TRP A 1 1213 ? 254.504 275.996 197.306 1.00 26.18 1213 TRP A CA 1
ATOM 8968 C C . TRP A 1 1213 ? 253.970 274.733 196.653 1.00 26.18 1213 TRP A C 1
ATOM 8969 O O . TRP A 1 1213 ? 254.708 273.758 196.475 1.00 26.18 1213 TRP A O 1
ATOM 8980 N N . LEU A 1 1214 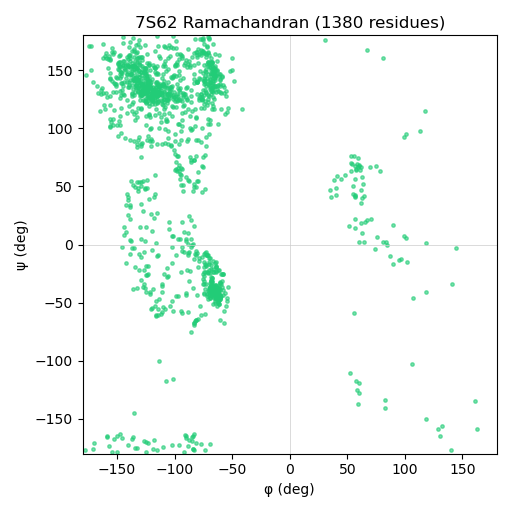? 252.687 274.727 196.292 1.00 19.02 1214 LEU A N 1
ATOM 8981 C CA . LEU A 1 1214 ? 252.104 273.539 195.683 1.00 19.02 1214 LEU A CA 1
ATOM 8982 C C . LEU A 1 1214 ? 252.765 273.226 194.349 1.00 19.02 1214 LEU A C 1
ATOM 8983 O O . LEU A 1 1214 ? 253.064 272.064 194.055 1.00 19.02 1214 LEU A O 1
ATOM 8988 N N . ILE A 1 1215 ? 253.019 274.250 193.532 1.00 20.94 1215 ILE A N 1
ATOM 8989 C CA . ILE A 1 1215 ? 253.657 274.016 192.244 1.00 20.94 1215 ILE A CA 1
ATOM 8990 C C . ILE A 1 1215 ? 255.135 273.694 192.409 1.00 20.94 1215 ILE A C 1
ATOM 8991 O O . ILE A 1 1215 ? 255.760 273.184 191.473 1.00 20.94 1215 ILE A O 1
ATOM 8996 N N . GLN A 1 1216 ? 255.717 273.987 193.576 1.00 20.31 1216 GLN A N 1
ATOM 8997 C CA . GLN A 1 1216 ? 257.107 273.608 193.809 1.00 20.31 1216 GLN A CA 1
ATOM 8998 C C . GLN A 1 1216 ? 257.291 272.096 193.832 1.00 20.31 1216 GLN A C 1
ATOM 8999 O O . GLN A 1 1216 ? 258.319 271.595 193.367 1.00 20.31 1216 GLN A O 1
ATOM 9005 N N . GLN A 1 1217 ? 256.324 271.355 194.368 1.00 19.90 1217 GLN A N 1
ATOM 9006 C CA . GLN A 1 1217 ? 256.423 269.896 194.424 1.00 19.90 1217 GLN A CA 1
ATOM 9007 C C . GLN A 1 1217 ? 255.828 269.255 193.170 1.00 19.90 1217 GLN A C 1
ATOM 9008 O O . GLN A 1 1217 ? 254.910 268.442 193.229 1.00 19.90 1217 GLN A O 1
ATOM 9014 N N . GLN A 1 1218 ? 256.378 269.629 192.018 1.00 19.89 1218 GLN A N 1
ATOM 9015 C CA . GLN A 1 1218 ? 255.985 269.052 190.738 1.00 19.89 1218 GLN A CA 1
ATOM 9016 C C . GLN A 1 1218 ? 257.214 268.451 190.077 1.00 19.89 1218 GLN A C 1
ATOM 9017 O O . GLN A 1 1218 ? 258.194 269.160 189.826 1.00 19.89 1218 GLN A O 1
ATOM 9023 N N . ASN A 1 1219 ? 257.161 267.153 189.788 1.00 24.05 1219 ASN A N 1
ATOM 9024 C CA . ASN A 1 1219 ? 258.278 266.494 189.131 1.00 24.05 1219 ASN A CA 1
ATOM 9025 C C . ASN A 1 1219 ? 258.314 266.864 187.652 1.00 24.05 1219 ASN A C 1
ATOM 9026 O O . ASN A 1 1219 ? 257.459 267.587 187.136 1.00 24.05 1219 ASN A O 1
ATOM 9031 N N . SER A 1 1220 ? 259.328 266.347 186.959 1.00 20.45 1220 SER A N 1
ATOM 9032 C CA . SER A 1 1220 ? 259.542 266.677 185.558 1.00 20.45 1220 SER A CA 1
ATOM 9033 C C . SER A 1 1220 ? 258.439 266.159 184.647 1.00 20.45 1220 SER A C 1
ATOM 9034 O O . SER A 1 1220 ? 258.369 266.586 183.490 1.00 20.45 1220 SER A O 1
ATOM 9037 N N . TYR A 1 1221 ? 257.585 265.257 185.128 1.00 15.66 1221 TYR A N 1
ATOM 9038 C CA . TYR A 1 1221 ? 256.507 264.719 184.311 1.00 15.66 1221 TYR A CA 1
ATOM 9039 C C . TYR A 1 1221 ? 255.151 265.337 184.615 1.00 15.66 1221 TYR A C 1
ATOM 9040 O O . TYR A 1 1221 ? 254.229 265.189 183.806 1.00 15.66 1221 TYR A O 1
ATOM 9049 N N . GLY A 1 1222 ? 255.006 266.025 185.743 1.00 15.57 1222 GLY A N 1
ATOM 9050 C CA . GLY A 1 1222 ? 253.740 266.638 186.090 1.00 15.57 1222 GLY A CA 1
ATOM 9051 C C . GLY A 1 1222 ? 253.143 266.102 187.373 1.00 15.57 1222 GLY A C 1
ATOM 9052 O O . GLY A 1 1222 ? 252.598 266.866 188.174 1.00 15.57 1222 GLY A O 1
ATOM 9053 N N . GLY A 1 1223 ? 253.235 264.790 187.578 1.00 16.76 1223 GLY A N 1
ATOM 9054 C CA . GLY A 1 1223 ? 252.757 264.213 188.823 1.00 16.76 1223 GLY A CA 1
ATOM 9055 C C . GLY A 1 1223 ? 253.510 264.778 190.013 1.00 16.76 1223 GLY A C 1
ATOM 9056 O O . GLY A 1 1223 ? 254.727 264.964 189.972 1.00 16.76 1223 GLY A O 1
ATOM 9057 N N . PHE A 1 1224 ? 252.769 265.073 191.082 1.00 18.29 1224 PHE A N 1
ATOM 9058 C CA . PHE A 1 1224 ? 253.368 265.775 192.217 1.00 18.29 1224 PHE A CA 1
ATOM 9059 C C . PHE A 1 1224 ? 254.086 264.813 193.160 1.00 18.29 1224 PHE A C 1
ATOM 9060 O O . PHE A 1 1224 ? 255.316 264.821 193.256 1.00 18.29 1224 PHE A O 1
ATOM 9068 N N . ARG A 1 1225 ? 253.336 263.979 193.853 1.00 21.41 1225 ARG A N 1
ATOM 9069 C CA . ARG A 1 1225 ? 253.928 262.993 194.748 1.00 21.41 1225 ARG A CA 1
ATOM 9070 C C . ARG A 1 1225 ? 253.347 261.602 194.564 1.00 21.41 1225 ARG A C 1
ATOM 9071 O O . ARG A 1 1225 ? 254.080 260.617 194.661 1.00 21.41 1225 ARG A O 1
ATOM 9079 N N . SER A 1 1226 ? 252.048 261.499 194.305 1.00 15.91 1226 SER A N 1
ATOM 9080 C CA . SER A 1 1226 ? 251.372 260.218 194.160 1.00 15.91 1226 SER A CA 1
ATOM 9081 C C . SER A 1 1226 ? 250.056 260.466 193.441 1.00 15.91 1226 SER A C 1
ATOM 9082 O O . SER A 1 1226 ? 249.667 261.611 193.203 1.00 15.91 1226 SER A O 1
ATOM 9085 N N . THR A 1 1227 ? 249.371 259.375 193.093 1.00 14.10 1227 THR A N 1
ATOM 9086 C CA . THR A 1 1227 ? 248.174 259.493 192.265 1.00 14.10 1227 THR A CA 1
ATOM 9087 C C . THR A 1 1227 ? 247.074 260.280 192.967 1.00 14.10 1227 THR A C 1
ATOM 9088 O O . THR A 1 1227 ? 246.558 261.265 192.419 1.00 14.10 1227 THR A O 1
ATOM 9092 N N . GLN A 1 1228 ? 246.715 259.875 194.187 1.00 12.59 1228 GLN A N 1
ATOM 9093 C CA . GLN A 1 1228 ? 245.660 260.559 194.924 1.00 12.59 1228 GLN A CA 1
ATOM 9094 C C . GLN A 1 1228 ? 246.035 261.996 195.245 1.00 12.59 1228 GLN A C 1
ATOM 9095 O O . GLN A 1 1228 ? 245.150 262.815 195.510 1.00 12.59 1228 GLN A O 1
ATOM 9101 N N . ASP A 1 1229 ? 247.322 262.322 195.205 1.00 14.57 1229 ASP A N 1
ATOM 9102 C CA . ASP A 1 1229 ? 247.804 263.677 195.421 1.00 14.57 1229 ASP A CA 1
ATOM 9103 C C . ASP A 1 1229 ? 247.901 264.477 194.134 1.00 14.57 1229 ASP A C 1
ATOM 9104 O O . ASP A 1 1229 ? 247.511 265.647 194.109 1.00 14.57 1229 ASP A O 1
ATOM 9109 N N . THR A 1 1230 ? 248.411 263.870 193.061 1.00 10.90 1230 THR A N 1
ATOM 9110 C CA . THR A 1 1230 ? 248.532 264.598 191.807 1.00 10.90 1230 THR A CA 1
ATOM 9111 C C . THR A 1 1230 ? 247.170 264.899 191.200 1.00 10.90 1230 THR A C 1
ATOM 9112 O O . THR A 1 1230 ? 247.009 265.936 190.552 1.00 10.90 1230 THR A O 1
ATOM 9116 N N . VAL A 1 1231 ? 246.173 264.037 191.420 1.00 8.87 1231 VAL A N 1
ATOM 9117 C CA . VAL A 1 1231 ? 244.836 264.320 190.900 1.00 8.87 1231 VAL A CA 1
ATOM 9118 C C . VAL A 1 1231 ? 244.294 265.609 191.507 1.00 8.87 1231 VAL A C 1
ATOM 9119 O O . VAL A 1 1231 ? 243.869 266.532 190.795 1.00 8.87 1231 VAL A O 1
ATOM 9123 N N . VAL A 1 1232 ? 244.341 265.705 192.835 1.00 7.98 1232 VAL A N 1
ATOM 9124 C CA . VAL A 1 1232 ? 243.815 266.878 193.519 1.00 7.98 1232 VAL A CA 1
ATOM 9125 C C . VAL A 1 1232 ? 244.673 268.102 193.232 1.00 7.98 1232 VAL A C 1
ATOM 9126 O O . VAL A 1 1232 ? 244.156 269.216 193.085 1.00 7.98 1232 VAL A O 1
ATOM 9130 N N . ALA A 1 1233 ? 245.992 267.925 193.148 1.00 9.93 1233 ALA A N 1
ATOM 9131 C CA . ALA A 1 1233 ? 246.857 269.055 192.838 1.00 9.93 1233 ALA A CA 1
ATOM 9132 C C . ALA A 1 1233 ? 246.555 269.615 191.457 1.00 9.93 1233 ALA A C 1
ATOM 9133 O O . ALA A 1 1233 ? 246.498 270.835 191.277 1.00 9.93 1233 ALA A O 1
ATOM 9135 N N . LEU A 1 1234 ? 246.352 268.742 190.467 1.00 7.76 1234 LEU A N 1
ATOM 9136 C CA . LEU A 1 1234 ? 246.038 269.214 189.125 1.00 7.76 1234 LEU A CA 1
ATOM 9137 C C . LEU A 1 1234 ? 244.676 269.890 189.082 1.00 7.76 1234 LEU A C 1
ATOM 9138 O O . LEU A 1 1234 ? 244.511 270.912 188.408 1.00 7.76 1234 LEU A O 1
ATOM 9143 N N . GLN A 1 1235 ? 243.687 269.342 189.791 1.00 9.38 1235 GLN A N 1
ATOM 9144 C CA . GLN A 1 1235 ? 242.378 269.990 189.825 1.00 9.38 1235 GLN A CA 1
ATOM 9145 C C . GLN A 1 1235 ? 242.471 271.384 190.438 1.00 9.38 1235 GLN A C 1
ATOM 9146 O O . GLN A 1 1235 ? 241.931 272.358 189.892 1.00 9.38 1235 GLN A O 1
ATOM 9152 N N . ALA A 1 1236 ? 243.172 271.503 191.568 1.00 9.78 1236 ALA A N 1
ATOM 9153 C CA . ALA A 1 1236 ? 243.312 272.801 192.218 1.00 9.78 1236 ALA A CA 1
ATOM 9154 C C . ALA A 1 1236 ? 244.087 273.779 191.346 1.00 9.78 1236 ALA A C 1
ATOM 9155 O O . ALA A 1 1236 ? 243.741 274.962 191.273 1.00 9.78 1236 ALA A O 1
ATOM 9157 N N . LEU A 1 1237 ? 245.147 273.308 190.685 1.00 12.25 1237 LEU A N 1
ATOM 9158 C CA . LEU A 1 1237 ? 245.925 274.187 189.820 1.00 12.25 1237 LEU A CA 1
ATOM 9159 C C . LEU A 1 1237 ? 245.107 274.655 188.626 1.00 12.25 1237 LEU A C 1
ATOM 9160 O O . LEU A 1 1237 ? 245.212 275.815 188.216 1.00 12.25 1237 LEU A O 1
ATOM 9165 N N . ALA A 1 1238 ? 244.290 273.771 188.051 1.00 14.95 1238 ALA A N 1
ATOM 9166 C CA . ALA A 1 1238 ? 243.405 274.185 186.967 1.00 14.95 1238 ALA A CA 1
ATOM 9167 C C . ALA A 1 1238 ? 242.435 275.257 187.440 1.00 14.95 1238 ALA A C 1
ATOM 9168 O O . ALA A 1 1238 ? 242.257 276.288 186.778 1.00 14.95 1238 ALA A O 1
ATOM 9170 N N . PHE A 1 1239 ? 241.815 275.046 188.606 1.00 17.74 1239 PHE A N 1
ATOM 9171 C CA . PHE A 1 1239 ? 240.857 276.030 189.101 1.00 17.74 1239 PHE A CA 1
ATOM 9172 C C . PHE A 1 1239 ? 241.530 277.361 189.416 1.00 17.74 1239 PHE A C 1
ATOM 9173 O O . PHE A 1 1239 ? 240.942 278.425 189.196 1.00 17.74 1239 PHE A O 1
ATOM 9181 N N . TYR A 1 1240 ? 242.751 277.325 189.950 1.00 19.78 1240 TYR A N 1
ATOM 9182 C CA . TYR A 1 1240 ? 243.441 278.565 190.286 1.00 19.78 1240 TYR A CA 1
ATOM 9183 C C . TYR A 1 1240 ? 243.896 279.307 189.036 1.00 19.78 1240 TYR A C 1
ATOM 9184 O O . TYR A 1 1240 ? 243.738 280.529 188.945 1.00 19.78 1240 TYR A O 1
ATOM 9193 N N . ALA A 1 1241 ? 244.465 278.592 188.063 1.00 18.45 1241 ALA A N 1
ATOM 9194 C CA . ALA A 1 1241 ? 244.873 279.228 186.818 1.00 18.45 1241 ALA A CA 1
ATOM 9195 C C . ALA A 1 1241 ? 243.681 279.685 185.993 1.00 18.45 1241 ALA A C 1
ATOM 9196 O O . ALA A 1 1241 ? 243.850 280.499 185.081 1.00 18.45 1241 ALA A O 1
ATOM 9198 N N . GLN A 1 1242 ? 242.484 279.169 186.283 1.00 19.04 1242 GLN A N 1
ATOM 9199 C CA . GLN A 1 1242 ? 241.281 279.715 185.667 1.00 19.04 1242 GLN A CA 1
ATOM 9200 C C . GLN A 1 1242 ? 241.112 281.194 185.986 1.00 19.04 1242 GLN A C 1
ATOM 9201 O O . GLN A 1 1242 ? 240.655 281.964 185.135 1.00 19.04 1242 GLN A O 1
ATOM 9207 N N . LEU A 1 1243 ? 241.481 281.609 187.196 1.00 21.06 1243 LEU A N 1
ATOM 9208 C CA . LEU A 1 1243 ? 241.281 282.977 187.655 1.00 21.06 1243 LEU A CA 1
ATOM 9209 C C . LEU A 1 1243 ? 242.423 283.912 187.283 1.00 21.06 1243 LEU A C 1
ATOM 9210 O O . LEU A 1 1243 ? 242.316 285.118 187.526 1.00 21.06 1243 LEU A O 1
ATOM 9215 N N . LEU A 1 1244 ? 243.509 283.400 186.712 1.00 27.28 1244 LEU A N 1
ATOM 9216 C CA . LEU A 1 1244 ? 244.636 284.229 186.295 1.00 27.28 1244 LEU A CA 1
ATOM 9217 C C . LEU A 1 1244 ? 245.048 283.821 184.889 1.00 27.28 1244 LEU A C 1
ATOM 9218 O O . LEU A 1 1244 ? 245.532 282.705 184.678 1.00 27.28 1244 LEU A O 1
ATOM 9223 N N . PHE A 1 1245 ? 244.865 284.728 183.936 1.00 46.15 1245 PHE A N 1
ATOM 9224 C CA . PHE A 1 1245 ? 245.178 284.458 182.543 1.00 46.15 1245 PHE A CA 1
ATOM 9225 C C . PHE A 1 1245 ? 245.511 285.772 181.856 1.00 46.15 1245 PHE A C 1
ATOM 9226 O O . PHE A 1 1245 ? 244.855 286.789 182.096 1.00 46.15 1245 PHE A O 1
ATOM 9234 N N . LYS A 1 1246 ? 246.531 285.744 181.005 1.00 52.93 1246 LYS A N 1
ATOM 9235 C CA . LYS A 1 1246 ? 246.971 286.917 180.266 1.00 52.93 1246 LYS A CA 1
ATOM 9236 C C . LYS A 1 1246 ? 246.709 286.716 178.781 1.00 52.93 1246 LYS A C 1
ATOM 9237 O O . LYS A 1 1246 ? 246.963 285.637 178.236 1.00 52.93 1246 LYS A O 1
ATOM 9243 N N . SER A 1 1247 ? 246.191 287.760 178.133 1.00 54.90 1247 SER A N 1
ATOM 9244 C CA . SER A 1 1247 ? 245.868 287.663 176.713 1.00 54.90 1247 SER A CA 1
ATOM 9245 C C . SER A 1 1247 ? 247.125 287.461 175.875 1.00 54.90 1247 SER A C 1
ATOM 9246 O O . SER A 1 1247 ? 247.177 286.572 175.017 1.00 54.90 1247 SER A O 1
ATOM 9249 N N . ASN A 1 1248 ? 248.152 288.276 176.112 1.00 66.73 1248 ASN A N 1
ATOM 9250 C CA . ASN A 1 1248 ? 249.386 288.216 175.334 1.00 66.73 1248 ASN A CA 1
ATOM 9251 C C . ASN A 1 1248 ? 250.497 287.476 176.073 1.00 66.73 1248 ASN A C 1
ATOM 9252 O O . ASN A 1 1248 ? 251.033 286.489 175.560 1.00 66.73 1248 ASN A O 1
ATOM 9257 N N . ALA A 1 1249 ? 250.851 287.938 177.274 1.00 62.43 1249 ALA A N 1
ATOM 9258 C CA . ALA A 1 1249 ? 251.857 287.296 178.120 1.00 62.43 1249 ALA A CA 1
ATOM 9259 C C . ALA A 1 1249 ? 253.204 287.183 177.400 1.00 62.43 1249 ALA A C 1
ATOM 9260 O O . ALA A 1 1249 ? 253.694 286.091 177.104 1.00 62.43 1249 ALA A O 1
ATOM 9262 N N . HIS A 1 1250 ? 253.795 288.341 177.116 1.00 76.10 1250 HIS A N 1
ATOM 9263 C CA . HIS A 1 1250 ? 255.108 288.382 176.482 1.00 76.10 1250 HIS A CA 1
ATOM 9264 C C . HIS A 1 1250 ? 256.160 287.817 177.427 1.00 76.10 1250 HIS A C 1
ATOM 9265 O O . HIS A 1 1250 ? 256.288 288.273 178.568 1.00 76.10 1250 HIS A O 1
ATOM 9272 N N . HIS A 1 1251 ? 256.906 286.819 176.959 1.00 71.99 1251 HIS A N 1
ATOM 9273 C CA . HIS A 1 1251 ? 258.016 286.258 177.717 1.00 71.99 1251 HIS A CA 1
ATOM 9274 C C . HIS A 1 1251 ? 259.143 285.875 176.774 1.00 71.99 1251 HIS A C 1
ATOM 9275 O O . HIS A 1 1251 ? 258.917 285.169 175.787 1.00 71.99 1251 HIS A O 1
ATOM 9282 N N . ASN A 1 1252 ? 260.351 286.337 177.082 1.00 68.71 1252 ASN A N 1
ATOM 9283 C CA . ASN A 1 1252 ? 261.557 285.815 176.457 1.00 68.71 1252 ASN A CA 1
ATOM 9284 C C . ASN A 1 1252 ? 262.526 285.387 177.547 1.00 68.71 1252 ASN A C 1
ATOM 9285 O O . ASN A 1 1252 ? 262.752 286.116 178.519 1.00 68.71 1252 ASN A O 1
ATOM 9290 N N . VAL A 1 1253 ? 263.082 284.191 177.388 1.00 63.69 1253 VAL A N 1
ATOM 9291 C CA . VAL A 1 1253 ? 263.951 283.587 178.387 1.00 63.69 1253 VAL A CA 1
ATOM 9292 C C . VAL A 1 1253 ? 265.261 283.190 177.725 1.00 63.69 1253 VAL A C 1
ATOM 9293 O O . VAL A 1 1253 ? 265.269 282.629 176.623 1.00 63.69 1253 VAL A O 1
ATOM 9297 N N . PHE A 1 1254 ? 266.369 283.503 178.389 1.00 72.49 1254 PHE A N 1
ATOM 9298 C CA . PHE A 1 1254 ? 267.683 283.105 177.908 1.00 72.49 1254 PHE A CA 1
ATOM 9299 C C . PHE A 1 1254 ? 268.569 282.719 179.081 1.00 72.49 1254 PHE A C 1
ATOM 9300 O O . PHE A 1 1254 ? 268.500 283.325 180.153 1.00 72.49 1254 PHE A O 1
ATOM 9308 N N . LEU A 1 1255 ? 269.397 281.702 178.868 1.00 69.38 1255 LEU A N 1
ATOM 9309 C CA . LEU A 1 1255 ? 270.281 281.164 179.891 1.00 69.38 1255 LEU A CA 1
ATOM 9310 C C . LEU A 1 1255 ? 271.725 281.457 179.512 1.00 69.38 1255 LEU A C 1
ATOM 9311 O O . LEU A 1 1255 ? 272.126 281.239 178.364 1.00 69.38 1255 LEU A O 1
ATOM 9316 N N . ARG A 1 1256 ? 272.500 281.953 180.472 1.00 70.56 1256 ARG A N 1
ATOM 9317 C CA . ARG A 1 1256 ? 273.883 282.329 180.237 1.00 70.56 1256 ARG A CA 1
ATOM 9318 C C . ARG A 1 1256 ? 274.780 281.574 181.206 1.00 70.56 1256 ARG A C 1
ATOM 9319 O O . ARG A 1 1256 ? 274.324 281.016 182.207 1.00 70.56 1256 ARG A O 1
ATOM 9327 N N . SER A 1 1257 ? 276.070 281.559 180.884 1.00 72.91 1257 SER A N 1
ATOM 9328 C CA . SER A 1 1257 ? 277.095 281.031 181.766 1.00 72.91 1257 SER A CA 1
ATOM 9329 C C . SER A 1 1257 ? 278.246 282.026 181.792 1.00 72.91 1257 SER A C 1
ATOM 9330 O O . SER A 1 1257 ? 278.168 283.111 181.208 1.00 72.91 1257 SER A O 1
ATOM 9333 N N . GLU A 1 1258 ? 279.327 281.654 182.474 1.00 90.05 1258 GLU A N 1
ATOM 9334 C CA . GLU A 1 1258 ? 280.506 282.508 182.491 1.00 90.05 1258 GLU A CA 1
ATOM 9335 C C . GLU A 1 1258 ? 281.259 282.486 181.169 1.00 90.05 1258 GLU A C 1
ATOM 9336 O O . GLU A 1 1258 ? 282.204 283.264 181.001 1.00 90.05 1258 GLU A O 1
ATOM 9342 N N . TYR A 1 1259 ? 280.866 281.621 180.234 1.00 85.70 1259 TYR A N 1
ATOM 9343 C CA . TYR A 1 1259 ? 281.524 281.515 178.940 1.00 85.70 1259 TYR A CA 1
ATOM 9344 C C . TYR A 1 1259 ? 280.679 282.006 177.775 1.00 85.70 1259 TYR A C 1
ATOM 9345 O O . TYR A 1 1259 ? 281.235 282.549 176.819 1.00 85.70 1259 TYR A O 1
ATOM 9354 N N . GLY A 1 1260 ? 279.362 281.834 177.823 1.00 75.07 1260 GLY A N 1
ATOM 9355 C CA . GLY A 1 1260 ? 278.538 282.275 176.712 1.00 75.07 1260 GLY A CA 1
ATOM 9356 C C . GL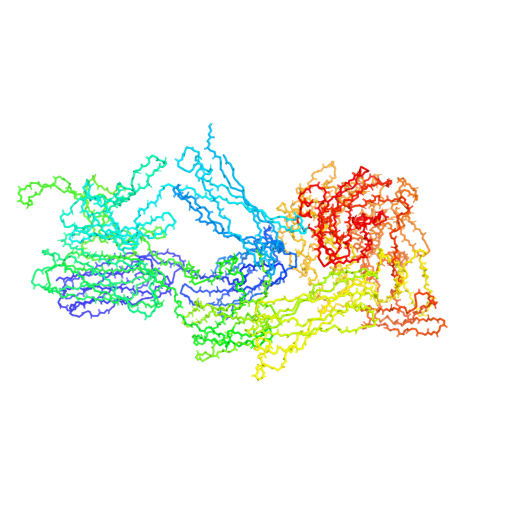Y A 1 1260 ? 277.067 282.043 176.977 1.00 75.07 1260 GLY A C 1
ATOM 9357 O O . GLY A 1 1260 ? 276.664 281.588 178.050 1.00 75.07 1260 GLY A O 1
ATOM 9358 N N . ASP A 1 1261 ? 276.265 282.363 175.964 1.00 73.55 1261 ASP A N 1
ATOM 9359 C CA . ASP A 1 1261 ? 274.814 282.240 176.019 1.00 73.55 1261 ASP A CA 1
ATOM 9360 C C . ASP A 1 1261 ? 274.404 280.909 175.400 1.00 73.55 1261 ASP A C 1
ATOM 9361 O O . ASP A 1 1261 ? 274.772 280.614 174.258 1.00 73.55 1261 ASP A O 1
ATOM 9366 N N . VAL A 1 1262 ? 273.644 280.108 176.151 1.00 62.92 1262 VAL A N 1
ATOM 9367 C CA . VAL A 1 1262 ? 273.257 278.786 175.667 1.00 62.92 1262 VAL A CA 1
ATOM 9368 C C . VAL A 1 1262 ? 272.130 278.900 174.646 1.00 62.92 1262 VAL A C 1
ATOM 9369 O O . VAL A 1 1262 ? 272.274 278.495 173.487 1.00 62.92 1262 VAL A O 1
ATOM 9373 N N . GLY A 1 1263 ? 270.993 279.450 175.062 1.00 65.05 1263 GLY A N 1
ATOM 9374 C CA . GLY A 1 1263 ? 269.855 279.571 174.172 1.00 65.05 1263 GLY A CA 1
ATOM 9375 C C . GLY A 1 1263 ? 268.982 280.774 174.460 1.00 65.05 1263 GLY A C 1
ATOM 9376 O O . GLY A 1 1263 ? 268.898 281.230 175.603 1.00 65.05 1263 GLY A O 1
ATOM 9377 N N . GLN A 1 1264 ? 268.324 281.294 173.428 1.00 71.57 1264 GLN A N 1
ATOM 9378 C CA . GLN A 1 1264 ? 267.447 282.457 173.536 1.00 71.57 1264 GLN A CA 1
ATOM 9379 C C . GLN A 1 1264 ? 266.048 282.026 173.098 1.00 71.57 1264 GLN A C 1
ATOM 9380 O O . GLN A 1 1264 ? 265.687 282.136 171.925 1.00 71.57 1264 GLN A O 1
ATOM 9386 N N . LEU A 1 1265 ? 265.263 281.537 174.050 1.00 69.09 1265 LEU A N 1
ATOM 9387 C CA . LEU A 1 1265 ? 263.917 281.065 173.767 1.00 69.09 1265 LEU A CA 1
ATOM 9388 C C . LEU A 1 1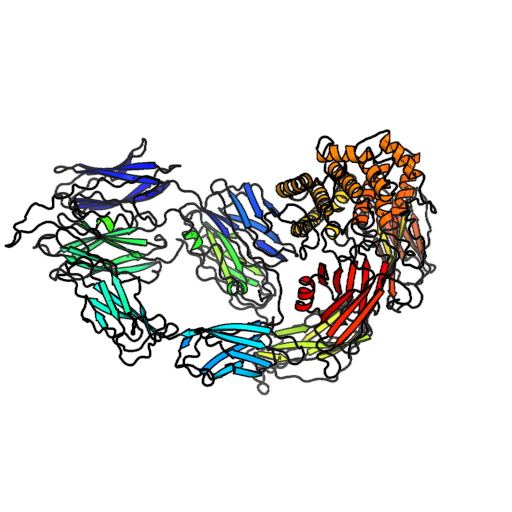265 ? 262.908 282.203 173.885 1.00 69.09 1265 LEU A C 1
ATOM 9389 O O . LEU A 1 1265 ? 263.104 283.171 174.624 1.00 69.09 1265 LEU A O 1
ATOM 9394 N N . ASN A 1 1266 ? 261.814 282.070 173.139 1.00 77.71 1266 ASN A N 1
ATOM 9395 C CA . ASN A 1 1266 ? 260.751 283.064 173.114 1.00 77.71 1266 ASN A CA 1
ATOM 9396 C C . ASN A 1 1266 ? 259.413 282.391 173.377 1.00 77.71 1266 ASN A C 1
ATOM 9397 O O . ASN A 1 1266 ? 259.131 281.316 172.839 1.00 77.71 1266 ASN A O 1
ATOM 9402 N N . LEU A 1 1267 ? 258.593 283.030 174.207 1.00 66.05 1267 LEU A N 1
ATOM 9403 C CA . LEU A 1 1267 ? 257.286 282.515 174.588 1.00 66.05 1267 LEU A CA 1
ATOM 9404 C C . LEU A 1 1267 ? 256.211 283.537 174.248 1.00 66.05 1267 LEU A C 1
ATOM 9405 O O . LEU A 1 1267 ? 256.349 284.724 174.561 1.00 66.05 1267 LEU A O 1
ATOM 9410 N N . SER A 1 1268 ? 255.143 283.074 173.610 1.00 66.79 1268 SER A N 1
ATOM 9411 C CA . SER A 1 1268 ? 254.052 283.951 173.199 1.00 66.79 1268 SER A CA 1
ATOM 9412 C C . SER A 1 1268 ? 252.762 283.138 173.200 1.00 66.79 1268 SER A C 1
ATOM 9413 O O . SER A 1 1268 ? 252.701 282.048 173.777 1.00 66.79 1268 SER A O 1
ATOM 9416 N N . GLU A 1 1269 ? 251.720 283.675 172.559 1.00 66.10 1269 GLU A N 1
ATOM 9417 C CA . GLU A 1 1269 ? 250.456 282.953 172.466 1.00 66.10 1269 GLU A CA 1
ATOM 9418 C C . GLU A 1 1269 ? 250.615 281.658 171.679 1.00 66.10 1269 GLU A C 1
ATOM 9419 O O . GLU A 1 1269 ? 250.075 280.616 172.068 1.00 66.10 1269 GLU A O 1
ATOM 9425 N N . HIS A 1 1270 ? 251.345 281.704 170.562 1.00 69.52 1270 HIS A N 1
ATOM 9426 C CA . HIS A 1 1270 ? 251.602 280.488 169.798 1.00 69.52 1270 HIS A CA 1
ATOM 9427 C C . HIS A 1 1270 ? 252.440 279.502 170.601 1.00 69.52 1270 HIS A C 1
ATOM 9428 O O . HIS A 1 1270 ? 252.173 278.294 170.591 1.00 69.52 1270 HIS A O 1
ATOM 9435 N N . ASN A 1 1271 ? 253.458 279.998 171.300 1.00 62.97 1271 ASN A N 1
ATOM 9436 C CA . ASN A 1 1271 ? 254.310 279.164 172.144 1.00 62.97 1271 ASN A CA 1
ATOM 9437 C C . ASN A 1 1271 ? 253.809 279.225 173.586 1.00 62.97 1271 ASN A C 1
ATOM 9438 O O . ASN A 1 1271 ? 254.444 279.780 174.483 1.00 62.97 1271 ASN A O 1
ATOM 9443 N N . ARG A 1 1272 ? 252.635 278.634 173.796 1.00 49.60 1272 ARG A N 1
ATOM 9444 C CA . ARG A 1 1272 ? 252.006 278.629 175.110 1.00 49.60 1272 ARG A CA 1
ATOM 9445 C C . ARG A 1 1272 ? 251.666 277.244 175.638 1.00 49.60 1272 ARG A C 1
ATOM 9446 O O . ARG A 1 1272 ? 251.465 277.107 176.851 1.00 49.60 1272 ARG A O 1
ATOM 9454 N N . LEU A 1 1273 ? 251.591 276.221 174.789 1.00 49.39 1273 LEU A N 1
ATOM 9455 C CA . LEU A 1 1273 ? 251.268 274.876 175.234 1.00 49.39 1273 LEU A CA 1
ATOM 9456 C C . LEU A 1 1273 ? 252.350 273.851 174.938 1.00 49.39 1273 LEU A C 1
ATOM 9457 O O . LEU A 1 1273 ? 252.206 272.696 175.353 1.00 49.39 1273 LEU A O 1
ATOM 9462 N N . VAL A 1 1274 ? 253.415 274.225 174.241 1.00 42.48 1274 VAL A N 1
ATOM 9463 C CA . VAL A 1 1274 ? 254.511 273.310 173.951 1.00 42.48 1274 VAL A CA 1
ATOM 9464 C C . VAL A 1 1274 ? 255.628 273.566 174.951 1.00 42.48 1274 VAL A C 1
ATOM 9465 O O . VAL A 1 1274 ? 255.860 274.701 175.384 1.00 42.48 1274 VAL A O 1
ATOM 9469 N N . VAL A 1 1275 ? 256.313 272.498 175.342 1.00 42.25 1275 VAL A N 1
ATOM 9470 C CA . VAL A 1 1275 ? 257.315 272.557 176.398 1.00 42.25 1275 VAL A CA 1
ATOM 9471 C C . VAL A 1 1275 ? 258.685 272.797 175.779 1.00 42.25 1275 VAL A C 1
ATOM 9472 O O . VAL A 1 1275 ? 259.072 272.128 174.814 1.00 42.25 1275 VAL A O 1
ATOM 9476 N N . GLN A 1 1276 ? 259.414 273.772 176.317 1.00 48.35 1276 GLN A N 1
ATOM 9477 C CA . GLN A 1 1276 ? 260.769 274.065 175.872 1.00 48.35 1276 GLN A CA 1
ATOM 9478 C C . GLN A 1 1276 ? 261.745 273.272 176.731 1.00 48.35 1276 GLN A C 1
ATOM 9479 O O . GLN A 1 1276 ? 261.781 273.442 177.955 1.00 48.35 1276 GLN A O 1
ATOM 9485 N N . ARG A 1 1277 ? 262.534 272.415 176.090 1.00 48.20 1277 ARG A N 1
ATOM 9486 C CA . ARG A 1 1277 ? 263.450 271.514 176.774 1.00 48.20 1277 ARG A CA 1
ATOM 9487 C C . ARG A 1 1277 ? 264.877 271.880 176.395 1.00 48.20 1277 ARG A C 1
ATOM 9488 O O . ARG A 1 1277 ? 265.166 272.115 175.218 1.00 48.20 1277 ARG A O 1
ATOM 9496 N N . LEU A 1 1278 ? 265.766 271.927 177.385 1.00 46.76 1278 LEU A N 1
ATOM 9497 C CA . LEU A 1 1278 ? 267.166 272.224 177.125 1.00 46.76 1278 LEU A CA 1
ATOM 9498 C C . LEU A 1 1278 ? 268.038 271.354 178.020 1.00 46.76 1278 LEU A C 1
ATOM 9499 O O . LEU A 1 1278 ? 267.664 271.026 179.148 1.00 46.76 1278 LEU A O 1
ATOM 9504 N N . GLN A 1 1279 ? 269.203 270.975 177.501 1.00 45.90 1279 GLN A N 1
ATOM 9505 C CA . GLN A 1 1279 ? 270.171 270.173 178.236 1.00 45.90 1279 GLN A CA 1
ATOM 9506 C C . GLN A 1 1279 ? 271.467 270.954 178.374 1.00 45.90 1279 GLN A C 1
ATOM 9507 O O . GLN A 1 1279 ? 272.002 271.455 177.380 1.00 45.90 1279 GLN A O 1
ATOM 9513 N N . LEU A 1 1280 ? 271.967 271.055 179.598 1.00 46.08 1280 LEU A N 1
ATOM 9514 C CA . LEU A 1 1280 ? 273.230 271.752 179.819 1.00 46.08 1280 LEU A CA 1
ATOM 9515 C C . LEU A 1 1280 ? 274.393 270.872 179.375 1.00 46.08 1280 LEU A C 1
ATOM 9516 O O . LEU A 1 1280 ? 274.506 269.730 179.832 1.00 46.08 1280 LEU A O 1
ATOM 9521 N N . PRO A 1 1281 ? 275.261 271.357 178.483 1.00 54.58 1281 PRO A N 1
ATOM 9522 C CA . PRO A 1 1281 ? 276.389 270.524 178.032 1.00 54.58 1281 PRO A CA 1
ATOM 9523 C C . PRO A 1 1281 ? 277.323 270.109 179.155 1.00 54.58 1281 PRO A C 1
ATOM 9524 O O . PRO A 1 1281 ? 277.889 269.010 179.104 1.00 54.58 1281 PRO A O 1
ATOM 9528 N N . GLU A 1 1282 ? 277.503 270.954 180.165 1.00 60.98 1282 GLU A N 1
ATOM 9529 C CA . GLU A 1 1282 ? 278.349 270.652 181.310 1.00 60.98 1282 GLU A CA 1
ATOM 9530 C C . GLU A 1 1282 ? 277.474 270.463 182.540 1.00 60.98 1282 GLU A C 1
ATOM 9531 O O . GLU A 1 1282 ? 276.634 271.316 182.845 1.00 60.98 1282 GLU A O 1
ATOM 9537 N N . VAL A 1 1283 ? 277.675 269.347 183.245 1.00 58.08 1283 VAL A N 1
ATOM 9538 C CA . VAL A 1 1283 ? 276.860 269.045 184.420 1.00 58.08 1283 VAL A CA 1
ATOM 9539 C C . VAL A 1 1283 ? 277.337 269.756 185.674 1.00 58.08 1283 VAL A C 1
ATOM 9540 O O . VAL A 1 1283 ? 276.647 269.707 186.699 1.00 58.08 1283 VAL A O 1
ATOM 9544 N N . SER A 1 1284 ? 278.494 270.412 185.628 1.00 68.98 1284 SER A N 1
ATOM 9545 C CA . SER A 1 1284 ? 279.047 271.125 186.773 1.00 68.98 1284 SER A CA 1
ATOM 9546 C C . SER A 1 1284 ? 279.486 272.525 186.371 1.00 68.98 1284 SER A C 1
ATOM 9547 O O . SER A 1 1284 ? 280.576 272.983 186.726 1.00 68.98 1284 SER A O 1
ATOM 9550 N N . GLY A 1 1285 ? 278.640 273.228 185.622 1.00 69.51 1285 GLY A N 1
ATOM 9551 C CA . GLY A 1 1285 ? 278.947 274.562 185.154 1.00 69.51 1285 GLY A CA 1
ATOM 9552 C C . GLY A 1 1285 ? 278.498 275.641 186.122 1.00 69.51 1285 GLY A C 1
ATOM 9553 O O . GLY A 1 1285 ? 278.190 275.393 187.289 1.00 69.51 1285 GLY A O 1
ATOM 9554 N N . ASN A 1 1286 ? 278.468 276.872 185.610 1.00 74.10 1286 ASN A N 1
ATOM 9555 C CA . ASN A 1 1286 ? 278.063 278.053 186.378 1.00 74.10 1286 ASN A CA 1
ATOM 9556 C C . ASN A 1 1286 ? 277.036 278.789 185.520 1.00 74.10 1286 ASN A C 1
ATOM 9557 O O . ASN A 1 1286 ? 277.396 279.619 184.681 1.00 74.10 1286 ASN A O 1
ATOM 9562 N N . TYR A 1 1287 ? 275.762 278.480 185.735 1.00 74.79 1287 TYR A N 1
ATOM 9563 C CA . TYR A 1 1287 ? 274.689 278.933 184.864 1.00 74.79 1287 TYR A CA 1
ATOM 9564 C C . TYR A 1 1287 ? 273.743 279.873 185.601 1.00 74.79 1287 TYR A C 1
ATOM 9565 O O . TYR A 1 1287 ? 273.600 279.821 186.825 1.00 74.79 1287 TYR A O 1
ATOM 9574 N N . SER A 1 1288 ? 273.094 280.742 184.827 1.00 73.89 1288 SER A N 1
ATOM 9575 C CA . SER A 1 1288 ? 272.112 281.675 185.364 1.00 73.89 1288 SER A CA 1
ATOM 9576 C C . SER A 1 1288 ? 271.085 281.984 184.285 1.00 73.89 1288 SER A C 1
ATOM 9577 O O . SER A 1 1288 ? 271.449 282.303 183.150 1.00 73.89 1288 SER A O 1
ATOM 9580 N N . ILE A 1 1289 ? 269.810 281.898 184.643 1.00 71.25 1289 ILE A N 1
ATOM 9581 C CA . ILE A 1 1289 ? 268.724 282.083 183.699 1.00 71.25 1289 ILE A CA 1
ATOM 9582 C C . ILE A 1 1289 ? 268.208 283.511 183.797 1.00 71.25 1289 ILE A C 1
ATOM 9583 O O . ILE A 1 1289 ? 268.471 284.235 184.762 1.00 71.25 1289 ILE A O 1
ATOM 9588 N N . SER A 1 1290 ? 267.455 283.926 182.779 1.00 73.91 1290 SER A N 1
ATOM 9589 C CA . SER A 1 1290 ? 266.849 285.250 182.766 1.00 73.91 1290 SER A CA 1
ATOM 9590 C C . SER A 1 1290 ? 265.524 285.183 182.025 1.00 73.91 1290 SER A C 1
ATOM 9591 O O . SER A 1 1290 ? 265.455 284.621 180.928 1.00 73.91 1290 SER A O 1
ATOM 9594 N N . ILE A 1 1291 ? 264.486 285.761 182.626 1.00 68.44 1291 ILE A N 1
ATOM 9595 C CA . ILE A 1 1291 ? 263.156 285.842 182.033 1.00 68.44 1291 ILE A CA 1
ATOM 9596 C C . ILE A 1 1291 ? 262.739 287.305 182.016 1.00 68.44 1291 ILE A C 1
ATOM 9597 O O . ILE A 1 1291 ? 262.872 288.004 183.027 1.00 68.44 1291 ILE A O 1
ATOM 9602 N N . ASN A 1 1292 ? 262.239 287.765 180.872 1.00 72.33 1292 ASN A N 1
ATOM 9603 C CA . ASN A 1 1292 ? 261.836 289.152 180.696 1.00 72.33 1292 ASN A CA 1
ATOM 9604 C C . ASN A 1 1292 ? 260.466 289.191 180.037 1.00 72.33 1292 ASN A C 1
ATOM 9605 O O . ASN A 1 1292 ? 260.158 288.352 179.184 1.00 72.33 1292 ASN A O 1
ATOM 9610 N N . GLY A 1 1293 ? 259.636 290.147 180.455 1.00 69.27 1293 GLY A N 1
ATOM 9611 C CA . GLY A 1 1293 ? 258.307 290.323 179.920 1.00 69.27 1293 GLY A CA 1
ATOM 9612 C C . GLY A 1 1293 ? 257.285 290.403 181.032 1.00 69.27 1293 GLY A C 1
ATOM 9613 O O . GLY A 1 1293 ? 257.613 290.706 182.185 1.00 69.27 1293 GLY A O 1
ATOM 9614 N N . THR A 1 1294 ? 256.031 290.124 180.681 1.00 75.72 1294 THR A N 1
ATOM 9615 C CA . THR A 1 1294 ? 254.917 290.200 181.614 1.00 75.72 1294 THR A CA 1
ATOM 9616 C C . THR A 1 1294 ? 254.105 288.915 181.555 1.00 75.72 1294 THR A C 1
ATOM 9617 O O . THR A 1 1294 ? 253.866 288.372 180.472 1.00 75.72 1294 THR A O 1
ATOM 9621 N N . GLY A 1 1295 ? 253.682 288.433 182.723 1.00 62.09 1295 GLY A N 1
ATOM 9622 C CA . GLY A 1 1295 ? 252.859 287.252 182.850 1.00 62.09 1295 GLY A CA 1
ATOM 9623 C C . GLY A 1 1295 ? 253.433 286.297 183.869 1.00 62.09 1295 GLY A C 1
ATOM 9624 O O . GLY A 1 1295 ? 254.298 286.652 184.677 1.00 62.09 1295 GLY A O 1
ATOM 9625 N N . CYS A 1 1296 ? 252.945 285.059 183.836 1.00 63.35 1296 CYS A N 1
ATOM 9626 C CA . CYS A 1 1296 ? 253.388 284.008 184.742 1.00 63.35 1296 CYS A CA 1
ATOM 9627 C C . CYS A 1 1296 ? 253.933 282.840 183.935 1.00 63.35 1296 CYS A C 1
ATOM 9628 O O . CYS A 1 1296 ? 253.295 282.389 182.978 1.00 63.35 1296 CYS A O 1
ATOM 9631 N N . CYS A 1 1297 ? 255.108 282.352 184.326 1.00 54.91 1297 CYS A N 1
ATOM 9632 C CA . CYS A 1 1297 ? 255.763 281.248 183.642 1.00 54.91 1297 CYS A CA 1
ATOM 9633 C C . CYS A 1 1297 ? 256.365 280.306 184.673 1.00 54.91 1297 CYS A C 1
ATOM 9634 O O . CYS A 1 1297 ? 256.629 280.688 185.815 1.00 54.91 1297 CYS A O 1
ATOM 9637 N N . LEU A 1 1298 ? 256.580 279.063 184.255 1.00 39.91 1298 LEU A N 1
ATOM 9638 C CA . LEU A 1 1298 ? 257.180 278.036 185.097 1.00 39.91 1298 LEU A CA 1
ATOM 9639 C C . LEU A 1 1298 ? 258.571 277.703 184.577 1.00 39.91 1298 LEU A C 1
ATOM 9640 O O . LEU A 1 1298 ? 258.750 277.455 183.380 1.00 39.91 1298 LEU A O 1
ATOM 9645 N N . VAL A 1 1299 ? 259.548 277.701 185.479 1.00 34.74 1299 VAL A N 1
ATOM 9646 C CA . VAL A 1 1299 ? 260.919 277.318 185.171 1.00 34.74 1299 VAL A CA 1
ATOM 9647 C C . VAL A 1 1299 ? 261.294 276.155 186.074 1.00 34.74 1299 VAL A C 1
ATOM 9648 O O . VAL A 1 1299 ? 261.167 276.254 187.300 1.00 34.74 1299 VAL A O 1
ATOM 9652 N N . GLN A 1 1300 ? 261.758 275.060 185.479 1.00 28.06 1300 GLN A N 1
ATOM 9653 C CA . GLN A 1 1300 ? 262.096 273.862 186.232 1.00 28.06 1300 GLN A CA 1
ATOM 9654 C C . GLN A 1 1300 ? 263.506 273.421 185.873 1.00 28.06 1300 GLN A C 1
ATOM 9655 O O . GLN A 1 1300 ? 263.863 273.376 184.693 1.00 28.06 1300 GLN A O 1
ATOM 9661 N N . SER A 1 1301 ? 264.310 273.109 186.887 1.00 33.40 1301 SER A N 1
ATOM 9662 C CA . SER A 1 1301 ? 265.676 272.639 186.690 1.00 33.40 1301 SER A CA 1
ATOM 9663 C C . SER A 1 1301 ? 265.840 271.312 187.411 1.00 33.40 1301 SER A C 1
ATOM 9664 O O . SER A 1 1301 ? 265.617 271.232 188.623 1.00 33.40 1301 SER A O 1
ATOM 9667 N N . THR A 1 1302 ? 266.229 270.277 186.672 1.00 38.27 1302 THR A N 1
ATOM 9668 C CA . THR A 1 1302 ? 266.351 268.932 187.209 1.00 38.27 1302 THR A CA 1
ATOM 9669 C C . THR A 1 1302 ? 267.746 268.381 186.947 1.00 38.27 1302 THR A C 1
ATOM 9670 O O . THR A 1 1302 ? 268.415 268.759 185.980 1.00 38.27 1302 THR A O 1
ATOM 9674 N N . ILE A 1 1303 ? 268.181 267.484 187.827 1.00 35.60 1303 ILE A N 1
ATOM 9675 C CA . ILE A 1 1303 ? 269.447 266.777 187.690 1.00 35.60 1303 ILE A CA 1
ATOM 9676 C C . ILE A 1 1303 ? 269.155 265.287 187.750 1.00 35.60 1303 ILE A C 1
ATOM 9677 O O . ILE A 1 1303 ? 268.463 264.823 188.664 1.00 35.60 1303 ILE A O 1
ATOM 9682 N N . ARG A 1 1304 ? 269.671 264.541 186.778 1.00 37.80 1304 ARG A N 1
ATOM 9683 C CA . ARG A 1 1304 ? 269.444 263.106 186.690 1.00 37.80 1304 ARG A CA 1
ATOM 9684 C C . ARG A 1 1304 ? 270.779 262.382 186.776 1.00 37.80 1304 ARG A C 1
ATOM 9685 O O . ARG A 1 1304 ? 271.691 262.665 185.993 1.00 37.80 1304 ARG A O 1
ATOM 9693 N N . TYR A 1 1305 ? 270.891 261.452 187.721 1.00 44.74 1305 TYR A N 1
ATOM 9694 C CA . TYR A 1 1305 ? 272.136 260.730 187.951 1.00 44.74 1305 TYR A CA 1
ATOM 9695 C C . TYR A 1 1305 ? 271.809 259.360 188.535 1.00 44.74 1305 TYR A C 1
ATOM 9696 O O . TYR A 1 1305 ? 270.655 258.923 188.528 1.00 44.74 1305 TYR A O 1
ATOM 9705 N N . ASN A 1 1306 ? 272.836 258.678 189.044 1.00 49.33 1306 ASN A N 1
ATOM 9706 C CA . ASN A 1 1306 ? 272.682 257.351 189.622 1.00 49.33 1306 ASN A CA 1
ATOM 9707 C C . ASN A 1 1306 ? 273.491 257.249 190.907 1.00 49.33 1306 ASN A C 1
ATOM 9708 O O . ASN A 1 1306 ? 274.496 257.941 191.083 1.00 49.33 1306 ASN A O 1
ATOM 9713 N N . ILE A 1 1307 ? 273.044 256.372 191.801 1.00 44.08 1307 ILE A N 1
ATOM 9714 C CA . ILE A 1 1307 ? 273.723 256.125 193.071 1.00 44.08 1307 ILE A CA 1
ATOM 9715 C C . ILE A 1 1307 ? 273.818 254.615 193.267 1.00 44.08 1307 ILE A C 1
ATOM 9716 O O . ILE A 1 1307 ? 272.888 253.884 192.896 1.00 44.08 1307 ILE A O 1
ATOM 9721 N N . PRO A 1 1308 ? 274.924 254.093 193.812 1.00 39.88 1308 PRO A N 1
ATOM 9722 C CA . PRO A 1 1308 ? 275.081 252.622 193.933 1.00 39.88 1308 PRO A CA 1
ATOM 9723 C C . PRO A 1 1308 ? 274.462 252.028 195.196 1.00 39.88 1308 PRO A C 1
ATOM 9724 O O . PRO A 1 1308 ? 275.156 251.605 196.129 1.00 39.88 1308 PRO A O 1
ATOM 9728 N N . VAL A 1 1309 ? 273.132 251.977 195.217 1.00 38.76 1309 VAL A N 1
ATOM 9729 C CA . VAL A 1 1309 ? 272.347 251.276 196.235 1.00 38.76 1309 VAL A CA 1
ATOM 9730 C C . VAL A 1 1309 ? 272.773 251.735 197.628 1.00 38.76 1309 VAL A C 1
ATOM 9731 O O . VAL A 1 1309 ? 273.540 251.040 198.311 1.00 38.76 1309 VAL A O 1
ATOM 9735 N N . PRO A 1 1310 ? 272.355 252.918 198.067 1.00 45.57 1310 PRO A N 1
ATOM 9736 C CA . PRO A 1 1310 ? 272.794 253.438 199.379 1.00 45.57 1310 PRO A CA 1
ATOM 9737 C C . PRO A 1 1310 ? 272.100 252.767 200.563 1.00 45.57 1310 PRO A C 1
ATOM 9738 O O . PRO A 1 1310 ? 271.208 253.307 201.215 1.00 45.57 1310 PRO A O 1
ATOM 9742 N N . LYS A 1 1311 ? 272.523 251.540 200.856 1.00 52.60 1311 LYS A N 1
ATOM 9743 C CA . LYS A 1 1311 ? 271.989 250.785 201.989 1.00 52.60 1311 LYS A CA 1
ATOM 9744 C C . LYS A 1 1311 ? 272.950 250.884 203.172 1.00 52.60 1311 LYS A C 1
ATOM 9745 O O . LYS A 1 1311 ? 273.722 249.974 203.477 1.00 52.60 1311 LYS A O 1
ATOM 9751 N N . GLU A 1 1312 ? 272.890 252.031 203.848 1.00 59.92 1312 GLU A N 1
ATOM 9752 C CA . GLU A 1 1312 ? 273.768 252.301 204.975 1.00 59.92 1312 GLU A CA 1
ATOM 9753 C C . GLU A 1 1312 ? 273.042 252.720 206.246 1.00 59.92 1312 GLU A C 1
ATOM 9754 O O . GLU A 1 1312 ? 273.692 252.846 207.289 1.00 59.92 1312 GLU A O 1
ATOM 9760 N N . ASN A 1 1313 ? 271.730 252.933 206.199 1.00 63.71 1313 ASN A N 1
ATOM 9761 C CA . ASN A 1 1313 ? 270.990 253.474 207.328 1.00 63.71 1313 ASN A CA 1
ATOM 9762 C C . ASN A 1 1313 ? 269.751 252.633 207.602 1.00 63.71 1313 ASN A C 1
ATOM 9763 O O . ASN A 1 1313 ? 269.434 251.688 206.875 1.00 63.71 1313 ASN A O 1
ATOM 9768 N N . SER A 1 1314 ? 269.049 252.992 208.675 1.00 55.79 1314 SER A N 1
ATOM 9769 C CA . SER A 1 1314 ? 267.794 252.341 209.024 1.00 55.79 1314 SER A CA 1
ATOM 9770 C C . SER A 1 1314 ? 266.677 252.856 208.127 1.00 55.79 1314 SER A C 1
ATOM 9771 O O . SER A 1 1314 ? 266.490 254.069 207.985 1.00 55.79 1314 SER A O 1
ATOM 9774 N N . ALA A 1 1315 ? 265.932 251.934 207.528 1.00 40.14 1315 ALA A N 1
ATOM 9775 C CA . ALA A 1 1315 ? 264.871 252.292 206.598 1.00 40.14 1315 ALA A CA 1
ATOM 9776 C C . ALA A 1 1315 ? 263.895 251.121 206.515 1.00 40.14 1315 ALA A C 1
ATOM 9777 O O . ALA A 1 1315 ? 263.906 250.229 207.370 1.00 40.14 1315 ALA A O 1
ATOM 9779 N N . PHE A 1 1316 ? 263.043 251.134 205.493 1.00 21.50 1316 PHE A N 1
ATOM 9780 C CA . PHE A 1 1316 ? 262.186 249.997 205.184 1.00 21.50 1316 PHE A CA 1
ATOM 9781 C C . PHE A 1 1316 ? 263.080 248.811 204.842 1.00 21.50 1316 PHE A C 1
ATOM 9782 O O . PHE A 1 1316 ? 263.636 248.750 203.742 1.00 21.50 1316 PHE A O 1
ATOM 9790 N N . TYR A 1 1317 ? 263.223 247.864 205.766 1.00 21.98 1317 TYR A N 1
ATOM 9791 C CA . TYR A 1 1317 ? 264.295 246.881 205.667 1.00 21.98 1317 TYR A CA 1
ATOM 9792 C C . TYR A 1 1317 ? 263.978 245.854 204.588 1.00 21.98 1317 TYR A C 1
ATOM 9793 O O . TYR A 1 1317 ? 262.996 245.113 204.692 1.00 21.98 1317 TYR A O 1
ATOM 9802 N N . VAL A 1 1318 ? 264.812 245.807 203.553 1.00 15.91 1318 VAL A N 1
ATOM 9803 C CA . VAL A 1 1318 ? 264.683 244.839 202.472 1.00 15.91 1318 VAL A CA 1
ATOM 9804 C C . VAL A 1 1318 ? 266.026 244.150 202.284 1.00 15.91 1318 VAL A C 1
ATOM 9805 O O . VAL A 1 1318 ? 267.071 244.808 202.255 1.00 15.91 1318 VAL A O 1
ATOM 9809 N N . ALA A 1 1319 ? 265.998 242.823 202.195 1.00 13.05 1319 ALA A N 1
ATOM 9810 C CA . ALA A 1 1319 ? 267.207 242.033 201.991 1.00 13.05 1319 ALA A CA 1
ATOM 9811 C C . ALA A 1 1319 ? 266.907 240.957 200.964 1.00 13.05 1319 ALA A C 1
ATOM 9812 O O . ALA A 1 1319 ? 266.015 240.133 201.176 1.00 13.05 1319 ALA A O 1
ATOM 9814 N N . ALA A 1 1320 ? 267.639 240.961 199.858 1.00 12.87 1320 ALA A N 1
ATOM 9815 C CA . ALA A 1 1320 ? 267.401 240.020 198.775 1.00 12.87 1320 ALA A CA 1
ATOM 9816 C C . ALA A 1 1320 ? 268.648 239.192 198.514 1.00 12.87 1320 ALA A C 1
ATOM 9817 O O . ALA A 1 1320 ? 269.759 239.728 198.448 1.00 12.87 1320 ALA A O 1
ATOM 9819 N N . ASP A 1 1321 ? 268.456 237.886 198.363 1.00 15.26 1321 ASP A N 1
ATOM 9820 C CA . ASP A 1 1321 ? 269.543 236.990 198.002 1.00 15.26 1321 ASP A CA 1
ATOM 9821 C C . ASP A 1 1321 ? 268.976 235.896 197.108 1.00 15.26 1321 ASP A C 1
ATOM 9822 O O . ASP A 1 1321 ? 267.778 235.871 196.809 1.00 15.26 1321 ASP A O 1
ATOM 9827 N N . SER A 1 1322 ? 269.849 234.998 196.660 1.00 20.15 1322 SER A N 1
ATOM 9828 C CA . SER A 1 1322 ? 269.453 234.066 195.618 1.00 20.15 1322 SER A CA 1
ATOM 9829 C C . SER A 1 1322 ? 270.185 232.744 195.775 1.00 20.15 1322 SER A C 1
ATOM 9830 O O . SER A 1 1322 ? 271.203 232.644 196.465 1.00 20.15 1322 SER A O 1
ATOM 9833 N N . VAL A 1 1323 ? 269.633 231.724 195.122 1.00 25.31 1323 VAL A N 1
ATOM 9834 C CA . VAL A 1 1323 ? 270.232 230.396 195.063 1.00 25.31 1323 VAL A CA 1
ATOM 9835 C C . VAL A 1 1323 ? 270.081 229.856 193.647 1.00 25.31 1323 VAL A C 1
ATOM 9836 O O . VAL A 1 1323 ? 269.052 230.063 192.996 1.00 25.31 1323 VAL A O 1
ATOM 9840 N N . SER A 1 1324 ? 271.109 229.168 193.169 1.00 33.44 1324 SER A N 1
ATOM 9841 C CA . SER A 1 1324 ? 271.034 228.500 191.881 1.00 33.44 1324 SER A CA 1
ATOM 9842 C C . SER A 1 1324 ? 270.605 227.049 192.061 1.00 33.44 1324 SER A C 1
ATOM 9843 O O . SER A 1 1324 ? 270.702 226.476 193.148 1.00 33.44 1324 SER A O 1
ATOM 9846 N N . LYS A 1 1325 ? 270.122 226.457 190.972 1.00 46.19 1325 LYS A N 1
ATOM 9847 C CA . LYS A 1 1325 ? 269.704 225.061 191.000 1.00 46.19 1325 LYS A CA 1
ATOM 9848 C C . LYS A 1 1325 ? 270.391 224.273 189.894 1.00 46.19 1325 LYS A C 1
ATOM 9849 O O . LYS A 1 1325 ? 270.714 223.094 190.070 1.00 46.19 1325 LYS A O 1
ATOM 9855 N N . ASN A 1 1326 ? 270.623 224.917 188.755 1.00 42.87 1326 ASN A N 1
ATOM 9856 C CA . ASN A 1 1326 ? 271.213 224.281 187.585 1.00 42.87 1326 ASN A CA 1
ATOM 9857 C C . ASN A 1 1326 ? 272.537 224.935 187.219 1.00 42.87 1326 ASN A C 1
ATOM 9858 O O . ASN A 1 1326 ? 272.838 225.153 186.045 1.00 42.87 1326 ASN A O 1
ATOM 9863 N N . CYS A 1 1327 ? 273.346 225.262 188.224 1.00 49.97 1327 CYS A N 1
ATOM 9864 C CA . CYS A 1 1327 ? 274.623 225.917 187.971 1.00 49.97 1327 CYS A CA 1
ATOM 9865 C C . CYS A 1 1327 ? 275.556 224.987 187.207 1.00 49.97 1327 CYS A C 1
ATOM 9866 O O . CYS A 1 1327 ? 275.948 223.931 187.711 1.00 49.97 1327 CYS A O 1
ATOM 9869 N N . LEU A 1 1328 ? 275.909 225.385 185.988 1.00 55.63 1328 LEU A N 1
ATOM 9870 C CA . LEU A 1 1328 ? 276.790 224.601 185.134 1.00 55.63 1328 LEU A CA 1
ATOM 9871 C C . LEU A 1 1328 ? 277.842 225.522 184.541 1.00 55.63 1328 LEU A C 1
ATOM 9872 O O . LEU A 1 1328 ? 277.517 226.635 184.120 1.00 55.63 1328 LEU A O 1
ATOM 9877 N N . ASN A 1 1329 ? 279.098 225.063 184.556 1.00 65.44 1329 ASN A N 1
ATOM 9878 C CA . ASN A 1 1329 ? 280.263 225.715 183.956 1.00 65.44 1329 ASN A CA 1
ATOM 9879 C C . ASN A 1 1329 ? 280.222 227.238 184.038 1.00 65.44 1329 ASN A C 1
ATOM 9880 O O . ASN A 1 1329 ? 280.503 227.928 183.053 1.00 65.44 1329 ASN A O 1
ATOM 9885 N N . GLY A 1 1330 ? 279.906 227.770 185.216 1.00 52.42 1330 GLY A N 1
ATOM 9886 C CA . GLY A 1 1330 ? 279.811 229.207 185.382 1.00 52.42 1330 GLY A CA 1
ATOM 9887 C C . GLY A 1 1330 ? 278.388 229.708 185.506 1.00 52.42 1330 GLY A C 1
ATOM 9888 O O . GLY A 1 1330 ? 277.772 229.593 186.569 1.00 52.42 1330 GLY A O 1
ATOM 9889 N N . VAL A 1 1331 ? 277.860 230.275 184.420 1.00 44.78 1331 VAL A N 1
ATOM 9890 C CA . VAL A 1 1331 ? 276.526 230.862 184.438 1.00 44.78 1331 VAL A CA 1
ATOM 9891 C C . VAL A 1 1331 ? 275.484 229.789 184.725 1.00 44.78 1331 VAL A C 1
ATOM 9892 O O . VAL A 1 1331 ? 275.534 228.678 184.179 1.00 44.78 1331 VAL A O 1
ATOM 9896 N N . ALA A 1 1332 ? 274.534 230.116 185.596 1.00 38.00 1332 ALA A N 1
ATOM 9897 C CA . ALA A 1 1332 ? 273.479 229.191 185.978 1.00 38.00 1332 ALA A CA 1
ATOM 9898 C C . ALA A 1 1332 ? 272.232 229.436 185.141 1.00 38.00 1332 ALA A C 1
ATOM 9899 O O . ALA A 1 1332 ? 271.812 230.581 184.952 1.00 38.00 1332 ALA A O 1
ATOM 9901 N N . TYR A 1 1333 ? 271.641 228.349 184.642 1.00 39.80 1333 TYR A N 1
ATOM 9902 C CA . TYR A 1 1333 ? 270.500 228.477 183.741 1.00 39.80 1333 TYR A CA 1
ATOM 9903 C C . TYR A 1 1333 ? 269.262 228.976 184.472 1.00 39.80 1333 TYR A C 1
ATOM 9904 O O . TYR A 1 1333 ? 268.518 229.808 183.943 1.00 39.80 1333 TYR A O 1
ATOM 9913 N N . THR A 1 1334 ? 269.020 228.481 185.681 1.00 27.99 1334 THR A N 1
ATOM 9914 C CA . THR A 1 1334 ? 267.848 228.848 186.461 1.00 27.99 1334 THR A CA 1
ATOM 9915 C C . THR A 1 1334 ? 268.286 229.446 187.789 1.00 27.99 1334 THR A C 1
ATOM 9916 O O . THR A 1 1334 ? 269.192 228.927 188.447 1.00 27.99 1334 THR A O 1
ATOM 9920 N N . ILE A 1 1335 ? 267.643 230.542 188.175 1.00 20.25 1335 ILE A N 1
ATOM 9921 C CA . ILE A 1 1335 ? 267.969 231.273 189.389 1.00 20.25 1335 ILE A CA 1
ATOM 9922 C C . ILE A 1 1335 ? 266.721 231.321 190.257 1.00 20.25 1335 ILE A C 1
ATOM 9923 O O . ILE A 1 1335 ? 265.597 231.237 189.755 1.00 20.25 1335 ILE A O 1
ATOM 9928 N N . THR A 1 1336 ? 266.914 231.454 191.566 1.00 18.01 1336 THR A N 1
ATOM 9929 C CA . THR A 1 1336 ? 265.799 231.586 192.493 1.00 18.01 1336 THR A CA 1
ATOM 9930 C C . THR A 1 1336 ? 266.077 232.762 193.412 1.00 18.01 1336 THR A C 1
ATOM 9931 O O . THR A 1 1336 ? 267.053 232.741 194.171 1.00 18.01 1336 THR A O 1
ATOM 9935 N N . ILE A 1 1337 ? 265.221 233.781 193.343 1.00 13.57 1337 ILE A N 1
ATOM 9936 C CA . ILE A 1 1337 ? 265.352 234.987 194.149 1.00 13.57 1337 ILE A CA 1
ATOM 9937 C C . ILE A 1 1337 ? 264.421 234.876 195.343 1.00 13.57 1337 ILE A C 1
ATOM 9938 O O . ILE A 1 1337 ? 263.223 234.601 195.184 1.00 13.57 1337 ILE A O 1
ATOM 9943 N N . THR A 1 1338 ? 264.969 235.077 196.540 1.00 15.03 1338 THR A N 1
ATOM 9944 C CA . THR A 1 1338 ? 264.163 235.208 197.742 1.00 15.03 1338 THR A CA 1
ATOM 9945 C C . THR A 1 1338 ? 264.490 236.536 198.411 1.00 15.03 1338 THR A C 1
ATOM 9946 O O . THR A 1 1338 ? 265.665 236.897 198.570 1.00 15.03 1338 THR A O 1
ATOM 9950 N N . VAL A 1 1339 ? 263.437 237.264 198.773 1.00 12.64 1339 VAL A N 1
ATOM 9951 C CA . VAL A 1 1339 ? 263.541 238.596 199.350 1.00 12.64 1339 VAL A CA 1
ATOM 9952 C C . VAL A 1 1339 ? 262.801 238.612 200.678 1.00 12.64 1339 VAL A C 1
ATOM 9953 O O . VAL A 1 1339 ? 261.853 237.851 200.900 1.00 12.64 1339 VAL A O 1
ATOM 9957 N N . SER A 1 1340 ? 263.254 239.486 201.569 1.00 12.58 1340 SER A N 1
ATOM 9958 C CA . SER A 1 1340 ? 262.676 239.645 202.892 1.00 12.58 1340 SER A CA 1
ATOM 9959 C C . SER A 1 1340 ? 262.396 241.120 203.114 1.00 12.58 1340 SER A C 1
ATOM 9960 O O . SER A 1 1340 ? 263.285 241.957 202.923 1.00 12.58 1340 SER A O 1
ATOM 9963 N N . VAL A 1 1341 ? 261.166 241.430 203.515 1.00 14.37 1341 VAL A N 1
ATOM 9964 C CA . VAL A 1 1341 ? 260.721 242.798 203.741 1.00 14.37 1341 VAL A CA 1
ATOM 9965 C C . VAL A 1 1341 ? 260.204 242.920 205.167 1.00 14.37 1341 VAL A C 1
ATOM 9966 O O . VAL A 1 1341 ? 259.473 242.050 205.653 1.00 14.37 1341 VAL A O 1
ATOM 9970 N N . SER A 1 1342 ? 260.597 243.999 205.838 1.00 19.88 1342 SER A N 1
ATOM 9971 C CA . SER A 1 1342 ? 260.144 244.275 207.191 1.00 19.88 1342 SER A CA 1
ATOM 9972 C C . SER A 1 1342 ? 260.100 245.781 207.385 1.00 19.88 1342 SER A C 1
ATOM 9973 O O . SER A 1 1342 ? 260.786 246.538 206.691 1.00 19.88 1342 SER A O 1
ATOM 9976 N N . TYR A 1 1343 ? 259.281 246.213 208.337 1.00 26.53 1343 TYR A N 1
ATOM 9977 C CA . TYR A 1 1343 ? 259.013 247.626 208.548 1.00 26.53 1343 TYR A CA 1
ATOM 9978 C C . TYR A 1 1343 ? 259.540 248.030 209.917 1.00 26.53 1343 TYR A C 1
ATOM 9979 O O . TYR A 1 1343 ? 259.234 247.379 210.920 1.00 26.53 1343 TYR A O 1
ATOM 9988 N N . ARG A 1 1344 ? 260.330 249.107 209.955 1.00 30.62 1344 ARG A N 1
ATOM 9989 C CA . ARG A 1 1344 ? 260.973 249.552 211.185 1.00 30.62 1344 ARG A CA 1
ATOM 9990 C C . ARG A 1 1344 ? 260.652 251.001 211.531 1.00 30.62 1344 ARG A C 1
ATOM 9991 O O . ARG A 1 1344 ? 261.343 251.592 212.368 1.00 30.62 1344 ARG A O 1
ATOM 9999 N N . GLY A 1 1345 ? 259.631 251.588 210.914 1.00 37.81 1345 GLY A N 1
ATOM 10000 C CA . GLY A 1 1345 ? 259.261 252.957 211.193 1.00 37.81 1345 GLY A CA 1
ATOM 10001 C C . GLY A 1 1345 ? 258.384 253.085 212.423 1.00 37.81 1345 GLY A C 1
ATOM 10002 O O . GLY A 1 1345 ? 258.083 252.121 213.126 1.00 37.81 1345 GLY A O 1
ATOM 10003 N N . LEU A 1 1346 ? 257.966 254.322 212.679 1.00 46.03 1346 LEU A N 1
ATOM 10004 C CA . LEU A 1 1346 ? 257.199 254.669 213.866 1.00 46.03 1346 LEU A CA 1
ATOM 10005 C C . LEU A 1 1346 ? 255.707 254.821 213.596 1.00 46.03 1346 LEU A C 1
ATOM 10006 O O . LEU A 1 1346 ? 254.969 255.247 214.490 1.00 46.03 1346 LEU A O 1
ATOM 10011 N N . ARG A 1 1347 ? 255.244 254.482 212.397 1.00 38.04 1347 ARG A N 1
ATOM 10012 C CA . ARG A 1 1347 ? 253.850 254.716 212.053 1.00 38.04 1347 ARG A CA 1
ATOM 10013 C C . ARG A 1 1347 ? 252.945 253.625 212.622 1.00 38.04 1347 ARG A C 1
ATOM 10014 O O . ARG A 1 1347 ? 253.387 252.534 212.993 1.00 38.04 1347 ARG A O 1
ATOM 10022 N N . ASN A 1 1348 ? 251.652 253.949 212.692 1.00 56.59 1348 ASN A N 1
ATOM 10023 C CA . ASN A 1 1348 ? 250.613 253.053 213.188 1.00 56.59 1348 ASN A CA 1
ATOM 10024 C C . ASN A 1 1348 ? 250.605 251.757 212.386 1.00 56.59 1348 ASN A C 1
ATOM 10025 O O . ASN A 1 1348 ? 250.951 250.690 212.901 1.00 56.59 1348 ASN A O 1
ATOM 10030 N N . GLU A 1 1349 ? 250.220 251.859 211.114 1.00 50.62 1349 GLU A N 1
ATOM 10031 C CA . GLU A 1 1349 ? 250.235 250.755 210.166 1.00 50.62 1349 GLU A CA 1
ATOM 10032 C C . GLU A 1 1349 ? 250.747 251.280 208.833 1.00 50.62 1349 GLU A C 1
ATOM 10033 O O . GLU A 1 1349 ? 250.779 252.489 208.593 1.00 50.62 1349 GLU A O 1
ATOM 10039 N N . THR A 1 1350 ? 251.149 250.360 207.963 1.00 29.06 1350 THR A N 1
ATOM 10040 C CA . THR A 1 1350 ? 251.608 250.734 206.635 1.00 29.06 1350 THR A CA 1
ATOM 10041 C C . THR A 1 1350 ? 250.482 250.601 205.614 1.00 29.06 1350 THR A C 1
ATOM 10042 O O . THR A 1 1350 ? 249.491 249.899 205.828 1.00 29.06 1350 THR A O 1
ATOM 10046 N N . ASN A 1 1351 ? 250.650 251.297 204.494 1.00 21.73 1351 ASN A N 1
ATOM 10047 C CA . ASN A 1 1351 ? 249.712 251.275 203.386 1.00 21.73 1351 ASN A CA 1
ATOM 10048 C C . ASN A 1 1351 ? 250.256 250.384 202.272 1.00 21.73 1351 ASN A C 1
ATOM 10049 O O . ASN A 1 1351 ? 251.267 249.696 202.440 1.00 21.73 1351 ASN A O 1
ATOM 10054 N N . MET A 1 1352 ? 249.576 250.385 201.126 1.00 11.93 1352 MET A N 1
ATOM 10055 C CA . MET A 1 1352 ? 249.973 249.538 200.007 1.00 11.93 1352 MET A CA 1
ATOM 10056 C C . MET A 1 1352 ? 251.421 249.804 199.621 1.00 11.93 1352 MET A C 1
ATOM 10057 O O . MET A 1 1352 ? 251.833 250.957 199.481 1.00 11.93 1352 MET A O 1
ATOM 10062 N N . VAL A 1 1353 ? 252.200 248.735 199.452 1.00 7.93 1353 VAL A N 1
ATOM 10063 C CA . VAL A 1 1353 ? 253.627 248.875 199.196 1.00 7.93 1353 VAL A CA 1
ATOM 10064 C C . VAL A 1 1353 ? 253.965 248.111 197.925 1.00 7.93 1353 VAL A C 1
ATOM 10065 O O . VAL A 1 1353 ? 253.277 247.156 197.558 1.00 7.93 1353 VAL A O 1
ATOM 10069 N N . ILE A 1 1354 ? 255.009 248.555 197.228 1.00 5.59 1354 ILE A N 1
ATOM 10070 C CA . ILE A 1 1354 ? 255.472 247.900 196.011 1.00 5.59 1354 ILE A CA 1
ATOM 10071 C C . ILE A 1 1354 ? 256.939 247.550 196.162 1.00 5.59 1354 ILE A C 1
ATOM 10072 O O . ILE A 1 1354 ? 257.733 248.365 196.650 1.00 5.59 1354 ILE A O 1
ATOM 10077 N N . ILE A 1 1355 ? 257.296 246.339 195.741 1.00 5.46 1355 ILE A N 1
ATOM 10078 C CA . ILE A 1 1355 ? 258.688 245.947 195.576 1.00 5.46 1355 ILE A CA 1
ATOM 10079 C C . ILE A 1 1355 ? 258.925 245.695 194.093 1.00 5.46 1355 ILE A C 1
ATOM 10080 O O . ILE A 1 1355 ? 258.223 244.889 193.473 1.00 5.46 1355 ILE A O 1
ATOM 10085 N N . ASP A 1 1356 ? 259.880 246.414 193.513 1.00 7.52 1356 ASP A N 1
ATOM 10086 C CA . ASP A 1 1356 ? 260.274 246.190 192.130 1.00 7.52 1356 ASP A CA 1
ATOM 10087 C C . ASP A 1 1356 ? 261.695 245.655 192.096 1.00 7.52 1356 ASP A C 1
ATOM 10088 O O . ASP A 1 1356 ? 262.596 246.206 192.740 1.00 7.52 1356 ASP A O 1
ATOM 10093 N N . ILE A 1 1357 ? 261.877 244.577 191.346 1.00 8.46 1357 ILE A N 1
ATOM 10094 C CA . ILE A 1 1357 ? 263.151 243.884 191.222 1.00 8.46 1357 ILE A CA 1
ATOM 10095 C C . ILE A 1 1357 ? 263.633 244.031 189.791 1.00 8.46 1357 ILE A C 1
ATOM 10096 O O . ILE A 1 1357 ? 262.859 243.826 188.847 1.00 8.46 1357 ILE A O 1
ATOM 10101 N N . GLN A 1 1358 ? 264.899 244.406 189.628 1.00 11.87 1358 GLN A N 1
ATOM 10102 C CA . GLN A 1 1358 ? 265.507 244.476 188.309 1.00 11.87 1358 GLN A CA 1
ATOM 10103 C C . GLN A 1 1358 ? 266.169 243.142 187.995 1.00 11.87 1358 GLN A C 1
ATOM 10104 O O . GLN A 1 1358 ? 266.938 242.622 188.808 1.00 11.87 1358 GLN A O 1
ATOM 10110 N N . MET A 1 1359 ? 265.861 242.585 186.827 1.00 11.98 1359 MET A N 1
ATOM 10111 C CA . MET A 1 1359 ? 266.467 241.320 186.441 1.00 11.98 1359 MET A CA 1
ATOM 10112 C C . MET A 1 1359 ? 267.960 241.448 186.189 1.00 11.98 1359 MET A C 1
ATOM 10113 O O . MET A 1 1359 ? 268.471 242.498 185.790 1.00 11.98 1359 MET A O 1
ATOM 10118 N N . LEU A 1 1360 ? 268.653 240.342 186.429 1.00 17.17 1360 LEU A N 1
ATOM 10119 C CA . LEU A 1 1360 ? 270.108 240.269 186.430 1.00 17.17 1360 LEU A CA 1
ATOM 10120 C C . LEU A 1 1360 ? 270.590 240.243 184.989 1.00 17.17 1360 LEU A C 1
ATOM 10121 O O . LEU A 1 1360 ? 270.769 239.182 184.391 1.00 17.17 1360 LEU A O 1
ATOM 10126 N N . SER A 1 1361 ? 270.796 241.431 184.423 1.00 19.32 1361 SER A N 1
ATOM 10127 C CA . SER A 1 1361 ? 271.326 241.599 183.066 1.00 19.32 1361 SER A CA 1
ATOM 10128 C C . SER A 1 1361 ? 270.369 240.926 182.089 1.00 19.32 1361 SER A C 1
ATOM 10129 O O . SER A 1 1361 ? 269.201 241.344 182.014 1.00 19.32 1361 SER A O 1
ATOM 10132 N N . GLY A 1 1362 ? 270.792 239.915 181.334 1.00 18.28 1362 GLY A N 1
ATOM 10133 C CA . GLY A 1 1362 ? 269.942 239.324 180.321 1.00 18.28 1362 GLY A CA 1
ATOM 10134 C C . GLY A 1 1362 ? 269.152 238.111 180.767 1.00 18.28 1362 GLY A C 1
ATOM 10135 O O . GLY A 1 1362 ? 269.365 237.012 180.253 1.00 18.28 1362 GLY A O 1
ATOM 10136 N N . TYR A 1 1363 ? 268.236 238.292 181.710 1.00 18.16 1363 TYR A N 1
ATOM 10137 C CA . TYR A 1 1363 ? 267.369 237.225 182.192 1.00 18.16 1363 TYR A CA 1
ATOM 10138 C C . TYR A 1 1363 ? 265.920 237.542 181.833 1.00 18.16 1363 TYR A C 1
ATOM 10139 O O . TYR A 1 1363 ? 265.624 238.536 181.167 1.00 18.16 1363 TYR A O 1
ATOM 10148 N N . GLN A 1 1364 ? 265.012 236.679 182.279 1.00 20.71 1364 GLN A N 1
ATOM 10149 C CA . GLN A 1 1364 ? 263.591 236.875 182.038 1.00 20.71 1364 GLN A CA 1
ATOM 10150 C C . GLN A 1 1364 ? 262.811 236.308 183.214 1.00 20.71 1364 GLN A C 1
ATOM 10151 O O . GLN A 1 1364 ? 263.280 235.403 183.909 1.00 20.71 1364 GLN A O 1
ATOM 10157 N N . ALA A 1 1365 ? 261.619 236.851 183.433 1.00 22.79 1365 ALA A N 1
ATOM 10158 C CA . ALA A 1 1365 ? 260.787 236.403 184.539 1.00 22.79 1365 ALA A CA 1
ATOM 10159 C C . ALA A 1 1365 ? 260.190 235.032 184.250 1.00 22.79 1365 ALA A C 1
ATOM 10160 O O . ALA A 1 1365 ? 259.851 234.701 183.111 1.00 22.79 1365 ALA A O 1
ATOM 10162 N N . ASP A 1 1366 ? 260.063 234.230 185.302 1.00 28.18 1366 ASP A N 1
ATOM 10163 C CA . ASP A 1 1366 ? 259.400 232.931 185.213 1.00 28.18 1366 ASP A CA 1
ATOM 10164 C C . ASP A 1 1366 ? 257.905 233.153 185.395 1.00 28.18 1366 ASP A C 1
ATOM 10165 O O . ASP A 1 1366 ? 257.415 233.288 186.520 1.00 28.18 1366 ASP A O 1
ATOM 10170 N N . TYR A 1 1367 ? 257.179 233.201 184.278 1.00 35.45 1367 TYR A N 1
ATOM 10171 C CA . TYR A 1 1367 ? 255.746 233.472 184.340 1.00 35.45 1367 TYR A CA 1
ATOM 10172 C C . TYR A 1 1367 ? 254.975 232.467 185.187 1.00 35.45 1367 TYR A C 1
ATOM 10173 O O . TYR A 1 1367 ? 254.078 232.899 185.931 1.00 35.45 1367 TYR A O 1
ATOM 10182 N N . PRO A 1 1368 ? 255.220 231.152 185.109 1.00 34.05 1368 PRO A N 1
ATOM 10183 C CA . PRO A 1 1368 ? 254.544 230.248 186.055 1.00 34.05 1368 PRO A CA 1
ATOM 10184 C C . PRO A 1 1368 ? 254.818 230.578 187.513 1.00 34.05 1368 PRO A C 1
ATOM 10185 O O . PRO A 1 1368 ? 253.902 230.492 188.337 1.00 34.05 1368 PRO A O 1
ATOM 10189 N N . SER A 1 1369 ? 256.047 230.971 187.858 1.00 28.73 1369 SER A N 1
ATOM 10190 C CA . SER A 1 1369 ? 256.343 231.323 189.245 1.00 28.73 1369 SER A CA 1
ATOM 10191 C C . SER A 1 1369 ? 255.608 232.591 189.665 1.00 28.73 1369 SER A C 1
ATOM 10192 O O . SER A 1 1369 ? 255.068 232.667 190.778 1.00 28.73 1369 SER A O 1
ATOM 10195 N N . LEU A 1 1370 ? 255.586 233.600 188.792 1.00 25.71 1370 LEU A N 1
ATOM 10196 C CA . LEU A 1 1370 ? 254.855 234.822 189.108 1.00 25.71 1370 LEU A CA 1
ATOM 10197 C C . LEU A 1 1370 ? 253.368 234.538 189.274 1.00 25.71 1370 LEU A C 1
ATOM 10198 O O . LEU A 1 1370 ? 252.723 235.059 190.192 1.00 25.71 1370 LEU A O 1
ATOM 10203 N N . ARG A 1 1371 ? 252.810 233.696 188.403 1.00 37.28 1371 ARG A N 1
ATOM 10204 C CA . ARG A 1 1371 ? 251.406 233.329 188.528 1.00 37.28 1371 ARG A CA 1
ATOM 10205 C C . ARG A 1 1371 ? 251.153 232.553 189.813 1.00 37.28 1371 ARG A C 1
ATOM 10206 O O . ARG A 1 1371 ? 250.099 232.703 190.436 1.00 37.28 1371 ARG A O 1
ATOM 10214 N N . GLN A 1 1372 ? 252.101 231.704 190.216 1.00 32.63 1372 GLN A N 1
ATOM 10215 C CA . GLN A 1 1372 ? 251.951 230.975 191.471 1.00 32.63 1372 GLN A CA 1
ATOM 10216 C C . GLN A 1 1372 ? 251.921 231.930 192.657 1.00 32.63 1372 GLN A C 1
ATOM 10217 O O . GLN A 1 1372 ? 251.108 231.766 193.576 1.00 32.63 1372 GLN A O 1
ATOM 10223 N N . LEU A 1 1373 ? 252.803 232.934 192.655 1.00 28.24 1373 LEU A N 1
ATOM 10224 C CA . LEU A 1 1373 ? 252.741 233.959 193.693 1.00 28.24 1373 LEU A CA 1
ATOM 10225 C C . LEU A 1 1373 ? 251.405 234.687 193.665 1.00 28.24 1373 LEU A C 1
ATOM 10226 O O . LEU A 1 1373 ? 250.852 235.027 194.716 1.00 28.24 1373 LEU A O 1
ATOM 10231 N N . GLU A 1 1374 ? 250.882 234.954 192.468 1.00 35.47 1374 GLU A N 1
ATOM 10232 C CA . GLU A 1 1374 ? 249.597 235.637 192.360 1.00 35.47 1374 GLU A CA 1
ATOM 10233 C C . GLU A 1 1374 ? 248.471 234.799 192.959 1.00 35.47 1374 GLU A C 1
ATOM 10234 O O . GLU A 1 1374 ? 247.638 235.311 193.716 1.00 35.47 1374 GLU A O 1
ATOM 10240 N N . ASN A 1 1375 ? 248.430 233.504 192.631 1.00 37.83 1375 ASN A N 1
ATOM 10241 C CA . ASN A 1 1375 ? 247.380 232.640 193.169 1.00 37.83 1375 ASN A CA 1
ATOM 10242 C C . ASN A 1 1375 ? 247.505 232.486 194.679 1.00 37.83 1375 ASN A C 1
ATOM 10243 O O . ASN A 1 1375 ? 246.498 232.524 195.395 1.00 37.83 1375 ASN A O 1
ATOM 10248 N N . SER A 1 1376 ? 248.721 232.301 195.183 1.00 37.27 1376 SER A N 1
ATOM 10249 C CA . SER A 1 1376 ? 248.915 232.270 196.624 1.00 37.27 1376 SER A CA 1
ATOM 10250 C C . SER A 1 1376 ? 248.664 233.654 197.210 1.00 37.27 1376 SER A C 1
ATOM 10251 O O . SER A 1 1376 ? 248.860 234.678 196.551 1.00 37.27 1376 SER A O 1
ATOM 10254 N N . GLN A 1 1377 ? 248.211 233.682 198.459 1.00 36.72 1377 GLN A N 1
ATOM 10255 C CA . GLN A 1 1377 ? 247.722 234.919 199.064 1.00 36.72 1377 GLN A CA 1
ATOM 10256 C C . GLN A 1 1377 ? 248.820 235.579 199.898 1.00 36.72 1377 GLN A C 1
ATOM 10257 O O . GLN A 1 1377 ? 248.735 235.699 201.121 1.00 36.72 1377 GLN A O 1
ATOM 10263 N N . GLN A 1 1378 ? 249.867 236.015 199.205 1.00 31.55 1378 GLN A N 1
ATOM 10264 C CA . GLN A 1 1378 ? 250.890 236.839 199.842 1.00 31.55 1378 GLN A CA 1
ATOM 10265 C C . GLN A 1 1378 ? 251.129 238.154 199.115 1.00 31.55 1378 GLN A C 1
ATOM 10266 O O . GLN A 1 1378 ? 251.278 239.188 199.768 1.00 31.55 1378 GLN A O 1
ATOM 10272 N N . VAL A 1 1379 ? 251.158 238.145 197.784 1.00 19.80 1379 VAL A N 1
ATOM 10273 C CA . VAL A 1 1379 ? 251.286 239.357 196.984 1.00 19.80 1379 VAL A CA 1
ATOM 10274 C C . VAL A 1 1379 ? 249.978 239.577 196.240 1.00 19.80 1379 VAL A C 1
ATOM 10275 O O . VAL A 1 1379 ? 249.447 238.653 195.612 1.00 19.80 1379 VAL A O 1
ATOM 10279 N N . SER A 1 1380 ? 249.450 240.798 196.328 1.00 13.11 1380 SER A N 1
ATOM 10280 C CA . SER A 1 1380 ? 248.139 241.080 195.758 1.00 13.11 1380 SER A CA 1
ATOM 10281 C C . SER A 1 1380 ? 248.163 241.024 194.237 1.00 13.11 1380 SER A C 1
ATOM 10282 O O . SER A 1 1380 ? 247.196 240.571 193.614 1.00 13.11 1380 SER A O 1
ATOM 10285 N N . LYS A 1 1381 ? 249.252 241.474 193.620 1.00 10.56 1381 LYS A N 1
ATOM 10286 C CA . LYS A 1 1381 ? 249.333 241.500 192.167 1.00 10.56 1381 LYS A CA 1
ATOM 10287 C C . LYS A 1 1381 ? 250.794 241.482 191.748 1.00 10.56 1381 LYS A C 1
ATOM 10288 O O . LYS A 1 1381 ? 251.643 242.092 192.403 1.00 10.56 1381 LYS A O 1
ATOM 10294 N N . THR A 1 1382 ? 251.077 240.775 190.658 1.00 12.00 1382 THR A N 1
ATOM 10295 C CA . THR A 1 1382 ? 252.417 240.667 190.104 1.00 12.00 1382 THR A CA 1
ATOM 10296 C C . THR A 1 1382 ? 252.411 241.132 188.655 1.00 12.00 1382 THR A C 1
ATOM 10297 O O . THR A 1 1382 ? 251.471 240.852 187.905 1.00 12.00 1382 THR A O 1
ATOM 10301 N N . GLU A 1 1383 ? 253.458 241.855 188.267 1.00 11.68 1383 GLU A N 1
ATOM 10302 C CA . GLU A 1 1383 ? 253.533 242.435 186.935 1.00 11.68 1383 GLU A CA 1
ATOM 10303 C C . GLU A 1 1383 ? 254.984 242.431 186.486 1.00 11.68 1383 GLU A C 1
ATOM 10304 O O . GLU A 1 1383 ? 255.896 242.551 187.304 1.00 11.68 1383 GLU A O 1
ATOM 10310 N N . GLU A 1 1384 ? 255.195 242.278 185.184 1.00 15.38 1384 GLU A N 1
ATOM 10311 C CA . GLU A 1 1384 ? 256.529 242.324 184.607 1.00 15.38 1384 GLU A CA 1
ATOM 10312 C C . GLU A 1 1384 ? 256.531 243.256 183.408 1.00 15.38 1384 GLU A C 1
ATOM 10313 O O . GLU A 1 1384 ? 255.598 243.240 182.600 1.00 15.38 1384 GLU A O 1
ATOM 10319 N N . GLN A 1 1385 ? 257.576 244.074 183.300 1.00 17.77 1385 GLN A N 1
ATOM 10320 C CA . GLN A 1 1385 ? 257.727 244.948 182.145 1.00 17.77 1385 GLN A CA 1
ATOM 10321 C C . GLN A 1 1385 ? 259.134 245.522 182.152 1.00 17.77 1385 GLN A C 1
ATOM 10322 O O . GLN A 1 1385 ? 259.645 245.892 183.207 1.00 17.77 1385 GLN A O 1
ATOM 10328 N N . ASP A 1 1386 ? 259.765 245.543 180.983 1.00 21.64 1386 ASP A N 1
ATOM 10329 C CA . ASP A 1 1386 ? 261.081 246.152 180.787 1.00 21.64 1386 ASP A CA 1
ATOM 10330 C C . ASP A 1 1386 ? 262.051 245.771 181.908 1.00 21.64 1386 ASP A C 1
ATOM 10331 O O . ASP A 1 1386 ? 262.590 246.617 182.619 1.00 21.64 1386 ASP A O 1
ATOM 10336 N N . ASN A 1 1387 ? 262.226 244.460 182.074 1.00 17.37 1387 ASN A N 1
ATOM 10337 C CA . ASN A 1 1387 ? 263.159 243.832 183.016 1.00 17.37 1387 ASN A CA 1
ATOM 10338 C C . ASN A 1 1387 ? 262.952 244.260 184.471 1.00 17.37 1387 ASN A C 1
ATOM 10339 O O . ASN A 1 1387 ? 263.815 244.007 185.317 1.00 17.37 1387 ASN A O 1
ATOM 10344 N N . HIS A 1 1388 ? 261.830 244.893 184.805 1.00 12.21 1388 HIS A N 1
ATOM 10345 C CA . HIS A 1 1388 ? 261.459 245.166 186.183 1.00 12.21 1388 HIS A CA 1
ATOM 10346 C C . HIS A 1 1388 ? 260.200 244.373 186.484 1.00 12.21 1388 HIS A C 1
ATOM 10347 O O . HIS A 1 1388 ? 259.242 244.408 185.704 1.00 12.21 1388 HIS A O 1
ATOM 10354 N N . VAL A 1 1389 ? 260.193 243.659 187.602 1.00 8.23 1389 VAL A N 1
ATOM 10355 C CA . VAL A 1 1389 ? 258.983 243.006 188.086 1.00 8.23 1389 VAL A CA 1
ATOM 10356 C C . VAL A 1 1389 ? 258.492 243.734 189.325 1.00 8.23 1389 VAL A C 1
ATOM 10357 O O . VAL A 1 1389 ? 259.250 243.950 190.278 1.00 8.23 1389 VAL A O 1
ATOM 10361 N N . PHE A 1 1390 ? 257.227 244.131 189.290 1.00 6.83 1390 PHE A N 1
ATOM 10362 C CA . PHE A 1 1390 ? 256.569 244.827 190.380 1.00 6.83 1390 PHE A CA 1
ATOM 10363 C C . PHE A 1 1390 ? 255.651 243.857 191.105 1.00 6.83 1390 PHE A C 1
ATOM 10364 O O . PHE A 1 1390 ? 254.839 243.172 190.474 1.00 6.83 1390 PHE A O 1
ATOM 10372 N N . LEU A 1 1391 ? 255.782 243.800 192.423 1.00 6.04 1391 LEU A N 1
ATOM 10373 C CA . LEU A 1 1391 ? 254.886 243.033 193.273 1.00 6.04 1391 LEU A CA 1
ATOM 10374 C C . LEU A 1 1391 ? 254.217 244.007 194.228 1.00 6.04 1391 LEU A C 1
ATOM 10375 O O . LEU A 1 1391 ? 254.904 244.742 194.950 1.00 6.04 1391 LEU A O 1
ATOM 10380 N N . TYR A 1 1392 ? 252.885 244.020 194.216 1.00 7.72 1392 TYR A N 1
ATOM 10381 C CA . TYR A 1 1392 ? 252.093 244.921 195.046 1.00 7.72 1392 TYR A CA 1
ATOM 10382 C C . TYR A 1 1392 ? 251.681 244.168 196.304 1.00 7.72 1392 TYR A C 1
ATOM 10383 O O . TYR A 1 1392 ? 250.766 243.343 196.276 1.00 7.72 1392 TYR A O 1
ATOM 10392 N N . LEU A 1 1393 ? 252.352 244.458 197.412 1.00 8.48 1393 LEU A N 1
ATOM 10393 C CA . LEU A 1 1393 ? 251.962 243.899 198.693 1.00 8.48 1393 LEU A CA 1
ATOM 10394 C C . LEU A 1 1393 ? 250.885 244.770 199.327 1.00 8.48 1393 LEU A C 1
ATOM 10395 O O . LEU A 1 1393 ? 250.999 246.004 199.359 1.00 8.48 1393 LEU A O 1
ATOM 10400 N N . ASN A 1 1394 ? 249.830 244.116 199.817 1.00 11.18 1394 ASN A N 1
ATOM 10401 C CA . ASN A 1 1394 ? 248.737 244.830 200.465 1.00 11.18 1394 ASN A CA 1
ATOM 10402 C C . ASN A 1 1394 ? 249.209 245.533 201.730 1.00 11.18 1394 ASN A C 1
ATOM 10403 O O . ASN A 1 1394 ? 248.794 246.662 202.012 1.00 11.18 1394 ASN A O 1
ATOM 10408 N N . ALA A 1 1395 ? 250.064 244.878 202.510 1.00 12.86 1395 ALA A N 1
ATOM 10409 C CA . ALA A 1 1395 ? 250.617 245.484 203.713 1.00 12.86 1395 ALA A CA 1
ATOM 10410 C C . ALA A 1 1395 ? 251.893 244.749 204.090 1.00 12.86 1395 ALA A C 1
ATOM 10411 O O . ALA A 1 1395 ? 252.128 243.617 203.663 1.00 12.86 1395 ALA A O 1
ATOM 10413 N N . VAL A 1 1396 ? 252.716 245.413 204.894 1.00 15.47 1396 VAL A N 1
ATOM 10414 C CA . VAL A 1 1396 ? 253.952 244.823 205.403 1.00 15.47 1396 VAL A CA 1
ATOM 10415 C C . VAL A 1 1396 ? 254.060 245.115 206.895 1.00 15.47 1396 VAL A C 1
ATOM 10416 O O . VAL A 1 1396 ? 254.311 246.264 207.288 1.00 15.47 1396 VAL A O 1
ATOM 10420 N N . PRO A 1 1397 ? 253.867 244.120 207.758 1.00 17.62 1397 PRO A N 1
ATOM 10421 C CA . PRO A 1 1397 ? 253.951 244.368 209.202 1.00 17.62 1397 PRO A CA 1
ATOM 10422 C C . PRO A 1 1397 ? 255.378 244.327 209.721 1.00 17.62 1397 PRO A C 1
ATOM 10423 O O . PRO A 1 1397 ? 256.326 244.180 208.945 1.00 17.62 1397 PRO A O 1
ATOM 10427 N N . LEU A 1 1398 ? 255.538 244.460 211.040 1.00 22.40 1398 LEU A N 1
ATOM 10428 C CA . LEU A 1 1398 ? 256.869 244.406 211.636 1.00 22.40 1398 LEU A CA 1
ATOM 10429 C C . LEU A 1 1398 ? 257.481 243.016 211.522 1.00 22.40 1398 LEU A C 1
ATOM 10430 O O . LEU A 1 1398 ? 258.709 242.884 211.475 1.00 22.40 1398 LEU A O 1
ATOM 10435 N N . LYS A 1 1399 ? 256.653 241.976 211.490 1.00 21.38 1399 LYS A N 1
ATOM 10436 C CA . LYS A 1 1399 ? 257.156 240.632 211.255 1.00 21.38 1399 LYS A CA 1
ATOM 10437 C C . LYS A 1 1399 ? 257.643 240.504 209.818 1.00 21.38 1399 LYS A C 1
ATOM 10438 O O . LYS A 1 1399 ? 256.979 240.955 208.880 1.00 21.38 1399 LYS A O 1
ATOM 10444 N N . THR A 1 1400 ? 258.810 239.891 209.647 1.00 15.38 1400 THR A N 1
ATOM 10445 C CA . THR A 1 1400 ? 259.421 239.805 208.328 1.00 15.38 1400 THR A CA 1
ATOM 10446 C C . THR A 1 1400 ? 258.588 238.931 207.399 1.00 15.38 1400 THR A C 1
ATOM 10447 O O . THR A 1 1400 ? 258.108 237.863 207.787 1.00 15.38 1400 THR A O 1
ATOM 10451 N N . ILE A 1 1401 ? 258.417 239.394 206.163 1.00 12.94 1401 ILE A N 1
ATOM 10452 C CA . ILE A 1 1401 ? 257.704 238.660 205.124 1.00 12.94 1401 ILE A CA 1
ATOM 10453 C C . ILE A 1 1401 ? 258.717 238.230 204.075 1.00 12.94 1401 ILE A C 1
ATOM 10454 O O . ILE A 1 1401 ? 259.499 239.052 203.583 1.00 12.94 1401 ILE A O 1
ATOM 10459 N N . GLN A 1 1402 ? 258.707 236.945 203.738 1.00 13.10 1402 GLN A N 1
ATOM 10460 C CA . GLN A 1 1402 ? 259.660 236.371 202.802 1.00 13.10 1402 GLN A CA 1
ATOM 10461 C C . GLN A 1 1402 ? 258.931 235.900 201.552 1.00 13.10 1402 GLN A C 1
ATOM 10462 O O . GLN A 1 1402 ? 257.949 235.155 201.644 1.00 13.10 1402 GLN A O 1
ATOM 10468 N N . LEU A 1 1403 ? 259.416 236.333 200.391 1.00 13.77 1403 LEU A N 1
ATOM 10469 C CA . LEU A 1 1403 ? 258.865 235.940 199.103 1.00 13.77 1403 LEU A CA 1
ATOM 10470 C C . LEU A 1 1403 ? 259.954 235.295 198.259 1.00 13.77 1403 LEU A C 1
ATOM 10471 O O . LEU A 1 1403 ? 261.142 235.556 198.453 1.00 13.77 1403 LEU A O 1
ATOM 10476 N N . SER A 1 1404 ? 259.543 234.443 197.323 1.00 15.58 1404 SER A N 1
ATOM 10477 C CA . SER A 1 1404 ? 260.500 233.715 196.502 1.00 15.58 1404 SER A CA 1
ATOM 10478 C C . SER A 1 1404 ? 259.897 233.419 195.138 1.00 15.58 1404 SER A C 1
ATOM 10479 O O . SER A 1 1404 ? 258.726 233.045 195.039 1.00 15.58 1404 SER A O 1
ATOM 10482 N N . PHE A 1 1405 ? 260.706 233.579 194.094 1.00 15.32 1405 PHE A N 1
ATOM 10483 C CA . PHE A 1 1405 ? 260.266 233.232 192.748 1.00 15.32 1405 PHE A CA 1
ATOM 10484 C C . PHE A 1 1405 ? 261.478 232.944 191.873 1.00 15.32 1405 PHE A C 1
ATOM 10485 O O . PHE A 1 1405 ? 262.599 233.362 192.173 1.00 15.32 1405 PHE A O 1
ATOM 10493 N N . LYS A 1 1406 ? 261.231 232.231 190.779 1.00 18.19 1406 LYS A N 1
ATOM 10494 C CA . LYS A 1 1406 ? 262.276 231.737 189.895 1.00 18.19 1406 LYS A CA 1
ATOM 10495 C C . LYS A 1 1406 ? 262.498 232.681 188.719 1.00 18.19 1406 LYS A C 1
ATOM 10496 O O . LYS A 1 1406 ? 261.677 233.549 188.419 1.00 18.19 1406 LYS A O 1
ATOM 10502 N N . VAL A 1 1407 ? 263.636 232.496 188.055 1.00 17.73 1407 VAL A N 1
ATOM 10503 C CA . VAL A 1 1407 ? 264.036 233.301 186.906 1.00 17.73 1407 VAL A CA 1
ATOM 10504 C C . VAL A 1 1407 ? 264.789 232.403 185.934 1.00 17.73 1407 VAL A C 1
ATOM 10505 O O . VAL A 1 1407 ? 265.718 231.693 186.332 1.00 17.73 1407 VAL A O 1
ATOM 10509 N N . LEU A 1 1408 ? 264.390 232.427 184.666 1.00 19.49 1408 LEU A N 1
ATOM 10510 C CA . LEU A 1 1408 ? 265.050 231.637 183.639 1.00 19.49 1408 LEU A CA 1
ATOM 10511 C C . LEU A 1 1408 ? 266.256 232.402 183.099 1.00 19.49 1408 LEU A C 1
ATOM 10512 O O . LEU A 1 1408 ? 266.725 233.373 183.696 1.00 19.49 1408 LEU A O 1
ATOM 10517 N N . ILE A 1 1409 ? 266.780 231.960 181.962 1.00 22.14 1409 ILE A N 1
ATOM 10518 C CA . ILE A 1 1409 ? 267.859 232.654 181.274 1.00 22.14 1409 ILE A CA 1
ATOM 10519 C C . ILE A 1 1409 ? 267.468 232.855 179.817 1.00 22.14 1409 ILE A C 1
ATOM 10520 O O . ILE A 1 1409 ? 266.898 231.960 179.183 1.00 22.14 1409 ILE A O 1
ATOM 10525 N N . GLY A 1 1410 ? 267.738 234.049 179.302 1.00 22.27 1410 GLY A N 1
ATOM 10526 C CA . GLY A 1 1410 ? 267.548 234.328 177.895 1.00 22.27 1410 GLY A CA 1
ATOM 10527 C C . GLY A 1 1410 ? 268.874 234.294 177.168 1.00 22.27 1410 GLY A C 1
ATOM 10528 O O . GLY A 1 1410 ? 269.523 233.247 177.105 1.00 22.27 1410 GLY A O 1
ATOM 10529 N N . SER A 1 1411 ? 269.296 235.432 176.627 1.00 27.40 1411 SER A N 1
ATOM 10530 C CA . SER A 1 1411 ? 270.608 235.515 176.003 1.00 27.40 1411 SER A CA 1
ATOM 10531 C C . SER A 1 1411 ? 271.683 235.463 177.079 1.00 27.40 1411 SER A C 1
ATOM 10532 O O . SER A 1 1411 ? 271.697 236.294 177.992 1.00 27.40 1411 SER A O 1
ATOM 10535 N N . ARG A 1 1412 ? 272.581 234.490 176.972 1.00 44.55 1412 ARG A N 1
ATOM 10536 C CA . ARG A 1 1412 ? 273.624 234.320 177.970 1.00 44.55 1412 ARG A CA 1
ATOM 10537 C C . ARG A 1 1412 ? 274.586 235.501 177.948 1.00 44.55 1412 ARG A C 1
ATOM 10538 O O . ARG A 1 1412 ? 274.843 236.107 176.905 1.00 44.55 1412 ARG A O 1
ATOM 10546 N N . VAL A 1 1413 ? 275.108 235.836 179.123 1.00 38.98 1413 VAL A N 1
ATOM 10547 C CA . VAL A 1 1413 ? 276.043 236.945 179.266 1.00 38.98 1413 VAL A CA 1
ATOM 10548 C C . VAL A 1 1413 ? 276.968 236.638 180.434 1.00 38.98 1413 VAL A C 1
ATOM 10549 O O . VAL A 1 1413 ? 276.557 236.025 181.424 1.00 38.98 1413 VAL A O 1
ATOM 10553 N N . LEU A 1 1414 ? 278.225 237.045 180.306 1.00 38.05 1414 LEU A N 1
ATOM 10554 C CA . LEU A 1 1414 ? 279.230 236.816 181.331 1.00 38.05 1414 LEU A CA 1
ATOM 10555 C C . LEU A 1 1414 ? 279.595 238.133 182.002 1.00 38.05 1414 LEU A C 1
ATOM 10556 O O . LEU A 1 1414 ? 279.194 239.214 181.564 1.00 38.05 1414 LEU A O 1
ATOM 10561 N N . ASN A 1 1415 ? 280.371 238.023 183.082 1.00 36.62 1415 ASN A N 1
ATOM 10562 C CA . ASN A 1 1415 ? 280.766 239.178 183.890 1.00 36.62 1415 ASN A CA 1
ATOM 10563 C C . ASN A 1 1415 ? 279.543 239.963 184.354 1.00 36.62 1415 ASN A C 1
ATOM 10564 O O . ASN A 1 1415 ? 279.512 241.194 184.310 1.00 36.62 1415 ASN A O 1
ATOM 10569 N N . VAL A 1 1416 ? 278.521 239.235 184.802 1.00 31.34 1416 VAL A N 1
ATOM 10570 C CA . VAL A 1 1416 ? 277.266 239.862 185.191 1.00 31.34 1416 VAL A CA 1
ATOM 10571 C C . VAL A 1 1416 ? 277.473 240.681 186.456 1.00 31.34 1416 VAL A C 1
ATOM 10572 O O . VAL A 1 1416 ? 278.028 240.193 187.449 1.00 31.34 1416 VAL A O 1
ATOM 10576 N N . LYS A 1 1417 ? 277.029 241.934 186.424 1.00 31.39 1417 LYS A N 1
ATOM 10577 C CA . LYS A 1 1417 ? 277.117 242.806 187.581 1.00 31.39 1417 LYS A CA 1
ATOM 10578 C C . LYS A 1 1417 ? 275.864 242.641 188.438 1.00 31.39 1417 LYS A C 1
ATOM 10579 O O . LYS A 1 1417 ? 275.017 241.783 188.187 1.00 31.39 1417 LYS A O 1
ATOM 10585 N N . SER A 1 1418 ? 275.742 243.477 189.464 1.00 20.06 1418 SER A N 1
ATOM 10586 C CA . SER A 1 1418 ? 274.679 243.333 190.443 1.00 20.06 1418 SER A CA 1
ATOM 10587 C C . SER A 1 1418 ? 273.360 243.895 189.914 1.00 20.06 1418 SER A C 1
ATOM 10588 O O . SER A 1 1418 ? 273.301 244.572 188.885 1.00 20.06 1418 SER A O 1
ATOM 10591 N N . ALA A 1 1419 ? 272.288 243.595 190.642 1.00 17.98 1419 ALA A N 1
ATOM 10592 C CA . ALA A 1 1419 ? 270.948 244.084 190.359 1.00 17.98 1419 ALA A CA 1
ATOM 10593 C C . ALA A 1 1419 ? 270.361 244.669 191.636 1.00 17.98 1419 ALA A C 1
ATOM 10594 O O . ALA A 1 1419 ? 270.914 244.509 192.729 1.00 17.98 1419 ALA A O 1
ATOM 10596 N N . SER A 1 1420 ? 269.219 245.338 191.501 1.00 16.40 1420 SER A N 1
ATOM 10597 C CA . SER A 1 1420 ? 268.652 246.102 192.602 1.00 16.40 1420 SER A CA 1
ATOM 10598 C C . SER A 1 1420 ? 267.212 245.697 192.882 1.00 16.40 1420 SER A C 1
ATOM 10599 O O . SER A 1 1420 ? 266.415 245.485 191.957 1.00 16.40 1420 SER A O 1
ATOM 10602 N N . VAL A 1 1421 ? 266.886 245.613 194.170 1.00 10.27 1421 VAL A N 1
ATOM 10603 C CA . VAL A 1 1421 ? 265.522 245.442 194.648 1.00 10.27 1421 VAL A CA 1
ATOM 10604 C C . VAL A 1 1421 ? 265.152 246.701 195.417 1.00 10.27 1421 VAL A C 1
ATOM 10605 O O . VAL A 1 1421 ? 265.909 247.145 196.287 1.00 10.27 1421 VAL A O 1
ATOM 10609 N N . TYR A 1 1422 ? 264.003 247.282 195.086 1.00 9.47 1422 TYR A N 1
ATOM 10610 C CA . TYR A 1 1422 ? 263.577 248.560 195.639 1.00 9.47 1422 TYR A CA 1
ATOM 10611 C C . TYR A 1 1422 ? 262.181 248.395 196.221 1.00 9.47 1422 TYR A C 1
ATOM 10612 O O . TYR A 1 1422 ? 261.292 247.853 195.561 1.00 9.47 1422 TYR A O 1
ATOM 10621 N N . VAL A 1 1423 ? 261.989 248.838 197.459 1.00 10.35 1423 VAL A N 1
ATOM 10622 C CA . VAL A 1 1423 ? 260.706 248.728 198.142 1.00 10.35 1423 VAL A CA 1
ATOM 10623 C C . VAL A 1 1423 ? 260.269 250.119 198.573 1.00 10.35 1423 VAL A C 1
ATOM 10624 O O . VAL A 1 1423 ? 261.076 250.888 199.104 1.00 10.35 1423 VAL A O 1
ATOM 10628 N N . TYR A 1 1424 ? 259.005 250.455 198.317 1.00 8.90 1424 TYR A N 1
ATOM 10629 C CA . TYR A 1 1424 ? 258.497 251.745 198.762 1.00 8.90 1424 TYR A CA 1
ATOM 10630 C C . TYR A 1 1424 ? 256.984 251.695 198.901 1.00 8.90 1424 TYR A C 1
ATOM 10631 O O . TYR A 1 1424 ? 256.301 250.986 198.160 1.00 8.90 1424 TYR A O 1
ATOM 10640 N N . ASP A 1 1425 ? 256.470 252.463 199.861 1.00 16.44 1425 ASP A N 1
ATOM 10641 C CA . ASP A 1 1425 ? 255.030 252.638 199.988 1.00 16.44 1425 ASP A CA 1
ATOM 10642 C C . ASP A 1 1425 ? 254.512 253.439 198.805 1.00 16.44 1425 ASP A C 1
ATOM 10643 O O . ASP A 1 1425 ? 255.072 254.483 198.459 1.00 16.44 1425 ASP A O 1
ATOM 10648 N N . TYR A 1 1426 ? 253.434 252.958 198.187 1.00 11.98 1426 TYR A N 1
ATOM 10649 C CA . TYR A 1 1426 ? 252.954 253.612 196.977 1.00 11.98 1426 TYR A CA 1
ATOM 10650 C C . TYR A 1 1426 ? 252.442 255.012 197.283 1.00 11.98 1426 TYR A C 1
ATOM 10651 O O . TYR A 1 1426 ? 252.623 255.934 196.479 1.00 11.98 1426 TYR A O 1
ATOM 10660 N N . TYR A 1 1427 ? 251.811 255.195 198.438 1.00 15.43 1427 TYR A N 1
ATOM 10661 C CA . TYR A 1 1427 ? 251.257 256.485 198.824 1.00 15.43 1427 TYR A CA 1
ATOM 10662 C C . TYR A 1 1427 ? 252.207 257.327 199.666 1.00 15.43 1427 TYR A C 1
ATOM 10663 O O . TYR A 1 1427 ? 251.885 258.482 199.957 1.00 15.43 1427 TYR A O 1
ATOM 10672 N N . GLU A 1 1428 ? 253.364 256.791 200.058 1.00 23.05 1428 GLU A N 1
ATOM 10673 C CA . GLU A 1 1428 ? 254.381 257.583 200.752 1.00 23.05 1428 GLU A CA 1
ATOM 10674 C C . GLU A 1 1428 ? 255.749 257.048 200.340 1.00 23.05 1428 GLU A C 1
ATOM 10675 O O . GLU A 1 1428 ? 256.244 256.084 200.928 1.00 23.05 1428 GLU A O 1
ATOM 10681 N N . THR A 1 1429 ? 256.359 257.688 199.346 1.00 24.90 1429 THR A N 1
ATOM 10682 C CA . THR A 1 1429 ? 257.678 257.278 198.886 1.00 24.90 1429 THR A CA 1
ATOM 10683 C C . THR A 1 1429 ? 258.791 257.641 199.857 1.00 24.90 1429 THR A C 1
ATOM 10684 O O . THR A 1 1429 ? 259.939 257.250 199.625 1.00 24.90 1429 THR A O 1
ATOM 10688 N N . GLY A 1 1430 ? 258.493 258.388 200.920 1.00 25.55 1430 GLY A N 1
ATOM 10689 C CA . GLY A 1 1430 ? 259.525 258.722 201.885 1.00 25.55 1430 GLY A CA 1
ATOM 10690 C C . GLY A 1 1430 ? 260.090 257.512 202.601 1.00 25.55 1430 GLY A C 1
ATOM 10691 O O . GLY A 1 1430 ? 261.289 257.462 202.890 1.00 25.55 1430 GLY A O 1
ATOM 10692 N N . GLU A 1 1431 ? 259.247 256.525 202.894 1.00 28.25 1431 GLU A N 1
ATOM 10693 C CA . GLU A 1 1431 ? 259.664 255.309 203.589 1.00 28.25 1431 GLU A CA 1
ATOM 10694 C C . GLU A 1 1431 ? 259.977 254.256 202.534 1.00 28.25 1431 GLU A C 1
ATOM 10695 O O . GLU A 1 1431 ? 259.088 253.573 202.028 1.00 28.25 1431 GLU A O 1
ATOM 10701 N N . ASN A 1 1432 ? 261.259 254.119 202.206 1.00 19.19 1432 ASN A N 1
ATOM 10702 C CA . ASN A 1 1432 ? 261.687 253.194 201.170 1.00 19.19 1432 ASN A CA 1
ATOM 10703 C C . ASN A 1 1432 ? 262.957 252.483 201.611 1.00 19.19 1432 ASN A C 1
ATOM 10704 O O . ASN A 1 1432 ? 263.677 252.941 202.500 1.00 19.19 1432 ASN A O 1
ATOM 10709 N N . GLY A 1 1433 ? 263.216 251.352 200.973 1.00 16.77 1433 GLY A N 1
ATOM 10710 C CA . GLY A 1 1433 ? 264.412 250.579 201.250 1.00 16.77 1433 GLY A CA 1
ATOM 10711 C C . GLY A 1 1433 ? 265.002 250.021 199.974 1.00 16.77 1433 GLY A C 1
ATOM 10712 O O . GLY A 1 1433 ? 264.302 249.794 198.983 1.00 16.77 1433 GLY A O 1
ATOM 10713 N N . PHE A 1 1434 ? 266.312 249.799 200.010 1.00 20.99 1434 PHE A N 1
ATOM 10714 C CA . PHE A 1 1434 ? 267.059 249.278 198.877 1.00 20.99 1434 PHE A CA 1
ATOM 10715 C C . PHE A 1 1434 ? 267.814 248.023 199.291 1.00 20.99 1434 PHE A C 1
ATOM 10716 O O . PHE A 1 1434 ? 268.234 247.885 200.444 1.00 20.99 1434 PHE A O 1
ATOM 10724 N N . ALA A 1 1435 ? 267.975 247.103 198.342 1.00 18.67 1435 ALA A N 1
ATOM 10725 C CA . ALA A 1 1435 ? 268.708 245.873 198.594 1.00 18.67 1435 ALA A CA 1
ATOM 10726 C C . ALA A 1 1435 ? 269.438 245.455 197.328 1.00 18.67 1435 ALA A C 1
ATOM 10727 O O . ALA A 1 1435 ? 268.976 245.705 196.211 1.00 18.67 1435 ALA A O 1
ATOM 10729 N N . SER A 1 1436 ? 270.581 244.809 197.518 1.00 16.66 1436 SER A N 1
ATOM 10730 C CA . SER A 1 1436 ? 271.411 244.365 196.413 1.00 16.66 1436 SER A CA 1
ATOM 10731 C C . SER A 1 1436 ? 271.087 242.926 196.037 1.00 16.66 1436 SER A C 1
ATOM 10732 O O . SER A 1 1436 ? 270.484 242.172 196.802 1.00 16.66 1436 SER A O 1
ATOM 10735 N N . TYR A 1 1437 ? 271.502 242.554 194.832 1.00 19.85 1437 TYR A N 1
ATOM 10736 C CA . TYR A 1 1437 ? 271.229 241.237 194.279 1.00 19.85 1437 TYR A CA 1
ATOM 10737 C C . TYR A 1 1437 ? 272.417 240.812 193.435 1.00 19.85 1437 TYR A C 1
ATOM 10738 O O . TYR A 1 1437 ? 272.904 241.601 192.623 1.00 19.85 1437 TYR A O 1
ATOM 10747 N N . SER A 1 1438 ? 272.881 239.579 193.621 1.00 20.92 1438 SER A N 1
ATOM 10748 C CA . SER A 1 1438 ? 274.042 239.089 192.896 1.00 20.92 1438 SER A CA 1
ATOM 10749 C C . SER A 1 1438 ? 273.769 237.713 192.309 1.00 20.92 1438 SER A C 1
ATOM 10750 O O . SER A 1 1438 ? 272.854 237.000 192.730 1.00 20.92 1438 SER A O 1
ATOM 10753 N N . GLN A 1 1439 ? 274.582 237.355 191.318 1.00 30.75 1439 GLN A N 1
ATOM 10754 C CA . GLN A 1 1439 ? 274.472 236.046 190.691 1.00 30.75 1439 GLN A CA 1
ATOM 10755 C C . GLN A 1 1439 ? 274.885 234.957 191.677 1.00 30.75 1439 GLN A C 1
ATOM 10756 O O . GLN A 1 1439 ? 275.890 235.103 192.380 1.00 30.75 1439 GLN A O 1
ATOM 10762 N N . PRO A 1 1440 ? 274.120 233.868 191.771 1.00 34.05 1440 PRO A N 1
ATOM 10763 C CA . PRO A 1 1440 ? 274.500 232.787 192.694 1.00 34.05 1440 PRO A CA 1
ATOM 10764 C C . PRO A 1 1440 ? 275.855 232.176 192.390 1.00 34.05 1440 PRO A C 1
ATOM 10765 O O . PRO A 1 1440 ? 276.561 231.768 193.320 1.00 34.05 1440 PRO A O 1
ATOM 10769 N N . CYS A 1 1441 ? 276.241 232.100 191.122 1.00 40.36 1441 CYS A N 1
ATOM 10770 C CA . CYS A 1 1441 ? 277.519 231.503 190.756 1.00 40.36 1441 CYS A CA 1
ATOM 10771 C C . CYS A 1 1441 ? 278.464 232.543 190.165 1.00 40.36 1441 CYS A C 1
ATOM 10772 O O . CYS A 1 1441 ? 278.085 233.693 189.956 1.00 40.36 1441 CYS A O 1
#

InterPro domains:
  IPR001599 Alpha-2-macroglobulin [PF00207] (725-816)
  IPR001599 Alpha-2-macroglobulin [SM01360] (725-816)
  IPR002890 Macroglobulin domain [PF01835] (124-214)
  IPR008930 Terpenoid cyclases/protein prenyltransferase alpha-alpha toroid [SSF48239] (944-1243)
  IPR009048 Alpha-macroglobulin, receptor-binding [PF07677] (1348-1438)
  IPR009048 Alpha-macroglobulin, receptor-binding [SM01361] (1350-1437)
  IPR011625 Alpha-2-macroglobulin, bait region domain [PF07703] (456-602)
  IPR011625 Alpha-2-macroglobulin, bait region domain [SM01359] (456-603)
  IPR011626 Alpha-macroglobulin-like, TED domain [PF07678] (935-1240)
  IPR013783 Immunoglobulin-like fold [G3DSA:2.60.40.10] (347-432)
  IPR013783 Immunoglobulin-like fold [G3DSA:2.60.40.10] (777-892)
  IPR014756 Immunoglobulin E-set [SSF81296] (775-892)
  IPR019742 Alpha-2-macroglobulin, conserved site [PS00477] (955-963)
  IPR036595 Alpha-macroglobulin, receptor-binding domain superfamily [G3DSA:2.60.40.690] (1314-1441)
  IPR036595 Alpha-macroglobulin, receptor-binding domain superfamily [SSF49410] (1316-1441)
  IPR040839 Macroglobulin domain MG4 [PF17789] (353-434)
  IPR041555 Macroglobulin domain MG3 [PF17791] (216-272)
  IPR041813 Alpha-2-macroglobulin, TED domain [cd02897] (945-1240)
  IPR047565 Alpha-macroglobulin-like, thiol-ester bond-forming region [SM01419] (947-976)
  IPR050473 Alpha-2-macroglobulin/Complement system [PTHR11412] (7-1441)

Organism: Xenopus laevis (NCBI:txid8355)

Radius of gyration: 42.99 Å; Cα contacts (8 Å, |Δi|>4): 3148; chains: 1; bounding box: 110×114×92 Å

Foldseek 3Di:
DWWKKKKAFQEAEAFDKFKIKMWIFDDAAKWFKFKWFDDPDDTWTQDGDTGHGGGDIDMGMDHHHADDAKDKTKMWMWTGGPDDIDIFIFIHIYHYFFKDKFWFFPPQEDEAFEKTKIKIAIAGLQFFADKWWWAWKFKADPLGFTQDTDGTQTDDTRMGIDMGHGHNVRPFDKMKIFTDIPGDHTHIDIHHYHYDDADQKDKDWDFPLEDELPDFKGWIKIWMAGLVGAHAWFKKKKKKADAFPCDIDIDIDTDDPRTIDGDIDTCVRPPRPDRRDDQKMKMKMKTQHDFDRDIDIDIDIRGYDQAFKAKDFDPQAQDQEDAAQFWGKGWIAMAGTSRFFDAWAFKFKDFDHDTDDRWTDDGGRTTIDTHRRHPDPDFKGKIKIWRDDVPDGHDDDPPDDRTHMDIGIHGYEDWVQGKAKDWGGDDDAAEAQDWFWTKMKMFADPSWLHPPAQKFKKWKWKAAFRHTDDTDIDMDGNPDDGIDMGIDGHHHHQVRAFWMKIKIWGDRPQTIAMAMDTHGYDHFWQWDKDWAWPDQEAALWDKTKIWMFIAAFWFKKKWKFFCVVCVPPVDGTPDSVVVVVSNPRRFDAANCDPNDNSDDDDDDADEQPDWDCDPHDTDTDDDALDHHWQVVSPRGRRIDIGISHDTDDHHHPPRHNPDSDDTDHTFDTDGDTAHDRGTDMDITTHHNDFGKIWMWMWMAHNPGRIGTDDGTYIHGHDDQKDKDWDDFAAFAAFFKFKTWIKIAGADQFWFWKDKDKDDDDQWDWDPPVDDDTDRGHHPDIDTDMTITTRNHAFKDKIKMWIWTHTQGHRPPHGCPPPDDTDIDMDIDMYTYHYAFDWDKDKFKFKDFDDQDKDWDWDDDDDDPQFDPPFKWKKKKWFQALLQLCQVQLQPLDVDDAAWLLRLCQSQLLLLLLQVLCVLVVHDDDVSVVVSLVSNSSSVSSNVLQADSQLAGGILSLFDDPHWLLSLLVVLLSCLSPCVRYPDGPVSNVSSVVVVVVQACCPPLFGDTDDAFDPVAVPPCPRLQSLLSSLVSCLSSPHDCPDPSNVSSCVVLVPPPVDDPFLLSLLSSLLSCLSVPDDPPNVVSLVVSVVQWDDDDLAIFHDRPPPQDPDCAQLPVDPPWLSRLLSLLSNLVSLLSDPDQDPVRVSVNRRSLRVSSRQADSNQQRAASSRSSSSSSSSSSSVSVFDDPWFWKWKWKAFPVGTDDIDTDTPVRRNDMDMDIDPDSPGTMIMMMGTRDMMMMMMMMMGRHHFPFDGDFFDKEKEKAADSDDPHARFKIKIKMKTAHRHSGPFAHKKKKKWADFGAWAFDVVQLVVVSVDPAFSHWDDDSRIIMTIGGGHYRPMDMDMGMIGGDRDTPPTDKIKMKMARNNTRSGIHIYIYDGND

B-factor: mean 29.87, std 21.69, range [1.68, 136.73]

Nearest PDB structures (foldseek):
  7s62-assembly1_A  TM=1.001E+00  e=0.000E+00  Xenopus laevis
  7s64-assembly1_D  TM=9.967E-01  e=0.000E+00  Xenopus laevis
  7s64-assembly1_A  TM=5.750E-01  e=0.000E+00  Xenopus laevis
  7q1y-assembly2_B  TM=8.784E-01  e=0.000E+00  Homo sapiens
  7von-assembly1_A  TM=8.555E-01  e=0.000E+00  Homo sapiens

Solvent-accessible surface area: 62646 Å² total; per-residue (Å²): 162,14,22,11,0,2,2,4,0,0,3,1,1,14,35,10,62,0,55,0,1,0,0,0,30,33,8,150,106,69,8,39,4,47,0,35,0,63,20,122,206,85,108,31,75,7,3,87,92,136,2,102,70,60,90,15,13,100,20,64,115,15,117,0,34,113,28,162,90,48,31,67,15,86,2,31,4,31,0,58,30,74,46,102,78,18,140,28,132,40,14,0,0,0,2,45,41,95,25,18,21,22,7,6,8,1,2,18,4,2,35,24,59,4,77,0,26,0,0,0,3,0,0,56,6,71,1,44,25,55,84,1,76,1,68,28,0,24,1,36,14,65,53,42,2,51,16,14,44,51,107,92,42,98,10,125,22,5,2,8,70,10,77,9,88,14,23,79,39,3,23,45,33,62,8,36,0,16,0,61,4,128,39,7,123,66,6,128,46,39,17,48,3,41,78,61,75,65,77,69,12,28,32,98,24,95,26,51,96,39,12,10,33,109,53,84,106,4,61,2,94,1,35,5,56,60,47,158,44,54,43,0,59,1,33,5,43,2,97,3,16,17,121,51,106,168,129,76,28,96,60,85,13,125,24,26,137,111,12,63,27,150,1,77,7,47,3,134,60,4,69,34,54,113,101,18,52,88,56,32,0,14,3,19,1,27,2,30,25,120,14,10,55,39,102,41,83,70,111,26,137,0,104,4,24,6,34,36,4,52,10,94,21,30,158,103,32,14,53,93,37,2,4,91,29,8,48,2,36,3,47,5,18,4,25,40,49,79,114,59,87,33,66,97,40,88,3,49,2,47,22,78,69,128,80,63,16,60,17,109,13,76,143,101,0,140,4,96,73,54,3,98,0,59,98,32,94,89,55,88,10,53,0,18,3,1,14,68,48,132,165,52,63,34,185,33,91,158,164,24,83,104,68,5,52,16,124,21,96,0,42,46,10,36,8,70,29,11,1,5,3,6,7,89,34,52,78,109,104,6,65,33,70,87,106,44,106,12,33,0,40,11,16,8,32,108,125,6,53,30,102,85,56,73,68,9,26,0,2,11,1,1,9,7,28,0,28,0,21,65,74,18,80,78,94,17,131,12,138,100,81,72,44,28,112,16,82,2,32,0,67,0,55,27,70,4,2,17,30,2,27,0,1,0,5,6,12,22,48,75,5,1,4,2,14,10,30,63,6,81,2,27,60,28,4,60,10,137,30,61,15,45,28,78,57,89,100,13,70,18,77,26,95,2,40,1,64,0,28,13,12,66,43,2,40,0,0,0,6,0,6,0,11,16,0,47,149,52,42,105,160,45,18,26,42,42,48,34,0,4,164,39,11,43,98,45,70,7,153,12,15,104,27,42,81,64,105,26,73,87,118,123,58,125,63,92,80,33,120,77,105,86,170,69,175,68,122,126,95,87,34,110,8,13,41,75,19,0,3,3,29,48,7,8,91,91,1,0,2,6,12,10,19,82,11,93,26,56,37,44,36,4,66,68,81,85,77,189,32,134,89,75,3,20,50,2,31,5,17,110,43,28,72,6,91,83,118,2,110,19,87,7,71,50,92,5,38,108,41,60,14,93,0,57,0,23,1,2,0,4,2,122,146,71,0,4,1,25,18,137,178,34,16,88,2,24,0,78,54,42,3,44,26,74,27,59,35,17,112,6,5,10,55,88,0,31,0,22,0,66,4,68,4,8,1,122,38,145,39,34,13,34,1,44,10,68,40,100,113,54,106,70,17,98,54,54,105,76,139,57,136,84,74,71,73,30,39,66,64,18,112,5,67,25,35,37,34,4,40,5,51,13,79,29,156,8,58,9,62,2,13,5,85,13,68,23,61,3,55,70,60,140,22,85,15,96,180,65,88,104,78,63,128,35,70,44,109,50,68,8,46,5,56,22,75,25,19,138,59,64,106,37,62,1,50,35,5,78,4,126,124,51,88,45,102,51,102,32,148,35,116,52,47,151,122,59,23,126,53,14,40,44,2,27,3,1,6,2,7,4,19,1,2,2,1,30,82,27,8,53,74,1,10,112,22,14,26,11,1,0,1,0,1,0,0,35,0,3,1,0,3,26,5,1,72,6,0,94,94,12,146,20,62,58,111,119,43,54,113,62,7,46,86,45,0,43,42,4,2,34,58,0,5,46,12,18,33,118,76,0,2,0,4,10,5,74,32,26,82,76,106,2,4,0,13,0,0,0,3,0,2,12,5,1,33,51,0,85,163,57,13,76,16,7,38,131,6,3,109,76,0,14,108,18,0,66,91,13,67,149,75,88,151,34,24,1,87,4,61,27,115,22,29,21,43,59,16,45,169,23,34,31,29,3,0,0,0,3,1,0,3,1,0,24,28,9,140,62,95,59,67,42,92,4,0,74,53,0,26,46,15,0,86,94,4,92,124,67,14,109,28,9,33,5,14,0,6,3,1,2,0,0,7,46,34,130,35,196,112,34,29,51,83,12,20,78,82,1,75,94,77,45,52,77,68,215,44,11,20,8,2,89,38,82,53,138,128,28,105,96,35,143,44,4,82,115,30,128,80,32,2,11,17,1,5,0,0,0,9,3,0,1,1,18,6,64,27,100,114,44,78,165,124,34,56,72,37,1,45,60,0,1,35,14,0,0,65,28,2,35,9,61,0,0,0,46,2,0,25,8,0,6,4,0,2,19,0,0,6,62,19,3,53,81,79,90,79,79,63,6,113,6,67,2,64,4,110,26,126,220,39,72,58,20,128,49,99,5,48,79,182,26,17,50,88,38,30,96,27,118,10,118,77,43,84,37,90,20,22,3,3,0,58,15,43,12,49,1,0,8,0,27,1,18,63,24,9,33,69,19,31,121,134,94,66,18,1,103,12,40,16,91,23,91,28,149,36,62,104,129,43,14,0,76,10,0,24,3,30,2,27,0,1,23,129,21,53,45,109,103,8,4,4,0,0,0,17,1,26,5,2,12,2,21,115,10,9,89,86,18,4,94,107,5,37,89,39,147,72,4,10,24,14,52,77,82,76,25,59,2,16,3,0,1,62,39,2,64,151,152,72,46,129,6,52,9,80,1,19,32,44,22,102,3,75,96,29,45,69,6,11,1,52,0,17,0,0,34,23,24,11,8,18,2,32,3,39,4,72,36,45,81

Secondary structure (DSSP, 8-state):
--B--EEEESEEETTSEEEEEEEEBS--S-EEEEEEEE-SS-B--SB-----SS-EEEEEEEEPPP-SS-EEEEEEEEEEESS---EEEEEEEEE----EEEE--SSSS--TT-EEE--EEEE-SSS-B---EES-EEEE-TTS----EE--EE-SSSEE--EEE--SS--SS--EEE--BSS-S---EE---------S-EEEE---SEEETT--EE--EEEEE-SSS----SEEEEEEE------EEEEEEE--SSS-EE--EE-TTTTTTSS---SEEEEEEEE--SSS---EEEEEEEEEE-B-EEEEE-TTSS-SEE-TTS-EEEEEEEEETTTEE--S-EEEEESSSSB---EE--SSSEEEEEE--TT---S--EEEEE---TTS-B--SSS--SS-EEEEE-EEB--SSSEEEEE----SPBPTT-EEEEEEEEEE-TTTS-TT--EEEEEEEEESSSSEEEEEEEEEE--SSS--EEEEEEE--TTS-SSEEEEEEEE-SSBEEEEEEEE-B---TT------BS-SEE-TT-EEEEEE--SSS-EEEEEEE-TTTTTT----SS-TTHHHHSSSSSS---S-BTTB---PPPPPPBPTT--EESSSSEE-----SS-B-HHHHTTTS-EE---SSB-S---BTTS-----S-----S----PBP-TT--EEEEEE--S--SB-EEEEEEE-SSS-----SS-B--EE--SEEEEEE--SEEETT-EEEEEEEEEE-SSS-----EEE---SSS-EE-----------TTEEEEEEEEEE--S-EEEEEEEEE-----SBTTTB---TT--------EEEEEEE-SSEEEEEEEEEEEEEEEEEE--B----PPSS--TT-EEEEEEEESSTT-GGGTSSTTSSSSPP-SHHHHTTSSSSHHHHHHHHHHTT---HHHHHHHHHHHHHHHHHHGGGB-TTS-B-S-TTS--S--HHHHHHHHHHHHHTTTTS---HHHHHHHHHHHHH----BTTB-----SSSS-SSGGGHHHHHHHHHHHHHHHTT--TTSHHHHHHHHHHHTTSSS---HHHHHHHHHHHHHTT-SSHHHHHHHHHHHS-EE-SS-EE------TT--STTTT--S--THHHHHHHHHHHHHHSSSS--HHHHHHHHHHHHHHHHS--TTS--SSHHHHHHHHHHHHHHHHT---SS--EEEEEEESS-EEEEEEE-SSTTSSEEEEEES-TT--EEEEEEEEEEEEEEEEEEEEE-----S-SSEEEEEEEESSB-SSSBS-EEEEEEEE--SSSSS---EEEEEE--SSEEE-HHHHHHHHHTTT-SEEEEETTEEEEEES---SS-EEEEEEEEE-S-BSS---EEEEEEESS-TTSEEEEEE----